Protein AF-0000000068869881 (afdb_homodimer)

Solvent-accessible surface area (backbone atoms only — not comparable to full-atom values): 45735 Å² total; per-residue (Å²): 138,86,77,84,74,86,74,86,81,80,81,79,80,76,76,77,79,78,77,79,76,76,75,78,74,74,73,74,70,74,73,67,79,75,71,79,77,49,63,67,56,51,36,49,32,45,74,72,58,81,35,60,74,82,47,40,31,66,75,51,77,60,38,40,60,61,34,22,56,41,45,35,54,43,52,25,51,52,27,53,72,51,66,33,41,40,32,66,21,54,73,56,30,49,64,75,42,88,61,30,63,58,49,43,55,63,29,51,91,40,13,42,42,55,45,43,28,30,38,77,36,44,24,18,49,36,66,64,36,40,45,70,86,38,43,39,50,52,57,32,23,42,49,52,50,59,51,46,57,38,26,28,53,17,37,54,28,31,51,72,36,81,17,35,45,66,46,80,78,45,68,27,31,59,47,9,27,23,24,46,42,76,84,67,74,59,39,76,85,44,47,64,57,47,31,54,53,23,36,72,69,34,95,62,39,38,62,74,47,61,46,74,48,75,58,91,66,37,18,33,47,32,36,30,24,39,39,35,16,26,51,34,66,69,60,50,51,54,22,49,49,51,36,47,55,57,50,58,68,36,75,91,34,63,87,47,44,79,51,22,72,60,10,39,53,43,38,68,46,27,36,34,44,49,38,61,72,70,34,31,22,35,14,32,35,25,36,36,48,29,44,44,65,35,38,42,71,68,52,55,32,51,40,64,49,33,21,51,33,33,47,51,17,20,47,48,16,12,58,75,18,47,38,62,38,31,22,44,73,50,37,18,52,45,45,32,12,38,22,56,28,32,21,38,64,54,34,38,36,35,35,35,30,25,25,44,48,51,45,41,54,38,78,40,95,87,73,49,37,24,33,38,39,35,34,40,26,36,17,32,63,48,35,24,39,54,64,33,21,62,38,64,36,16,29,19,44,26,24,28,61,51,29,55,37,78,39,89,63,69,20,51,24,18,52,50,50,45,44,51,49,46,45,51,27,47,19,34,39,51,30,51,46,24,46,38,41,45,53,48,76,80,65,60,68,63,53,71,72,54,69,76,78,73,74,78,79,127,132,88,74,79,80,82,74,78,76,76,81,78,78,76,76,74,79,78,77,79,77,76,74,78,74,76,72,75,70,74,73,67,78,74,70,79,76,50,63,67,54,50,38,50,31,45,75,72,59,81,35,60,74,83,47,40,32,66,77,52,78,60,40,40,58,60,33,22,56,41,44,34,54,44,52,25,52,50,27,55,71,52,67,34,40,40,31,65,20,55,73,55,28,51,65,75,42,89,61,28,64,60,50,42,55,62,30,51,92,40,14,41,42,55,45,44,29,30,39,76,35,42,22,17,48,36,64,64,36,39,45,70,85,38,45,41,49,52,58,32,23,43,51,51,48,59,50,44,57,38,27,28,53,17,38,53,29,32,52,73,36,81,18,34,43,63,46,81,78,45,70,28,32,57,47,8,26,24,24,45,42,77,82,66,72,59,41,76,84,44,46,64,56,48,30,53,53,23,34,72,68,35,94,63,41,39,59,74,47,60,46,74,46,76,56,91,67,36,18,34,46,30,37,31,24,38,38,37,17,27,50,34,64,69,58,51,50,53,23,50,49,52,36,49,57,58,50,58,68,35,76,91,34,63,87,48,43,80,52,21,74,61,11,38,54,43,40,68,45,26,36,35,43,47,36,62,72,71,33,31,22,35,14,32,36,25,36,36,47,28,45,43,64,34,38,43,73,67,52,55,30,52,40,65,49,33,22,51,34,34,48,49,16,19,48,50,16,14,57,74,20,47,39,63,38,32,22,44,73,50,36,19,51,45,47,31,13,38,22,54,28,31,22,38,64,55,35,38,35,35,35,33,30,24,25,43,50,49,47,40,55,39,78,41,96,88,74,48,37,24,32,37,41,37,36,40,26,34,17,32,64,48,34,26,39,56,64,32,21,62,39,65,37,16,29,19,43,26,25,28,62,52,29,55,36,77,38,89,62,68,20,50,22,18,51,50,50,45,44,52,51,47,46,50,28,46,18,34,41,52,30,51,46,24,46,38,41,46,54,48,76,78,63,60,68,64,55,71,71,56,68,77,78,76,75,80,81,124

Radius of gyration: 34.15 Å; Cα contacts (8 Å, |Δi|>4): 2080; chains: 2; bounding box: 71×200×96 Å

Secondary structure (DSSP, 8-state):
--------------------------------------HHHHHHHHHHTSS-GGGHHHHTTT-HHHHHHHHHHHHHHHHHHHT-S-GGGGGGS----TTHHHHHHHHTTTT-SSEEEEEEEEEEEPSPEEETTEEEPPEEE---TTHHHHHHHHHHHHHTTT-BEEEEEEEEEEE--EES--S-TT-GGGHHHHHHHHHTT-SS-EEEEEEEEEETTEEEEEEEEE-TTB--HHHHHHHHHHHHHHHTTSGGGTT--EEES--SSS-TTS-BHHHHHH--EEEEEEEEEE-HHHHHHTS-S-HHHHHHHIIIIIIIIHHHHTBSSEESSSHHHHHHHHHHHTT--GGGHHHHT-EEEEEEEEE-TTS-EEEEEEEEEEEE---SBSHHHHSHHHHHHHHHHT--S--SSTTHHHHHHHHHHHHHHHHHHHHHHHHHHH--TT-SHHHHT---------/--------------------------------------HHHHHHHHHHTSS-GGGHHHHTTT-HHHHHHHHHHHHHHHHHHHT-S-TTGGGGS----TTHHHHHHHHTTTT-SSEEEEEEEEEEEPSPEEETTEEEPPEEE-S-TTHHHHHHHHHHHHHTTT-BEEEEEEEEEEE--EES--S-TT-GGGHHHHHHHHHTT-SS-EEEEEEEEEETTEEEEEEEEE-TTB--HHHHHHHHHHHHHHHTTSGGGTT--EEES--SSS-TTS-BHHHHHH--EEEEEEEEEE-HHHHHHTS-S-HHHHHHHIIIIIIIIHHHHTBSSEESSSHHHHHHHHHHHTT--GGGHHHHT-EEEEEEEEE-TTS-EEEEEEEEEEEE---SBSHHHHSHHHHHHHHHHT--S--SSTTHHHHHHHHHHHHHHHHHHHHHHHHHHH--TT-SHHHHT---------

pLDDT: mean 85.22, std 21.58, range [18.3, 98.88]

Nearest PDB structures (foldseek):
  2q1l-assembly1_A  TM=9.379E-01  e=5.848E-46  Homo sapiens
  2q1l-assembly1_B  TM=9.374E-01  e=2.890E-45  Homo sapiens
  3ccw-assembly1_D  TM=9.298E-01  e=8.490E-46  unclassified
  7uli-assembly1_AAA  TM=9.347E-01  e=9.989E-42  Arabidopsis thaliana
  8ecg-assembly1_A  TM=9.253E-01  e=1.027E-39  Arabidopsis thaliana

Organism: Emiliania huxleyi (strain CCMP1516) (NCBI:txid280463)

Sequence (916 aa):
MLRSSLRLLQPFARTTRVHGLHTSAAARSAAEPLSPPSDAELLDRLLSGSMSQHRLEAELGGDAERAVRVRRLYVEAVSAQDGVGDPAAVLSLPVEEVDGPEFYSSVLGTNCENVVGFVPLPVGVIRPLLLDGRRLTVPLATTEGALIASTNRGARAIAAGEGVRTELLGDGMTRAPAAALKRWFEAPDRLPELQRTFSATSRFGQLLGVKVALAGRHAFVRFRCATGDAMGMNMVGKGVNTVLAEALETPALEGAELIGLSGNYCTDKKPAAVNWIEGRGKHVAAEAVIPAKAVREVLKAEPLRIARLNVAKNLLGSALAGSIGGFNAHASNLVTAVFLACGQDPAQNVESSQCITTIEAVPTPDGDHDLRIACTMPSVECGTVGGGTALPAQAACLRMLGVAGAADPPGENAAQLARVICATVLCGELSLMSALSSNHLISAHLALNRRPAAPAADMLRSSLRLLQPFARTTRVHGLHTSAAARSAAEPLSPPSDAELLDRLLSGSMSQHRLEAELGGDAERAVRVRRLYVEAVSAQDGVGDPAAVLSLPVEEVDGPEFYSSVLGTNCENVVGFVPLPVGVIRPLLLDGRRLTVPLATTEGALIASTNRGARAIAAGEGVRTELLGDGMTRAPAAALKRWFEAPDRLPELQRTFSATSRFGQLLGVKVALAGRHAFVRFRCATGDAMGMNMVGKGVNTVLAEALETPALEGAELIGLSGNYCTDKKPAAVNWIEGRGKHVAAEAVIPAKAVREVLKAEPLRIARLNVAKNLLGSALAGSIGGFNAHASNLVTAVFLACGQDPAQNVESSQCITTIEAVPTPDGDHDLRIACTMPSVECGTVGGGTALPAQAACLRMLGVAGAADPPGENAAQLARVICATVLCGELSLMSALSSNHLISAHLALNRRPAAPAAD

Structure (mmCIF, N/CA/C/O backbone):
data_AF-0000000068869881-model_v1
#
loop_
_entity.id
_entity.type
_entity.pdbx_description
1 polymer 'hydroxymethylglutaryl-CoA reductase (NADPH)'
#
loop_
_atom_site.group_PDB
_atom_site.id
_atom_site.type_symbol
_atom_site.label_atom_id
_atom_site.label_alt_id
_atom_site.label_comp_id
_atom_site.label_asym_id
_atom_site.label_entity_id
_atom_site.label_seq_id
_atom_site.pdbx_PDB_ins_code
_atom_site.Cartn_x
_atom_site.Cartn_y
_atom_site.Cartn_z
_atom_site.occupancy
_atom_site.B_iso_or_equiv
_atom_site.auth_seq_id
_atom_site.auth_comp_id
_atom_site.auth_asym_id
_atom_site.auth_atom_id
_atom_site.pdbx_PDB_model_num
ATOM 1 N N . MET A 1 1 ? 27.562 93.5 42.438 1 20.12 1 MET A N 1
ATOM 2 C CA . MET A 1 1 ? 28.578 93.5 43.5 1 20.12 1 MET A CA 1
ATOM 3 C C . MET A 1 1 ? 28.312 92.438 44.531 1 20.12 1 MET A C 1
ATOM 5 O O . MET A 1 1 ? 29.234 91.938 45.125 1 20.12 1 MET A O 1
ATOM 9 N N . LEU A 1 2 ? 27.047 92.5 45.031 1 18.36 2 LEU A N 1
ATOM 10 C CA . LEU A 1 2 ? 26.75 92.312 46.438 1 18.36 2 LEU A CA 1
ATOM 11 C C . LEU A 1 2 ? 27.016 90.812 46.812 1 18.36 2 LEU A C 1
ATOM 13 O O . LEU A 1 2 ? 26.906 89.938 45.969 1 18.36 2 LEU A O 1
ATOM 17 N N . ARG A 1 3 ? 26.922 90.5 48.125 1 20.02 3 ARG A N 1
ATOM 18 C CA . ARG A 1 3 ? 27.594 90 49.344 1 20.02 3 ARG A CA 1
ATOM 19 C C . ARG A 1 3 ? 27.094 88.625 49.719 1 20.02 3 ARG A C 1
ATOM 21 O O . ARG A 1 3 ? 27.812 87.875 50.375 1 20.02 3 ARG A O 1
ATOM 28 N N . SER A 1 4 ? 25.766 88.438 49.594 1 19.58 4 SER A N 1
ATOM 29 C CA . SER A 1 4 ? 25.094 87.938 50.781 1 19.58 4 SER A CA 1
ATOM 30 C C . SER A 1 4 ? 25.469 86.438 51 1 19.58 4 SER A C 1
ATOM 32 O O . SER A 1 4 ? 25.609 85.688 50.031 1 19.58 4 SER A O 1
ATOM 34 N N . SER A 1 5 ? 25.828 86.062 52.188 1 21.39 5 SER A N 1
ATOM 35 C CA . SER A 1 5 ? 26.562 85.125 53.031 1 21.39 5 SER A CA 1
ATOM 36 C C . SER A 1 5 ? 25.766 83.812 53.219 1 21.39 5 SER A C 1
ATOM 38 O O . SER A 1 5 ? 25 83.688 54.188 1 21.39 5 SER A O 1
ATOM 40 N N . LEU A 1 6 ? 25.031 83.312 52.219 1 21.83 6 LEU A N 1
ATOM 41 C CA . LEU A 1 6 ? 23.969 82.375 52.531 1 21.83 6 LEU A CA 1
ATOM 42 C C . LEU A 1 6 ? 24.531 81.188 53.312 1 21.83 6 LEU A C 1
ATOM 44 O O . LEU A 1 6 ? 25.344 80.438 52.781 1 21.83 6 LEU A O 1
ATOM 48 N N . ARG A 1 7 ? 24.422 81.25 54.562 1 18.3 7 ARG A N 1
ATOM 49 C CA . ARG A 1 7 ? 25.047 80.625 55.719 1 18.3 7 ARG A CA 1
ATOM 50 C C . ARG A 1 7 ? 24.828 79.062 55.625 1 18.3 7 ARG A C 1
ATOM 52 O O . ARG A 1 7 ? 25.781 78.312 55.75 1 18.3 7 ARG A O 1
ATOM 59 N N . LEU A 1 8 ? 23.594 78.562 56.031 1 19.25 8 LEU A N 1
ATOM 60 C CA . LEU A 1 8 ? 23.406 77.938 57.312 1 19.25 8 LEU A CA 1
ATOM 61 C C . LEU A 1 8 ? 23.719 76.438 57.25 1 19.25 8 LEU A C 1
ATOM 63 O O . LEU A 1 8 ? 23.844 75.875 56.156 1 19.25 8 LEU A O 1
ATOM 67 N N . LEU A 1 9 ? 22.656 75.5 57.625 1 20.36 9 LEU A N 1
ATOM 68 C CA . LEU A 1 9 ? 22.516 74.562 58.75 1 20.36 9 LEU A CA 1
ATOM 69 C C . LEU A 1 9 ? 22.953 73.125 58.312 1 20.36 9 LEU A C 1
ATOM 71 O O . LEU A 1 9 ? 22.766 72.75 57.188 1 20.36 9 LEU A O 1
ATOM 75 N N . GLN A 1 10 ? 23.828 72.438 59.125 1 22.84 10 GLN A N 1
ATOM 76 C CA . GLN A 1 10 ? 24.703 71.312 59.062 1 22.84 10 GLN A CA 1
ATOM 77 C C . GLN A 1 10 ? 23.906 70 59.219 1 22.84 10 GLN A C 1
ATOM 79 O O . GLN A 1 10 ? 23.297 69.75 60.25 1 22.84 10 GLN A O 1
ATOM 84 N N . PRO A 1 11 ? 22.953 69.625 58.312 1 22.77 11 PRO A N 1
ATOM 85 C CA . PRO A 1 11 ? 22.016 68.625 58.781 1 22.77 11 PRO A CA 1
ATOM 86 C C . PRO A 1 11 ? 22.719 67.375 59.312 1 22.77 11 PRO A C 1
ATOM 88 O O . PRO A 1 11 ? 23.844 67.062 58.906 1 22.77 11 PRO A O 1
ATOM 91 N N . PHE A 1 12 ? 22.406 66.938 60.594 1 23.69 12 PHE A N 1
ATOM 92 C CA . PHE A 1 12 ? 22.844 65.875 61.5 1 23.69 12 PHE A CA 1
ATOM 93 C C . PHE A 1 12 ? 22.656 64.5 60.875 1 23.69 12 PHE A C 1
ATOM 95 O O . PHE A 1 12 ? 21.594 64.188 60.344 1 23.69 12 PHE A O 1
ATOM 102 N N . ALA A 1 13 ? 23.719 63.781 60.5 1 23.55 13 ALA A N 1
ATOM 103 C CA . ALA A 1 13 ? 23.906 62.531 59.812 1 23.55 13 ALA A CA 1
ATOM 104 C C . ALA A 1 13 ? 23.5 61.344 60.688 1 23.55 13 ALA A C 1
ATOM 106 O O . ALA A 1 13 ? 24.219 61 61.625 1 23.55 13 ALA A O 1
ATOM 107 N N . ARG A 1 14 ? 22.188 61.375 61.219 1 21.09 14 ARG A N 1
ATOM 108 C CA . ARG A 1 14 ? 21.891 60.344 62.188 1 21.09 14 ARG A CA 1
ATOM 109 C C . ARG A 1 14 ? 22.219 58.969 61.656 1 21.09 14 ARG A C 1
ATOM 111 O O . ARG A 1 14 ? 21.859 58.656 60.5 1 21.09 14 ARG A O 1
ATOM 118 N N . THR A 1 15 ? 23.172 58.312 62.188 1 23.78 15 THR A N 1
ATOM 119 C CA . THR A 1 15 ? 23.828 57.031 61.969 1 23.78 15 THR A CA 1
ATOM 120 C C . THR A 1 15 ? 22.891 55.875 62.312 1 23.78 15 THR A C 1
ATOM 122 O O . THR A 1 15 ? 22.656 55.594 63.469 1 23.78 15 THR A O 1
ATOM 125 N N . THR A 1 16 ? 21.578 55.938 61.969 1 22.38 16 THR A N 1
ATOM 126 C CA . THR A 1 16 ? 20.781 54.875 62.594 1 22.38 16 THR A CA 1
ATOM 127 C C . THR A 1 16 ? 21.328 53.5 62.219 1 22.38 16 THR A C 1
ATOM 129 O O . THR A 1 16 ? 21.641 53.25 61.062 1 22.38 16 THR A O 1
ATOM 132 N N . ARG A 1 17 ? 21.828 52.781 63.219 1 24.98 17 ARG A N 1
ATOM 133 C CA . ARG A 1 17 ? 22.359 51.406 63.312 1 24.98 17 ARG A CA 1
ATOM 134 C C . ARG A 1 17 ? 21.312 50.375 62.906 1 24.98 17 ARG A C 1
ATOM 136 O O . ARG A 1 17 ? 20.281 50.25 63.562 1 24.98 17 ARG A O 1
ATOM 143 N N . VAL A 1 18 ? 20.859 50.312 61.656 1 24.64 18 VAL A N 1
ATOM 144 C CA . VAL A 1 18 ? 19.812 49.344 61.344 1 24.64 18 VAL A CA 1
ATOM 145 C C . VAL A 1 18 ? 20.281 47.938 61.688 1 24.64 18 VAL A C 1
ATOM 147 O O . VAL A 1 18 ? 21.391 47.531 61.312 1 24.64 18 VAL A O 1
ATOM 150 N N . HIS A 1 19 ? 19.938 47.438 62.875 1 24.75 19 HIS A N 1
ATOM 151 C CA . HIS A 1 19 ? 20.109 46.062 63.375 1 24.75 19 HIS A CA 1
ATOM 152 C C . HIS A 1 19 ? 19.641 45.031 62.375 1 24.75 19 HIS A C 1
ATOM 154 O O . HIS A 1 19 ? 18.562 45.188 61.781 1 24.75 19 HIS A O 1
ATOM 160 N N . GLY A 1 20 ? 20.547 44.312 61.719 1 23.59 20 GLY A N 1
ATOM 161 C CA . GLY A 1 20 ? 20.438 43.281 60.688 1 23.59 20 GLY A CA 1
ATOM 162 C C . GLY A 1 20 ? 19.609 42.094 61.156 1 23.59 20 GLY A C 1
ATOM 163 O O . GLY A 1 20 ? 19.953 41.406 62.125 1 23.59 20 GLY A O 1
ATOM 164 N N . LEU A 1 21 ? 18.25 42.281 61.312 1 25.06 21 LEU A N 1
ATOM 165 C CA . LEU A 1 21 ? 17.406 41.125 61.625 1 25.06 21 LEU A CA 1
ATOM 166 C C . LEU A 1 21 ? 17.766 39.938 60.75 1 25.06 21 LEU A C 1
ATOM 168 O O . LEU A 1 21 ? 17.812 40.062 59.531 1 25.06 21 LEU A O 1
ATOM 172 N N . HIS A 1 22 ? 18.484 38.969 61.312 1 26.95 22 HIS A N 1
ATOM 173 C CA . HIS A 1 22 ? 18.812 37.625 60.812 1 26.95 22 HIS A CA 1
ATOM 174 C C . HIS A 1 22 ? 17.562 36.875 60.406 1 26.95 22 HIS A C 1
ATOM 176 O O . HIS A 1 22 ? 16.734 36.531 61.25 1 26.95 22 HIS A O 1
ATOM 182 N N . THR A 1 23 ? 16.797 37.25 59.438 1 25.7 23 THR A N 1
ATOM 183 C CA . THR A 1 23 ? 15.664 36.406 59.062 1 25.7 23 THR A CA 1
ATOM 184 C C . THR A 1 23 ? 16.109 35 58.781 1 25.7 23 THR A C 1
ATOM 186 O O . THR A 1 23 ? 17.047 34.75 58 1 25.7 23 THR A O 1
ATOM 189 N N . SER A 1 24 ? 16.031 34.062 59.75 1 27.31 24 SER A N 1
ATOM 190 C CA . SER A 1 24 ? 16.188 32.625 59.594 1 27.31 24 SER A CA 1
ATOM 191 C C . SER A 1 24 ? 15.352 32.094 58.438 1 27.31 24 SER A C 1
ATOM 193 O O . SER A 1 24 ? 14.117 32.188 58.469 1 27.31 24 SER A O 1
ATOM 195 N N . ALA A 1 25 ? 15.742 32.188 57.25 1 30.75 25 ALA A N 1
ATOM 196 C CA . ALA A 1 25 ? 15.078 31.547 56.125 1 30.75 25 ALA A CA 1
ATOM 197 C C . ALA A 1 25 ? 14.914 30.047 56.375 1 30.75 25 ALA A C 1
ATOM 199 O O . ALA A 1 25 ? 15.898 29.328 56.469 1 30.75 25 ALA A O 1
ATOM 200 N N . ALA A 1 26 ? 13.875 29.641 57.125 1 31.94 26 ALA A N 1
ATOM 201 C CA . ALA A 1 26 ? 13.508 28.234 57.156 1 31.94 26 ALA A CA 1
ATOM 202 C C . ALA A 1 26 ? 13.664 27.594 55.781 1 31.94 26 ALA A C 1
ATOM 204 O O . ALA A 1 26 ? 13.172 28.125 54.781 1 31.94 26 ALA A O 1
ATOM 205 N N . ALA A 1 27 ? 14.578 26.703 55.625 1 31.91 27 ALA A N 1
ATOM 206 C CA . ALA A 1 27 ? 14.836 25.812 54.5 1 31.91 27 ALA A CA 1
ATOM 207 C C . ALA A 1 27 ? 13.547 25.172 54 1 31.91 27 ALA A C 1
ATOM 209 O O . ALA A 1 27 ? 12.852 24.5 54.75 1 31.91 27 ALA A O 1
ATOM 210 N N . ARG A 1 28 ? 12.875 25.75 53.031 1 31.84 28 ARG A N 1
ATOM 211 C CA . ARG A 1 28 ? 11.82 25 52.344 1 31.84 28 ARG A CA 1
ATOM 212 C C . ARG A 1 28 ? 12.203 23.531 52.188 1 31.84 28 ARG A C 1
ATOM 214 O O . ARG A 1 28 ? 13.305 23.219 51.75 1 31.84 28 ARG A O 1
ATOM 221 N N . SER A 1 29 ? 11.812 22.672 53.156 1 32.22 29 SER A N 1
ATOM 222 C CA . SER A 1 29 ? 11.938 21.234 53 1 32.22 29 SER A CA 1
ATOM 223 C C . SER A 1 29 ? 11.891 20.844 51.5 1 32.22 29 SER A C 1
ATOM 225 O O . SER A 1 29 ? 11.148 21.438 50.719 1 32.22 29 SER A O 1
ATOM 227 N N . ALA A 1 30 ? 12.922 20.25 51.062 1 36.06 30 ALA A N 1
ATOM 228 C CA . ALA A 1 30 ? 13.016 19.641 49.75 1 36.06 30 ALA A CA 1
ATOM 229 C C . ALA A 1 30 ? 11.711 18.953 49.344 1 36.06 30 ALA A C 1
ATOM 231 O O . ALA A 1 30 ? 11.211 18.109 50.094 1 36.06 30 ALA A O 1
ATOM 232 N N . ALA A 1 31 ? 10.898 19.625 48.688 1 38.31 31 ALA A N 1
ATOM 233 C CA . ALA A 1 31 ? 9.703 19.016 48.125 1 38.31 31 ALA A CA 1
ATOM 234 C C . ALA A 1 31 ? 9.922 17.547 47.812 1 38.31 31 ALA A C 1
ATOM 236 O O . ALA A 1 31 ? 10.961 17.156 47.25 1 38.31 31 ALA A O 1
ATOM 237 N N . GLU A 1 32 ? 9.547 16.594 48.594 1 39.88 32 GLU A N 1
ATOM 238 C CA . GLU A 1 32 ? 9.492 15.156 48.344 1 39.88 32 GLU A CA 1
ATOM 239 C C . GLU A 1 32 ? 9.336 14.883 46.844 1 39.88 32 GLU A C 1
ATOM 241 O O . GLU A 1 32 ? 8.602 15.578 46.156 1 39.88 32 GLU A O 1
ATOM 246 N N . PRO A 1 33 ? 10.352 14.297 46.188 1 43.69 33 PRO A N 1
ATOM 247 C CA . PRO A 1 33 ? 10.141 13.914 44.781 1 43.69 33 PRO A CA 1
ATOM 248 C C . PRO A 1 33 ? 8.719 13.453 44.5 1 43.69 33 PRO A C 1
ATOM 250 O O . PRO A 1 33 ? 8.141 12.695 45.281 1 43.69 33 PRO A O 1
ATOM 253 N N . LEU A 1 34 ? 7.797 14.289 44.125 1 47.62 34 LEU A N 1
ATOM 254 C CA . LEU A 1 34 ? 6.426 13.938 43.781 1 47.62 34 LEU A CA 1
ATOM 255 C C . LEU A 1 34 ? 6.359 12.531 43.188 1 47.62 34 LEU A C 1
ATOM 257 O O . LEU A 1 34 ? 7.164 12.18 42.31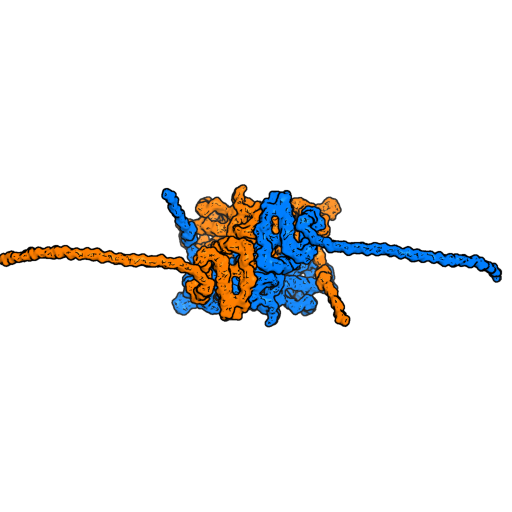2 1 47.62 34 LEU A O 1
ATOM 261 N N . SER A 1 35 ? 6.059 11.531 43.938 1 61.69 35 SER A N 1
ATOM 262 C CA . SER A 1 35 ? 5.777 10.188 43.438 1 61.69 35 SER A CA 1
ATOM 263 C C . SER A 1 35 ? 5.164 10.219 42.062 1 61.69 35 SER A C 1
ATOM 265 O O . SER A 1 35 ? 4.422 11.141 41.719 1 61.69 35 SER A O 1
ATOM 267 N N . PRO A 1 36 ? 5.762 9.359 41.125 1 75.12 36 PRO A N 1
ATOM 268 C CA . PRO A 1 36 ? 5.16 9.305 39.781 1 75.12 36 PRO A CA 1
ATOM 269 C C . PRO A 1 36 ? 3.646 9.133 39.812 1 75.12 36 PRO A C 1
ATOM 271 O O . PRO A 1 36 ? 3.121 8.453 40.719 1 75.12 36 PRO A O 1
ATOM 274 N N . PRO A 1 37 ? 2.932 10.039 39.156 1 86.75 37 PRO A N 1
ATOM 275 C CA . PRO A 1 37 ? 1.47 9.938 39.156 1 86.75 37 PRO A CA 1
ATOM 276 C C . PRO A 1 37 ? 0.983 8.508 38.906 1 86.75 37 PRO A C 1
ATOM 278 O O . PRO A 1 37 ? 1.629 7.754 38.156 1 86.75 37 PRO A O 1
ATOM 281 N N . SER A 1 38 ? -0.042 8.07 39.656 1 92.38 38 SER A N 1
ATOM 282 C CA . SER A 1 38 ? -0.659 6.77 39.438 1 92.38 38 SER A CA 1
ATOM 283 C C . SER A 1 38 ? -1.363 6.711 38.094 1 92.38 38 SER A C 1
ATOM 285 O O . SER A 1 38 ? -1.639 7.75 37.469 1 92.38 38 SER A O 1
ATOM 287 N N . ASP A 1 39 ? -1.584 5.508 37.625 1 93.88 39 ASP A N 1
ATOM 288 C CA . ASP A 1 39 ? -2.305 5.336 36.344 1 93.88 39 ASP A CA 1
ATOM 289 C C . ASP A 1 39 ? -3.691 5.973 36.438 1 93.88 39 ASP A C 1
ATOM 291 O O . ASP A 1 39 ? -4.16 6.562 35.438 1 93.88 39 ASP A O 1
ATOM 295 N N . ALA A 1 40 ? -4.293 5.871 37.562 1 93.94 40 ALA A N 1
ATOM 296 C CA . ALA A 1 40 ? -5.621 6.449 37.781 1 93.94 40 ALA A CA 1
ATOM 297 C C . ALA A 1 40 ? -5.578 7.973 37.656 1 93.94 40 ALA A C 1
ATOM 299 O O . ALA A 1 40 ? -6.484 8.586 37.094 1 93.94 40 ALA A O 1
ATOM 300 N N . GLU A 1 41 ? -4.617 8.539 38.25 1 94.25 41 GLU A N 1
ATOM 301 C CA . GLU A 1 41 ? -4.457 9.984 38.156 1 94.25 41 GLU A CA 1
ATOM 302 C C . GLU A 1 41 ? -4.227 10.445 36.719 1 94.25 41 GLU A C 1
ATOM 304 O O . GLU A 1 41 ? -4.793 11.453 36.312 1 94.25 41 GLU A O 1
ATOM 309 N N . LEU A 1 42 ? -3.334 9.742 36.094 1 95.44 42 LEU A N 1
ATOM 310 C CA . LEU A 1 42 ? -3.045 10.07 34.719 1 95.44 42 LEU A CA 1
ATOM 311 C C . LEU A 1 42 ? -4.301 9.945 33.844 1 95.44 42 LEU A C 1
ATOM 313 O O . LEU A 1 42 ? -4.555 10.797 33 1 95.44 42 LEU A O 1
ATOM 317 N N . LEU A 1 43 ? -5.055 8.914 34.094 1 95.81 43 LEU A N 1
ATOM 318 C CA . LEU A 1 43 ? -6.309 8.711 33.375 1 95.81 43 LEU A CA 1
ATOM 319 C C . LEU A 1 43 ? -7.258 9.883 33.594 1 95.81 43 LEU A C 1
ATOM 321 O O . LEU A 1 43 ? -7.887 10.359 32.656 1 95.81 43 LEU A O 1
ATOM 325 N N . ASP A 1 44 ? -7.348 10.344 34.781 1 95.56 44 ASP A N 1
ATOM 326 C CA . ASP A 1 44 ? -8.219 11.461 35.125 1 95.56 44 ASP A CA 1
ATOM 327 C C . ASP A 1 44 ? -7.789 12.734 34.406 1 95.56 44 ASP A C 1
ATOM 329 O O . ASP A 1 44 ? -8.625 13.5 33.938 1 95.56 44 ASP A O 1
ATOM 333 N N . ARG A 1 45 ? -6.52 12.93 34.344 1 95.38 45 ARG A N 1
ATOM 334 C CA . ARG A 1 45 ? -5.992 14.109 33.656 1 95.38 45 ARG A CA 1
ATOM 335 C C . ARG A 1 45 ? -6.27 14.047 32.156 1 95.38 45 ARG A C 1
ATOM 337 O O . ARG A 1 45 ? -6.551 15.078 31.531 1 95.38 45 ARG A O 1
ATOM 344 N N . LEU A 1 46 ? -6.148 12.867 31.594 1 95.06 46 LEU A N 1
ATOM 345 C CA . LEU A 1 46 ? -6.445 12.695 30.188 1 95.06 46 LEU A CA 1
ATOM 346 C C . LEU A 1 46 ? -7.926 12.922 29.906 1 95.06 46 LEU A C 1
ATOM 348 O O . LEU A 1 46 ? -8.281 13.641 28.969 1 95.06 46 LEU A O 1
ATOM 352 N N . LEU A 1 47 ? -8.789 12.383 30.766 1 95 47 LEU A N 1
ATOM 353 C CA . LEU A 1 47 ? -10.234 12.453 30.562 1 95 47 LEU A CA 1
ATOM 354 C C . LEU A 1 47 ? -10.75 13.867 30.781 1 95 47 LEU A C 1
ATOM 356 O O . LEU A 1 47 ? -11.703 14.297 30.109 1 95 47 LEU A O 1
ATOM 360 N N . SER A 1 48 ? -10.125 14.609 31.688 1 93.81 48 SER A N 1
ATOM 361 C CA . SER A 1 48 ? -10.547 15.969 31.984 1 93.81 48 SER A CA 1
ATOM 362 C C . SER A 1 48 ? -10.016 16.953 30.938 1 93.81 48 SER A C 1
ATOM 364 O O . SER A 1 48 ? -10.477 18.094 30.859 1 93.81 48 SER A O 1
ATOM 366 N N . GLY A 1 49 ? -8.977 16.484 30.188 1 91 49 GLY A N 1
ATOM 367 C CA . GLY A 1 49 ? -8.383 17.359 29.188 1 91 49 GLY A CA 1
ATOM 368 C C . GLY A 1 49 ? -7.23 18.188 29.719 1 91 49 GLY A C 1
ATOM 369 O O . GLY A 1 49 ? -6.625 18.969 28.984 1 91 49 GLY A O 1
ATOM 370 N N . SER A 1 50 ? -6.855 18.016 30.938 1 92.06 50 SER A N 1
ATOM 371 C CA . SER A 1 50 ? -5.77 18.781 31.531 1 92.06 50 SER A CA 1
ATOM 372 C C . SER A 1 50 ? -4.414 18.312 31.016 1 92.06 50 SER A C 1
ATOM 374 O O . SER A 1 50 ? -3.408 19 31.156 1 92.06 50 SER A O 1
ATOM 376 N N . MET A 1 51 ? -4.414 17.094 30.422 1 91.94 51 MET A N 1
ATOM 377 C CA . MET A 1 51 ? -3.215 16.578 29.781 1 91.94 51 MET A CA 1
ATOM 378 C C . MET A 1 51 ? -3.555 15.969 28.422 1 91.94 51 MET A C 1
ATOM 380 O O . MET A 1 51 ? -4.543 15.242 28.281 1 91.94 51 MET A O 1
ATOM 384 N N . SER A 1 52 ? -2.727 16.391 27.531 1 89.62 52 SER A N 1
ATOM 385 C CA . SER A 1 52 ? -2.885 15.789 26.219 1 89.62 52 SER A CA 1
ATOM 386 C C . SER A 1 52 ? -2.178 14.438 26.141 1 89.62 52 SER A C 1
ATOM 388 O O . SER A 1 52 ? -1.202 14.203 26.844 1 89.62 52 SER A O 1
ATOM 390 N N . GLN A 1 53 ? -2.658 13.555 25.281 1 89.94 53 GLN A N 1
ATOM 391 C CA . GLN A 1 53 ? -2.115 12.211 25.125 1 89.94 53 GLN A CA 1
ATOM 392 C C . GLN A 1 53 ? -0.639 12.25 24.75 1 89.94 53 GLN A C 1
ATOM 394 O O . GLN A 1 53 ? 0.145 11.406 25.188 1 89.94 53 GLN A O 1
ATOM 399 N N . HIS A 1 54 ? -0.263 13.25 23.953 1 85.06 54 HIS A N 1
ATOM 400 C CA . HIS A 1 54 ? 1.092 13.273 23.406 1 85.06 54 HIS A CA 1
ATOM 401 C C . HIS A 1 54 ? 2.113 13.586 24.5 1 85.06 54 HIS A C 1
ATOM 403 O O . HIS A 1 54 ? 3.312 13.375 24.312 1 85.06 54 HIS A O 1
ATOM 409 N N . ARG A 1 55 ? 1.68 14.047 25.641 1 88.12 55 ARG A N 1
ATOM 410 C CA . ARG A 1 55 ? 2.57 14.43 26.734 1 88.12 55 ARG A CA 1
ATOM 411 C C . ARG A 1 55 ? 2.809 13.25 27.672 1 88.12 55 ARG A C 1
ATOM 413 O O . ARG A 1 55 ? 3.676 13.312 28.547 1 88.12 55 ARG A O 1
ATOM 420 N N . LEU A 1 56 ? 2.098 12.219 27.453 1 91.94 56 LEU A N 1
ATOM 421 C CA . LEU A 1 56 ? 2.088 11.102 28.406 1 91.94 56 LEU A CA 1
ATOM 422 C C . LEU A 1 56 ? 3.492 10.539 28.594 1 91.94 56 LEU A C 1
ATOM 424 O O . LEU A 1 56 ? 3.926 10.312 29.719 1 91.94 56 LEU A O 1
ATOM 428 N N . GLU A 1 57 ? 4.254 10.281 27.516 1 90.81 57 GLU A N 1
ATOM 429 C CA . GLU A 1 57 ? 5.594 9.719 27.625 1 90.81 57 GLU A CA 1
ATOM 430 C C . GLU A 1 57 ? 6.523 10.633 28.422 1 90.81 57 GLU A C 1
ATOM 432 O O . GLU A 1 57 ? 7.289 10.172 29.266 1 90.81 57 GLU A O 1
ATOM 437 N N . ALA A 1 58 ? 6.414 11.93 28.109 1 88.88 58 ALA A N 1
ATOM 438 C CA . ALA A 1 58 ? 7.238 12.898 28.828 1 88.88 58 ALA A CA 1
ATOM 439 C C . ALA A 1 58 ? 6.887 12.93 30.312 1 88.88 58 ALA A C 1
ATOM 441 O O . ALA A 1 58 ? 7.777 12.992 31.156 1 88.88 58 ALA A O 1
ATOM 442 N N . GLU A 1 59 ? 5.625 12.891 30.625 1 91 59 GLU A N 1
ATOM 443 C CA . GLU A 1 59 ? 5.145 12.906 32 1 91 59 GLU A CA 1
ATOM 444 C C . GLU A 1 59 ? 5.613 11.672 32.781 1 91 59 GLU A C 1
ATOM 446 O O . GLU A 1 59 ? 5.766 11.703 34 1 91 59 GLU A O 1
ATOM 451 N N . LEU A 1 60 ? 5.844 10.602 32.031 1 92.44 60 LEU A N 1
ATOM 452 C CA . LEU A 1 60 ? 6.219 9.328 32.625 1 92.44 60 LEU A CA 1
ATOM 453 C C . LEU A 1 60 ? 7.727 9.117 32.562 1 92.44 60 LEU A C 1
ATOM 455 O O . LEU A 1 60 ? 8.211 8 32.75 1 92.44 60 LEU A O 1
ATOM 459 N N . GLY A 1 61 ? 8.508 10.195 32.312 1 87.56 61 GLY A N 1
ATOM 460 C CA . GLY A 1 61 ? 9.953 10.125 32.281 1 87.56 61 GLY A CA 1
ATOM 461 C C . GLY A 1 61 ? 10.492 9.227 31.172 1 87.56 61 GLY A C 1
ATOM 462 O O . GLY A 1 61 ? 11.5 8.547 31.359 1 87.56 61 GLY A O 1
ATOM 463 N N . GLY A 1 62 ? 9.688 9.039 30.203 1 86.19 62 GLY A N 1
ATOM 464 C CA . GLY A 1 62 ? 10.172 8.266 29.062 1 86.19 62 GLY A CA 1
ATOM 465 C C . GLY A 1 62 ? 9.719 6.816 29.094 1 86.19 62 GLY A C 1
ATOM 466 O O . GLY A 1 62 ? 10.07 6.031 28.219 1 86.19 62 GLY A O 1
ATOM 467 N N . ASP A 1 63 ? 8.953 6.434 30.094 1 88.81 63 ASP A N 1
ATOM 468 C CA . ASP A 1 63 ? 8.43 5.074 30.156 1 88.81 63 ASP A CA 1
ATOM 469 C C . ASP A 1 63 ? 7.324 4.863 29.125 1 88.81 63 ASP A C 1
ATOM 471 O O . ASP A 1 63 ? 6.137 4.945 29.453 1 88.81 63 ASP A O 1
ATOM 475 N N . ALA A 1 64 ? 7.777 4.449 27.969 1 90.06 64 ALA A N 1
ATOM 476 C CA . ALA A 1 64 ? 6.875 4.332 26.828 1 90.06 64 ALA A CA 1
ATOM 477 C C . ALA A 1 64 ? 5.879 3.191 27.031 1 90.06 64 ALA A C 1
ATOM 479 O O . ALA A 1 64 ? 4.727 3.283 26.609 1 90.06 64 ALA A O 1
ATOM 480 N N . GLU A 1 65 ? 6.273 2.146 27.672 1 89.75 65 GLU A N 1
ATOM 481 C CA . GLU A 1 65 ? 5.383 1.009 27.891 1 89.75 65 GLU A CA 1
ATOM 482 C C . GLU A 1 65 ? 4.242 1.376 28.828 1 89.75 65 GLU A C 1
ATOM 484 O O . GLU A 1 65 ? 3.09 1.007 28.594 1 89.75 65 GLU A O 1
ATOM 489 N N . ARG A 1 66 ? 4.562 2.006 29.922 1 91.5 66 ARG A N 1
ATOM 490 C CA . ARG A 1 66 ? 3.512 2.453 30.828 1 91.5 66 ARG A CA 1
ATOM 491 C C . ARG A 1 66 ? 2.584 3.451 30.141 1 91.5 66 ARG A C 1
ATOM 493 O O . ARG A 1 66 ? 1.378 3.459 30.391 1 91.5 66 ARG A O 1
ATOM 500 N N . ALA A 1 67 ? 3.166 4.344 29.312 1 93.62 67 ALA A N 1
ATOM 501 C CA . ALA A 1 67 ? 2.34 5.281 28.547 1 93.62 67 ALA A CA 1
ATOM 502 C C . ALA A 1 67 ? 1.304 4.547 27.703 1 93.62 67 ALA A C 1
ATOM 504 O O . ALA A 1 67 ? 0.147 4.965 27.625 1 93.62 67 ALA A O 1
ATOM 505 N N . VAL A 1 68 ? 1.728 3.438 27.109 1 93.62 68 VAL A N 1
ATOM 506 C CA . VAL A 1 68 ? 0.826 2.629 26.297 1 93.62 68 VAL A CA 1
ATOM 507 C C . VAL A 1 68 ? -0.299 2.074 27.156 1 93.62 68 VAL A C 1
ATOM 509 O O . VAL A 1 68 ? -1.471 2.129 26.781 1 93.62 68 VAL A O 1
ATOM 512 N N . ARG A 1 69 ? 0.002 1.594 28.312 1 92.94 69 ARG A N 1
ATOM 513 C CA . ARG A 1 69 ? -0.985 1.004 29.219 1 92.94 69 ARG A CA 1
ATOM 514 C C . ARG A 1 69 ? -2.002 2.045 29.672 1 92.94 69 ARG A C 1
ATOM 516 O O . ARG A 1 69 ? -3.207 1.783 29.672 1 92.94 69 ARG A O 1
ATOM 523 N N . VAL A 1 70 ? -1.55 3.191 30.047 1 95.25 70 VAL A N 1
ATOM 524 C CA . VAL A 1 70 ? -2.43 4.262 30.5 1 95.25 70 VAL A CA 1
ATOM 525 C C . VAL A 1 70 ? -3.309 4.738 29.344 1 95.25 70 VAL A C 1
ATOM 527 O O . VAL A 1 70 ? -4.504 4.988 29.531 1 95.25 70 VAL A O 1
ATOM 530 N N . ARG A 1 71 ? -2.705 4.902 28.219 1 96.19 71 ARG A N 1
ATOM 531 C CA . ARG A 1 71 ? -3.453 5.359 27.062 1 96.19 71 ARG A CA 1
ATOM 532 C C . ARG A 1 71 ? -4.566 4.379 26.703 1 96.19 71 ARG A C 1
ATOM 534 O O . ARG A 1 71 ? -5.648 4.789 26.266 1 96.19 71 ARG A O 1
ATOM 541 N N . ARG A 1 72 ? -4.359 3.115 26.859 1 96.25 72 ARG A N 1
ATOM 542 C CA . ARG A 1 72 ? -5.379 2.102 26.609 1 96.25 72 ARG A CA 1
ATOM 543 C C . ARG A 1 72 ? -6.578 2.291 27.531 1 96.25 72 ARG A C 1
ATOM 545 O O . ARG A 1 72 ? -7.727 2.141 27.125 1 96.25 72 ARG A O 1
ATOM 552 N N . LEU A 1 73 ? -6.27 2.574 28.734 1 96.06 73 LEU A N 1
ATOM 553 C CA . LEU A 1 73 ? -7.344 2.844 29.688 1 96.06 73 LEU A CA 1
ATOM 554 C C . LEU A 1 73 ? -8.141 4.074 29.266 1 96.06 73 LEU A C 1
ATOM 556 O O . LEU A 1 73 ? -9.367 4.09 29.375 1 96.06 73 LEU A O 1
ATOM 560 N N . TYR A 1 74 ? -7.449 5.055 28.797 1 95.88 74 TYR A N 1
ATOM 561 C CA . TYR A 1 74 ? -8.102 6.27 28.312 1 95.88 74 TYR A CA 1
ATOM 562 C C . TYR A 1 74 ? -9 5.969 27.125 1 95.88 74 TYR A C 1
ATOM 564 O O . TYR A 1 74 ? -10.156 6.402 27.094 1 95.88 74 TYR A O 1
ATOM 572 N N . VAL A 1 75 ? -8.461 5.207 26.172 1 96.62 75 VAL A N 1
ATOM 573 C CA . VAL A 1 75 ? -9.211 4.871 24.969 1 96.62 75 VAL A CA 1
ATOM 574 C C . VAL A 1 75 ? -10.438 4.039 25.328 1 96.62 75 VAL A C 1
ATOM 576 O O . VAL A 1 75 ? -11.523 4.23 24.766 1 96.62 75 VAL A O 1
ATOM 579 N N . GLU A 1 76 ? -10.273 3.113 26.234 1 96.75 76 GLU A N 1
ATOM 580 C CA . GLU A 1 76 ? -11.391 2.311 26.719 1 96.75 76 GLU A CA 1
ATOM 581 C C . GLU A 1 76 ? -12.484 3.191 27.328 1 96.75 76 GLU A C 1
ATOM 583 O O . GLU A 1 76 ? -13.664 3.023 27.016 1 96.75 76 GLU A O 1
ATOM 588 N N . ALA A 1 77 ? -12.109 4.109 28.156 1 96.38 77 ALA A N 1
ATOM 589 C CA . ALA A 1 77 ? -13.047 4.996 28.828 1 96.38 77 ALA A CA 1
ATOM 590 C C . ALA A 1 77 ? -13.773 5.891 27.828 1 96.38 77 ALA A C 1
ATOM 592 O O . ALA A 1 77 ? -14.992 6.07 27.906 1 96.38 77 ALA A O 1
ATOM 593 N N . VAL A 1 78 ? -13.047 6.441 26.953 1 95.94 78 VAL A N 1
ATOM 594 C CA . VAL A 1 78 ? -13.609 7.34 25.953 1 95.94 78 VAL A CA 1
ATOM 595 C C . VAL A 1 78 ? -14.578 6.574 25.047 1 95.94 78 VAL A C 1
ATOM 597 O O . VAL A 1 78 ? -15.664 7.07 24.719 1 95.94 78 VAL A O 1
ATOM 600 N N . SER A 1 79 ? -14.164 5.383 24.641 1 95.31 79 SER A N 1
ATOM 601 C CA . SER A 1 79 ? -15.023 4.551 23.812 1 95.31 79 SER A CA 1
ATOM 602 C C . SER A 1 79 ? -16.328 4.207 24.531 1 95.31 79 SER A C 1
ATOM 604 O O . SER A 1 79 ? -17.391 4.16 23.922 1 95.31 79 SER A O 1
ATOM 606 N N . ALA A 1 80 ? -16.234 3.953 25.781 1 95.38 80 ALA A N 1
ATOM 607 C CA . ALA A 1 80 ? -17.422 3.664 26.578 1 95.38 80 ALA A CA 1
ATOM 608 C C . ALA A 1 80 ? -18.359 4.863 26.625 1 95.38 80 ALA A C 1
ATOM 610 O O . ALA A 1 80 ? -19.578 4.707 26.562 1 95.38 80 ALA A O 1
ATOM 611 N N . GLN A 1 81 ? -17.844 5.992 26.734 1 94.75 81 GLN A N 1
ATOM 612 C CA . GLN A 1 81 ? -18.625 7.219 26.766 1 94.75 81 GLN A CA 1
ATOM 613 C C . GLN A 1 81 ? -19.281 7.484 25.422 1 94.75 81 GLN A C 1
ATOM 615 O O . GLN A 1 81 ? -20.438 7.926 25.359 1 94.75 81 GLN A O 1
ATOM 620 N N . ASP A 1 82 ? -18.594 7.234 24.375 1 94.5 82 ASP A N 1
ATOM 621 C CA . ASP A 1 82 ? -19.062 7.547 23.031 1 94.5 82 ASP A CA 1
ATOM 622 C C . ASP A 1 82 ? -20.109 6.531 22.562 1 94.5 82 ASP A C 1
ATOM 624 O O . ASP A 1 82 ? -20.969 6.852 21.75 1 94.5 82 ASP A O 1
ATOM 628 N N . GLY A 1 83 ? -20 5.312 22.969 1 92.25 83 GLY A N 1
ATOM 629 C CA . GLY A 1 83 ? -21.031 4.309 22.719 1 92.25 83 GLY A CA 1
ATOM 630 C C . GLY A 1 83 ? -20.891 3.652 21.359 1 92.25 83 GLY A C 1
ATOM 631 O O . GLY A 1 83 ? -21.875 3.191 20.781 1 92.25 83 GLY A O 1
ATOM 632 N N . VAL A 1 84 ? -19.781 3.766 20.797 1 92.88 84 VAL A N 1
ATOM 633 C CA . VAL A 1 84 ? -19.516 3.113 19.516 1 92.88 84 VAL A CA 1
ATOM 634 C C . VAL A 1 84 ? -18.453 2.031 19.688 1 92.88 84 VAL A C 1
ATOM 636 O O . VAL A 1 84 ? -17.422 2.266 20.312 1 92.88 84 VAL A O 1
ATOM 639 N N . GLY A 1 85 ? -18.812 0.796 19.234 1 93.75 85 GLY A N 1
ATOM 640 C CA . GLY A 1 85 ? -17.859 -0.31 19.312 1 93.75 85 GLY A CA 1
ATOM 641 C C . GLY A 1 85 ? -17.766 -0.922 20.688 1 93.75 85 GLY A C 1
ATOM 642 O O . GLY A 1 85 ? -18.625 -0.669 21.547 1 93.75 85 GLY A O 1
ATOM 643 N N . ASP A 1 86 ? -16.766 -1.768 20.797 1 95.69 86 ASP A N 1
ATOM 644 C CA . ASP A 1 86 ? -16.453 -2.428 22.062 1 95.69 86 ASP A CA 1
ATOM 645 C C . ASP A 1 86 ? -15.383 -1.66 22.844 1 95.69 86 ASP A C 1
ATOM 647 O O . ASP A 1 86 ? -14.219 -1.64 22.438 1 95.69 86 ASP A O 1
ATOM 651 N N . PRO A 1 87 ? -15.773 -1.074 23.938 1 95.75 87 PRO A N 1
ATOM 652 C CA . PRO A 1 87 ? -14.812 -0.258 24.688 1 95.75 87 PRO A CA 1
ATOM 653 C C . PRO A 1 87 ? -13.578 -1.046 25.125 1 95.75 87 PRO A C 1
ATOM 655 O O . PRO A 1 87 ? -12.484 -0.479 25.234 1 95.75 87 PRO A O 1
ATOM 658 N N . ALA A 1 88 ? -13.734 -2.324 25.281 1 95.75 88 ALA A N 1
ATOM 659 C CA . ALA A 1 88 ? -12.633 -3.146 25.781 1 95.75 88 ALA A CA 1
ATOM 660 C C . ALA A 1 88 ? -11.773 -3.66 24.641 1 95.75 88 ALA A C 1
ATOM 662 O O . ALA A 1 88 ? -10.734 -4.293 24.875 1 95.75 88 ALA A O 1
ATOM 663 N N . ALA A 1 89 ? -12.141 -3.334 23.438 1 96.19 89 ALA A N 1
ATOM 664 C CA . ALA A 1 89 ? -11.461 -3.891 22.266 1 96.19 89 ALA A CA 1
ATOM 665 C C . ALA A 1 89 ? -9.984 -3.5 22.25 1 96.19 89 ALA A C 1
ATOM 667 O O . ALA A 1 89 ? -9.125 -4.305 21.891 1 96.19 89 ALA A O 1
ATOM 668 N N . VAL A 1 90 ? -9.672 -2.289 22.688 1 96.12 90 VAL A N 1
ATOM 669 C CA . VAL A 1 90 ? -8.305 -1.781 22.656 1 96.12 90 VAL A CA 1
ATOM 670 C C . VAL A 1 90 ? -7.418 -2.639 23.562 1 96.12 90 VAL A C 1
ATOM 672 O O . VAL A 1 90 ? -6.23 -2.811 23.281 1 96.12 90 VAL A O 1
ATOM 675 N N . LEU A 1 91 ? -7.973 -3.242 24.562 1 94.19 91 LEU A N 1
ATOM 676 C CA . LEU A 1 91 ? -7.219 -4.047 25.531 1 94.19 91 LEU A CA 1
ATOM 677 C C . LEU A 1 91 ? -6.824 -5.387 24.922 1 94.19 91 LEU A C 1
ATOM 679 O O . LEU A 1 91 ? -5.969 -6.09 25.453 1 94.19 91 LEU A O 1
ATOM 683 N N . SER A 1 92 ? -7.383 -5.691 23.734 1 92.31 92 SER A N 1
ATOM 684 C CA . SER A 1 92 ? -7.086 -6.949 23.062 1 92.31 92 SER A CA 1
ATOM 685 C C . SER A 1 92 ? -5.883 -6.809 22.141 1 92.31 92 SER A C 1
ATOM 687 O O . SER A 1 92 ? -5.352 -7.805 21.641 1 92.31 92 SER A O 1
ATOM 689 N N . LEU A 1 93 ? -5.395 -5.594 21.969 1 93.12 93 LEU A N 1
ATOM 690 C CA . LEU A 1 93 ? -4.156 -5.41 21.234 1 93.12 93 LEU A CA 1
ATOM 691 C C . LEU A 1 93 ? -2.957 -5.891 22.047 1 93.12 93 LEU A C 1
ATOM 693 O O . LEU A 1 93 ? -2.881 -5.648 23.25 1 93.12 93 LEU A O 1
ATOM 697 N N . PRO A 1 94 ? -2.055 -6.586 21.375 1 90.44 94 PRO A N 1
ATOM 698 C CA . PRO A 1 94 ? -0.841 -6.973 22.109 1 90.44 94 PRO A CA 1
ATOM 699 C C . PRO A 1 94 ? 0.01 -5.77 22.5 1 90.44 94 PRO A C 1
ATOM 701 O O . PRO A 1 94 ? 0.095 -4.789 21.766 1 90.44 94 PRO A O 1
ATOM 704 N N . VAL A 1 95 ? 0.56 -5.832 23.75 1 86.75 95 VAL A N 1
ATOM 705 C CA . VAL A 1 95 ? 1.442 -4.797 24.266 1 86.75 95 VAL A CA 1
ATOM 706 C C . VAL A 1 95 ? 2.82 -5.387 24.562 1 86.75 95 VAL A C 1
ATOM 708 O O . VAL A 1 95 ? 3.842 -4.73 24.344 1 86.75 95 VAL A O 1
ATOM 711 N N . GLU A 1 96 ? 2.816 -6.586 25.219 1 71.75 96 GLU A N 1
ATOM 712 C CA . GLU A 1 96 ? 4.062 -7.156 25.719 1 71.75 96 GLU A CA 1
ATOM 713 C C . GLU A 1 96 ? 4.848 -7.84 24.609 1 71.75 96 GLU A C 1
ATOM 715 O O . GLU A 1 96 ? 4.285 -8.625 23.844 1 71.75 96 GLU A O 1
ATOM 720 N N . GLU A 1 97 ? 5.641 -7.055 23.844 1 59.34 97 GLU A N 1
ATOM 721 C CA . GLU A 1 97 ? 6.602 -7.754 22.984 1 59.34 97 GLU A CA 1
ATOM 722 C C . GLU A 1 97 ? 7.852 -8.148 23.781 1 59.34 97 GLU A C 1
ATOM 724 O O . GLU A 1 97 ? 8.125 -7.578 24.844 1 59.34 97 GLU A O 1
ATOM 729 N N . VAL A 1 98 ? 8.477 -9.297 23.422 1 51.56 98 VAL A N 1
ATOM 730 C CA . VAL A 1 98 ? 9.688 -9.797 24.062 1 51.56 98 VAL A CA 1
ATOM 731 C C . VAL A 1 98 ? 10.602 -8.625 24.422 1 51.56 98 VAL A C 1
ATOM 733 O O . VAL A 1 98 ? 11.086 -8.539 25.562 1 51.56 98 VAL A O 1
ATOM 736 N N . ASP A 1 99 ? 10.984 -7.875 23.469 1 56.78 99 ASP A N 1
ATOM 737 C CA . ASP A 1 99 ? 11.82 -6.711 23.75 1 56.78 99 ASP A CA 1
ATOM 738 C C . ASP A 1 99 ? 10.992 -5.43 23.75 1 56.78 99 ASP A C 1
ATOM 740 O O . ASP A 1 99 ? 11.406 -4.418 23.188 1 56.78 99 ASP A O 1
ATOM 744 N N . GLY A 1 100 ? 9.82 -5.551 24.547 1 57.62 100 GLY A N 1
ATOM 745 C CA . GLY A 1 100 ? 8.758 -4.555 24.594 1 57.62 100 GLY A CA 1
ATOM 746 C C . GLY A 1 100 ? 9.273 -3.15 24.844 1 57.62 100 GLY A C 1
ATOM 747 O O . GLY A 1 100 ? 9.07 -2.252 24.031 1 57.62 100 GLY A O 1
ATOM 748 N N . PRO A 1 101 ? 10.031 -2.957 25.844 1 60.69 101 PRO A N 1
ATOM 749 C CA . PRO A 1 101 ? 10.523 -1.606 26.141 1 60.69 101 PRO A CA 1
ATOM 750 C C . PRO A 1 101 ? 11.391 -1.041 25.016 1 60.69 101 PRO A C 1
ATOM 752 O O . PRO A 1 101 ? 11.281 0.144 24.688 1 60.69 101 PRO A O 1
ATOM 755 N N . GLU A 1 102 ? 12.07 -1.966 24.453 1 75.88 102 GLU A N 1
ATOM 756 C CA . GLU A 1 102 ? 12.93 -1.496 23.375 1 75.88 102 GLU A CA 1
ATOM 757 C C . GLU A 1 102 ? 12.109 -1.149 22.125 1 75.88 102 GLU A C 1
ATOM 759 O O . GLU A 1 102 ? 12.414 -0.18 21.438 1 75.88 102 GLU A O 1
ATOM 764 N N . PHE A 1 103 ? 11.125 -1.819 21.984 1 84.88 103 PHE A N 1
ATOM 765 C CA . PHE A 1 103 ? 10.273 -1.579 20.828 1 84.88 103 PHE A CA 1
ATOM 766 C C . PHE A 1 103 ? 9.586 -0.223 20.922 1 84.88 103 PHE A C 1
ATOM 768 O O . PHE A 1 103 ? 9.695 0.606 20.016 1 84.88 103 PHE A O 1
ATOM 775 N N . TYR A 1 104 ? 8.977 0.082 22.047 1 85.31 104 TYR A N 1
ATOM 776 C CA . TYR A 1 104 ? 8.211 1.314 22.172 1 85.31 104 TYR A CA 1
ATOM 777 C C . TYR A 1 104 ? 9.125 2.527 22.25 1 85.31 104 TYR A C 1
ATOM 779 O O . TYR A 1 104 ? 8.781 3.607 21.766 1 85.31 104 TYR A O 1
ATOM 787 N N . SER A 1 105 ? 10.289 2.365 22.766 1 83.56 105 SER A N 1
ATOM 788 C CA . SER A 1 105 ? 11.266 3.447 22.766 1 83.56 105 SER A CA 1
ATOM 789 C C . SER A 1 105 ? 11.742 3.768 21.359 1 83.56 105 SER A C 1
ATOM 791 O O . SER A 1 105 ? 11.992 4.93 21.031 1 83.56 105 SER A O 1
ATOM 793 N N . SER A 1 106 ? 11.844 2.729 20.578 1 84.25 106 SER A N 1
ATOM 794 C CA . SER A 1 106 ? 12.305 2.916 19.203 1 84.25 106 SER A CA 1
ATOM 795 C C . SER A 1 106 ? 11.234 3.588 18.344 1 84.25 106 SER A C 1
ATOM 797 O O . SER A 1 106 ? 11.555 4.309 17.406 1 84.25 106 SER A O 1
ATOM 799 N N . VAL A 1 107 ? 10.023 3.393 18.734 1 87.88 107 VAL A N 1
ATOM 800 C CA . VAL A 1 107 ? 8.891 3.891 17.969 1 87.88 107 VAL A CA 1
ATOM 801 C C . VAL A 1 107 ? 8.633 5.355 18.312 1 87.88 107 VAL A C 1
ATOM 803 O O . VAL A 1 107 ? 8.242 6.145 17.453 1 87.88 107 VAL A O 1
ATOM 806 N N . LEU A 1 108 ? 8.914 5.691 19.531 1 83.19 108 LEU A N 1
ATOM 807 C CA . LEU A 1 108 ? 8.594 7.016 20.062 1 83.19 108 LEU A CA 1
ATOM 808 C C . LEU A 1 108 ? 9.383 8.102 19.328 1 83.19 108 LEU A C 1
ATOM 810 O O . LEU A 1 108 ? 10.609 8.008 19.219 1 83.19 108 LEU A O 1
ATOM 814 N N . GLY A 1 109 ? 8.664 9.039 18.781 1 79.44 109 GLY A N 1
ATOM 815 C CA . GLY A 1 109 ? 9.289 10.188 18.156 1 79.44 109 GLY A CA 1
ATOM 816 C C . GLY A 1 109 ? 9.734 9.922 16.734 1 79.44 109 GLY A C 1
ATOM 817 O O . GLY A 1 109 ? 10.172 10.836 16.031 1 79.44 109 GLY A O 1
ATOM 818 N N . THR A 1 110 ? 9.57 8.68 16.25 1 83.44 110 THR A N 1
ATOM 819 C CA . THR A 1 110 ? 10.133 8.359 14.945 1 83.44 110 THR A CA 1
ATOM 820 C C . THR A 1 110 ? 9.07 7.734 14.039 1 83.44 110 THR A C 1
ATOM 822 O O . THR A 1 110 ? 9.016 8.031 12.844 1 83.44 110 THR A O 1
ATOM 825 N N . ASN A 1 111 ? 8.219 6.941 14.602 1 88.62 111 ASN A N 1
ATOM 826 C CA . ASN A 1 111 ? 7.43 6.086 13.719 1 88.62 111 ASN A CA 1
ATOM 827 C C . ASN A 1 111 ? 5.934 6.25 13.977 1 88.62 111 ASN A C 1
ATOM 829 O O . ASN A 1 111 ? 5.121 6.066 13.062 1 88.62 111 ASN A O 1
ATOM 833 N N . CYS A 1 112 ? 5.605 6.5 15.227 1 89.56 112 CYS A N 1
ATOM 834 C CA . CYS A 1 112 ? 4.191 6.434 15.578 1 89.56 112 CYS A CA 1
ATOM 835 C C . CYS A 1 112 ? 3.912 7.207 16.859 1 89.56 112 CYS A C 1
ATOM 837 O O . CYS A 1 112 ? 4.703 7.164 17.797 1 89.56 112 CYS A O 1
ATOM 839 N N . GLU A 1 113 ? 2.799 7.883 16.859 1 91.69 113 GLU A N 1
ATOM 840 C CA . GLU A 1 113 ? 2.377 8.625 18.047 1 91.69 113 GLU A CA 1
ATOM 841 C C . GLU A 1 113 ? 1.143 8 18.688 1 91.69 113 GLU A C 1
ATOM 843 O O . GLU A 1 113 ? 0.451 7.199 18.047 1 91.69 113 GLU A O 1
ATOM 848 N N . ASN A 1 114 ? 0.916 8.336 19.984 1 94.56 114 ASN A N 1
ATOM 849 C CA . ASN A 1 114 ? -0.281 7.898 20.703 1 94.56 114 ASN A CA 1
ATOM 850 C C . ASN A 1 114 ? -0.465 6.387 20.594 1 94.56 114 ASN A C 1
ATOM 852 O O . ASN A 1 114 ? -1.545 5.91 20.25 1 94.56 114 ASN A O 1
ATOM 856 N N . VAL A 1 115 ? 0.592 5.703 20.875 1 94.81 115 VAL A N 1
ATOM 857 C CA . VAL A 1 115 ? 0.641 4.262 20.656 1 94.81 115 VAL A CA 1
ATOM 858 C C . VAL A 1 115 ? -0.198 3.549 21.703 1 94.81 115 VAL A C 1
ATOM 860 O O . VAL A 1 115 ? -0.133 3.885 22.891 1 94.81 115 VAL A O 1
ATOM 863 N N . VAL A 1 116 ? -0.977 2.541 21.281 1 96.12 116 VAL A N 1
ATOM 864 C CA . VAL A 1 116 ? -1.825 1.778 22.188 1 96.12 116 VAL A CA 1
ATOM 865 C C . VAL A 1 116 ? -1.491 0.292 22.078 1 96.12 116 VAL A C 1
A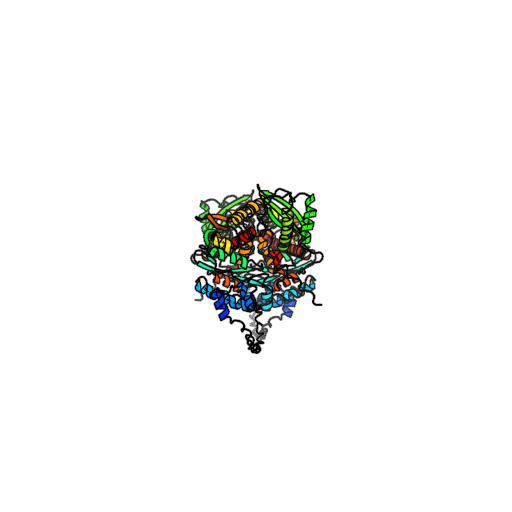TOM 867 O O . VAL A 1 116 ? -2.123 -0.541 22.734 1 96.12 116 VAL A O 1
ATOM 870 N N . GLY A 1 117 ? -0.614 -0.066 21.297 1 94.12 117 GLY A N 1
ATOM 871 C CA . GLY A 1 117 ? -0.19 -1.436 21.062 1 94.12 117 GLY A CA 1
ATOM 872 C C . GLY A 1 117 ? 0.39 -1.647 19.672 1 94.12 117 GLY A C 1
ATOM 873 O O . GLY A 1 117 ? 0.976 -0.73 19.094 1 94.12 117 GLY A O 1
ATOM 874 N N . PHE A 1 118 ? 0.371 -2.875 19.219 1 93.69 118 PHE A N 1
ATOM 875 C CA . PHE A 1 118 ? 0.849 -3.16 17.875 1 93.69 118 PHE A CA 1
ATOM 876 C C . PHE A 1 118 ? 0.034 -4.277 17.234 1 93.69 118 PHE A C 1
ATOM 878 O O . PHE A 1 118 ? -0.747 -4.949 17.922 1 93.69 118 PHE A O 1
ATOM 885 N N . VAL A 1 119 ? 0.078 -4.391 15.953 1 93.88 119 VAL A N 1
ATOM 886 C CA . VAL A 1 119 ? -0.446 -5.547 15.227 1 93.88 119 VAL A CA 1
ATOM 887 C C . VAL A 1 119 ? 0.71 -6.391 14.695 1 93.88 119 VAL A C 1
ATOM 889 O O . VAL A 1 119 ? 1.646 -5.855 14.094 1 93.88 119 VAL A O 1
ATOM 892 N N . PRO A 1 120 ? 0.686 -7.68 15 1 93 120 PRO A N 1
ATOM 893 C CA . PRO A 1 120 ? 1.697 -8.57 14.422 1 93 120 PRO A CA 1
ATOM 894 C C . PRO A 1 120 ? 1.384 -8.977 12.984 1 93 120 PRO A C 1
ATOM 896 O O . PRO A 1 120 ? 0.277 -9.438 12.695 1 93 120 PRO A O 1
ATOM 899 N N . LEU A 1 121 ? 2.314 -8.781 12.125 1 94.81 121 LEU A N 1
ATOM 900 C CA . LEU A 1 121 ? 2.213 -9.289 10.766 1 94.81 121 LEU A CA 1
ATOM 901 C C . LEU A 1 121 ? 3.104 -10.516 10.57 1 94.81 121 LEU A C 1
ATOM 903 O O . LEU A 1 121 ? 4.32 -10.43 10.742 1 94.81 121 LEU A O 1
ATOM 907 N N . PRO A 1 122 ? 2.525 -11.617 10.258 1 94.56 122 PRO A N 1
ATOM 908 C CA . PRO A 1 122 ? 3.365 -12.805 10.062 1 94.56 122 PRO A CA 1
ATOM 909 C C . PRO A 1 122 ? 4.379 -12.625 8.938 1 94.56 122 PRO A C 1
ATOM 911 O O . PRO A 1 122 ? 4.074 -12.008 7.914 1 94.56 122 PRO A O 1
ATOM 914 N N . VAL A 1 123 ? 5.57 -13.141 9.195 1 96.94 123 VAL A N 1
ATOM 915 C CA . VAL A 1 123 ? 6.641 -13.125 8.203 1 96.94 123 VAL A CA 1
ATOM 916 C C . VAL A 1 123 ? 6.957 -14.555 7.766 1 96.94 123 VAL A C 1
ATOM 918 O O . VAL A 1 123 ? 7.254 -15.414 8.594 1 96.94 123 VAL A O 1
ATOM 921 N N . GLY A 1 124 ? 6.789 -14.789 6.523 1 96.69 124 GLY A N 1
ATOM 922 C CA . GLY A 1 124 ? 7.258 -16.031 5.91 1 96.69 124 GLY A CA 1
ATOM 923 C C . GLY A 1 124 ? 8.438 -15.82 4.977 1 96.69 124 GLY A C 1
ATOM 924 O O . GLY A 1 124 ? 8.836 -14.68 4.719 1 96.69 124 GLY A O 1
ATOM 925 N N . VAL A 1 125 ? 9.047 -16.969 4.562 1 97.25 125 VAL A N 1
ATOM 926 C CA . VAL A 1 125 ? 10.172 -16.859 3.639 1 97.25 125 VAL A CA 1
ATOM 927 C C . VAL A 1 125 ? 9.93 -17.766 2.436 1 97.25 125 VAL A C 1
ATOM 929 O O . VAL A 1 125 ? 9.273 -18.812 2.553 1 97.25 125 VAL A O 1
ATOM 932 N N . ILE A 1 126 ? 10.406 -17.375 1.304 1 96.62 126 ILE A N 1
ATOM 933 C CA . ILE A 1 126 ? 10.492 -18.281 0.16 1 96.62 126 ILE A CA 1
ATOM 934 C C . ILE A 1 126 ? 11.836 -18.984 0.167 1 96.62 126 ILE A C 1
ATOM 936 O O . ILE A 1 126 ? 12.734 -18.625 0.929 1 96.62 126 ILE A O 1
ATOM 940 N N . ARG A 1 127 ? 11.961 -20.016 -0.674 1 94.56 127 ARG A N 1
ATOM 941 C CA . ARG A 1 127 ? 13.25 -20.656 -0.892 1 94.56 127 ARG A CA 1
ATOM 942 C C . ARG A 1 127 ? 14.297 -19.641 -1.342 1 94.56 127 ARG A C 1
ATOM 944 O O . ARG A 1 127 ? 13.953 -18.578 -1.859 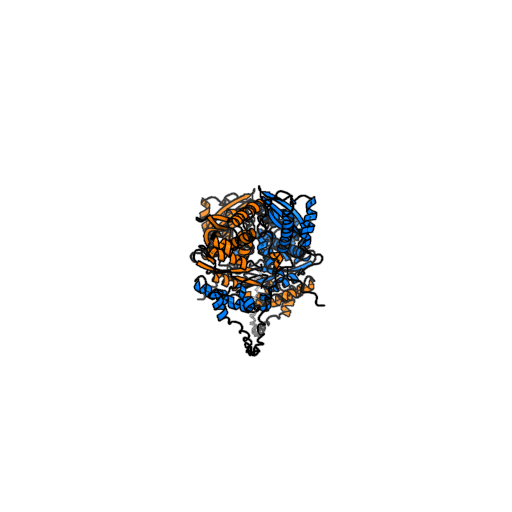1 94.56 127 ARG A O 1
ATOM 951 N N . PRO A 1 128 ? 15.547 -20.031 -1.166 1 95.56 128 PRO A N 1
ATOM 952 C CA . PRO A 1 128 ? 16.562 -19.078 -1.63 1 95.56 128 PRO A CA 1
ATOM 953 C C . PRO A 1 128 ? 16.406 -18.719 -3.104 1 95.56 128 PRO A C 1
ATOM 955 O O . PRO A 1 128 ? 16.359 -19.609 -3.961 1 95.56 128 PRO A O 1
ATOM 958 N N . LEU A 1 129 ? 16.266 -17.453 -3.348 1 97.75 129 LEU A N 1
ATOM 959 C CA . LEU A 1 129 ? 16.172 -16.891 -4.688 1 97.75 129 LEU A CA 1
ATOM 960 C C . LEU A 1 129 ? 17.562 -16.797 -5.336 1 97.75 129 LEU A C 1
ATOM 962 O O . LEU A 1 129 ? 18.484 -16.234 -4.75 1 97.75 129 LEU A O 1
ATOM 966 N N . LEU A 1 130 ? 17.75 -17.438 -6.492 1 98.44 130 LEU A N 1
ATOM 967 C CA . LEU A 1 130 ? 18.969 -17.297 -7.258 1 98.44 130 LEU A CA 1
ATOM 968 C C . LEU A 1 130 ? 18.984 -15.969 -8.023 1 98.44 130 LEU A C 1
ATOM 970 O O . LEU A 1 130 ? 18.344 -15.844 -9.062 1 98.44 130 LEU A O 1
ATOM 974 N N . LEU A 1 131 ? 19.719 -14.953 -7.488 1 98.44 131 LEU A N 1
ATOM 975 C CA . LEU A 1 131 ? 19.734 -13.578 -7.984 1 98.44 131 LEU A CA 1
ATOM 976 C C . LEU A 1 131 ? 21.141 -13.133 -8.336 1 98.44 131 LEU A C 1
ATOM 978 O O . LEU A 1 131 ? 22.016 -13.047 -7.453 1 98.44 131 LEU A O 1
ATOM 982 N N . ASP A 1 132 ? 21.328 -12.836 -9.586 1 98.06 132 ASP A N 1
ATOM 983 C CA . ASP A 1 132 ? 22.625 -12.367 -10.078 1 98.06 132 ASP A CA 1
ATOM 984 C C . ASP A 1 132 ? 23.766 -13.266 -9.586 1 98.06 132 ASP A C 1
ATOM 986 O O . ASP A 1 132 ? 24.781 -12.773 -9.109 1 98.06 132 ASP A O 1
ATOM 990 N N . GLY A 1 133 ? 23.516 -14.547 -9.617 1 97 133 GLY A N 1
ATOM 991 C CA . GLY A 1 133 ? 24.516 -15.547 -9.32 1 97 133 GLY A CA 1
ATOM 992 C C . GLY A 1 133 ? 24.625 -15.867 -7.844 1 97 133 GLY A C 1
ATOM 993 O O . GLY A 1 133 ? 25.406 -16.734 -7.449 1 97 133 GLY A O 1
ATOM 994 N N . ARG A 1 134 ? 23.875 -15.258 -7.055 1 96.56 134 ARG A N 1
ATOM 995 C CA . ARG A 1 134 ? 23.906 -15.5 -5.617 1 96.56 134 ARG A CA 1
ATOM 996 C C . ARG A 1 134 ? 22.531 -15.938 -5.109 1 96.56 134 ARG A C 1
ATOM 998 O O . ARG A 1 134 ? 21.5 -15.547 -5.66 1 96.56 134 ARG A O 1
ATOM 1005 N N . ARG A 1 135 ? 22.594 -16.734 -4.047 1 96.75 135 ARG A N 1
ATOM 1006 C CA . ARG A 1 135 ? 21.344 -17.188 -3.422 1 96.75 135 ARG A CA 1
ATOM 1007 C C . ARG A 1 135 ? 21.047 -16.375 -2.166 1 96.75 135 ARG A C 1
ATOM 1009 O O . ARG A 1 135 ? 21.938 -16.078 -1.376 1 96.75 135 ARG A O 1
ATOM 1016 N N . LEU A 1 136 ? 19.812 -15.93 -2.045 1 94.88 136 LEU A N 1
ATOM 1017 C CA . LEU A 1 136 ? 19.422 -15.242 -0.821 1 94.88 136 LEU A CA 1
ATOM 1018 C C . LEU A 1 136 ? 17.969 -15.562 -0.461 1 94.88 136 LEU A C 1
ATOM 1020 O O . LEU A 1 136 ? 17.141 -15.766 -1.347 1 94.88 136 LEU A O 1
ATOM 1024 N N . THR A 1 137 ? 17.703 -15.586 0.817 1 96.38 137 THR A N 1
ATOM 1025 C CA . THR A 1 137 ? 16.359 -15.867 1.336 1 96.38 137 THR A CA 1
ATOM 1026 C C . THR A 1 137 ? 15.586 -14.57 1.556 1 96.38 137 THR A C 1
ATOM 1028 O O . THR A 1 137 ? 16 -13.719 2.344 1 96.38 137 THR A O 1
ATOM 1031 N N . VAL A 1 138 ? 14.461 -14.453 0.909 1 98.38 138 VAL A N 1
ATOM 1032 C CA . VAL A 1 138 ? 13.695 -13.211 0.942 1 98.38 138 VAL A CA 1
ATOM 1033 C C . VAL A 1 138 ? 12.57 -13.328 1.962 1 98.38 138 VAL A C 1
ATOM 1035 O O . VAL A 1 138 ? 11.719 -14.219 1.862 1 98.38 138 VAL A O 1
ATOM 1038 N N . PRO A 1 139 ? 12.516 -12.5 2.975 1 98.5 139 PRO A N 1
ATOM 1039 C CA . PRO A 1 139 ? 11.383 -12.438 3.896 1 98.5 139 PRO A CA 1
ATOM 1040 C C . PRO A 1 139 ? 10.195 -11.664 3.322 1 98.5 139 PRO A C 1
ATOM 1042 O O . PRO A 1 139 ? 10.383 -10.664 2.629 1 98.5 139 PRO A O 1
ATOM 1045 N N . LEU A 1 140 ? 8.992 -12.148 3.541 1 98.56 140 LEU A N 1
ATOM 1046 C CA . LEU A 1 140 ? 7.738 -11.531 3.123 1 98.56 140 LEU A CA 1
ATOM 1047 C C . LEU A 1 140 ? 6.77 -11.43 4.297 1 98.56 140 LEU A C 1
ATOM 1049 O O . LEU A 1 140 ? 6.445 -12.43 4.934 1 98.56 140 LEU A O 1
ATOM 1053 N N . ALA A 1 141 ? 6.305 -10.211 4.609 1 97.88 141 ALA A N 1
ATOM 1054 C CA . ALA A 1 141 ? 5.246 -10.016 5.594 1 97.88 141 ALA A CA 1
ATOM 1055 C C . ALA A 1 141 ? 3.889 -9.852 4.918 1 97.88 141 ALA A C 1
ATOM 1057 O O . ALA A 1 141 ? 3.711 -8.977 4.07 1 97.88 141 ALA A O 1
ATOM 1058 N N . THR A 1 142 ? 2.932 -10.688 5.258 1 95.62 142 THR A N 1
ATOM 1059 C CA . THR A 1 142 ? 1.649 -10.664 4.562 1 95.62 142 THR A CA 1
ATOM 1060 C C . THR A 1 142 ? 0.576 -11.375 5.383 1 95.62 142 THR A C 1
ATOM 1062 O O . THR A 1 142 ? 0.891 -12.156 6.281 1 95.62 142 THR A O 1
ATOM 1065 N N . THR A 1 143 ? -0.661 -10.969 5.121 1 92.44 143 THR A N 1
ATOM 1066 C CA . THR A 1 143 ? -1.803 -11.711 5.652 1 92.44 143 THR A CA 1
ATOM 1067 C C . THR A 1 143 ? -2.592 -12.367 4.527 1 92.44 143 THR A C 1
ATOM 1069 O O . THR A 1 143 ? -3.713 -12.836 4.734 1 92.44 143 THR A O 1
ATOM 1072 N N . GLU A 1 144 ? -1.999 -12.297 3.342 1 88.06 144 GLU A N 1
ATOM 1073 C CA . GLU A 1 144 ? -2.635 -12.938 2.195 1 88.06 144 GLU A CA 1
ATOM 1074 C C . GLU A 1 144 ? -2.207 -14.398 2.07 1 88.06 144 GLU A C 1
ATOM 1076 O O . GLU A 1 144 ? -1.018 -14.695 1.949 1 88.06 144 GLU A O 1
ATOM 1081 N N . GLY A 1 145 ? -3.156 -15.18 2.035 1 87.75 145 GLY A N 1
ATOM 1082 C CA . GLY A 1 145 ? -2.869 -16.594 1.876 1 87.75 145 GLY A CA 1
ATOM 1083 C C . GLY A 1 145 ? -2.355 -16.953 0.492 1 87.75 145 GLY A C 1
ATOM 1084 O O . GLY A 1 145 ? -2.727 -16.312 -0.494 1 87.75 145 GLY A O 1
ATOM 1085 N N . ALA A 1 146 ? -1.484 -17.875 0.425 1 90.81 146 ALA A N 1
ATOM 1086 C CA . ALA A 1 146 ? -0.971 -18.516 -0.782 1 90.81 146 ALA A CA 1
ATOM 1087 C C . ALA A 1 146 ? 0.06 -17.625 -1.477 1 90.81 146 ALA A C 1
ATOM 1089 O O . ALA A 1 146 ? 0.658 -18.031 -2.479 1 90.81 146 ALA A O 1
ATOM 1090 N N . LEU A 1 147 ? 0.308 -16.469 -0.986 1 95.19 147 LEU A N 1
ATOM 1091 C CA . LEU A 1 147 ? 1.258 -15.57 -1.637 1 95.19 147 LEU A CA 1
ATOM 1092 C C . LEU A 1 147 ? 2.67 -16.141 -1.587 1 95.19 147 LEU A C 1
ATOM 1094 O O . LEU A 1 147 ? 3.367 -16.172 -2.602 1 95.19 147 LEU A O 1
ATOM 1098 N N . ILE A 1 148 ? 3.094 -16.609 -0.416 1 96.06 148 ILE A N 1
ATOM 1099 C CA . ILE A 1 148 ? 4.453 -17.109 -0.226 1 96.06 148 ILE A CA 1
ATOM 1100 C C . ILE A 1 148 ? 4.637 -18.406 -1 1 96.06 148 ILE A C 1
ATOM 1102 O O . ILE A 1 148 ? 5.641 -18.594 -1.688 1 96.06 148 ILE A O 1
ATOM 1106 N N . ALA A 1 149 ? 3.641 -19.266 -0.897 1 94.25 149 ALA A N 1
ATOM 1107 C CA . ALA A 1 149 ? 3.693 -20.531 -1.633 1 94.25 149 ALA A CA 1
ATOM 1108 C C . ALA A 1 149 ? 3.789 -20.281 -3.135 1 94.25 149 ALA A C 1
ATOM 1110 O O . ALA A 1 149 ? 4.559 -20.953 -3.832 1 94.25 149 ALA A O 1
ATOM 1111 N N . SER A 1 150 ? 2.984 -19.375 -3.629 1 96.06 150 SER A N 1
ATOM 1112 C CA . SER A 1 150 ? 2.998 -19.031 -5.047 1 96.06 150 SER A CA 1
ATOM 1113 C C . SER A 1 150 ? 4.355 -18.469 -5.465 1 96.06 150 SER A C 1
ATOM 1115 O O . SER A 1 150 ? 4.91 -18.875 -6.488 1 96.06 150 SER A O 1
ATOM 1117 N N . THR A 1 151 ? 4.875 -17.547 -4.695 1 97.62 151 THR A N 1
ATOM 1118 C CA . THR A 1 151 ? 6.168 -16.938 -5 1 97.62 151 THR A CA 1
ATOM 1119 C C . THR A 1 151 ? 7.277 -17.984 -4.953 1 97.62 151 THR A C 1
ATOM 1121 O O . THR A 1 151 ? 8.203 -17.953 -5.77 1 97.62 151 THR A O 1
ATOM 1124 N N . ASN A 1 152 ? 7.168 -18.891 -4.039 1 96.38 152 ASN A N 1
ATOM 1125 C CA . ASN A 1 152 ? 8.109 -20 -3.912 1 96.38 152 ASN A CA 1
ATOM 1126 C C . ASN A 1 152 ? 8.125 -20.875 -5.16 1 96.38 152 ASN A C 1
ATOM 1128 O O . ASN A 1 152 ? 9.188 -21.328 -5.602 1 96.38 152 ASN A O 1
ATOM 1132 N N . ARG A 1 153 ? 6.98 -21.172 -5.645 1 96.81 153 ARG A N 1
ATOM 1133 C CA . ARG A 1 153 ? 6.863 -21.953 -6.879 1 96.81 153 ARG A CA 1
ATOM 1134 C C . ARG A 1 153 ? 7.562 -21.234 -8.031 1 96.81 153 ARG A C 1
ATOM 1136 O O . ARG A 1 153 ? 8.273 -21.875 -8.82 1 96.81 153 ARG A O 1
ATOM 1143 N N . GLY A 1 154 ? 7.371 -19.953 -8.125 1 98.44 154 GLY A N 1
ATOM 1144 C CA . GLY A 1 154 ? 8.07 -19.172 -9.133 1 98.44 154 GLY A CA 1
ATOM 1145 C C . GLY A 1 154 ? 9.586 -19.219 -8.977 1 98.44 154 GLY A C 1
ATOM 1146 O O . GLY A 1 154 ? 10.305 -19.422 -9.953 1 98.44 154 GLY A O 1
ATOM 1147 N N . ALA A 1 155 ? 10.031 -19.078 -7.77 1 98.25 155 ALA A N 1
ATOM 1148 C CA . ALA A 1 155 ? 11.469 -19.125 -7.492 1 98.25 155 ALA A CA 1
ATOM 1149 C C . ALA A 1 155 ? 12.062 -20.484 -7.844 1 98.25 155 ALA A C 1
ATOM 1151 O O . ALA A 1 155 ? 13.188 -20.562 -8.352 1 98.25 155 ALA A O 1
ATOM 1152 N N . ARG A 1 156 ? 11.344 -21.531 -7.551 1 97.31 156 ARG A N 1
ATOM 1153 C CA . ARG A 1 156 ? 11.789 -22.875 -7.863 1 97.31 156 ARG A CA 1
ATOM 1154 C C . ARG A 1 156 ? 11.961 -23.062 -9.367 1 97.31 156 ARG A C 1
ATOM 1156 O O . ARG A 1 156 ? 12.953 -23.625 -9.82 1 97.31 156 ARG A O 1
ATOM 1163 N N . ALA A 1 157 ? 11 -22.625 -10.117 1 98.56 157 ALA A N 1
ATOM 1164 C CA . ALA A 1 157 ? 11.062 -22.75 -11.57 1 98.56 157 ALA A CA 1
ATOM 1165 C C . ALA A 1 157 ? 12.242 -21.953 -12.125 1 98.56 157 ALA A C 1
ATOM 1167 O O . ALA A 1 157 ? 12.938 -22.406 -13.031 1 98.56 157 ALA A O 1
ATOM 1168 N N . ILE A 1 158 ? 12.453 -20.812 -11.617 1 98.56 158 ILE A N 1
ATOM 1169 C CA . ILE A 1 158 ? 13.523 -19.922 -12.07 1 98.56 158 ILE A CA 1
ATOM 1170 C C . ILE A 1 158 ? 14.875 -20.562 -11.766 1 98.56 158 ILE A C 1
ATOM 1172 O O . ILE A 1 158 ? 15.805 -20.469 -12.57 1 98.56 158 ILE A O 1
ATOM 1176 N N . ALA A 1 159 ? 14.984 -21.203 -10.656 1 97.38 159 ALA A N 1
ATOM 1177 C CA . ALA A 1 159 ? 16.234 -21.812 -10.219 1 97.38 159 ALA A CA 1
ATOM 1178 C C . ALA A 1 159 ? 16.609 -23 -11.117 1 97.38 159 ALA A C 1
ATOM 1180 O O . ALA A 1 159 ? 17.75 -23.453 -11.109 1 97.38 159 ALA A O 1
ATOM 1181 N N . ALA A 1 160 ? 15.688 -23.578 -11.844 1 97.81 160 ALA A N 1
ATOM 1182 C CA . ALA A 1 160 ? 15.977 -24.641 -12.812 1 97.81 160 ALA A CA 1
ATOM 1183 C C . ALA A 1 160 ? 16.781 -24.094 -13.984 1 97.81 160 ALA A C 1
ATOM 1185 O O . ALA A 1 160 ? 17.391 -24.875 -14.734 1 97.81 160 ALA A O 1
ATOM 1186 N N . GLY A 1 161 ? 16.703 -22.781 -14.195 1 97.25 161 GLY A N 1
ATOM 1187 C CA . GLY A 1 161 ? 17.547 -22.109 -15.164 1 97.25 161 GLY A CA 1
ATOM 1188 C C . GLY A 1 161 ? 18.75 -21.406 -14.539 1 97.25 161 GLY A C 1
ATOM 1189 O O . GLY A 1 161 ? 19.406 -21.953 -13.664 1 97.25 161 GLY A O 1
ATOM 1190 N N . GLU A 1 162 ? 19.078 -20.25 -15.07 1 97.62 162 GLU A N 1
ATOM 1191 C CA . GLU A 1 162 ? 20.266 -19.516 -14.617 1 97.62 162 GLU A CA 1
ATOM 1192 C C . GLU A 1 162 ? 19.906 -18.516 -13.531 1 97.62 162 GLU A C 1
ATOM 1194 O O . GLU A 1 162 ? 20.734 -17.703 -13.133 1 97.62 162 GLU A O 1
ATOM 1199 N N . GLY A 1 163 ? 18.719 -18.547 -13.047 1 98.44 163 GLY A N 1
ATOM 1200 C CA . GLY A 1 163 ? 18.312 -17.578 -12.047 1 98.44 163 GLY A CA 1
ATOM 1201 C C . GLY A 1 163 ? 17.875 -16.25 -12.648 1 98.44 163 GLY A C 1
ATOM 1202 O O . GLY A 1 163 ? 17.609 -16.172 -13.844 1 98.44 163 GLY A O 1
ATOM 1203 N N . VAL A 1 164 ? 17.688 -15.25 -11.805 1 98.81 164 VAL A N 1
ATOM 1204 C CA . VAL A 1 164 ? 17.266 -13.922 -12.227 1 98.81 164 VAL A CA 1
ATOM 1205 C C . VAL A 1 164 ? 18.484 -13.031 -12.43 1 98.81 164 VAL A C 1
ATOM 1207 O O . VAL A 1 164 ? 19.406 -13.031 -11.609 1 98.81 164 VAL A O 1
ATOM 1210 N N . ARG A 1 165 ? 18.484 -12.352 -13.516 1 98.5 165 ARG A N 1
ATOM 1211 C CA . ARG A 1 165 ? 19.453 -11.281 -13.766 1 98.5 165 ARG A CA 1
ATOM 1212 C C . ARG A 1 165 ? 18.797 -9.906 -13.641 1 98.5 165 ARG A C 1
ATOM 1214 O O . ARG A 1 165 ? 17.672 -9.703 -14.117 1 98.5 165 ARG A O 1
ATOM 1221 N N . THR A 1 166 ? 19.484 -9.008 -12.922 1 98.31 166 THR A N 1
ATOM 1222 C CA . THR A 1 166 ? 18.875 -7.691 -12.727 1 98.31 166 THR A CA 1
ATOM 1223 C C . THR A 1 166 ? 19.828 -6.586 -13.18 1 98.31 166 THR A C 1
ATOM 1225 O O . THR A 1 166 ? 21.016 -6.832 -13.383 1 98.31 166 THR A O 1
ATOM 1228 N N . GLU A 1 167 ? 19.219 -5.441 -13.438 1 97.44 167 GLU A N 1
ATOM 1229 C CA . GLU A 1 167 ? 19.969 -4.23 -13.781 1 97.44 167 GLU A CA 1
ATOM 1230 C C . GLU A 1 167 ? 19.328 -2.994 -13.156 1 97.44 167 GLU A C 1
ATOM 1232 O O . GLU A 1 167 ? 18.109 -2.861 -13.133 1 97.44 167 GLU A O 1
ATOM 1237 N N . LEU A 1 168 ? 20.172 -2.211 -12.508 1 96.31 168 LEU A N 1
ATOM 1238 C CA . LEU A 1 168 ? 19.734 -0.882 -12.102 1 96.31 168 LEU A CA 1
ATOM 1239 C C . LEU A 1 168 ? 19.781 0.096 -13.266 1 96.31 168 LEU A C 1
ATOM 1241 O O . LEU A 1 168 ? 20.859 0.366 -13.812 1 96.31 168 LEU A O 1
ATOM 1245 N N . LEU A 1 169 ? 18.688 0.684 -13.648 1 95.25 169 LEU A N 1
ATOM 1246 C CA . LEU A 1 169 ? 18.594 1.511 -14.852 1 95.25 169 LEU A CA 1
ATOM 1247 C C . LEU A 1 169 ? 18.578 2.992 -14.484 1 95.25 169 LEU A C 1
ATOM 1249 O O . LEU A 1 169 ? 18.828 3.846 -15.344 1 95.25 169 LEU A O 1
ATOM 1253 N N . GLY A 1 170 ? 18.266 3.34 -13.227 1 93.69 170 GLY A N 1
ATOM 1254 C CA . GLY A 1 170 ? 18.203 4.719 -12.766 1 93.69 170 GLY A CA 1
ATOM 1255 C C . GLY A 1 170 ? 18.031 4.836 -11.266 1 93.69 170 GLY A C 1
ATOM 1256 O O . GLY A 1 170 ? 17.656 3.865 -10.602 1 93.69 170 GLY A O 1
ATOM 1257 N N . ASP A 1 171 ? 18.359 5.973 -10.797 1 93.38 171 ASP A N 1
ATOM 1258 C CA . ASP A 1 171 ? 18.25 6.262 -9.375 1 93.38 171 ASP A CA 1
ATOM 1259 C C . ASP A 1 171 ? 18.078 7.762 -9.133 1 93.38 171 ASP A C 1
ATOM 1261 O O . ASP A 1 171 ? 18.984 8.547 -9.43 1 93.38 171 ASP A O 1
ATOM 1265 N N . GLY A 1 172 ? 16.938 8.117 -8.648 1 92.94 172 GLY A N 1
ATOM 1266 C CA . GLY A 1 172 ? 16.672 9.516 -8.336 1 92.94 172 GLY A CA 1
ATOM 1267 C C . GLY A 1 172 ? 15.312 9.727 -7.688 1 92.94 172 GLY A C 1
ATOM 1268 O O . GLY A 1 172 ? 14.297 9.266 -8.203 1 92.94 172 GLY A O 1
ATOM 1269 N N . MET A 1 173 ? 15.367 10.328 -6.613 1 90.19 173 MET A N 1
ATOM 1270 C CA . MET A 1 173 ? 14.133 10.727 -5.934 1 90.19 173 MET A CA 1
ATOM 1271 C C . MET A 1 173 ? 13.75 12.156 -6.289 1 90.19 173 MET A C 1
ATOM 1273 O O . MET A 1 173 ? 14.617 12.984 -6.574 1 90.19 173 MET A O 1
ATOM 1277 N N . THR A 1 174 ? 12.445 12.406 -6.297 1 87.75 174 THR A N 1
ATOM 1278 C CA . THR A 1 174 ? 12.039 13.703 -6.816 1 87.75 174 THR A CA 1
ATOM 1279 C C . THR A 1 174 ? 11.141 14.43 -5.816 1 87.75 174 THR A C 1
ATOM 1281 O O . THR A 1 174 ? 10.492 13.789 -4.984 1 87.75 174 THR A O 1
ATOM 1284 N N . ARG A 1 175 ? 11.148 15.664 -5.812 1 85.56 175 ARG A N 1
ATOM 1285 C CA . ARG A 1 175 ? 10.227 16.609 -5.184 1 85.56 175 ARG A CA 1
ATOM 1286 C C . ARG A 1 175 ? 9.891 17.75 -6.129 1 85.56 175 ARG A C 1
ATOM 1288 O O . ARG A 1 175 ? 10.75 18.234 -6.875 1 85.56 175 ARG A O 1
ATOM 1295 N N . ALA A 1 176 ? 8.609 18.219 -6.098 1 85 176 ALA A N 1
ATOM 1296 C CA . ALA A 1 176 ? 8.219 19.266 -7.031 1 85 176 ALA A CA 1
ATOM 1297 C C . ALA A 1 176 ? 7.363 20.328 -6.34 1 85 176 ALA A C 1
ATOM 1299 O O . ALA A 1 176 ? 6.137 20.203 -6.273 1 85 176 ALA A O 1
ATOM 1300 N N . PRO A 1 177 ? 7.977 21.359 -5.938 1 79.56 177 PRO A N 1
ATOM 1301 C CA . PRO A 1 177 ? 7.195 22.5 -5.43 1 79.56 177 PRO A CA 1
ATOM 1302 C C . PRO A 1 177 ? 6.383 23.188 -6.523 1 79.56 177 PRO A C 1
ATOM 1304 O O . PRO A 1 177 ? 6.672 23.031 -7.711 1 79.56 177 PRO A O 1
ATOM 1307 N N . ALA A 1 178 ? 5.363 23.859 -6.16 1 78.62 178 ALA A N 1
ATOM 1308 C CA . ALA A 1 178 ? 4.551 24.688 -7.043 1 78.62 178 ALA A CA 1
ATOM 1309 C C . ALA A 1 178 ? 4.789 26.172 -6.773 1 78.62 178 ALA A C 1
ATOM 1311 O O . ALA A 1 178 ? 4.812 26.609 -5.617 1 78.62 178 ALA A O 1
ATOM 1312 N N . ALA A 1 179 ? 5.059 26.906 -7.805 1 74.62 179 ALA A N 1
ATOM 1313 C CA . ALA A 1 179 ? 5.273 28.359 -7.699 1 74.62 179 ALA A CA 1
ATOM 1314 C C . ALA A 1 179 ? 4.598 29.094 -8.852 1 74.62 179 ALA A C 1
ATOM 1316 O O . ALA A 1 179 ? 4.27 28.5 -9.875 1 74.62 179 ALA A O 1
ATOM 1317 N N . ALA A 1 180 ? 4.234 30.297 -8.609 1 68.69 180 ALA A N 1
ATOM 1318 C CA . ALA A 1 180 ? 3.789 31.172 -9.688 1 68.69 180 ALA A CA 1
ATOM 1319 C C . ALA A 1 180 ? 4.977 31.75 -10.445 1 68.69 180 ALA A C 1
ATOM 1321 O O . ALA A 1 180 ? 5.434 32.875 -10.148 1 68.69 180 ALA A O 1
ATOM 1322 N N . LEU A 1 181 ? 5.879 30.75 -10.992 1 66 181 LEU A N 1
ATOM 1323 C CA . LEU A 1 181 ? 7.156 31.172 -11.562 1 66 181 LEU A CA 1
ATOM 1324 C C . LEU A 1 181 ? 7.227 30.797 -13.047 1 66 181 LEU A C 1
ATOM 1326 O O . LEU A 1 181 ? 6.512 29.906 -13.5 1 66 181 LEU A O 1
ATOM 1330 N N . LYS A 1 182 ? 7.996 31.656 -13.844 1 59.56 182 LYS A N 1
ATOM 1331 C CA . LYS A 1 182 ? 8.383 31.375 -15.227 1 59.56 182 LYS A CA 1
ATOM 1332 C C . LYS A 1 182 ? 9.523 30.359 -15.273 1 59.56 182 LYS A C 1
ATOM 1334 O O . LYS A 1 182 ? 10.078 30 -14.234 1 59.56 182 LYS A O 1
ATOM 1339 N N . ARG A 1 183 ? 9.914 29.828 -16.391 1 65.81 183 ARG A N 1
ATOM 1340 C CA . ARG A 1 183 ? 10.898 28.828 -16.797 1 65.81 183 ARG A CA 1
ATOM 1341 C C . ARG A 1 183 ? 12.305 29.234 -16.375 1 65.81 183 ARG A C 1
ATOM 1343 O O . ARG A 1 183 ? 13.273 29 -17.094 1 65.81 183 ARG A O 1
ATOM 1350 N N . TRP A 1 184 ? 12.531 29.688 -15.258 1 76.5 184 TRP A N 1
ATOM 1351 C CA . TRP A 1 184 ? 13.82 30.188 -14.773 1 76.5 184 TRP A CA 1
ATOM 1352 C C . TRP A 1 184 ? 14.727 29.031 -14.375 1 76.5 184 TRP A C 1
ATOM 1354 O O . TRP A 1 184 ? 15.922 29.047 -14.672 1 76.5 184 TRP A O 1
ATOM 1364 N N . PHE A 1 185 ? 14.242 27.938 -13.914 1 77.5 185 PHE A N 1
ATOM 1365 C CA . PHE A 1 185 ? 15.008 26.875 -13.258 1 77.5 185 PHE A CA 1
ATOM 1366 C C . PHE A 1 185 ? 15.664 25.969 -14.289 1 77.5 185 PHE A C 1
ATOM 1368 O O . PHE A 1 185 ? 16.656 25.297 -13.984 1 77.5 185 PHE A O 1
ATOM 1375 N N . GLU A 1 186 ? 15.188 25.953 -15.484 1 76.19 186 GLU A N 1
ATOM 1376 C CA . GLU A 1 186 ? 15.648 24.953 -16.438 1 76.19 186 GLU A CA 1
ATOM 1377 C C . GLU A 1 186 ? 16.828 25.469 -17.25 1 76.19 186 GLU A C 1
ATOM 1379 O O . GLU A 1 186 ? 17.391 24.734 -18.062 1 76.19 186 GLU A O 1
ATOM 1384 N N . ALA A 1 187 ? 17.234 26.656 -16.984 1 76.44 187 ALA A N 1
ATOM 1385 C CA . ALA A 1 187 ? 18.375 27.156 -17.719 1 76.44 187 ALA A CA 1
ATOM 1386 C C . ALA A 1 187 ? 19.641 26.375 -17.359 1 76.44 187 ALA A C 1
ATOM 1388 O O . ALA A 1 187 ? 19.953 26.172 -16.188 1 76.44 187 ALA A O 1
ATOM 1389 N N . PRO A 1 188 ? 20.312 25.875 -18.406 1 76.5 188 PRO A N 1
ATOM 1390 C CA . PRO A 1 188 ? 21.469 25 -18.188 1 76.5 188 PRO A CA 1
ATOM 1391 C C . PRO A 1 188 ? 22.547 25.656 -17.312 1 76.5 188 PRO A C 1
ATOM 1393 O O . PRO A 1 188 ? 23.219 24.969 -16.547 1 76.5 188 PRO A O 1
ATOM 1396 N N . ASP A 1 189 ? 22.656 26.875 -17.438 1 81.88 189 ASP A N 1
ATOM 1397 C CA . ASP A 1 189 ? 23.719 27.547 -16.703 1 81.88 189 ASP A CA 1
ATOM 1398 C C . ASP A 1 189 ? 23.359 27.703 -15.219 1 81.88 189 ASP A C 1
ATOM 1400 O O . ASP A 1 189 ? 24.203 28.031 -14.398 1 81.88 189 ASP A O 1
ATOM 1404 N N . ARG A 1 190 ? 22.203 27.281 -14.898 1 86 190 ARG A N 1
ATOM 1405 C CA . ARG A 1 190 ? 21.75 27.469 -13.531 1 86 190 ARG A CA 1
ATOM 1406 C C . ARG A 1 190 ? 21.969 26.203 -12.703 1 86 190 ARG A C 1
ATOM 1408 O O . ARG A 1 190 ? 22.078 26.281 -11.477 1 86 190 ARG A O 1
ATOM 1415 N N . LEU A 1 191 ? 22.047 25.125 -13.312 1 87.94 191 LEU A N 1
ATOM 1416 C CA . LEU A 1 191 ? 22.078 23.844 -12.633 1 87.94 191 LEU A CA 1
ATOM 1417 C C . LEU A 1 191 ? 23.266 23.734 -11.695 1 87.94 191 LEU A C 1
ATOM 1419 O O . LEU A 1 191 ? 23.125 23.312 -10.547 1 87.94 191 LEU A O 1
ATOM 1423 N N . PRO A 1 192 ? 24.422 24.203 -12.125 1 89.5 192 PRO A N 1
ATOM 1424 C CA . PRO A 1 192 ? 25.562 24.109 -11.211 1 89.5 192 PRO A CA 1
ATOM 1425 C C . PRO A 1 192 ? 25.359 24.922 -9.93 1 89.5 192 PRO A C 1
ATOM 1427 O O . PRO A 1 192 ? 25.75 24.484 -8.852 1 89.5 192 PRO A O 1
ATOM 1430 N N . GLU A 1 193 ? 24.766 26 -10.102 1 88.62 193 GLU A N 1
ATOM 1431 C CA . GLU A 1 193 ? 24.5 26.828 -8.938 1 88.62 193 GLU A CA 1
ATOM 1432 C C . GLU A 1 193 ? 23.484 26.172 -8 1 88.62 193 GLU A C 1
ATOM 1434 O O . GLU A 1 193 ? 23.672 26.172 -6.781 1 88.62 193 GLU A O 1
ATOM 1439 N N . LEU A 1 194 ? 22.5 25.656 -8.57 1 89.25 194 LEU A N 1
ATOM 1440 C CA . LEU A 1 194 ? 21.484 24.969 -7.793 1 89.25 194 LEU A CA 1
ATOM 1441 C C . LEU A 1 194 ? 22.094 23.75 -7.086 1 89.25 194 LEU A C 1
ATOM 1443 O O . LEU A 1 194 ? 21.766 23.484 -5.926 1 89.25 194 LEU A O 1
ATOM 1447 N N . GLN A 1 195 ? 22.938 23.094 -7.762 1 91.25 195 GLN A N 1
ATOM 1448 C CA . GLN A 1 195 ? 23.609 21.906 -7.215 1 91.25 195 GLN A CA 1
ATOM 1449 C C . GLN A 1 195 ? 24.469 22.266 -6.016 1 91.25 195 GLN A C 1
ATOM 1451 O O . GLN A 1 195 ? 24.5 21.547 -5.023 1 91.25 195 GLN A O 1
ATOM 1456 N N . ARG A 1 196 ? 25.109 23.359 -6.113 1 90.5 196 ARG A N 1
ATOM 1457 C CA . ARG A 1 196 ? 25.953 23.812 -5.008 1 90.5 196 ARG A CA 1
ATOM 1458 C C . ARG A 1 196 ? 25.094 24.141 -3.781 1 90.5 196 ARG A C 1
ATOM 1460 O O . ARG A 1 196 ? 25.438 23.75 -2.664 1 90.5 196 ARG A O 1
ATOM 1467 N N . THR A 1 197 ? 24.047 24.812 -4.043 1 90.06 197 THR A N 1
ATOM 1468 C CA . THR A 1 197 ? 23.141 25.188 -2.951 1 90.06 197 THR A CA 1
ATOM 1469 C C . THR A 1 197 ? 22.547 23.938 -2.299 1 90.06 197 THR A C 1
ATOM 1471 O O . THR A 1 197 ? 22.5 23.844 -1.072 1 90.06 197 THR A O 1
ATOM 1474 N N . PHE A 1 198 ? 22.156 23.016 -3.082 1 90.94 198 PHE A N 1
ATOM 1475 C CA . PHE A 1 198 ? 21.578 21.766 -2.588 1 90.94 198 PHE A CA 1
ATOM 1476 C C . PHE A 1 198 ? 22.594 20.969 -1.784 1 90.94 198 PHE A C 1
ATOM 1478 O O . PHE A 1 198 ? 22.281 20.469 -0.703 1 90.94 198 PHE A O 1
ATOM 1485 N N . SER A 1 199 ? 23.766 20.859 -2.24 1 87.88 199 SER A N 1
ATOM 1486 C CA . SER A 1 199 ? 24.812 20.031 -1.644 1 87.88 199 SER A CA 1
ATOM 1487 C C . SER A 1 199 ? 25.234 20.578 -0.281 1 87.88 199 SER A C 1
ATOM 1489 O O . SER A 1 199 ? 25.781 19.828 0.542 1 87.88 199 SER A O 1
ATOM 1491 N N . ALA A 1 200 ? 24.969 21.719 -0.075 1 85.69 200 ALA A N 1
ATOM 1492 C CA . ALA A 1 200 ? 25.312 22.344 1.204 1 85.69 200 ALA A CA 1
ATOM 1493 C C . ALA A 1 200 ? 24.422 21.812 2.324 1 85.69 200 ALA A C 1
ATOM 1495 O O . ALA A 1 200 ? 24.766 21.938 3.504 1 85.69 200 ALA A O 1
ATOM 1496 N N . THR A 1 201 ? 23.359 21.203 1.998 1 83.88 201 THR A N 1
ATOM 1497 C CA . THR A 1 201 ? 22.375 20.812 2.994 1 83.88 201 THR A CA 1
ATOM 1498 C C . THR A 1 201 ? 22.531 19.328 3.344 1 83.88 201 THR A C 1
ATOM 1500 O O . THR A 1 201 ? 21.922 18.844 4.309 1 83.88 201 THR A O 1
ATOM 1503 N N . SER A 1 202 ? 23.266 18.594 2.613 1 81.38 202 SER A N 1
ATOM 1504 C CA . SER A 1 202 ? 23.344 17.156 2.826 1 81.38 202 SER A CA 1
ATOM 1505 C C . SER A 1 202 ? 24.703 16.609 2.391 1 81.38 202 SER A C 1
ATOM 1507 O O . SER A 1 202 ? 25.266 17.062 1.398 1 81.38 202 SER A O 1
ATOM 1509 N N . ARG A 1 203 ? 25.109 15.609 3.176 1 79.56 203 ARG A N 1
ATOM 1510 C CA . ARG A 1 203 ? 26.359 14.922 2.852 1 79.56 203 ARG A CA 1
ATOM 1511 C C . ARG A 1 203 ? 26.141 13.875 1.769 1 79.56 203 ARG A C 1
ATOM 1513 O O . ARG A 1 203 ? 27.062 13.523 1.04 1 79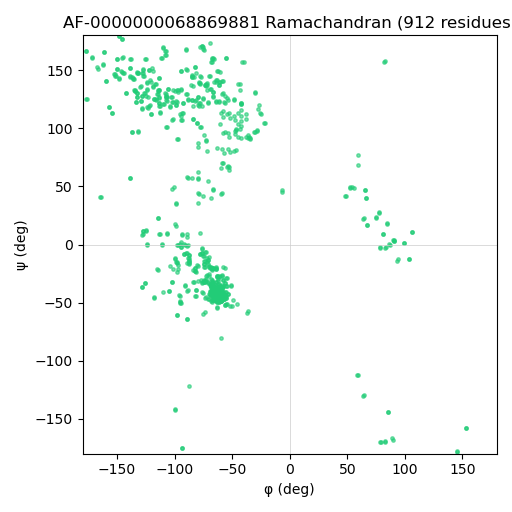.56 203 ARG A O 1
ATOM 1520 N N . PHE A 1 204 ? 24.938 13.438 1.663 1 80.94 204 PHE A N 1
ATOM 1521 C CA . PHE A 1 204 ? 24.688 12.281 0.809 1 80.94 204 PHE A CA 1
ATOM 1522 C C . PHE A 1 204 ? 23.812 12.664 -0.379 1 80.94 204 PHE A C 1
ATOM 1524 O O . PHE A 1 204 ? 23.797 11.969 -1.395 1 80.94 204 PHE A O 1
ATOM 1531 N N . GLY A 1 205 ? 23.125 13.734 -0.233 1 85.94 205 GLY A N 1
ATOM 1532 C CA . GLY A 1 205 ? 22.188 14.148 -1.276 1 85.94 205 GLY A CA 1
ATOM 1533 C C . GLY A 1 205 ? 22.859 14.961 -2.373 1 85.94 205 GLY A C 1
ATOM 1534 O O . GLY A 1 205 ? 23.75 15.766 -2.102 1 85.94 205 GLY A O 1
ATOM 1535 N N . GLN A 1 206 ? 22.484 14.633 -3.621 1 90.5 206 GLN A N 1
ATOM 1536 C CA . GLN A 1 206 ? 22.969 15.375 -4.781 1 90.5 206 GLN A CA 1
ATOM 1537 C C . GLN A 1 206 ? 21.812 15.719 -5.727 1 90.5 206 GLN A C 1
ATOM 1539 O O . GLN A 1 206 ? 20.984 14.859 -6.047 1 90.5 206 GLN A O 1
ATOM 1544 N N . LEU A 1 207 ? 21.781 16.984 -6.086 1 93.19 207 LEU A N 1
ATOM 1545 C CA . LEU A 1 207 ? 20.828 17.375 -7.117 1 93.19 207 LEU A CA 1
ATOM 1546 C C . LEU A 1 207 ? 21.297 16.922 -8.492 1 93.19 207 LEU A C 1
ATOM 1548 O O . LEU A 1 207 ? 22.406 17.25 -8.922 1 93.19 207 LEU A O 1
ATOM 1552 N N . LEU A 1 208 ? 20.453 16.203 -9.188 1 92.38 208 LEU A N 1
ATOM 1553 C CA . LEU A 1 208 ? 20.844 15.609 -10.469 1 92.38 208 LEU A CA 1
ATOM 1554 C C . LEU A 1 208 ? 20.266 16.422 -11.625 1 92.38 208 LEU A C 1
ATOM 1556 O O . LEU A 1 208 ? 20.844 16.469 -12.711 1 92.38 208 LEU A O 1
ATOM 1560 N N . GLY A 1 209 ? 19.094 17 -11.391 1 90.38 209 GLY A N 1
ATOM 1561 C CA . GLY A 1 209 ? 18.438 17.75 -12.453 1 90.38 209 GLY A CA 1
ATOM 1562 C C . GLY A 1 209 ? 17.156 18.406 -12.016 1 90.38 209 GLY A C 1
ATOM 1563 O O . GLY A 1 209 ? 16.688 18.188 -10.898 1 90.38 209 GLY A O 1
ATOM 1564 N N . VAL A 1 210 ? 16.719 19.328 -12.93 1 91.06 210 VAL A N 1
ATOM 1565 C CA . VAL A 1 210 ? 15.492 20.062 -12.664 1 91.06 210 VAL A CA 1
ATOM 1566 C C . VAL A 1 210 ? 14.625 20.094 -13.922 1 91.06 210 VAL A C 1
ATOM 1568 O O . VAL A 1 210 ? 15.141 20.25 -15.031 1 91.06 210 VAL A O 1
ATOM 1571 N N . LYS A 1 211 ? 13.398 19.781 -13.75 1 89.62 211 LYS A N 1
ATOM 1572 C CA . LYS A 1 211 ? 12.406 19.875 -14.82 1 89.62 211 LYS A CA 1
ATOM 1573 C C . LYS A 1 211 ? 11.234 20.766 -14.406 1 89.62 211 LYS A C 1
ATOM 1575 O O . LYS A 1 211 ? 10.727 20.656 -13.289 1 89.62 211 LYS A O 1
ATOM 1580 N N . VAL A 1 212 ? 10.844 21.703 -15.344 1 89.69 212 VAL A N 1
ATOM 1581 C CA . VAL A 1 212 ? 9.766 22.625 -15.016 1 89.69 212 VAL A CA 1
ATOM 1582 C C . VAL A 1 212 ? 8.562 22.359 -15.922 1 89.69 212 VAL A C 1
ATOM 1584 O O . VAL A 1 212 ? 8.719 22.188 -17.141 1 89.69 212 VAL A O 1
ATOM 1587 N N . ALA A 1 213 ? 7.441 22.219 -15.297 1 91 213 ALA A N 1
ATOM 1588 C CA . ALA A 1 213 ? 6.176 22.188 -16.031 1 91 213 ALA A CA 1
ATOM 1589 C C . ALA A 1 213 ? 5.328 23.406 -15.711 1 91 213 ALA A C 1
ATOM 1591 O O . ALA A 1 213 ? 5.289 23.875 -14.57 1 91 213 ALA A O 1
ATOM 1592 N N . LEU A 1 214 ? 4.621 23.906 -16.781 1 88 214 LEU A N 1
ATOM 1593 C CA . LEU A 1 214 ? 3.818 25.109 -16.625 1 88 214 LEU A CA 1
ATOM 1594 C C . LEU A 1 214 ? 2.338 24.812 -16.844 1 88 214 LEU A C 1
ATOM 1596 O O . LEU A 1 214 ? 1.979 24 -17.703 1 88 214 LEU A O 1
ATOM 1600 N N . ALA A 1 215 ? 1.584 25.375 -16.031 1 90.06 215 ALA A N 1
ATOM 1601 C CA . ALA A 1 215 ? 0.135 25.438 -16.203 1 90.06 215 ALA A CA 1
ATOM 1602 C C . ALA A 1 215 ? -0.385 26.859 -15.992 1 90.06 215 ALA A C 1
ATOM 1604 O O . ALA A 1 215 ? -0.694 27.25 -14.867 1 90.06 215 ALA A O 1
ATOM 1605 N N . GLY A 1 216 ? -0.579 27.578 -17.125 1 85.06 216 GLY A N 1
ATOM 1606 C CA . GLY A 1 216 ? -0.913 28.984 -16.984 1 85.06 216 GLY A CA 1
ATOM 1607 C C . GLY A 1 216 ? 0.137 29.781 -16.234 1 85.06 216 GLY A C 1
ATOM 1608 O O . GLY A 1 216 ? 1.3 29.828 -16.641 1 85.06 216 GLY A O 1
ATOM 1609 N N . ARG A 1 217 ? -0.271 30.25 -14.984 1 83.38 217 ARG A N 1
ATOM 1610 C CA . ARG A 1 217 ? 0.643 31.078 -14.203 1 83.38 217 ARG A CA 1
ATOM 1611 C C . ARG A 1 217 ? 1.382 30.25 -13.164 1 83.38 217 ARG A C 1
ATOM 1613 O O . ARG A 1 217 ? 2.189 30.766 -12.391 1 83.38 217 ARG A O 1
ATOM 1620 N N . HIS A 1 218 ? 1.075 28.938 -13.133 1 88.5 218 HIS A N 1
ATOM 1621 C CA . HIS A 1 218 ? 1.704 28.062 -12.148 1 88.5 218 HIS A CA 1
ATOM 1622 C C . HIS A 1 218 ? 2.889 27.328 -12.758 1 88.5 218 HIS A C 1
ATOM 1624 O O . HIS A 1 218 ? 2.807 26.828 -13.883 1 88.5 218 HIS A O 1
ATOM 1630 N N . ALA A 1 219 ? 3.951 27.344 -12.031 1 89.25 219 ALA A N 1
ATOM 1631 C CA . ALA A 1 219 ? 5.125 26.547 -12.398 1 89.25 219 ALA A CA 1
ATOM 1632 C C . ALA A 1 219 ? 5.379 25.438 -11.383 1 89.25 219 ALA A C 1
ATOM 1634 O O . ALA A 1 219 ? 5.312 25.672 -10.172 1 89.25 219 ALA A O 1
ATOM 1635 N N . PHE A 1 220 ? 5.59 24.328 -11.836 1 92.25 220 PHE A N 1
ATOM 1636 C CA . PHE A 1 220 ? 5.949 23.188 -11.016 1 92.25 220 PHE A CA 1
ATOM 1637 C C . PHE A 1 220 ? 7.387 22.75 -11.297 1 92.25 220 PHE A C 1
ATOM 1639 O O . PHE A 1 220 ? 7.703 22.297 -12.398 1 92.25 220 PHE A O 1
ATOM 1646 N N . VAL A 1 221 ? 8.258 22.906 -10.32 1 91.69 221 VAL A N 1
ATOM 1647 C CA . VAL A 1 221 ? 9.68 22.641 -10.477 1 91.69 221 VAL A CA 1
ATOM 1648 C C . VAL A 1 221 ? 10.031 21.281 -9.867 1 91.69 221 VAL A C 1
ATOM 1650 O O . VAL A 1 221 ? 10.125 21.156 -8.648 1 91.69 221 VAL A O 1
ATOM 1653 N N . ARG A 1 222 ? 10.305 20.328 -10.672 1 93.31 222 ARG A N 1
ATOM 1654 C CA . ARG A 1 222 ? 10.609 18.953 -10.258 1 93.31 222 ARG A CA 1
ATOM 1655 C C . ARG A 1 222 ? 12.109 18.734 -10.133 1 93.31 222 ARG A C 1
ATOM 1657 O O . ARG A 1 222 ? 12.82 18.656 -11.133 1 93.31 222 ARG A O 1
ATOM 1664 N N . PHE A 1 223 ? 12.539 18.641 -8.906 1 93.06 223 PHE A N 1
ATOM 1665 C CA . PHE A 1 223 ? 13.938 18.375 -8.602 1 93.06 223 PHE A CA 1
ATOM 1666 C C . PHE A 1 223 ? 14.203 16.875 -8.516 1 93.06 223 PHE A C 1
ATOM 1668 O O . PHE A 1 223 ? 13.461 16.141 -7.844 1 93.06 223 PHE A O 1
ATOM 1675 N N . ARG A 1 224 ? 15.164 16.406 -9.18 1 93.62 224 ARG A N 1
ATOM 1676 C CA . ARG A 1 224 ? 15.617 15.016 -9.094 1 93.62 224 ARG A CA 1
ATOM 1677 C C . ARG A 1 224 ? 16.938 14.914 -8.344 1 93.62 224 ARG A C 1
ATOM 1679 O O . ARG A 1 224 ? 17.922 15.57 -8.711 1 93.62 224 ARG A O 1
ATOM 1686 N N . CYS A 1 225 ? 16.969 14.039 -7.309 1 94.56 225 CYS A N 1
ATOM 1687 C CA . CYS A 1 225 ? 18.125 14.016 -6.418 1 94.56 225 CYS A CA 1
ATOM 1688 C C . CYS A 1 225 ? 18.562 12.586 -6.105 1 94.56 225 CYS A C 1
ATOM 1690 O O . CYS A 1 225 ? 17.719 11.703 -5.977 1 94.56 225 CYS A O 1
ATOM 1692 N N . ALA A 1 226 ? 19.859 12.406 -5.996 1 93.56 226 ALA A N 1
ATOM 1693 C CA . ALA A 1 226 ? 20.391 11.172 -5.422 1 93.56 226 ALA A CA 1
ATOM 1694 C C . ALA A 1 226 ? 20.281 11.188 -3.898 1 93.56 226 ALA A C 1
ATOM 1696 O O . ALA A 1 226 ? 20.547 12.203 -3.26 1 93.56 226 ALA A O 1
ATOM 1697 N N . THR A 1 227 ? 19.891 10.031 -3.338 1 94.06 227 THR A N 1
ATOM 1698 C CA . THR A 1 227 ? 19.594 10.047 -1.909 1 94.06 227 THR A CA 1
ATOM 1699 C C . THR A 1 227 ? 20.375 8.945 -1.186 1 94.06 227 THR A C 1
ATOM 1701 O O . THR A 1 227 ? 20.109 8.656 -0.018 1 94.06 227 THR A O 1
ATOM 1704 N N . GLY A 1 228 ? 21.312 8.273 -1.869 1 94.19 228 GLY A N 1
ATOM 1705 C CA . GLY A 1 228 ? 22.094 7.211 -1.25 1 94.19 228 GLY A CA 1
ATOM 1706 C C . GLY A 1 228 ? 21.25 6.023 -0.825 1 94.19 228 GLY A C 1
ATOM 1707 O O . GLY A 1 228 ? 20.453 5.504 -1.614 1 94.19 228 GLY A O 1
ATOM 1708 N N . ASP A 1 229 ? 21.438 5.586 0.471 1 96.62 229 ASP A N 1
ATOM 1709 C CA . ASP A 1 229 ? 20.766 4.371 0.934 1 96.62 229 ASP A CA 1
ATOM 1710 C C . ASP A 1 229 ? 19.453 4.695 1.635 1 96.62 229 ASP A C 1
ATOM 1712 O O . ASP A 1 229 ? 18.766 3.801 2.135 1 96.62 229 ASP A O 1
ATOM 1716 N N . ALA A 1 230 ? 19.078 5.992 1.695 1 94.69 230 ALA A N 1
ATOM 1717 C CA . ALA A 1 230 ? 17.766 6.398 2.178 1 94.69 230 ALA A CA 1
ATOM 1718 C C . ALA A 1 230 ? 16.766 6.457 1.034 1 94.69 230 ALA A C 1
ATOM 1720 O O . ALA A 1 230 ? 17.141 6.625 -0.128 1 94.69 230 ALA A O 1
ATOM 1721 N N . MET A 1 231 ? 15.484 6.207 1.401 1 94.31 231 MET A N 1
ATOM 1722 C CA . MET A 1 231 ? 14.477 6.562 0.413 1 94.31 231 MET A CA 1
ATOM 1723 C C . MET A 1 231 ? 14.602 8.023 0.007 1 94.31 231 MET A C 1
ATOM 1725 O O . MET A 1 231 ? 14.594 8.352 -1.183 1 94.31 231 MET A O 1
ATOM 1729 N N . GLY A 1 232 ? 14.648 8.906 1.035 1 89.5 232 GLY A N 1
ATOM 1730 C CA . GLY A 1 232 ? 15.297 10.195 0.847 1 89.5 232 GLY A CA 1
ATOM 1731 C C . GLY A 1 232 ? 14.32 11.344 0.737 1 89.5 232 GLY A C 1
ATOM 1732 O O . GLY A 1 232 ? 14.719 12.477 0.439 1 89.5 232 GLY A O 1
ATOM 1733 N N . MET A 1 233 ? 13.039 11.203 1.01 1 88.12 233 MET A N 1
ATOM 1734 C CA . MET A 1 233 ? 12.062 12.266 0.817 1 88.12 233 MET A CA 1
ATOM 1735 C C . MET A 1 233 ? 12.344 13.445 1.749 1 88.12 233 MET A C 1
ATOM 1737 O O . MET A 1 233 ? 12.227 14.602 1.349 1 88.12 233 MET A O 1
ATOM 1741 N N . ASN A 1 234 ? 12.695 13.188 2.998 1 84 234 ASN A N 1
ATOM 1742 C CA . ASN A 1 234 ? 13.023 14.266 3.932 1 84 234 ASN A CA 1
ATOM 1743 C C . ASN A 1 234 ? 14.281 15.008 3.504 1 84 234 ASN A C 1
ATOM 1745 O O . ASN A 1 234 ? 14.336 16.234 3.586 1 84 234 ASN A O 1
ATOM 1749 N N . MET A 1 235 ? 15.227 14.297 3.086 1 86.38 235 MET A N 1
ATOM 1750 C CA . MET A 1 235 ? 16.484 14.859 2.6 1 86.38 235 MET A CA 1
ATOM 1751 C C . MET A 1 235 ? 16.234 15.758 1.387 1 86.38 235 MET A C 1
ATOM 1753 O O . MET A 1 235 ? 16.734 16.875 1.332 1 86.38 235 MET A O 1
ATOM 1757 N N . VAL A 1 236 ? 15.508 15.258 0.432 1 91.31 236 VAL A N 1
ATOM 1758 C CA . VAL A 1 236 ? 15.219 16 -0.785 1 91.31 236 VAL A CA 1
ATOM 1759 C C . VAL A 1 236 ? 14.383 17.234 -0.444 1 91.31 236 VAL A C 1
ATOM 1761 O O . VAL A 1 236 ? 14.617 18.328 -0.979 1 91.31 236 VAL A O 1
ATOM 1764 N N . GLY A 1 237 ? 13.414 17.047 0.457 1 89.25 237 GLY A N 1
ATOM 1765 C CA . GLY A 1 237 ? 12.602 18.172 0.884 1 89.25 237 GLY A CA 1
ATOM 1766 C C . GLY A 1 237 ? 13.422 19.297 1.479 1 89.25 237 GLY A C 1
ATOM 1767 O O . GLY A 1 237 ? 13.211 20.469 1.144 1 89.25 237 GLY A O 1
ATOM 1768 N N . LYS A 1 238 ? 14.328 18.984 2.326 1 87.69 238 LYS A N 1
ATOM 1769 C CA . LYS A 1 238 ? 15.188 19.969 2.973 1 87.69 238 LYS A CA 1
ATOM 1770 C C . LYS A 1 238 ? 16.062 20.688 1.951 1 87.69 238 LYS A C 1
ATOM 1772 O O . LYS A 1 238 ? 16.203 21.906 1.995 1 87.69 238 LYS A O 1
ATOM 1777 N N . GLY A 1 239 ? 16.656 19.922 1.094 1 89.94 239 GLY A N 1
ATOM 1778 C CA . GLY A 1 239 ? 17.5 20.5 0.059 1 89.94 239 GLY A CA 1
ATOM 1779 C C . GLY A 1 239 ? 16.75 21.422 -0.878 1 89.94 239 GLY A C 1
ATOM 1780 O O . GLY A 1 239 ? 17.219 22.531 -1.183 1 89.94 239 GLY A O 1
ATOM 1781 N N . VAL A 1 240 ? 15.609 21 -1.288 1 90.62 240 VAL A N 1
ATOM 1782 C CA . VAL A 1 240 ? 14.789 21.781 -2.217 1 90.62 240 VAL A CA 1
ATOM 1783 C C . VAL A 1 240 ? 14.32 23.062 -1.546 1 90.62 240 VAL A C 1
ATOM 1785 O O . VAL A 1 240 ? 14.281 24.125 -2.178 1 90.62 240 VAL A O 1
ATOM 1788 N N . ASN A 1 241 ? 13.953 22.922 -0.302 1 89.44 241 ASN A N 1
ATOM 1789 C CA . ASN A 1 241 ? 13.555 24.109 0.442 1 89.44 241 ASN A CA 1
ATOM 1790 C C . ASN A 1 241 ? 14.656 25.172 0.445 1 89.44 241 ASN A C 1
ATOM 1792 O O . ASN A 1 241 ? 14.383 26.359 0.271 1 89.44 241 ASN A O 1
ATOM 1796 N N . THR A 1 242 ? 15.859 24.766 0.642 1 89.62 242 THR A N 1
ATOM 1797 C CA . THR A 1 242 ? 17 25.688 0.663 1 89.62 242 THR A CA 1
ATOM 1798 C C . THR A 1 242 ? 17.234 26.281 -0.718 1 89.62 242 THR A C 1
ATOM 1800 O O . THR A 1 242 ? 17.469 27.484 -0.843 1 89.62 242 THR A O 1
ATOM 1803 N N . VAL A 1 243 ? 17.156 25.484 -1.714 1 89.81 243 VAL A N 1
ATOM 1804 C CA . VAL A 1 243 ? 17.344 25.938 -3.086 1 89.81 243 VAL A CA 1
ATOM 1805 C C . VAL A 1 243 ? 16.281 26.984 -3.438 1 89.81 243 VAL A C 1
ATOM 1807 O O . VAL A 1 243 ? 16.594 28.016 -4.035 1 89.81 243 VAL A O 1
ATOM 1810 N N . LEU A 1 244 ? 15.102 26.719 -3.055 1 88.31 244 LEU A N 1
ATOM 1811 C CA . LEU A 1 244 ? 14 27.625 -3.375 1 88.31 244 LEU A CA 1
ATOM 1812 C C . LEU A 1 244 ? 14.133 28.938 -2.617 1 88.31 244 LEU A C 1
ATOM 1814 O O . LEU A 1 244 ? 13.852 30 -3.168 1 88.31 244 LEU A O 1
ATOM 1818 N N . ALA A 1 245 ? 14.5 28.812 -1.395 1 87.06 245 ALA A N 1
ATOM 1819 C CA . ALA A 1 245 ? 14.68 30.016 -0.588 1 87.06 245 ALA A CA 1
ATOM 1820 C C . ALA A 1 245 ? 15.711 30.953 -1.216 1 87.06 245 ALA A C 1
ATOM 1822 O O . ALA A 1 245 ? 15.508 32.156 -1.283 1 87.06 245 ALA A O 1
ATOM 1823 N N . GLU A 1 246 ? 16.781 30.375 -1.649 1 86.69 246 GLU A N 1
ATOM 1824 C CA . GLU A 1 246 ? 17.828 31.156 -2.285 1 86.69 246 GLU A CA 1
ATOM 1825 C C . GLU A 1 246 ? 17.375 31.688 -3.645 1 86.69 246 GLU A C 1
ATOM 1827 O O . GLU A 1 246 ? 17.672 32.844 -3.996 1 86.69 246 GLU A O 1
ATOM 1832 N N . ALA A 1 247 ? 16.734 30.859 -4.375 1 86.06 247 ALA A N 1
ATOM 1833 C CA . ALA A 1 247 ? 16.297 31.234 -5.715 1 86.06 247 ALA A CA 1
ATOM 1834 C C . ALA A 1 247 ? 15.289 32.375 -5.66 1 86.06 247 ALA A C 1
ATOM 1836 O O . ALA A 1 247 ? 15.32 33.281 -6.5 1 86.06 247 ALA A O 1
ATOM 1837 N N . LEU A 1 248 ? 14.414 32.406 -4.73 1 85.12 248 LEU A N 1
ATOM 1838 C CA . LEU A 1 248 ? 13.344 33.375 -4.648 1 85.12 248 LEU A CA 1
ATOM 1839 C C . LEU A 1 248 ? 13.898 34.75 -4.258 1 85.12 248 LEU A C 1
ATOM 1841 O O . LEU A 1 248 ? 13.211 35.75 -4.398 1 85.12 248 LEU A O 1
ATOM 1845 N N . GLU A 1 249 ? 15.125 34.75 -3.844 1 84.62 249 GLU A N 1
ATOM 1846 C CA . GLU A 1 249 ? 15.773 36.031 -3.512 1 84.62 249 GLU A CA 1
ATOM 1847 C C . GLU A 1 249 ? 16.422 36.656 -4.746 1 84.62 249 GLU A C 1
ATOM 1849 O O . GLU A 1 249 ? 16.812 37.812 -4.727 1 84.62 249 GLU A O 1
ATOM 1854 N N . THR A 1 250 ? 16.484 35.938 -5.805 1 84.5 250 THR A N 1
ATOM 1855 C CA . THR A 1 250 ? 17.109 36.438 -7.016 1 84.5 250 THR A CA 1
ATOM 1856 C C . THR A 1 250 ? 16.188 37.406 -7.734 1 84.5 250 THR A C 1
ATOM 1858 O O . THR A 1 250 ? 14.984 37.188 -7.828 1 84.5 250 THR A O 1
ATOM 1861 N N . PRO A 1 251 ? 16.766 38.438 -8.352 1 85.12 251 PRO A N 1
ATOM 1862 C CA . PRO A 1 251 ? 15.969 39.438 -9.039 1 85.12 251 PRO A CA 1
ATOM 1863 C C . PRO A 1 251 ? 15.156 38.875 -10.203 1 85.12 251 PRO A C 1
ATOM 1865 O O . PRO A 1 251 ? 14.055 39.344 -10.484 1 85.12 251 PRO A O 1
ATOM 1868 N N . ALA A 1 252 ? 15.688 37.906 -10.742 1 82.25 252 ALA A N 1
ATOM 1869 C CA . ALA A 1 252 ? 15.016 37.281 -11.898 1 82.25 252 ALA A CA 1
ATOM 1870 C C . ALA A 1 252 ? 13.68 36.688 -11.492 1 82.25 252 ALA A C 1
ATOM 1872 O O . ALA A 1 252 ? 12.789 36.5 -12.336 1 82.25 252 ALA A O 1
ATOM 1873 N N . LEU A 1 253 ? 13.484 36.438 -10.273 1 83 253 LEU A N 1
ATOM 1874 C CA . LEU A 1 253 ? 12.25 35.812 -9.797 1 83 253 LEU A CA 1
ATOM 1875 C C . LEU A 1 253 ? 11.461 36.781 -8.914 1 83 253 LEU A C 1
ATOM 1877 O O . LEU A 1 253 ? 10.641 36.344 -8.102 1 83 253 LEU A O 1
ATOM 1881 N N . GLU A 1 254 ? 11.766 37.969 -9.164 1 81.88 254 GLU A N 1
ATOM 1882 C CA . GLU A 1 254 ? 10.984 38.969 -8.445 1 81.88 254 GLU A CA 1
ATOM 1883 C C . GLU A 1 254 ? 9.492 38.812 -8.75 1 81.88 254 GLU A C 1
ATOM 1885 O O . GLU A 1 254 ? 9.109 38.656 -9.906 1 81.88 254 GLU A O 1
ATOM 1890 N N . GLY A 1 255 ? 8.688 38.781 -7.711 1 78.12 255 GLY A N 1
ATOM 1891 C CA . GLY A 1 255 ? 7.25 38.625 -7.891 1 78.12 255 GLY A CA 1
ATOM 1892 C C . GLY A 1 255 ? 6.785 37.188 -7.824 1 78.12 255 GLY A C 1
ATOM 1893 O O . GLY A 1 255 ? 5.59 36.906 -7.672 1 78.12 255 GLY A O 1
ATOM 1894 N N . ALA A 1 256 ? 7.723 36.312 -7.902 1 81.81 256 ALA A N 1
ATOM 1895 C CA . ALA A 1 256 ? 7.375 34.906 -7.781 1 81.81 256 ALA A CA 1
ATOM 1896 C C . ALA A 1 256 ? 7 34.562 -6.344 1 81.81 256 ALA A C 1
ATOM 1898 O O . ALA A 1 256 ? 7.559 35.125 -5.395 1 81.81 256 ALA A O 1
ATOM 1899 N N . GLU A 1 257 ? 5.934 33.719 -6.266 1 84.19 257 GLU A N 1
ATOM 1900 C CA . GLU A 1 257 ? 5.469 33.281 -4.953 1 84.19 257 GLU A CA 1
ATOM 1901 C C . GLU A 1 257 ? 5.422 31.766 -4.859 1 84.19 257 GLU A C 1
ATOM 1903 O O . GLU A 1 257 ? 4.93 31.094 -5.77 1 84.19 257 GLU A O 1
ATOM 1908 N N . LEU A 1 258 ? 6.027 31.297 -3.871 1 87.81 258 LEU A N 1
ATOM 1909 C CA . LEU A 1 258 ? 5.879 29.875 -3.576 1 87.81 258 LEU A CA 1
ATOM 1910 C C . LEU A 1 258 ? 4.48 29.578 -3.045 1 87.81 258 LEU A C 1
ATOM 1912 O O . LEU A 1 258 ? 4.055 30.156 -2.041 1 87.81 258 LEU A O 1
ATOM 1916 N N . ILE A 1 259 ? 3.828 28.734 -3.701 1 88.06 259 ILE A N 1
ATOM 1917 C CA . ILE A 1 259 ? 2.48 28.359 -3.283 1 88.06 259 ILE A CA 1
ATOM 1918 C C . ILE A 1 259 ? 2.549 27.188 -2.299 1 88.06 259 ILE A C 1
ATOM 1920 O O . ILE A 1 259 ? 1.798 27.156 -1.321 1 88.06 259 ILE A O 1
ATOM 1924 N N . GLY A 1 260 ? 3.416 26.234 -2.545 1 89.88 260 GLY A N 1
ATOM 1925 C CA . GLY A 1 260 ? 3.65 25.094 -1.664 1 89.88 260 GLY A CA 1
ATOM 1926 C C . GLY A 1 260 ? 4.914 24.328 -2.004 1 89.88 260 GLY A C 1
ATOM 1927 O O . GLY A 1 260 ? 5.289 24.234 -3.174 1 89.88 260 GLY A O 1
ATOM 1928 N N . LEU A 1 261 ? 5.469 23.734 -0.992 1 87.88 261 LEU A N 1
ATOM 1929 C CA . LEU A 1 261 ? 6.699 22.984 -1.177 1 87.88 261 LEU A CA 1
ATOM 1930 C C . LEU A 1 261 ? 6.422 21.672 -1.908 1 87.88 261 LEU A C 1
ATOM 1932 O O . LEU A 1 261 ? 7.348 21.016 -2.385 1 87.88 261 LEU A O 1
ATOM 1936 N N . SER A 1 262 ? 5.246 21.344 -1.974 1 90.75 262 SER A N 1
ATOM 1937 C CA . SER A 1 262 ? 4.789 20.188 -2.738 1 90.75 262 SER A CA 1
ATOM 1938 C C . SER A 1 262 ? 3.658 20.562 -3.689 1 90.75 262 SER A C 1
ATOM 1940 O O . SER A 1 262 ? 2.684 21.203 -3.283 1 90.75 262 SER A O 1
ATOM 1942 N N . GLY A 1 263 ? 3.822 20.203 -4.961 1 93 263 GLY A N 1
ATOM 1943 C CA . GLY A 1 263 ? 2.854 20.625 -5.961 1 93 263 GLY A CA 1
ATOM 1944 C C . GLY A 1 263 ? 2.264 19.453 -6.742 1 93 263 GLY A C 1
ATOM 1945 O O . GLY A 1 263 ? 1.599 19.656 -7.758 1 93 263 GLY A O 1
ATOM 1946 N N . ASN A 1 264 ? 2.453 18.156 -6.34 1 94.38 264 ASN A N 1
ATOM 1947 C CA . ASN A 1 264 ? 1.925 16.922 -6.902 1 94.38 264 ASN A CA 1
ATOM 1948 C C . ASN A 1 264 ? 2.494 16.656 -8.289 1 94.38 264 ASN A C 1
ATOM 1950 O O . ASN A 1 264 ? 1.955 15.836 -9.039 1 94.38 264 ASN A O 1
ATOM 1954 N N . TYR A 1 265 ? 3.564 17.328 -8.594 1 92.88 265 TYR A N 1
ATOM 1955 C CA . TYR A 1 265 ? 4.199 17.016 -9.867 1 92.88 265 TYR A CA 1
ATOM 1956 C C . TYR A 1 265 ? 5.363 16.062 -9.68 1 92.88 265 TYR A C 1
ATOM 1958 O O . TYR A 1 265 ? 5.852 15.461 -10.641 1 92.88 265 TYR A O 1
ATOM 1966 N N . CYS A 1 266 ? 5.809 15.938 -8.469 1 84.25 266 CYS A N 1
ATOM 1967 C CA . CYS A 1 266 ? 6.688 14.812 -8.164 1 84.25 266 CYS A CA 1
ATOM 1968 C C . CYS A 1 266 ? 5.879 13.555 -7.852 1 84.25 266 CYS A C 1
ATOM 1970 O O . CYS A 1 266 ? 6.395 12.445 -7.926 1 84.25 266 CYS A O 1
ATOM 1972 N N . THR A 1 267 ? 4.684 13.695 -7.473 1 84.06 267 THR A N 1
ATOM 1973 C CA . THR A 1 267 ? 3.625 12.719 -7.25 1 84.06 267 THR A CA 1
ATOM 1974 C C . THR A 1 267 ? 4.039 11.703 -6.191 1 84.06 267 THR A C 1
ATOM 1976 O O . THR A 1 267 ? 4.152 10.508 -6.48 1 84.06 267 THR A O 1
ATOM 1979 N N . ASP A 1 268 ? 4.152 12.125 -5.031 1 90.25 268 ASP A N 1
ATOM 1980 C CA . ASP A 1 268 ? 4.441 11.242 -3.902 1 90.25 268 ASP A CA 1
ATOM 1981 C C . ASP A 1 268 ? 3.203 10.453 -3.494 1 90.25 268 ASP A C 1
ATOM 1983 O O . ASP A 1 268 ? 2.184 11.031 -3.115 1 90.25 268 ASP A O 1
ATOM 1987 N N . LYS A 1 269 ? 3.299 9.148 -3.578 1 95 269 LYS A N 1
ATOM 1988 C CA . LYS A 1 269 ? 2.271 8.234 -3.084 1 95 269 LYS A CA 1
ATOM 1989 C C . LYS A 1 269 ? 0.985 8.367 -3.896 1 95 269 LYS A C 1
ATOM 1991 O O . LYS A 1 269 ? -0.111 8.391 -3.332 1 95 269 LYS A O 1
ATOM 1996 N N . LYS A 1 270 ? 1.043 8.516 -5.207 1 95.75 270 LYS A N 1
ATOM 1997 C CA . LYS A 1 270 ? -0.029 8.57 -6.199 1 95.75 270 LYS A CA 1
ATOM 1998 C C . LYS A 1 270 ? 0.425 7.98 -7.531 1 95.75 270 LYS A C 1
ATOM 2000 O O . LYS A 1 270 ? 1.577 8.156 -7.934 1 95.75 270 LYS A O 1
ATOM 2005 N N . PRO A 1 271 ? -0.519 7.277 -8.18 1 96.19 271 PRO A N 1
ATOM 2006 C CA . PRO A 1 271 ? -0.14 6.871 -9.531 1 96.19 271 PRO A CA 1
ATOM 2007 C C . PRO A 1 271 ? -0.027 8.047 -10.492 1 96.19 271 PRO A C 1
ATOM 2009 O O . PRO A 1 271 ? -0.876 8.945 -10.484 1 96.19 271 PRO A O 1
ATOM 2012 N N . ALA A 1 272 ? 1.01 8.102 -11.266 1 96.19 272 ALA A N 1
ATOM 2013 C CA . ALA A 1 272 ? 1.178 9.211 -12.203 1 96.19 272 ALA A CA 1
ATOM 2014 C C . ALA A 1 272 ? 2.004 8.781 -13.414 1 96.19 272 ALA A C 1
ATOM 2016 O O . ALA A 1 272 ? 2.953 8 -13.281 1 96.19 272 ALA A O 1
ATOM 2017 N N . ALA A 1 273 ? 1.67 9.359 -14.547 1 95.69 273 ALA A N 1
ATOM 2018 C CA . ALA A 1 273 ? 2.391 9.117 -15.797 1 95.69 273 ALA A CA 1
ATOM 2019 C C . ALA A 1 273 ? 3.816 9.648 -15.719 1 95.69 273 ALA A C 1
ATOM 2021 O O . ALA A 1 273 ? 4.746 9.031 -16.25 1 95.69 273 ALA A O 1
ATOM 2022 N N . VAL A 1 274 ? 4.035 10.758 -15.062 1 95.12 274 VAL A N 1
ATOM 2023 C CA . VAL A 1 274 ? 5.355 11.375 -15.008 1 95.12 274 VAL A CA 1
ATOM 2024 C C . VAL A 1 274 ? 6.344 10.422 -14.328 1 95.12 274 VAL A C 1
ATOM 2026 O O . VAL A 1 274 ? 7.477 10.266 -14.797 1 95.12 274 VAL A O 1
ATOM 2029 N N . ASN A 1 275 ? 5.93 9.766 -13.258 1 96.12 275 ASN A N 1
ATOM 2030 C CA . ASN A 1 275 ? 6.812 8.82 -12.578 1 96.12 275 ASN A CA 1
ATOM 2031 C C . ASN A 1 275 ? 6.957 7.52 -13.367 1 96.12 275 ASN A C 1
ATOM 2033 O O . ASN A 1 275 ? 8.016 6.891 -13.344 1 96.12 275 ASN A O 1
ATOM 2037 N N . TRP A 1 276 ? 5.891 7.125 -14.094 1 95.56 276 TRP A N 1
ATOM 2038 C CA . TRP A 1 276 ? 5.93 5.945 -14.953 1 95.56 276 TRP A CA 1
ATOM 2039 C C . TRP A 1 276 ? 6.938 6.129 -16.078 1 95.56 276 TRP A C 1
ATOM 2041 O O . TRP A 1 276 ? 7.637 5.184 -16.453 1 95.56 276 TRP A O 1
ATOM 2051 N N . ILE A 1 277 ? 7.082 7.348 -16.516 1 93 277 ILE A N 1
ATOM 2052 C CA . ILE A 1 277 ? 7.902 7.629 -17.688 1 93 277 ILE A CA 1
ATOM 2053 C C . ILE A 1 277 ? 9.312 8.031 -17.25 1 93 277 ILE A C 1
ATOM 2055 O O . ILE A 1 277 ? 10.297 7.504 -17.766 1 93 277 ILE A O 1
ATOM 2059 N N . GLU A 1 278 ? 9.391 8.914 -16.203 1 93.38 278 GLU A N 1
ATOM 2060 C CA . GLU A 1 278 ? 10.68 9.508 -15.836 1 93.38 278 GLU A CA 1
ATOM 2061 C C . GLU A 1 278 ? 11.32 8.766 -14.672 1 93.38 278 GLU A C 1
ATOM 2063 O O . GLU A 1 278 ? 12.516 8.906 -14.422 1 93.38 278 GLU A O 1
ATOM 2068 N N . GLY A 1 279 ? 10.516 7.98 -14.023 1 94.56 279 GLY A N 1
ATOM 2069 C CA . GLY A 1 279 ? 11.023 7.273 -12.852 1 94.56 279 GLY A CA 1
ATOM 2070 C C . GLY A 1 279 ? 11.023 8.117 -11.594 1 94.56 279 GLY A C 1
ATOM 2071 O O . GLY A 1 279 ? 10.977 9.344 -11.664 1 94.56 279 GLY A O 1
ATOM 2072 N N . ARG A 1 280 ? 11.016 7.523 -10.461 1 96.75 280 ARG A N 1
ATOM 2073 C CA . ARG A 1 280 ? 11.148 8.086 -9.117 1 96.75 280 ARG A CA 1
ATOM 2074 C C . ARG A 1 280 ? 11.641 7.031 -8.133 1 96.75 280 ARG A C 1
ATOM 2076 O O . ARG A 1 280 ? 10.953 6.043 -7.875 1 96.75 280 ARG A O 1
ATOM 2083 N N . GLY A 1 281 ? 12.75 7.254 -7.562 1 96.44 281 GLY A N 1
ATOM 2084 C CA . GLY A 1 281 ? 13.43 6.215 -6.805 1 96.44 281 GLY A CA 1
ATOM 2085 C C . GLY A 1 281 ? 14.289 5.312 -7.672 1 96.44 281 GLY A C 1
ATOM 2086 O O . GLY A 1 281 ? 14.977 5.789 -8.578 1 96.44 281 GLY A O 1
ATOM 2087 N N . LYS A 1 282 ? 14.359 4.016 -7.34 1 98.12 282 LYS A N 1
ATOM 2088 C CA . LYS A 1 282 ? 15.195 3.076 -8.086 1 98.12 282 LYS A CA 1
ATOM 2089 C C . LYS A 1 282 ? 14.461 2.537 -9.305 1 98.12 282 LYS A C 1
ATOM 2091 O O . LYS A 1 282 ? 13.32 2.084 -9.203 1 98.12 282 LYS A O 1
ATOM 2096 N N . HIS A 1 283 ? 15.062 2.688 -10.484 1 97.69 283 HIS A N 1
ATOM 2097 C CA . HIS A 1 283 ? 14.625 2.059 -11.727 1 97.69 283 HIS A CA 1
ATOM 2098 C C . HIS A 1 283 ? 15.344 0.736 -11.961 1 97.69 283 HIS A C 1
ATOM 2100 O O . HIS A 1 283 ? 16.562 0.718 -12.164 1 97.69 283 HIS A O 1
ATOM 2106 N N . VAL A 1 284 ? 14.57 -0.345 -11.906 1 98.38 284 VAL A N 1
ATOM 2107 C CA . VAL A 1 284 ? 15.227 -1.646 -11.953 1 98.38 284 VAL A CA 1
ATOM 2108 C C . VAL A 1 284 ? 14.523 -2.543 -12.969 1 98.38 284 VAL A C 1
ATOM 2110 O O . VAL A 1 284 ? 13.32 -2.393 -13.211 1 98.38 284 VAL A O 1
ATOM 2113 N N . ALA A 1 285 ? 15.289 -3.389 -13.578 1 98.44 285 ALA A N 1
ATOM 2114 C CA . ALA A 1 285 ? 14.773 -4.434 -14.461 1 98.44 285 ALA A CA 1
ATOM 2115 C C . ALA A 1 285 ? 15.297 -5.805 -14.055 1 98.44 285 ALA A C 1
ATOM 2117 O O . ALA A 1 285 ? 16.422 -5.922 -13.555 1 98.44 285 ALA A O 1
ATOM 2118 N N . ALA A 1 286 ? 14.492 -6.797 -14.211 1 98.69 286 ALA A N 1
ATOM 2119 C CA . ALA A 1 286 ? 14.836 -8.188 -13.938 1 98.69 286 ALA A CA 1
ATOM 2120 C C . ALA A 1 286 ? 14.422 -9.094 -15.094 1 98.69 286 ALA A C 1
ATOM 2122 O O . ALA A 1 286 ? 13.398 -8.844 -15.742 1 98.69 286 ALA A O 1
ATOM 2123 N N . GLU A 1 287 ? 15.203 -10.188 -15.336 1 98.56 287 GLU A N 1
ATOM 2124 C CA . GLU A 1 287 ? 14.898 -11.148 -16.391 1 98.56 287 GLU A CA 1
ATOM 2125 C C . GLU A 1 287 ? 15.305 -12.562 -15.984 1 98.56 287 GLU A C 1
ATOM 2127 O O . GLU A 1 287 ? 16.25 -12.742 -15.211 1 98.56 287 GLU A O 1
ATOM 2132 N N . ALA A 1 288 ? 14.586 -13.5 -16.469 1 98.75 288 ALA A N 1
ATOM 2133 C CA . ALA A 1 288 ? 14.914 -14.906 -16.266 1 98.75 288 ALA A CA 1
ATOM 2134 C C . ALA A 1 288 ? 14.438 -15.75 -17.438 1 98.75 288 ALA A C 1
ATOM 2136 O O . ALA A 1 288 ? 13.477 -15.383 -18.125 1 98.75 288 ALA A O 1
ATOM 2137 N N . VAL A 1 289 ? 15.109 -16.844 -17.719 1 98.44 289 VAL A N 1
ATOM 2138 C CA . VAL A 1 289 ? 14.703 -17.844 -18.703 1 98.44 289 VAL A CA 1
ATOM 2139 C C . VAL A 1 289 ? 14.422 -19.172 -17.984 1 98.44 289 VAL A C 1
ATOM 2141 O O . VAL A 1 289 ? 15.281 -19.688 -17.266 1 98.44 289 VAL A O 1
ATOM 2144 N N . ILE A 1 290 ? 13.266 -19.688 -18.172 1 98.75 290 ILE A N 1
ATOM 2145 C CA . ILE A 1 290 ? 12.844 -20.922 -17.531 1 98.75 290 ILE A CA 1
ATOM 2146 C C . ILE A 1 290 ? 12.82 -22.047 -18.562 1 98.75 290 ILE A C 1
ATOM 2148 O O . ILE A 1 290 ? 12.109 -21.969 -19.578 1 98.75 290 ILE A O 1
ATOM 2152 N N . PRO A 1 291 ? 13.531 -23.156 -18.359 1 98.19 291 PRO A N 1
ATOM 2153 C CA . PRO A 1 291 ? 13.492 -24.297 -19.281 1 98.19 291 PRO A CA 1
ATOM 2154 C C . PRO A 1 291 ? 12.102 -24.906 -19.422 1 98.19 291 PRO A C 1
ATOM 2156 O O . PRO A 1 291 ? 11.367 -25 -18.438 1 98.19 291 PRO A O 1
ATOM 2159 N N . ALA A 1 292 ? 11.836 -25.422 -20.562 1 97.44 292 ALA A N 1
ATOM 2160 C CA . ALA A 1 292 ? 10.539 -26.016 -20.875 1 97.44 292 ALA A CA 1
ATOM 2161 C C . ALA A 1 292 ? 10.156 -27.078 -19.844 1 97.44 292 ALA A C 1
ATOM 2163 O O . ALA A 1 292 ? 9 -27.156 -19.438 1 97.44 292 ALA A O 1
ATOM 2164 N N . LYS A 1 293 ? 11.07 -27.844 -19.5 1 96.94 293 LYS A N 1
ATOM 2165 C CA . LYS A 1 293 ? 10.828 -28.922 -18.547 1 96.94 293 LYS A CA 1
ATOM 2166 C C . LYS A 1 293 ? 10.32 -28.391 -17.219 1 96.94 293 LYS A C 1
ATOM 2168 O O . LYS A 1 293 ? 9.375 -28.938 -16.641 1 96.94 293 LYS A O 1
ATOM 2173 N N . ALA A 1 294 ? 10.922 -27.328 -16.734 1 98 294 ALA A N 1
ATOM 2174 C CA . ALA A 1 294 ? 10.508 -26.719 -15.461 1 98 294 ALA A CA 1
ATOM 2175 C C . ALA A 1 294 ? 9.125 -26.078 -15.586 1 98 294 ALA A C 1
ATOM 2177 O O . ALA A 1 294 ? 8.344 -26.078 -14.633 1 98 294 ALA A O 1
ATOM 2178 N N . VAL A 1 295 ? 8.82 -25.484 -16.719 1 98 295 VAL A N 1
ATOM 2179 C CA . VAL A 1 295 ? 7.496 -24.906 -16.938 1 98 295 VAL A CA 1
ATOM 2180 C C . VAL A 1 295 ? 6.43 -25.984 -16.797 1 98 295 VAL A C 1
ATOM 2182 O O . VAL A 1 295 ? 5.41 -25.781 -16.141 1 98 295 VAL A O 1
ATOM 2185 N N . ARG A 1 296 ? 6.664 -27.172 -17.297 1 96.19 296 ARG A N 1
ATOM 2186 C CA . ARG A 1 296 ? 5.68 -28.25 -17.312 1 96.19 296 ARG A CA 1
ATOM 2187 C C . ARG A 1 296 ? 5.633 -28.969 -15.969 1 96.19 296 ARG A C 1
ATOM 2189 O O . ARG A 1 296 ? 4.555 -29.281 -15.461 1 96.19 296 ARG A O 1
ATOM 2196 N N . GLU A 1 297 ? 6.777 -29.172 -15.367 1 96.94 297 GLU A N 1
ATOM 2197 C CA . GLU A 1 297 ? 6.836 -30.047 -14.195 1 96.94 297 GLU A CA 1
ATOM 2198 C C . GLU A 1 297 ? 6.637 -29.234 -12.906 1 96.94 297 GLU A C 1
ATOM 2200 O O . GLU A 1 297 ? 6.051 -29.734 -11.945 1 96.94 297 GLU A O 1
ATOM 2205 N N . VAL A 1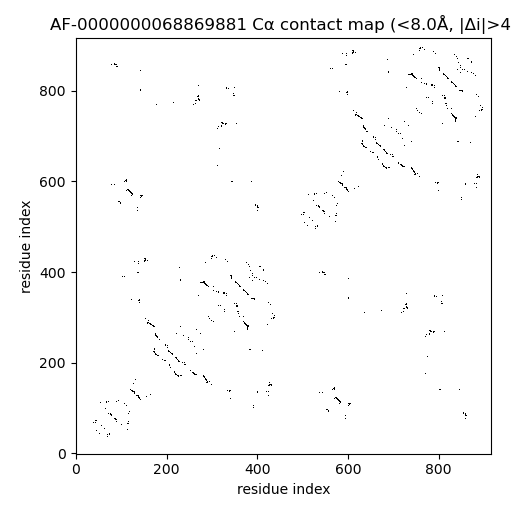 298 ? 7.137 -28.016 -12.875 1 97 298 VAL A N 1
ATOM 2206 C CA . VAL A 1 298 ? 7.066 -27.203 -11.672 1 97 298 VAL A CA 1
ATOM 2207 C C . VAL A 1 298 ? 5.844 -26.281 -11.734 1 97 298 VAL A C 1
ATOM 2209 O O . VAL A 1 298 ? 5.043 -26.25 -10.797 1 97 298 VAL A O 1
ATOM 2212 N N . LEU A 1 299 ? 5.688 -25.625 -12.828 1 97.25 299 LEU A N 1
ATOM 2213 C CA . LEU A 1 299 ? 4.617 -24.641 -12.945 1 97.25 299 LEU A CA 1
ATOM 2214 C C . LEU A 1 299 ? 3.334 -25.297 -13.453 1 97.25 299 LEU A C 1
ATOM 2216 O O . LEU A 1 299 ? 2.256 -24.703 -13.375 1 97.25 299 LEU A O 1
ATOM 2220 N N . LYS A 1 300 ? 3.439 -26.5 -14 1 96.38 300 LYS A N 1
ATOM 2221 C CA . LYS A 1 300 ? 2.295 -27.25 -14.508 1 96.38 300 LYS A CA 1
ATOM 2222 C C . LYS A 1 300 ? 1.521 -26.438 -15.539 1 96.38 300 LYS A C 1
ATOM 2224 O O . LYS A 1 300 ? 0.295 -26.328 -15.461 1 96.38 300 LYS A O 1
ATOM 2229 N N . ALA A 1 301 ? 2.246 -25.891 -16.469 1 96.44 301 ALA A N 1
ATOM 2230 C CA . ALA A 1 301 ? 1.678 -25.047 -17.516 1 96.44 301 ALA A CA 1
ATOM 2231 C C . ALA A 1 301 ? 2.426 -25.219 -18.828 1 96.44 301 ALA A C 1
ATOM 2233 O O . ALA A 1 301 ? 3.324 -26.062 -18.938 1 96.44 301 ALA A O 1
ATOM 2234 N N . GLU A 1 302 ? 1.935 -24.547 -19.844 1 96.31 302 GLU A N 1
ATOM 2235 C CA . GLU A 1 302 ? 2.543 -24.562 -21.172 1 96.31 302 GLU A CA 1
ATOM 2236 C C . GLU A 1 302 ? 3.092 -23.203 -21.562 1 96.31 302 GLU A C 1
ATOM 2238 O O . GLU A 1 302 ? 2.387 -22.188 -21.469 1 96.31 302 GLU A O 1
ATOM 2243 N N . PRO A 1 303 ? 4.348 -23.203 -22.062 1 97.38 303 PRO A N 1
ATOM 2244 C CA . PRO A 1 303 ? 4.996 -21.922 -22.344 1 97.38 303 PRO A CA 1
ATOM 2245 C C . PRO A 1 303 ? 4.168 -21.031 -23.281 1 97.38 303 PRO A C 1
ATOM 2247 O O . PRO A 1 303 ? 3.996 -19.844 -23.016 1 97.38 303 PRO A O 1
ATOM 2250 N N . LEU A 1 304 ? 3.664 -21.625 -24.344 1 96.56 304 LEU A N 1
ATOM 2251 C CA . LEU A 1 304 ? 2.932 -20.844 -25.344 1 96.56 304 LEU A CA 1
ATOM 2252 C C . LEU A 1 304 ? 1.657 -20.266 -24.734 1 96.56 304 LEU A C 1
ATOM 2254 O O . LEU A 1 304 ? 1.268 -19.141 -25.078 1 96.56 304 LEU A O 1
ATOM 2258 N N . ARG A 1 305 ? 1.029 -21 -23.922 1 95.44 305 ARG A N 1
ATOM 2259 C CA . ARG A 1 305 ? -0.202 -20.531 -23.281 1 95.44 305 ARG A CA 1
ATOM 2260 C C . ARG A 1 305 ? 0.078 -19.391 -22.312 1 95.44 305 ARG A C 1
ATOM 2262 O O . ARG A 1 305 ? -0.691 -18.422 -22.234 1 95.44 305 ARG A O 1
ATOM 2269 N N . ILE A 1 306 ? 1.13 -19.469 -21.578 1 97.5 306 ILE A N 1
ATOM 2270 C CA . ILE A 1 306 ? 1.505 -18.422 -20.625 1 97.5 306 ILE A CA 1
ATOM 2271 C C . ILE A 1 306 ? 1.807 -17.141 -21.391 1 97.5 306 ILE A C 1
ATOM 2273 O O . ILE A 1 306 ? 1.356 -16.062 -21 1 97.5 306 ILE A O 1
ATOM 2277 N N . ALA A 1 307 ? 2.582 -17.266 -22.469 1 97.38 307 ALA A N 1
ATOM 2278 C CA . ALA A 1 307 ? 2.943 -16.109 -23.281 1 97.38 307 ALA A CA 1
ATOM 2279 C C . ALA A 1 307 ? 1.702 -15.438 -23.859 1 97.38 307 ALA A C 1
ATOM 2281 O O . ALA A 1 307 ? 1.604 -14.211 -23.891 1 97.38 307 ALA A O 1
ATOM 2282 N N . ARG A 1 308 ? 0.813 -16.25 -24.344 1 94.81 308 ARG A N 1
ATOM 2283 C CA . ARG A 1 308 ? -0.432 -15.734 -24.906 1 94.81 308 ARG A CA 1
ATOM 2284 C C . ARG A 1 308 ? -1.243 -14.992 -23.844 1 94.81 308 ARG A C 1
ATOM 2286 O O . ARG A 1 308 ? -1.801 -13.93 -24.109 1 94.81 308 ARG A O 1
ATOM 2293 N N . LEU A 1 309 ? -1.311 -15.531 -22.688 1 95.44 309 LEU A N 1
ATOM 2294 C CA . LEU A 1 309 ? -2.049 -14.891 -21.594 1 95.44 309 LEU A CA 1
ATOM 2295 C C . LEU A 1 309 ? -1.412 -13.562 -21.219 1 95.44 309 LEU A C 1
ATOM 2297 O O . LEU A 1 309 ? -2.117 -12.602 -20.891 1 95.44 309 LEU A O 1
ATOM 2301 N N . ASN A 1 310 ? -0.12 -13.523 -21.203 1 97.38 310 ASN A N 1
ATOM 2302 C CA . ASN A 1 310 ? 0.572 -12.281 -20.875 1 97.38 310 ASN A CA 1
ATOM 2303 C C . ASN A 1 310 ? 0.142 -11.148 -21.797 1 97.38 310 ASN A C 1
ATOM 2305 O O . ASN A 1 310 ? -0.102 -10.031 -21.344 1 97.38 310 ASN A O 1
ATOM 2309 N N . VAL A 1 311 ? 0.068 -11.43 -23.062 1 95.69 311 VAL A N 1
ATOM 2310 C CA . VAL A 1 311 ? -0.349 -10.422 -24.031 1 95.69 311 VAL A CA 1
ATOM 2311 C C . VAL A 1 311 ? -1.798 -10.016 -23.766 1 95.69 311 VAL A C 1
ATOM 2313 O O . VAL A 1 311 ? -2.113 -8.828 -23.703 1 95.69 311 VAL A O 1
ATOM 2316 N N . ALA A 1 312 ? -2.633 -10.961 -23.594 1 93.44 312 ALA A N 1
ATOM 2317 C CA . ALA A 1 312 ? -4.062 -10.711 -23.438 1 93.44 312 ALA A CA 1
ATOM 2318 C C . ALA A 1 312 ? -4.348 -9.961 -22.141 1 93.44 312 ALA A C 1
ATOM 2320 O O . ALA A 1 312 ? -5.102 -8.984 -22.125 1 93.44 312 ALA A O 1
ATOM 2321 N N . LYS A 1 313 ? -3.725 -10.422 -21.078 1 95.62 313 LYS A N 1
ATOM 2322 C CA . LYS A 1 313 ? -4.047 -9.906 -19.75 1 95.62 313 LYS A CA 1
ATOM 2323 C C . LYS A 1 313 ? -3.184 -8.695 -19.406 1 95.62 313 LYS A C 1
ATOM 2325 O O . LYS A 1 313 ? -3.691 -7.582 -19.281 1 95.62 313 LYS A O 1
ATOM 2330 N N . ASN A 1 314 ? -1.862 -8.883 -19.297 1 97.25 314 ASN A N 1
ATOM 2331 C CA . ASN A 1 314 ? -0.979 -7.84 -18.781 1 97.25 314 ASN A CA 1
ATOM 2332 C C . ASN A 1 314 ? -0.902 -6.648 -19.734 1 97.25 314 ASN A C 1
ATOM 2334 O O . ASN A 1 314 ? -0.799 -5.504 -19.297 1 97.25 314 ASN A O 1
ATOM 2338 N N . LEU A 1 315 ? -0.958 -6.961 -21.062 1 96 315 LEU A N 1
ATOM 2339 C CA . LEU A 1 315 ? -0.744 -5.871 -22.016 1 96 315 LEU A CA 1
ATOM 2340 C C . LEU A 1 315 ? -2.072 -5.328 -22.531 1 96 315 LEU A C 1
ATOM 2342 O O . LEU A 1 315 ? -2.459 -4.203 -22.188 1 96 315 LEU A O 1
ATOM 2346 N N . LEU A 1 316 ? -2.918 -6.137 -23.188 1 94.19 316 LEU A N 1
ATOM 2347 C CA . LEU A 1 316 ? -4.156 -5.66 -23.797 1 94.19 316 LEU A CA 1
ATOM 2348 C C . LEU A 1 316 ? -5.18 -5.297 -22.734 1 94.19 316 LEU A C 1
ATOM 2350 O O . LEU A 1 316 ? -5.824 -4.246 -22.812 1 94.19 316 LEU A O 1
ATOM 2354 N N . GLY A 1 317 ? -5.328 -6.199 -21.766 1 95.44 317 GLY A N 1
ATOM 2355 C CA . GLY A 1 317 ? -6.273 -5.91 -20.688 1 95.44 317 GLY A CA 1
ATOM 2356 C C . GLY A 1 317 ? -5.961 -4.625 -19.953 1 95.44 317 GLY A C 1
ATOM 2357 O O . GLY A 1 317 ? -6.863 -3.828 -19.672 1 95.44 317 GLY A O 1
ATOM 2358 N N . SER A 1 318 ? -4.734 -4.414 -19.609 1 96.75 318 SER A N 1
ATOM 2359 C CA . SER A 1 318 ? -4.309 -3.201 -18.922 1 96.75 318 SER A CA 1
ATOM 2360 C C . SER A 1 318 ? -4.512 -1.969 -19.812 1 96.75 318 SER A C 1
ATOM 2362 O O . SER A 1 318 ? -4.891 -0.905 -19.312 1 96.75 318 SER A O 1
ATOM 2364 N N . ALA A 1 319 ? -4.215 -2.113 -21.094 1 94.81 319 ALA A N 1
ATOM 2365 C CA . ALA A 1 319 ? -4.422 -1.008 -22.031 1 94.81 319 ALA A CA 1
ATOM 2366 C C . ALA A 1 319 ? -5.891 -0.596 -22.078 1 94.81 319 ALA A C 1
ATOM 2368 O O . ALA A 1 319 ? -6.211 0.592 -22 1 94.81 319 ALA A O 1
ATOM 2369 N N . LEU A 1 320 ? -6.746 -1.561 -22.141 1 93.12 320 LEU A N 1
ATOM 2370 C CA . LEU A 1 320 ? -8.18 -1.294 -22.234 1 93.12 320 LEU A CA 1
ATOM 2371 C C . LEU A 1 320 ? -8.695 -0.679 -20.938 1 93.12 320 LEU A C 1
ATOM 2373 O O . LEU A 1 320 ? -9.609 0.142 -20.953 1 93.12 320 LEU A O 1
ATOM 2377 N N . ALA A 1 321 ? -8.078 -1.057 -19.859 1 95.75 321 ALA A N 1
ATOM 2378 C CA . ALA A 1 321 ? -8.492 -0.558 -18.547 1 95.75 321 ALA A CA 1
ATOM 2379 C C . ALA A 1 321 ? -7.98 0.858 -18.312 1 95.75 321 ALA A C 1
ATOM 2381 O O . ALA A 1 321 ? -8.43 1.542 -17.391 1 95.75 321 ALA A O 1
ATOM 2382 N N . GLY A 1 322 ? -7.125 1.405 -19.172 1 96.44 322 GLY A N 1
ATOM 2383 C CA . GLY A 1 322 ? -6.504 2.701 -18.953 1 96.44 322 GLY A CA 1
ATOM 2384 C C . GLY A 1 322 ? -5.566 2.719 -17.766 1 96.44 322 GLY A C 1
ATOM 2385 O O . GLY A 1 322 ? -5.652 3.607 -16.906 1 96.44 322 GLY A O 1
ATOM 2386 N N . SER A 1 323 ? -4.695 1.719 -17.656 1 96.38 323 SER A N 1
ATOM 2387 C CA . SER A 1 323 ? -3.787 1.616 -16.516 1 96.38 323 SER A CA 1
ATOM 2388 C C . SER A 1 323 ? -2.525 2.441 -16.734 1 96.38 323 SER A C 1
ATOM 2390 O O . SER A 1 323 ? -2.082 2.613 -17.875 1 96.38 323 SER A O 1
ATOM 2392 N N . ILE A 1 324 ? -2.01 3.021 -15.672 1 94.94 324 ILE A N 1
ATOM 2393 C CA . ILE A 1 324 ? -0.677 3.613 -15.617 1 94.94 324 ILE A CA 1
ATOM 2394 C C . ILE A 1 324 ? 0.25 2.727 -14.789 1 94.94 324 ILE A C 1
ATOM 2396 O O . ILE A 1 324 ? 0.199 2.746 -13.555 1 94.94 324 ILE A O 1
ATOM 2400 N N . GLY A 1 325 ? 1.052 1.978 -15.516 1 95.12 325 GLY A N 1
ATOM 2401 C CA . GLY A 1 325 ? 2.047 1.16 -14.844 1 95.12 325 GLY A CA 1
ATOM 2402 C C . GLY A 1 325 ? 1.483 -0.139 -14.297 1 95.12 325 GLY A C 1
ATOM 2403 O O . GLY A 1 325 ? 2.145 -0.833 -13.523 1 95.12 325 GLY A O 1
ATOM 2404 N N . GLY A 1 326 ? 0.325 -0.467 -14.609 1 97.31 326 GLY A N 1
ATOM 2405 C CA . GLY A 1 326 ? -0.296 -1.695 -14.141 1 97.31 326 GLY A CA 1
ATOM 2406 C C . GLY A 1 326 ? -0.244 -2.816 -15.156 1 97.31 326 GLY A C 1
ATOM 2407 O O . GLY A 1 326 ? -1.202 -3.58 -15.297 1 97.31 326 GLY A O 1
ATOM 2408 N N . PHE A 1 327 ? 0.821 -2.928 -15.922 1 97.88 327 PHE A N 1
ATOM 2409 C CA . PHE A 1 327 ? 0.983 -3.969 -16.938 1 97.88 327 PHE A CA 1
ATOM 2410 C C . PHE A 1 327 ? 1.628 -5.211 -16.328 1 97.88 327 PHE A C 1
ATOM 2412 O O . PHE A 1 327 ? 2.684 -5.652 -16.781 1 97.88 327 PHE A O 1
ATOM 2419 N N . ASN A 1 328 ? 0.979 -5.75 -15.305 1 98.12 328 ASN A N 1
ATOM 2420 C CA . ASN A 1 328 ? 1.439 -6.875 -14.492 1 98.12 328 ASN A CA 1
ATOM 2421 C C . ASN A 1 328 ? 0.271 -7.707 -13.977 1 98.12 328 ASN A C 1
ATOM 2423 O O . ASN A 1 328 ? -0.883 -7.449 -14.32 1 98.12 328 ASN A O 1
ATOM 2427 N N . ALA A 1 329 ? 0.579 -8.742 -13.25 1 97.19 329 ALA A N 1
ATOM 2428 C CA . ALA A 1 329 ? -0.461 -9.609 -12.703 1 97.19 329 ALA A CA 1
ATOM 2429 C C . ALA A 1 329 ? -0.814 -9.211 -11.273 1 97.19 329 ALA A C 1
ATOM 2431 O O . ALA A 1 329 ? -1.989 -9.023 -10.945 1 97.19 329 ALA A O 1
ATOM 2432 N N . HIS A 1 330 ? 0.144 -9.047 -10.391 1 97.19 330 HIS A N 1
ATOM 2433 C CA . HIS A 1 330 ? -0.141 -8.711 -9 1 97.19 330 HIS A CA 1
ATOM 2434 C C . HIS A 1 330 ? 1.109 -8.211 -8.289 1 97.19 330 HIS A C 1
ATOM 2436 O O . HIS A 1 330 ? 1.396 -8.625 -7.16 1 97.19 330 HIS A O 1
ATOM 2442 N N . ALA A 1 331 ? 1.903 -7.418 -8.922 1 98.62 331 ALA A N 1
ATOM 2443 C CA . ALA A 1 331 ? 3.145 -6.863 -8.391 1 98.62 331 ALA A CA 1
ATOM 2444 C C . ALA A 1 331 ? 2.916 -6.211 -7.035 1 98.62 331 ALA A C 1
ATOM 2446 O O . ALA A 1 331 ? 3.77 -6.293 -6.145 1 98.62 331 ALA A O 1
ATOM 2447 N N . SER A 1 332 ? 1.79 -5.602 -6.828 1 98.5 332 SER A N 1
ATOM 2448 C CA . SER A 1 332 ? 1.477 -4.855 -5.613 1 98.5 332 SER A CA 1
ATOM 2449 C C . SER A 1 332 ? 1.567 -5.75 -4.379 1 98.5 332 SER A C 1
ATOM 2451 O O . SER A 1 332 ? 2.012 -5.305 -3.318 1 98.5 332 SER A O 1
ATOM 2453 N N . ASN A 1 333 ? 1.151 -6.992 -4.504 1 98.06 333 ASN A N 1
ATOM 2454 C CA . ASN A 1 333 ? 1.218 -7.926 -3.387 1 98.06 333 ASN A CA 1
ATOM 2455 C C . ASN A 1 333 ? 2.652 -8.133 -2.912 1 98.06 333 ASN A C 1
ATOM 2457 O O . ASN A 1 333 ? 2.924 -8.109 -1.711 1 98.06 333 ASN A O 1
ATOM 2461 N N . LEU A 1 334 ? 3.51 -8.32 -3.852 1 98.69 334 LEU A N 1
ATOM 2462 C CA . LEU A 1 334 ? 4.887 -8.68 -3.525 1 98.69 334 LEU A CA 1
ATOM 2463 C C . LEU A 1 334 ? 5.66 -7.457 -3.029 1 98.69 334 LEU A C 1
ATOM 2465 O O . LEU A 1 334 ? 6.43 -7.555 -2.072 1 98.69 334 LEU A O 1
ATOM 2469 N N . VAL A 1 335 ? 5.434 -6.32 -3.691 1 98.81 335 VAL A N 1
ATOM 2470 C CA . VAL A 1 335 ? 6.082 -5.094 -3.236 1 98.81 335 VAL A CA 1
ATOM 2471 C C . VAL A 1 335 ? 5.652 -4.781 -1.805 1 98.81 335 VAL A C 1
ATOM 2473 O O . VAL A 1 335 ? 6.492 -4.5 -0.946 1 98.81 335 VAL A O 1
ATOM 2476 N N . THR A 1 336 ? 4.387 -4.887 -1.528 1 98.56 336 THR A N 1
ATOM 2477 C CA . THR A 1 336 ? 3.865 -4.605 -0.196 1 98.56 336 THR A CA 1
ATOM 2478 C C . THR A 1 336 ? 4.469 -5.555 0.834 1 98.56 336 THR A C 1
ATOM 2480 O O . THR A 1 336 ? 4.855 -5.133 1.925 1 98.56 336 THR A O 1
ATOM 2483 N N . ALA A 1 337 ? 4.551 -6.816 0.481 1 98.62 337 ALA A N 1
ATOM 2484 C CA . ALA A 1 337 ? 5.051 -7.824 1.415 1 98.62 337 ALA A CA 1
ATOM 2485 C C . ALA A 1 337 ? 6.504 -7.555 1.786 1 98.62 337 ALA A C 1
ATOM 2487 O O . ALA A 1 337 ? 6.879 -7.625 2.959 1 98.62 337 ALA A O 1
ATOM 2488 N N . VAL A 1 338 ? 7.348 -7.258 0.82 1 98.88 338 VAL A N 1
ATOM 2489 C CA . VAL A 1 338 ? 8.75 -6.965 1.099 1 98.88 338 VAL A CA 1
ATOM 2490 C C . VAL A 1 338 ? 8.859 -5.637 1.846 1 98.88 338 VAL A C 1
ATOM 2492 O O . VAL A 1 338 ? 9.68 -5.5 2.756 1 98.88 338 VAL A O 1
ATOM 2495 N N . PHE A 1 339 ? 8.047 -4.613 1.451 1 98.75 339 PHE A N 1
ATOM 2496 C CA . PHE A 1 339 ? 8.062 -3.311 2.109 1 98.75 339 PHE A CA 1
ATOM 2497 C C . PHE A 1 339 ? 7.762 -3.453 3.598 1 98.75 339 PHE A C 1
ATOM 2499 O O . PHE A 1 339 ? 8.477 -2.908 4.438 1 98.75 339 PHE A O 1
ATOM 2506 N N . LEU A 1 340 ? 6.758 -4.207 3.885 1 98.5 340 LEU A N 1
ATOM 2507 C CA . LEU A 1 340 ? 6.363 -4.395 5.277 1 98.5 340 LEU A CA 1
ATOM 2508 C C . LEU A 1 340 ? 7.422 -5.176 6.043 1 98.5 340 LEU A C 1
ATOM 2510 O O . LEU A 1 340 ? 7.777 -4.812 7.168 1 98.5 340 LEU A O 1
ATOM 2514 N N . ALA A 1 341 ? 8.008 -6.199 5.461 1 98.5 341 ALA A N 1
ATOM 2515 C CA . ALA A 1 341 ? 9.023 -7.016 6.121 1 98.5 341 ALA A CA 1
ATOM 2516 C C . ALA A 1 341 ? 10.281 -6.203 6.414 1 98.5 341 ALA A C 1
ATOM 2518 O O . ALA A 1 341 ? 10.914 -6.379 7.457 1 98.5 341 ALA A O 1
ATOM 2519 N N . CYS A 1 342 ? 10.609 -5.277 5.504 1 98.5 342 CYS A N 1
ATOM 2520 C CA . CYS A 1 342 ? 11.914 -4.629 5.555 1 98.5 342 CYS A CA 1
ATOM 2521 C C . CYS A 1 342 ? 11.789 -3.193 6.055 1 98.5 342 CYS A C 1
ATOM 2523 O O . CYS A 1 342 ? 12.742 -2.416 5.965 1 98.5 342 CYS A O 1
ATOM 2525 N N . GLY A 1 343 ? 10.617 -2.84 6.527 1 97.12 343 GLY A N 1
ATOM 2526 C CA . GLY A 1 343 ? 10.445 -1.541 7.156 1 97.12 343 GLY A CA 1
ATOM 2527 C C . GLY A 1 343 ? 10.398 -0.396 6.164 1 97.12 343 GLY A C 1
ATOM 2528 O O . GLY A 1 343 ? 10.859 0.708 6.461 1 97.12 343 GLY A O 1
ATOM 2529 N N . GLN A 1 344 ? 10.039 -0.68 4.902 1 97.94 344 GLN A N 1
ATOM 2530 C CA . GLN A 1 344 ? 9.789 0.385 3.936 1 97.94 344 GLN A CA 1
ATOM 2531 C C . GLN A 1 344 ? 8.445 1.059 4.188 1 97.94 344 GLN A C 1
ATOM 2533 O O . GLN A 1 344 ? 7.68 0.625 5.055 1 97.94 344 GLN A O 1
ATOM 2538 N N . ASP A 1 345 ? 8.164 2.156 3.533 1 96.19 345 ASP A N 1
ATOM 2539 C CA . ASP A 1 345 ? 6.867 2.83 3.582 1 96.19 345 ASP A CA 1
ATOM 2540 C C . ASP A 1 345 ? 5.859 2.15 2.66 1 96.19 345 ASP A C 1
ATOM 2542 O O . ASP A 1 345 ? 5.902 2.334 1.442 1 96.19 345 ASP A O 1
ATOM 2546 N N . PRO A 1 346 ? 4.91 1.386 3.227 1 97.38 346 PRO A N 1
ATOM 2547 C CA . PRO A 1 346 ? 3.998 0.63 2.363 1 97.38 346 PRO A CA 1
ATOM 2548 C C . PRO A 1 346 ? 3.062 1.532 1.562 1 97.38 346 PRO A C 1
ATOM 2550 O O . PRO A 1 346 ? 2.494 1.099 0.557 1 97.38 346 PRO A O 1
ATOM 2553 N N . ALA A 1 347 ? 2.859 2.777 1.983 1 97.81 347 ALA A N 1
ATOM 2554 C CA . ALA A 1 347 ? 2.025 3.707 1.226 1 97.81 347 ALA A CA 1
ATOM 2555 C C . ALA A 1 347 ? 2.635 3.998 -0.144 1 97.81 347 ALA A C 1
ATOM 2557 O O . ALA A 1 347 ? 1.929 4.402 -1.071 1 97.81 347 ALA A O 1
ATOM 2558 N N . GLN A 1 348 ? 3.949 3.777 -0.323 1 97.69 348 GLN A N 1
ATOM 2559 C CA . GLN A 1 348 ? 4.652 4.023 -1.578 1 97.69 348 GLN A CA 1
ATOM 2560 C C . GLN A 1 348 ? 4.359 2.924 -2.596 1 97.69 348 GLN A C 1
ATOM 2562 O O . GLN A 1 348 ? 4.668 3.07 -3.779 1 97.69 348 GLN A O 1
ATOM 2567 N N . ASN A 1 349 ? 3.662 1.854 -2.186 1 97.62 349 ASN A N 1
ATOM 2568 C CA . ASN A 1 349 ? 3.312 0.773 -3.102 1 97.62 349 ASN A CA 1
ATOM 2569 C C . ASN A 1 349 ? 2.564 1.295 -4.324 1 97.62 349 ASN A C 1
ATOM 2571 O O . ASN A 1 349 ? 2.695 0.745 -5.418 1 97.62 349 ASN A O 1
ATOM 2575 N N . VAL A 1 350 ? 1.843 2.398 -4.148 1 97.44 350 VAL A N 1
ATOM 2576 C CA . VAL A 1 350 ? 1.024 2.967 -5.215 1 97.44 350 VAL A CA 1
ATOM 2577 C C . VAL A 1 350 ? 1.899 3.283 -6.426 1 97.44 350 VAL A C 1
ATOM 2579 O O . VAL A 1 350 ? 1.453 3.168 -7.566 1 97.44 350 VAL A O 1
ATOM 2582 N N . GLU A 1 351 ? 3.174 3.613 -6.191 1 96.94 351 GLU A N 1
ATOM 2583 C CA . GLU A 1 351 ? 4.125 3.914 -7.258 1 96.94 351 GLU A CA 1
ATOM 2584 C C . GLU A 1 351 ? 5.102 2.762 -7.469 1 96.94 351 GLU A C 1
ATOM 2586 O O . GLU A 1 351 ? 5.371 2.371 -8.602 1 96.94 351 GLU A O 1
ATOM 2591 N N . SER A 1 352 ? 5.496 2.207 -6.367 1 98.31 352 SER A N 1
ATOM 2592 C CA . SER A 1 352 ? 6.602 1.255 -6.402 1 98.31 352 SER A CA 1
ATOM 2593 C C . SER A 1 352 ? 6.191 -0.047 -7.082 1 98.31 352 SER A C 1
ATOM 2595 O O . SER A 1 352 ? 7.043 -0.819 -7.523 1 98.31 352 SER A O 1
ATOM 2597 N N . SER A 1 353 ? 4.91 -0.305 -7.191 1 98.38 353 SER A N 1
ATOM 2598 C CA . SER A 1 353 ? 4.469 -1.552 -7.809 1 98.38 353 SER A CA 1
ATOM 2599 C C . SER A 1 353 ? 4.168 -1.356 -9.289 1 98.38 353 SER A C 1
ATOM 2601 O O . SER A 1 353 ? 3.797 -2.307 -9.984 1 98.38 353 SER A O 1
ATOM 2603 N N . GLN A 1 354 ? 4.301 -0.1 -9.797 1 97.56 354 GLN A N 1
ATOM 2604 C CA . GLN A 1 354 ? 4.164 0.109 -11.234 1 97.56 354 GLN A CA 1
ATOM 2605 C C . GLN A 1 354 ? 5.234 -0.657 -12.008 1 97.56 354 GLN A C 1
ATOM 2607 O O . GLN A 1 354 ? 6.43 -0.518 -11.727 1 97.56 354 GLN A O 1
ATOM 2612 N N . CYS A 1 355 ? 4.762 -1.509 -12.914 1 98 355 CYS A N 1
ATOM 2613 C CA . CYS A 1 355 ? 5.738 -2.254 -13.703 1 98 355 CYS A CA 1
ATOM 2614 C C . CYS A 1 355 ? 5.098 -2.826 -14.961 1 98 355 CYS A C 1
ATOM 2616 O O . CYS A 1 355 ? 3.881 -2.734 -15.141 1 98 355 CYS A O 1
ATOM 2618 N N . ILE A 1 356 ? 5.883 -3.246 -15.844 1 98.38 356 ILE A N 1
ATOM 2619 C CA . ILE A 1 356 ? 5.473 -4.004 -17.016 1 98.38 356 ILE A CA 1
ATOM 2620 C C . ILE A 1 356 ? 6.191 -5.352 -17.047 1 98.38 356 ILE A C 1
ATOM 2622 O O . ILE A 1 356 ? 7.422 -5.406 -16.969 1 98.38 356 ILE A O 1
ATOM 2626 N N . THR A 1 357 ? 5.445 -6.367 -17.016 1 98.62 357 THR A N 1
ATOM 2627 C CA . THR A 1 357 ? 5.941 -7.734 -17.141 1 98.62 357 THR A CA 1
ATOM 2628 C C . THR A 1 357 ? 5.695 -8.273 -18.547 1 98.62 357 THR A C 1
ATOM 2630 O O . THR A 1 357 ? 4.566 -8.25 -19.031 1 98.62 357 THR A O 1
ATOM 2633 N N . THR A 1 358 ? 6.715 -8.766 -19.203 1 98.38 358 THR A N 1
ATOM 2634 C CA . THR A 1 358 ? 6.598 -9.406 -20.516 1 98.38 358 THR A CA 1
ATOM 2635 C C . THR A 1 358 ? 7.047 -10.859 -20.438 1 98.38 358 THR A C 1
ATOM 2637 O O . THR A 1 358 ? 8 -11.188 -19.734 1 98.38 358 THR A O 1
ATOM 2640 N N . ILE A 1 359 ? 6.316 -11.711 -21.047 1 98.44 359 ILE A N 1
ATOM 2641 C CA . ILE A 1 359 ? 6.633 -13.133 -21.109 1 98.44 359 ILE A CA 1
ATOM 2642 C C . ILE A 1 359 ? 6.629 -13.586 -22.578 1 98.44 359 ILE A C 1
ATOM 2644 O O . ILE A 1 359 ? 5.66 -13.367 -23.297 1 98.44 359 ILE A O 1
ATOM 2648 N N . GLU A 1 360 ? 7.691 -14.273 -22.938 1 97.81 360 GLU A N 1
ATOM 2649 C CA . GLU A 1 360 ? 7.844 -14.758 -24.297 1 97.81 360 GLU A CA 1
ATOM 2650 C C . GLU A 1 360 ? 8.18 -16.25 -24.328 1 97.81 360 GLU A C 1
ATOM 2652 O O . GLU A 1 360 ? 8.953 -16.719 -23.5 1 97.81 360 GLU A O 1
ATOM 2657 N N . ALA A 1 361 ? 7.512 -16.938 -25.234 1 97.88 361 ALA A N 1
ATOM 2658 C CA . ALA A 1 361 ? 7.938 -18.297 -25.516 1 97.88 361 ALA A CA 1
ATOM 2659 C C . ALA A 1 361 ? 9.102 -18.312 -26.5 1 97.88 361 ALA A C 1
ATOM 2661 O O . ALA A 1 361 ? 9 -17.75 -27.609 1 97.88 361 ALA A O 1
ATOM 2662 N N . VAL A 1 362 ? 10.188 -18.938 -26.078 1 97.06 362 VAL A N 1
ATOM 2663 C CA . VAL A 1 362 ? 11.398 -18.969 -26.891 1 97.06 362 VAL A CA 1
ATOM 2664 C C . VAL A 1 362 ? 11.633 -20.375 -27.438 1 97.06 362 VAL A C 1
ATOM 2666 O O . VAL A 1 362 ? 11.836 -21.312 -26.672 1 97.06 362 VAL A O 1
ATOM 2669 N N . PRO A 1 363 ? 11.68 -20.531 -28.781 1 96.25 363 PRO A N 1
ATOM 2670 C CA . PRO A 1 363 ? 11.859 -21.859 -29.344 1 96.25 363 PRO A CA 1
ATOM 2671 C C . PRO A 1 363 ? 13.203 -22.484 -28.969 1 96.25 363 PRO A C 1
ATOM 2673 O O . PRO A 1 363 ? 14.211 -21.797 -28.906 1 96.25 363 PRO A O 1
ATOM 2676 N N . THR A 1 364 ? 13.125 -23.734 -28.734 1 94.94 364 THR A N 1
ATOM 2677 C CA . THR A 1 364 ? 14.336 -24.516 -28.469 1 94.94 364 THR A CA 1
ATOM 2678 C C . THR A 1 364 ? 14.656 -25.438 -29.641 1 94.94 364 THR A C 1
ATOM 2680 O O . THR A 1 364 ? 13.805 -25.688 -30.5 1 94.94 364 THR A O 1
ATOM 2683 N N . PRO A 1 365 ? 15.906 -25.953 -29.719 1 92 365 PRO A N 1
ATOM 2684 C CA . PRO A 1 365 ? 16.312 -26.797 -30.844 1 92 365 PRO A CA 1
ATOM 2685 C C . PRO A 1 365 ? 15.469 -28.078 -30.953 1 92 365 PRO A C 1
ATOM 2687 O O . PRO A 1 365 ? 15.281 -28.594 -32.062 1 92 365 PRO A O 1
ATOM 2690 N N . ASP A 1 366 ? 14.938 -28.578 -29.938 1 92 366 ASP A N 1
ATOM 2691 C CA . ASP A 1 366 ? 14.188 -29.828 -29.938 1 92 366 ASP A CA 1
ATOM 2692 C C . ASP A 1 366 ? 12.711 -29.578 -30.234 1 92 366 ASP A C 1
ATOM 2694 O O . ASP A 1 366 ? 11.883 -30.484 -30.078 1 92 366 ASP A O 1
ATOM 2698 N N . GLY A 1 367 ? 12.32 -28.391 -30.609 1 90.69 367 GLY A N 1
ATOM 2699 C CA . GLY A 1 367 ? 10.961 -28.078 -31.016 1 90.69 367 GLY A CA 1
ATOM 2700 C C . GLY A 1 367 ? 10.07 -27.641 -29.875 1 90.69 367 GLY A C 1
ATOM 2701 O O . GLY A 1 367 ? 8.875 -27.406 -30.062 1 90.69 367 GLY A O 1
ATOM 2702 N N . ASP A 1 368 ? 10.656 -27.531 -28.719 1 94.12 368 ASP A N 1
ATOM 2703 C CA . ASP A 1 368 ? 9.922 -27.047 -27.547 1 94.12 368 ASP A CA 1
ATOM 2704 C C . ASP A 1 368 ? 10.094 -25.547 -27.391 1 94.12 368 ASP A C 1
ATOM 2706 O O . ASP A 1 368 ? 10.555 -24.859 -28.297 1 94.12 368 ASP A O 1
ATOM 2710 N N . HIS A 1 369 ? 9.547 -24.953 -26.266 1 97.44 369 HIS A N 1
ATOM 2711 C CA . HIS A 1 369 ? 9.711 -23.531 -25.984 1 97.44 369 HIS A CA 1
ATOM 2712 C C . HIS A 1 369 ? 10.102 -23.297 -24.531 1 97.44 369 HIS A C 1
ATOM 2714 O O . HIS A 1 369 ? 9.414 -23.766 -23.609 1 97.44 369 HIS A O 1
ATOM 2720 N N . ASP A 1 370 ? 11.211 -22.656 -24.344 1 98.25 370 ASP A N 1
ATOM 2721 C CA . ASP A 1 370 ? 11.484 -22.078 -23.031 1 98.25 370 ASP A CA 1
ATOM 2722 C C . ASP A 1 370 ? 10.648 -20.812 -22.812 1 98.25 370 ASP A C 1
ATOM 2724 O O . ASP A 1 370 ? 9.969 -20.344 -23.719 1 98.25 370 ASP A O 1
ATOM 2728 N N . LEU A 1 371 ? 10.641 -20.375 -21.609 1 98.44 371 LEU A N 1
ATOM 2729 C CA . LEU A 1 371 ? 9.93 -19.156 -21.266 1 98.44 371 LEU A CA 1
ATOM 2730 C C . LEU A 1 371 ? 10.898 -18.062 -20.844 1 98.44 371 LEU A C 1
ATOM 2732 O O . LEU A 1 371 ? 11.719 -18.266 -19.953 1 98.44 371 LEU A O 1
ATOM 2736 N N . ARG A 1 372 ? 10.844 -16.984 -21.531 1 98.31 372 ARG A N 1
ATOM 2737 C CA . ARG A 1 372 ? 11.57 -15.797 -21.094 1 98.31 372 ARG A CA 1
ATOM 2738 C C . ARG A 1 372 ? 10.633 -14.789 -20.438 1 98.31 372 ARG A C 1
ATOM 2740 O O . ARG A 1 372 ? 9.609 -14.414 -21.016 1 98.31 372 ARG A O 1
ATOM 2747 N N . ILE A 1 373 ? 10.93 -14.43 -19.203 1 98.81 373 ILE A N 1
ATOM 2748 C CA . ILE A 1 373 ? 10.117 -13.445 -18.5 1 98.81 373 ILE A CA 1
ATOM 2749 C C . ILE A 1 373 ? 10.992 -12.258 -18.094 1 98.81 373 ILE A C 1
ATOM 2751 O O . ILE A 1 373 ? 12.156 -12.438 -17.719 1 98.81 373 ILE A O 1
ATOM 2755 N N . ALA A 1 374 ? 10.422 -11.047 -18.203 1 98.69 374 ALA A N 1
ATOM 2756 C CA . ALA A 1 374 ? 11.102 -9.82 -17.797 1 98.69 374 ALA A CA 1
ATOM 2757 C C . ALA A 1 374 ? 10.141 -8.875 -17.078 1 98.69 374 ALA A C 1
ATOM 2759 O O . ALA A 1 374 ? 8.945 -8.844 -17.391 1 98.69 374 ALA A O 1
ATOM 2760 N N . CYS A 1 375 ? 10.633 -8.172 -16.094 1 98.62 375 CYS A N 1
ATOM 2761 C CA . CYS A 1 375 ? 9.891 -7.172 -15.336 1 98.62 375 CYS A CA 1
ATOM 2762 C C . CYS A 1 375 ? 10.695 -5.887 -15.195 1 98.62 375 CYS A C 1
ATOM 2764 O O . CYS A 1 375 ? 11.867 -5.926 -14.797 1 98.62 375 CYS A O 1
ATOM 2766 N N . THR A 1 376 ? 10.117 -4.781 -15.562 1 98.5 376 THR A N 1
ATOM 2767 C CA . THR A 1 376 ? 10.75 -3.475 -15.406 1 98.5 376 THR A CA 1
ATOM 2768 C C . THR A 1 376 ? 9.938 -2.584 -14.477 1 98.5 376 THR A C 1
ATOM 2770 O O . THR A 1 376 ? 8.742 -2.381 -14.688 1 98.5 376 THR A O 1
ATOM 2773 N N . MET A 1 377 ? 10.578 -2.084 -13.453 1 98.62 377 MET A N 1
ATOM 2774 C CA . MET A 1 377 ? 9.977 -1.211 -12.453 1 98.62 377 MET A CA 1
ATOM 2775 C C . MET A 1 377 ? 10.688 0.137 -12.406 1 98.62 377 MET A C 1
ATOM 2777 O O . MET A 1 377 ? 11.781 0.248 -11.844 1 98.62 377 MET A O 1
ATOM 2781 N N . PRO A 1 378 ? 10.062 1.203 -12.797 1 97.81 378 PRO A N 1
ATOM 2782 C CA . PRO A 1 378 ? 10.773 2.479 -12.945 1 97.81 378 PRO A CA 1
ATOM 2783 C C . PRO A 1 378 ? 10.82 3.277 -11.648 1 97.81 378 PRO A C 1
ATOM 2785 O O . PRO A 1 378 ? 11.578 4.246 -11.539 1 97.81 378 PRO A O 1
ATOM 2788 N N . SER A 1 379 ? 9.977 2.865 -10.641 1 97.75 379 SER A N 1
ATOM 2789 C CA . SER A 1 379 ? 9.805 3.75 -9.492 1 97.75 379 SER A CA 1
ATOM 2790 C C . SER A 1 379 ? 9.781 2.961 -8.188 1 97.75 379 SER A C 1
ATOM 2792 O O . SER A 1 379 ? 8.859 3.111 -7.383 1 97.75 379 SER A O 1
ATOM 2794 N N . VAL A 1 380 ? 10.805 2.195 -7.906 1 98.44 380 VAL A N 1
ATOM 2795 C CA . VAL A 1 380 ? 10.883 1.5 -6.625 1 98.44 380 VAL A CA 1
ATOM 2796 C C . VAL A 1 380 ? 11.461 2.434 -5.562 1 98.44 380 VAL A C 1
ATOM 2798 O O . VAL A 1 380 ? 12.656 2.717 -5.562 1 98.44 380 VAL A O 1
ATOM 2801 N N . GLU A 1 381 ? 10.617 2.887 -4.645 1 97.75 381 GLU A N 1
ATOM 2802 C CA . GLU A 1 381 ? 11.008 3.836 -3.609 1 97.75 381 GLU A CA 1
ATOM 2803 C C . GLU A 1 381 ? 11.344 3.119 -2.305 1 97.75 381 GLU A C 1
ATOM 2805 O O . GLU A 1 381 ? 10.477 2.945 -1.446 1 97.75 381 GLU A O 1
ATOM 2810 N N . CYS A 1 382 ? 12.609 2.76 -2.139 1 98 382 CYS A N 1
ATOM 2811 C CA . CYS A 1 382 ? 13.047 1.989 -0.98 1 98 382 CYS A CA 1
ATOM 2812 C C . CYS A 1 382 ? 14.375 2.518 -0.446 1 98 382 CYS A C 1
ATOM 2814 O O . CYS A 1 382 ? 15.039 3.32 -1.104 1 98 382 CYS A O 1
ATOM 2816 N N . GLY A 1 383 ? 14.672 2.215 0.773 1 97.62 383 GLY A N 1
ATOM 2817 C CA . GLY A 1 383 ? 15.922 2.535 1.439 1 97.62 383 GLY A CA 1
ATOM 2818 C C . GLY A 1 383 ? 16.297 1.525 2.504 1 97.62 383 GLY A C 1
ATOM 2819 O O . GLY A 1 383 ? 15.461 0.747 2.961 1 97.62 383 GLY A O 1
ATOM 2820 N N . THR A 1 384 ? 17.594 1.525 2.838 1 98.12 384 THR A N 1
ATOM 2821 C CA . THR A 1 384 ? 18.094 0.619 3.865 1 98.12 384 THR A CA 1
ATOM 2822 C C . THR A 1 384 ? 18.516 1.393 5.109 1 98.12 384 THR A C 1
ATOM 2824 O O . THR A 1 384 ? 19 0.802 6.078 1 98.12 384 THR A O 1
ATOM 2827 N N . VAL A 1 385 ? 18.359 2.701 5.004 1 95.06 385 VAL A N 1
ATOM 2828 C CA . VAL A 1 385 ? 18.5 3.604 6.141 1 95.06 385 VAL A CA 1
ATOM 2829 C C . VAL A 1 385 ? 17.219 4.43 6.309 1 95.06 385 VAL A C 1
ATOM 2831 O O . VAL A 1 385 ? 16.609 4.852 5.32 1 95.06 385 VAL A O 1
ATOM 2834 N N . GLY A 1 386 ? 16.797 4.625 7.578 1 90 386 GLY A N 1
ATOM 2835 C CA . GLY A 1 386 ? 15.594 5.398 7.852 1 90 386 GLY A CA 1
ATOM 2836 C C . GLY A 1 386 ? 14.805 4.883 9.039 1 90 386 GLY A C 1
ATOM 2837 O O . GLY A 1 386 ? 15.188 3.879 9.648 1 90 386 GLY A O 1
ATOM 2838 N N . GLY A 1 387 ? 13.68 5.547 9.305 1 84.31 387 GLY A N 1
ATOM 2839 C CA . GLY A 1 387 ? 12.93 5.27 10.516 1 84.31 387 GLY A CA 1
ATOM 2840 C C . GLY A 1 387 ? 12.391 3.852 10.57 1 84.31 387 GLY A C 1
ATOM 2841 O O . GLY A 1 387 ? 12.719 3.088 11.477 1 84.31 387 GLY A O 1
ATOM 2842 N N . GLY A 1 388 ? 11.648 3.391 9.562 1 91.12 388 GLY A N 1
ATOM 2843 C CA . GLY A 1 388 ? 11.055 2.061 9.57 1 91.12 388 GLY A CA 1
ATOM 2844 C C . GLY A 1 388 ? 12.086 0.952 9.469 1 91.12 388 GLY A C 1
ATOM 2845 O O . GLY A 1 388 ? 11.914 -0.117 10.055 1 91.12 388 GLY A O 1
ATOM 2846 N N . THR A 1 389 ? 13.172 1.213 8.828 1 94.94 389 THR A N 1
ATOM 2847 C CA . THR A 1 389 ? 14.211 0.215 8.586 1 94.94 389 THR A CA 1
ATOM 2848 C C . THR A 1 389 ? 14.992 -0.079 9.859 1 94.94 389 THR A C 1
ATOM 2850 O O . THR A 1 389 ? 15.664 -1.106 9.953 1 94.94 389 THR A O 1
ATOM 2853 N N . ALA A 1 390 ? 14.898 0.864 10.82 1 92.44 390 ALA A N 1
ATOM 2854 C CA . ALA A 1 390 ? 15.688 0.734 12.039 1 92.44 390 ALA A CA 1
ATOM 2855 C C . ALA A 1 390 ? 14.953 -0.095 13.086 1 92.44 390 ALA A C 1
ATOM 2857 O O . ALA A 1 390 ? 15.555 -0.537 14.07 1 92.44 390 ALA A O 1
ATOM 2858 N N . LEU A 1 391 ? 13.664 -0.297 12.922 1 92.75 391 LEU A N 1
ATOM 2859 C CA . LEU A 1 391 ? 12.945 -1.136 13.875 1 92.75 391 LEU A CA 1
ATOM 2860 C C . LEU A 1 391 ? 13.539 -2.537 13.93 1 92.75 391 LEU A C 1
ATOM 2862 O O . LEU A 1 391 ? 13.93 -3.092 12.898 1 92.75 391 LEU A O 1
ATOM 2866 N N . PRO A 1 392 ? 13.633 -3.123 15.07 1 91.75 392 PRO A N 1
ATOM 2867 C CA . PRO A 1 392 ? 14.445 -4.332 15.25 1 91.75 392 PRO A CA 1
ATOM 2868 C C . PRO A 1 392 ? 14.047 -5.457 14.305 1 91.75 392 PRO A C 1
ATOM 2870 O O . PRO A 1 392 ? 14.898 -6.043 13.633 1 91.75 392 PRO A O 1
ATOM 2873 N N . ALA A 1 393 ? 12.773 -5.816 14.242 1 93.81 393 ALA A N 1
ATOM 2874 C CA . ALA A 1 393 ? 12.328 -6.922 13.391 1 93.81 393 ALA A CA 1
ATOM 2875 C C . ALA A 1 393 ? 12.578 -6.617 11.914 1 93.81 393 ALA A C 1
ATOM 2877 O O . ALA A 1 393 ? 13.008 -7.488 11.164 1 93.81 393 ALA A O 1
ATOM 2878 N N . GLN A 1 394 ? 12.281 -5.395 11.516 1 96.19 394 GLN A N 1
ATOM 2879 C CA . GLN A 1 394 ? 12.492 -4.988 10.125 1 96.19 394 GLN A CA 1
ATOM 2880 C C . GLN A 1 394 ? 13.977 -4.934 9.789 1 96.19 394 GLN A C 1
ATOM 2882 O O . GLN A 1 394 ? 14.383 -5.32 8.688 1 96.19 394 GLN A O 1
ATOM 2887 N N . ALA A 1 395 ? 14.75 -4.469 10.727 1 96.31 395 ALA A N 1
ATOM 2888 C CA . ALA A 1 395 ? 16.203 -4.469 10.539 1 96.31 395 ALA A CA 1
ATOM 2889 C C . ALA A 1 395 ? 16.734 -5.891 10.375 1 96.31 395 ALA A C 1
ATOM 2891 O O . ALA A 1 395 ? 17.656 -6.125 9.602 1 96.31 395 ALA A O 1
ATOM 2892 N N . ALA A 1 396 ? 16.172 -6.809 11.117 1 96.94 396 ALA A N 1
ATOM 2893 C CA . ALA A 1 396 ? 16.562 -8.211 10.984 1 96.94 396 ALA A CA 1
ATOM 2894 C C . ALA A 1 396 ? 16.312 -8.711 9.562 1 96.94 396 ALA A C 1
ATOM 2896 O O . ALA A 1 396 ? 17.125 -9.445 9 1 96.94 396 ALA A O 1
ATOM 2897 N N . CYS A 1 397 ? 15.203 -8.359 9 1 98.31 397 CYS A N 1
ATOM 2898 C CA . CYS A 1 397 ? 14.883 -8.766 7.641 1 98.31 397 CYS A CA 1
ATOM 2899 C C . CYS A 1 397 ? 15.875 -8.18 6.645 1 98.31 397 CYS A C 1
ATOM 2901 O O . CYS A 1 397 ? 16.281 -8.859 5.703 1 98.31 397 CYS A O 1
ATOM 2903 N N . LEU A 1 398 ? 16.266 -6.93 6.859 1 98.62 398 LEU A N 1
ATOM 2904 C CA . LEU A 1 398 ? 17.281 -6.324 6.004 1 98.62 398 LEU A CA 1
ATOM 2905 C C . LEU A 1 398 ? 18.625 -7.039 6.156 1 98.62 398 LEU A C 1
ATOM 2907 O O . LEU A 1 398 ? 19.344 -7.223 5.172 1 98.62 398 LEU A O 1
ATOM 2911 N N . ARG A 1 399 ? 18.953 -7.453 7.352 1 98.12 399 ARG A N 1
ATOM 2912 C CA . ARG A 1 399 ? 20.188 -8.188 7.59 1 98.12 399 ARG A CA 1
ATOM 2913 C C . ARG A 1 399 ? 20.172 -9.547 6.906 1 98.12 399 ARG A C 1
ATOM 2915 O O . ARG A 1 399 ? 21.188 -10.023 6.414 1 98.12 399 ARG A O 1
ATOM 2922 N N . MET A 1 400 ? 19.016 -10.195 6.883 1 97.69 400 MET A N 1
ATOM 2923 C CA . MET A 1 400 ? 18.875 -11.461 6.164 1 97.69 400 MET A CA 1
ATOM 2924 C C . MET A 1 400 ? 19.281 -11.305 4.703 1 97.69 400 MET A C 1
ATOM 2926 O O . MET A 1 400 ? 19.875 -12.203 4.121 1 97.69 400 MET A O 1
ATOM 2930 N N . LEU A 1 401 ? 18.969 -10.133 4.168 1 98.19 401 LEU A N 1
ATOM 2931 C CA . LEU A 1 401 ? 19.203 -9.875 2.754 1 98.19 401 LEU A CA 1
ATOM 2932 C C . LEU A 1 401 ? 20.625 -9.336 2.533 1 98.19 401 LEU A C 1
ATOM 2934 O O . LEU A 1 401 ? 21.062 -9.203 1.39 1 98.19 401 LEU A O 1
ATOM 2938 N N . GLY A 1 402 ? 21.297 -8.977 3.6 1 97.25 402 GLY A N 1
ATOM 2939 C CA . GLY A 1 402 ? 22.656 -8.453 3.506 1 97.25 402 GLY A CA 1
ATOM 2940 C C . GLY A 1 402 ? 22.703 -7 3.061 1 97.25 402 GLY A C 1
ATOM 2941 O O . GLY A 1 402 ? 23.672 -6.562 2.461 1 97.25 402 GLY A O 1
ATOM 2942 N N . VAL A 1 403 ? 21.609 -6.227 3.35 1 98.19 403 VAL A N 1
ATOM 2943 C CA . VAL A 1 403 ? 21.578 -4.879 2.795 1 98.19 403 VAL A CA 1
ATOM 2944 C C . VAL A 1 403 ? 21.312 -3.867 3.906 1 98.19 403 VAL A C 1
ATOM 2946 O O . VAL A 1 403 ? 21.031 -2.699 3.637 1 98.19 403 VAL A O 1
ATOM 2949 N N . ALA A 1 404 ? 21.391 -4.277 5.184 1 97.94 404 ALA A N 1
ATOM 2950 C CA . ALA A 1 404 ? 21.078 -3.389 6.297 1 97.94 404 ALA A CA 1
ATOM 2951 C C . ALA A 1 404 ? 22.094 -2.25 6.398 1 97.94 404 ALA A C 1
ATOM 2953 O O . ALA A 1 404 ? 23.297 -2.479 6.32 1 97.94 404 ALA A O 1
ATOM 2954 N N . GLY A 1 405 ? 21.578 -1.021 6.512 1 96.31 405 GLY A N 1
ATOM 2955 C CA . GLY A 1 405 ? 22.438 0.125 6.789 1 96.31 405 GLY A CA 1
ATOM 2956 C C . GLY A 1 405 ? 22.969 0.784 5.531 1 96.31 405 GLY A C 1
ATOM 2957 O O . GLY A 1 405 ? 22.438 0.572 4.438 1 96.31 405 GLY A O 1
ATOM 2958 N N . ALA A 1 406 ? 23.938 1.658 5.73 1 95.44 406 ALA A N 1
ATOM 2959 C CA . ALA A 1 406 ? 24.578 2.412 4.648 1 95.44 406 ALA A CA 1
ATOM 2960 C C . ALA A 1 406 ? 25.672 1.596 3.977 1 95.44 406 ALA A C 1
ATOM 2962 O O . ALA A 1 406 ? 26.375 0.82 4.637 1 95.44 406 ALA A O 1
ATOM 2963 N N . ALA A 1 407 ? 25.75 1.789 2.736 1 95.44 407 ALA A N 1
ATOM 2964 C CA . ALA A 1 407 ? 26.812 1.132 1.972 1 95.44 407 ALA A CA 1
ATOM 2965 C C . ALA A 1 407 ? 27.875 2.135 1.534 1 95.44 407 ALA A C 1
ATOM 2967 O O . ALA A 1 407 ? 27.688 3.346 1.653 1 95.44 407 ALA A O 1
ATOM 2968 N N . ASP A 1 408 ? 29.016 1.576 1.078 1 92.31 408 ASP A N 1
ATOM 2969 C CA . ASP A 1 408 ? 30.078 2.312 0.408 1 92.31 408 ASP A CA 1
ATOM 2970 C C . ASP A 1 408 ? 30.453 1.649 -0.914 1 92.31 408 ASP A C 1
ATOM 2972 O O . ASP A 1 408 ? 30.984 0.532 -0.926 1 92.31 408 ASP A O 1
ATOM 2976 N N . PRO A 1 409 ? 30.234 2.402 -1.881 1 92.75 409 PRO A N 1
ATOM 2977 C CA . PRO A 1 409 ? 29.719 3.766 -2.016 1 92.75 409 PRO A CA 1
ATOM 2978 C C . PRO A 1 409 ? 28.25 3.877 -1.619 1 92.75 409 PRO A C 1
ATOM 2980 O O . PRO A 1 409 ? 27.516 2.887 -1.674 1 92.75 409 PRO A O 1
ATOM 2983 N N . PRO A 1 410 ? 27.812 5.082 -1.317 1 93.38 410 PRO A N 1
ATOM 2984 C CA . PRO A 1 410 ? 26.422 5.281 -0.882 1 93.38 410 PRO A CA 1
ATOM 2985 C C . PRO A 1 410 ? 25.406 4.875 -1.946 1 93.38 410 PRO A C 1
ATOM 2987 O O . PRO A 1 410 ? 25.594 5.176 -3.129 1 93.38 410 PRO A O 1
ATOM 2990 N N . GLY A 1 411 ? 24.359 4.191 -1.488 1 95.69 411 GLY A N 1
ATOM 2991 C CA . GLY A 1 411 ? 23.25 3.857 -2.369 1 95.69 411 GLY A CA 1
ATOM 2992 C C . GLY A 1 411 ? 23.266 2.408 -2.82 1 95.69 411 GLY A C 1
ATOM 2993 O O . GLY A 1 411 ? 22.266 1.898 -3.318 1 95.69 411 GLY A O 1
ATOM 2994 N N . GLU A 1 412 ? 24.359 1.697 -2.605 1 96.94 412 GLU A N 1
ATOM 2995 C CA . GLU A 1 412 ? 24.5 0.341 -3.127 1 96.94 412 GLU A CA 1
ATOM 2996 C C . GLU A 1 412 ? 23.531 -0.621 -2.436 1 96.94 412 GLU A C 1
ATOM 2998 O O . GLU A 1 412 ? 22.984 -1.527 -3.068 1 96.94 412 GLU A O 1
ATOM 3003 N N . ASN A 1 413 ? 23.375 -0.476 -1.145 1 98.19 413 ASN A N 1
ATOM 3004 C CA . ASN A 1 413 ? 22.453 -1.345 -0.42 1 98.19 413 ASN A CA 1
ATOM 3005 C C . ASN A 1 413 ? 21.016 -1.118 -0.855 1 98.19 413 ASN A C 1
ATOM 3007 O O . ASN A 1 413 ? 20.266 -2.076 -1.043 1 98.19 413 ASN A O 1
ATOM 3011 N N . ALA A 1 414 ? 20.609 0.134 -0.987 1 98.19 414 ALA A N 1
ATOM 3012 C CA . ALA A 1 414 ? 19.25 0.441 -1.446 1 98.19 414 ALA A CA 1
ATOM 3013 C C . ALA A 1 414 ? 19.031 -0.077 -2.863 1 98.19 414 ALA A C 1
ATOM 3015 O O . ALA A 1 414 ? 17.938 -0.567 -3.184 1 98.19 414 ALA A O 1
ATOM 3016 N N . ALA A 1 415 ? 20.031 0.05 -3.707 1 98.06 415 ALA A N 1
ATOM 3017 C CA . ALA A 1 415 ? 19.938 -0.47 -5.07 1 98.06 415 ALA A CA 1
ATOM 3018 C C . ALA A 1 415 ? 19.766 -1.985 -5.066 1 98.06 415 ALA A C 1
ATOM 3020 O O . ALA A 1 415 ? 18.953 -2.52 -5.836 1 98.06 415 ALA A O 1
ATOM 3021 N N . GLN A 1 416 ? 20.516 -2.641 -4.23 1 98.44 416 GLN A N 1
ATOM 3022 C CA . GLN A 1 416 ? 20.406 -4.09 -4.121 1 98.44 416 GLN A CA 1
ATOM 3023 C C . GLN A 1 416 ? 19.016 -4.492 -3.611 1 98.44 416 GLN A C 1
ATOM 3025 O O . GLN A 1 416 ? 18.438 -5.477 -4.074 1 98.44 416 GLN A O 1
ATOM 3030 N N . LEU A 1 417 ? 18.5 -3.768 -2.646 1 98.75 417 LEU A N 1
ATOM 3031 C CA . LEU A 1 417 ? 17.141 -4.039 -2.162 1 98.75 417 LEU A CA 1
ATOM 3032 C C . LEU A 1 417 ? 16.125 -3.92 -3.293 1 98.75 417 LEU A C 1
ATOM 3034 O O . LEU A 1 417 ? 15.219 -4.746 -3.404 1 98.75 417 LEU A O 1
ATOM 3038 N N . ALA A 1 418 ? 16.281 -2.885 -4.113 1 98.81 418 ALA A N 1
ATOM 3039 C CA . ALA A 1 418 ? 15.367 -2.701 -5.246 1 98.81 418 ALA A CA 1
ATOM 3040 C C . ALA A 1 418 ? 15.453 -3.881 -6.211 1 98.81 418 ALA A C 1
ATOM 3042 O O . ALA A 1 418 ? 14.43 -4.32 -6.75 1 98.81 418 ALA A O 1
ATOM 3043 N N . ARG A 1 419 ? 16.625 -4.387 -6.43 1 98.75 419 ARG A N 1
ATOM 3044 C CA . ARG A 1 419 ? 16.812 -5.547 -7.293 1 98.75 419 ARG A CA 1
ATOM 3045 C C . ARG A 1 419 ? 16.141 -6.781 -6.707 1 98.75 419 ARG A C 1
ATOM 3047 O O . ARG A 1 419 ? 15.508 -7.555 -7.434 1 98.75 419 ARG A O 1
ATOM 3054 N N . VAL A 1 420 ? 16.281 -6.953 -5.41 1 98.81 420 VAL A N 1
ATOM 3055 C CA . VAL A 1 420 ? 15.625 -8.062 -4.719 1 98.81 420 VAL A CA 1
ATOM 3056 C C . VAL A 1 420 ? 14.117 -7.953 -4.879 1 98.81 420 VAL A C 1
ATOM 3058 O O . VAL A 1 420 ? 13.438 -8.945 -5.152 1 98.81 420 VAL A O 1
ATOM 3061 N N . ILE A 1 421 ? 13.57 -6.75 -4.695 1 98.88 421 ILE A N 1
ATOM 3062 C CA . ILE A 1 421 ? 12.133 -6.512 -4.82 1 98.88 421 ILE A CA 1
ATOM 3063 C C . ILE A 1 421 ? 11.672 -6.883 -6.23 1 98.88 421 ILE A C 1
ATOM 3065 O O . ILE A 1 421 ? 10.703 -7.629 -6.395 1 98.88 421 ILE A O 1
ATOM 3069 N N . CYS A 1 422 ? 12.359 -6.418 -7.23 1 98.88 422 CYS A N 1
ATOM 3070 C CA . CYS A 1 422 ? 11.992 -6.668 -8.617 1 98.88 422 CYS A CA 1
ATOM 3071 C C . CYS A 1 422 ? 12.031 -8.156 -8.93 1 98.88 422 CYS A C 1
ATOM 3073 O O . CYS A 1 422 ? 11.125 -8.68 -9.594 1 98.88 422 CYS A O 1
ATOM 3075 N N . ALA A 1 423 ? 13.062 -8.797 -8.461 1 98.88 423 ALA A N 1
ATOM 3076 C CA . ALA A 1 423 ? 13.203 -10.234 -8.688 1 98.88 423 ALA A CA 1
ATOM 3077 C C . ALA A 1 423 ? 12.094 -11.008 -7.984 1 98.88 423 ALA A C 1
ATOM 3079 O O . ALA A 1 423 ? 11.594 -12 -8.508 1 98.88 423 ALA A O 1
ATOM 3080 N N . THR A 1 424 ? 11.758 -10.617 -6.781 1 98.88 424 THR A N 1
ATOM 3081 C CA . THR A 1 424 ? 10.68 -11.258 -6.039 1 98.88 424 THR A CA 1
ATOM 3082 C C . THR A 1 424 ? 9.352 -11.086 -6.77 1 98.88 424 THR A C 1
ATOM 3084 O O . THR A 1 424 ? 8.562 -12.031 -6.855 1 98.88 424 THR A O 1
ATOM 3087 N N . VAL A 1 425 ? 9.117 -9.891 -7.301 1 98.88 425 VAL A N 1
ATOM 3088 C CA . VAL A 1 425 ? 7.93 -9.633 -8.109 1 98.88 425 VAL A CA 1
ATOM 3089 C C . VAL A 1 425 ? 7.91 -10.578 -9.312 1 98.88 425 VAL A C 1
ATOM 3091 O O . VAL A 1 425 ? 6.879 -11.18 -9.625 1 98.88 425 VAL A O 1
ATOM 3094 N N . LEU A 1 426 ? 9.062 -10.719 -9.938 1 98.81 426 LEU A N 1
ATOM 3095 C CA . LEU A 1 426 ? 9.172 -11.578 -11.109 1 98.81 426 LEU A CA 1
ATOM 3096 C C . LEU A 1 426 ? 8.758 -13.008 -10.773 1 98.81 426 LEU A C 1
ATOM 3098 O O . LEU A 1 426 ? 8.062 -13.656 -11.562 1 98.81 426 LEU A O 1
ATOM 3102 N N . CYS A 1 427 ? 9.141 -13.523 -9.633 1 98.75 427 CYS A N 1
ATOM 3103 C CA . CYS A 1 427 ? 8.773 -14.867 -9.195 1 98.75 427 CYS A CA 1
ATOM 3104 C C . CYS A 1 427 ? 7.262 -14.992 -9.047 1 98.75 427 CYS A C 1
ATOM 3106 O O . CYS A 1 427 ? 6.668 -15.969 -9.5 1 98.75 427 CYS A O 1
ATOM 3108 N N . GLY A 1 428 ? 6.707 -14.008 -8.344 1 98.5 428 GLY A N 1
ATOM 3109 C CA . GLY A 1 428 ? 5.266 -14.031 -8.156 1 98.5 428 GLY A CA 1
ATOM 3110 C C . GLY A 1 428 ? 4.492 -13.93 -9.461 1 98.5 428 GLY A C 1
ATOM 3111 O O . GLY A 1 428 ? 3.492 -14.633 -9.648 1 98.5 428 GLY A O 1
ATOM 3112 N N . GLU A 1 429 ? 4.91 -13.047 -10.383 1 98.56 429 GLU A N 1
ATOM 3113 C CA . GLU A 1 429 ? 4.289 -12.891 -11.695 1 98.56 429 GLU A CA 1
ATOM 3114 C C . GLU A 1 429 ? 4.293 -14.211 -12.469 1 98.56 429 GLU A C 1
ATOM 3116 O O . GLU A 1 429 ? 3.27 -14.617 -13.023 1 98.56 429 GLU A O 1
ATOM 3121 N N . LEU A 1 430 ? 5.441 -14.844 -12.461 1 98.69 430 LEU A N 1
ATOM 3122 C CA . LEU A 1 430 ? 5.586 -16.109 -13.188 1 98.69 430 LEU A CA 1
ATOM 3123 C C . LEU A 1 430 ? 4.609 -17.156 -12.664 1 98.69 430 LEU A C 1
ATOM 3125 O O . LEU A 1 430 ? 3.914 -17.812 -13.438 1 98.69 430 LEU A O 1
ATOM 3129 N N . SER A 1 431 ? 4.602 -17.281 -11.391 1 98.25 431 SER A N 1
ATOM 3130 C CA . SER A 1 431 ? 3.766 -18.297 -10.766 1 98.25 431 SER A CA 1
ATOM 3131 C C . SER A 1 431 ? 2.287 -18.031 -11.031 1 98.25 431 SER A C 1
ATOM 3133 O O . SER A 1 431 ? 1.554 -18.953 -11.422 1 98.25 431 SER A O 1
ATOM 3135 N N . LEU A 1 432 ? 1.828 -16.812 -10.797 1 96.81 432 LEU A N 1
ATOM 3136 C CA . LEU A 1 432 ? 0.412 -16.5 -10.969 1 96.81 432 LEU A CA 1
ATOM 3137 C C . LEU A 1 432 ? -0 -16.641 -12.43 1 96.81 432 LEU A C 1
ATOM 3139 O O . LEU A 1 432 ? -1.062 -17.203 -12.734 1 96.81 432 LEU A O 1
ATOM 3143 N N . MET A 1 433 ? 0.782 -16.141 -13.359 1 97.19 433 MET A N 1
ATOM 3144 C CA . MET A 1 433 ? 0.463 -16.234 -14.781 1 97.19 433 MET A CA 1
ATOM 3145 C C . MET A 1 433 ? 0.383 -17.688 -15.227 1 97.19 433 MET A C 1
ATOM 3147 O O . MET A 1 433 ? -0.441 -18.047 -16.078 1 97.19 433 MET A O 1
ATOM 3151 N N . SER A 1 434 ? 1.253 -18.5 -14.688 1 97.56 434 SER A N 1
ATOM 3152 C CA . SER A 1 434 ? 1.205 -19.938 -15.008 1 97.56 434 SER A CA 1
ATOM 3153 C C . SER A 1 434 ? -0.09 -20.562 -14.508 1 97.56 434 SER A C 1
ATOM 3155 O O . SER A 1 434 ? -0.73 -21.328 -15.227 1 97.56 434 SER A O 1
ATOM 3157 N N . ALA A 1 435 ? -0.432 -20.203 -13.297 1 95 435 ALA A N 1
ATOM 3158 C CA . ALA A 1 435 ? -1.658 -20.75 -12.719 1 95 435 ALA A CA 1
ATOM 3159 C C . ALA A 1 435 ? -2.881 -20.328 -13.531 1 95 435 ALA A C 1
ATOM 3161 O O . ALA A 1 435 ? -3.764 -21.141 -13.805 1 95 435 ALA A O 1
ATOM 3162 N N . LEU A 1 436 ? -2.93 -19.078 -13.906 1 92.88 436 LEU A N 1
ATOM 3163 C CA . LEU A 1 436 ? -4.066 -18.547 -14.641 1 92.88 436 LEU A CA 1
ATOM 3164 C C . LEU A 1 436 ? -4.145 -19.156 -16.031 1 92.88 436 LEU A C 1
ATOM 3166 O O . LEU A 1 436 ? -5.238 -19.328 -16.578 1 92.88 436 LEU A O 1
ATOM 3170 N N . SER A 1 437 ? -3.01 -19.438 -16.578 1 93.31 437 SER A N 1
ATOM 3171 C CA . SER A 1 437 ? -2.971 -19.969 -17.938 1 93.31 437 SER A CA 1
ATOM 3172 C C . SER A 1 437 ? -3.43 -21.422 -17.984 1 93.31 437 SER A C 1
ATOM 3174 O O . SER A 1 437 ? -3.854 -21.922 -19.031 1 93.31 437 SER A O 1
ATOM 3176 N N . SER A 1 438 ? -3.15 -22.172 -16.891 1 86.62 438 SER A N 1
ATOM 3177 C CA . SER A 1 438 ? -3.482 -23.594 -16.828 1 86.62 438 SER A CA 1
ATOM 3178 C C . SER A 1 438 ? -4.941 -23.797 -16.438 1 86.62 438 SER A C 1
ATOM 3180 O O . SER A 1 438 ? -5.508 -24.875 -16.688 1 86.62 438 SER A O 1
ATOM 3182 N N . ASN A 1 439 ? -5.266 -22.922 -15.352 1 63.28 439 ASN A N 1
ATOM 3183 C CA . ASN A 1 439 ? -6.605 -23.078 -14.797 1 63.28 439 ASN A CA 1
ATOM 3184 C C . ASN A 1 439 ? -7.68 -22.984 -15.867 1 63.28 439 ASN A C 1
ATOM 3186 O O . ASN A 1 439 ? -8.086 -21.875 -16.25 1 63.28 439 ASN A O 1
ATOM 3190 N N . HIS A 1 440 ? -7.508 -24.047 -16.609 1 53.56 440 HIS A N 1
ATOM 3191 C CA . HIS A 1 440 ? -8.719 -24.281 -17.391 1 53.56 440 HIS A CA 1
ATOM 3192 C C . HIS A 1 440 ? -9.969 -24.047 -16.547 1 53.56 440 HIS A C 1
ATOM 3194 O O . HIS A 1 440 ? -9.891 -24 -15.312 1 53.56 440 HIS A O 1
ATOM 3200 N N . LEU A 1 441 ? -11.125 -23.766 -16.891 1 44.78 441 LEU A N 1
ATOM 3201 C CA . LEU A 1 441 ? -12.328 -23.641 -16.078 1 44.78 441 LEU A CA 1
ATOM 3202 C C . LEU A 1 441 ? -12.172 -24.391 -14.758 1 44.78 441 LEU A C 1
ATOM 3204 O O . LEU A 1 441 ? -11.469 -25.406 -14.695 1 44.78 441 LEU A O 1
ATOM 3208 N N . ILE A 1 442 ? -11.922 -23.609 -13.469 1 43.31 442 ILE A N 1
ATOM 3209 C CA . ILE A 1 442 ? -11.82 -24.109 -12.094 1 43.31 442 ILE A CA 1
ATOM 3210 C C . ILE A 1 442 ? -12.18 -25.594 -12.055 1 43.31 442 ILE A C 1
ATOM 3212 O O . ILE A 1 442 ? -13.359 -25.953 -12.078 1 43.31 442 ILE A O 1
ATOM 3216 N N . SER A 1 443 ? -11.766 -26.344 -12.773 1 36.84 443 SER A N 1
ATOM 3217 C CA . SER A 1 443 ? -11.984 -27.75 -12.484 1 36.84 443 SER A CA 1
ATOM 3218 C C . SER A 1 443 ? -11.602 -28.094 -11.047 1 36.84 443 SER A C 1
ATOM 3220 O O . SER A 1 443 ? -12.172 -29 -10.438 1 36.84 443 SER A O 1
ATOM 3222 N N . ALA A 1 444 ? -10.492 -27.734 -10.461 1 34.41 444 ALA A N 1
ATOM 3223 C CA . ALA A 1 444 ? -9.891 -28.234 -9.227 1 34.41 444 ALA A CA 1
ATOM 3224 C C . ALA A 1 444 ? -10.625 -27.703 -8 1 34.41 444 ALA A C 1
ATOM 3226 O O . ALA A 1 444 ? -10.773 -28.406 -7.004 1 34.41 444 ALA A O 1
ATOM 3227 N N . HIS A 1 445 ? -10.695 -26.406 -7.809 1 34.59 445 HIS A N 1
ATOM 3228 C CA . HIS A 1 445 ? -11.117 -25.859 -6.523 1 34.59 445 HIS A CA 1
ATOM 3229 C C . HIS A 1 445 ? -12.492 -26.406 -6.129 1 34.59 445 HIS A C 1
ATOM 3231 O O . HIS A 1 445 ? -12.875 -26.328 -4.957 1 34.59 445 HIS A O 1
ATOM 3237 N N . LEU A 1 446 ? -13.203 -26.875 -7.051 1 34.81 446 LEU A N 1
ATOM 3238 C CA . LEU A 1 446 ? -14.445 -27.516 -6.633 1 34.81 446 LEU A CA 1
ATOM 3239 C C . LEU A 1 446 ? -14.156 -28.828 -5.918 1 34.81 446 LEU A C 1
ATOM 3241 O O . LEU A 1 446 ? -14.984 -29.312 -5.141 1 34.81 446 LEU A O 1
ATOM 3245 N N . ALA A 1 447 ? -13.078 -29.453 -6.168 1 32.09 447 ALA A N 1
ATOM 3246 C CA . ALA A 1 447 ? -12.836 -30.703 -5.43 1 32.09 447 ALA A CA 1
ATOM 3247 C C . ALA A 1 447 ? -12.469 -30.406 -3.979 1 32.09 447 ALA A C 1
ATOM 3249 O O . ALA A 1 447 ? -12.844 -31.156 -3.074 1 32.09 447 ALA A O 1
ATOM 3250 N N . LEU A 1 448 ? -11.594 -29.484 -3.658 1 32.44 448 LEU A N 1
ATOM 3251 C CA . LEU A 1 448 ? -11.141 -29.359 -2.277 1 32.44 448 LEU A CA 1
ATOM 3252 C C . LEU A 1 448 ? -12.273 -28.859 -1.383 1 32.44 448 LEU A C 1
ATOM 3254 O O . LEU A 1 448 ? -12.242 -29.047 -0.166 1 32.44 448 LEU A O 1
ATOM 3258 N N . ASN A 1 449 ? -13.039 -28.047 -1.877 1 31.55 449 ASN A N 1
ATOM 3259 C CA . ASN A 1 449 ? -14.125 -27.641 -1 1 31.55 449 ASN A CA 1
ATOM 3260 C C . ASN A 1 449 ? -15.164 -28.75 -0.837 1 31.55 449 ASN A C 1
ATOM 3262 O O . ASN A 1 449 ? -16.219 -28.516 -0.249 1 31.55 449 ASN A O 1
ATOM 3266 N N . ARG A 1 450 ? -15.086 -29.938 -1.601 1 29.88 450 ARG A N 1
ATOM 3267 C CA . ARG A 1 450 ? -16.031 -31.016 -1.299 1 29.88 450 ARG A CA 1
ATOM 3268 C C . ARG A 1 450 ? -15.602 -31.797 -0.065 1 29.88 450 ARG A C 1
ATOM 3270 O O . ARG A 1 450 ? -14.812 -32.75 -0.169 1 29.88 450 ARG A O 1
ATOM 3277 N N . ARG A 1 451 ? -15.117 -31.312 1.135 1 32.34 451 ARG A N 1
ATOM 3278 C CA . ARG A 1 451 ? -15.172 -32.219 2.289 1 32.34 451 ARG A CA 1
ATOM 3279 C C . ARG A 1 451 ? -16.5 -32.969 2.34 1 32.34 451 ARG A C 1
ATOM 3281 O O . ARG A 1 451 ? -17.562 -32.344 2.258 1 32.34 451 ARG A O 1
ATOM 3288 N N . PRO A 1 452 ? -16.469 -34.25 2.1 1 31.56 452 PRO A N 1
ATOM 3289 C CA . PRO A 1 452 ? -17.594 -35.156 2.314 1 31.56 452 PRO A CA 1
ATOM 3290 C C . PRO A 1 452 ? -18.328 -34.875 3.621 1 31.56 452 PRO A C 1
ATOM 3292 O O . PRO A 1 452 ? -17.719 -34.438 4.598 1 31.56 452 PRO A O 1
ATOM 3295 N N . ALA A 1 453 ? -19.594 -34.594 3.57 1 31.02 453 ALA A N 1
ATOM 3296 C CA . ALA A 1 453 ? -20.469 -34.688 4.734 1 31.02 453 ALA A CA 1
ATOM 3297 C C . ALA A 1 453 ? -20.281 -36 5.469 1 31.02 453 ALA A C 1
ATOM 3299 O O . ALA A 1 453 ? -20.391 -37.062 4.867 1 31.02 453 ALA A O 1
ATOM 3300 N N . ALA A 1 454 ? -19.531 -36.156 6.531 1 31.38 454 ALA A N 1
ATOM 3301 C CA . ALA A 1 454 ? -19.609 -37.344 7.398 1 31.38 454 ALA A CA 1
ATOM 3302 C C . ALA A 1 454 ? -21.062 -37.75 7.641 1 31.38 454 ALA A C 1
ATOM 3304 O O . ALA A 1 454 ? -21.906 -36.906 7.941 1 31.38 454 ALA A O 1
ATOM 3305 N N . PRO A 1 455 ? -21.438 -38.812 7.234 1 28.78 455 PRO A N 1
ATOM 3306 C CA . PRO A 1 455 ? -22.734 -39.406 7.566 1 28.78 455 PRO A CA 1
ATOM 3307 C C . PRO A 1 455 ? -23.109 -39.25 9.039 1 28.78 455 PRO A C 1
ATOM 3309 O O . PRO A 1 455 ? -22.219 -39.125 9.891 1 28.78 455 PRO A O 1
ATOM 3312 N N . ALA A 1 456 ? -24.234 -38.594 9.211 1 25.92 456 ALA A N 1
ATOM 3313 C CA . ALA A 1 456 ? -24.922 -38.656 10.5 1 25.92 456 ALA A CA 1
ATOM 3314 C C . ALA A 1 456 ? -24.922 -40.094 11.055 1 25.92 456 ALA A C 1
ATOM 3316 O O . ALA A 1 456 ? -25.281 -41.031 10.352 1 25.92 456 ALA A O 1
ATOM 3317 N N . ALA A 1 457 ? -24.094 -40.406 11.992 1 27.62 457 ALA A N 1
ATOM 3318 C CA . ALA A 1 457 ? -24.344 -41.531 12.883 1 27.62 457 ALA A CA 1
ATOM 3319 C C . ALA A 1 457 ? -25.812 -41.562 13.312 1 27.62 457 ALA A C 1
ATOM 3321 O O . ALA A 1 457 ? -26.359 -40.562 13.773 1 27.62 457 ALA A O 1
ATOM 3322 N N . ASP A 1 458 ? -26.594 -42.438 12.82 1 21.73 458 ASP A N 1
ATOM 3323 C CA . ASP A 1 458 ? -27.562 -43.062 13.695 1 21.73 458 ASP A CA 1
ATOM 3324 C C . ASP A 1 458 ? -26.891 -43.688 14.914 1 21.73 458 ASP A C 1
ATOM 3326 O O . ASP A 1 458 ? -25.797 -44.281 14.797 1 21.73 458 ASP A O 1
ATOM 3330 N N . MET B 1 1 ? -14.047 -106.312 -33.5 1 20.62 1 MET B N 1
ATOM 3331 C CA . MET B 1 1 ? -14.891 -106.75 -32.406 1 20.62 1 MET B CA 1
ATOM 3332 C C . MET B 1 1 ? -14.43 -106.188 -31.078 1 20.62 1 MET B C 1
ATOM 3334 O O . MET B 1 1 ? -15.039 -106.438 -30.047 1 20.62 1 MET B O 1
ATOM 3338 N N . LEU B 1 2 ? -13.188 -105.688 -31 1 21.58 2 LEU B N 1
ATOM 3339 C CA . LEU B 1 2 ? -12.367 -105.812 -29.797 1 21.58 2 LEU B CA 1
ATOM 3340 C C . LEU B 1 2 ? -12.82 -104.875 -28.688 1 21.58 2 LEU B C 1
ATOM 3342 O O . LEU B 1 2 ? -12.727 -103.688 -28.844 1 21.58 2 LEU B O 1
ATOM 3346 N N . ARG B 1 3 ? -13.656 -105.25 -27.719 1 22.36 3 ARG B N 1
ATOM 3347 C CA . ARG B 1 3 ? -14.57 -104.812 -26.656 1 22.36 3 ARG B CA 1
ATOM 3348 C C . ARG B 1 3 ? -13.805 -104.375 -25.422 1 22.36 3 ARG B C 1
ATOM 3350 O O . ARG B 1 3 ? -14.391 -104.188 -24.344 1 22.36 3 ARG B O 1
ATOM 3357 N N . SER B 1 4 ? -12.422 -104.25 -25.562 1 21.86 4 SER B N 1
ATOM 3358 C CA . SER B 1 4 ? -11.727 -104.562 -24.312 1 21.86 4 SER B CA 1
ATOM 3359 C C . SER B 1 4 ? -12.117 -103.562 -23.219 1 21.86 4 SER B C 1
ATOM 3361 O O . SER B 1 4 ? -12.547 -102.438 -23.516 1 21.86 4 SER B O 1
ATOM 3363 N N . SER B 1 5 ? -12.148 -103.938 -21.922 1 22.19 5 SER B N 1
ATOM 3364 C CA . SER B 1 5 ? -12.672 -103.938 -20.547 1 22.19 5 SER B CA 1
ATOM 3365 C C . SER B 1 5 ? -12.055 -102.75 -19.75 1 22.19 5 SER B C 1
ATOM 3367 O O . SER B 1 5 ? -10.883 -102.812 -19.359 1 22.19 5 SER B O 1
ATOM 3369 N N . LEU B 1 6 ? -12.164 -101.438 -20.141 1 24.36 6 LEU B N 1
ATOM 3370 C CA . LEU B 1 6 ? -11.398 -100.312 -19.672 1 24.36 6 LEU B CA 1
ATOM 3371 C C . LEU B 1 6 ? -11.625 -100.062 -18.172 1 24.36 6 LEU B C 1
ATOM 3373 O O . LEU B 1 6 ? -12.75 -99.75 -17.75 1 24.36 6 LEU B O 1
ATOM 3377 N N . ARG B 1 7 ? -10.891 -100.812 -17.359 1 20.91 7 ARG B N 1
ATOM 3378 C CA . ARG B 1 7 ? -11.016 -101.062 -15.93 1 20.91 7 ARG B CA 1
ATOM 3379 C C . ARG B 1 7 ? -10.992 -99.75 -15.164 1 20.91 7 ARG B C 1
ATOM 3381 O O . ARG B 1 7 ? -10.266 -98.812 -15.531 1 20.91 7 ARG B O 1
ATOM 3388 N N . LEU B 1 8 ? -11.945 -99.438 -14.289 1 22.72 8 LEU B N 1
ATOM 3389 C CA . LEU B 1 8 ? -12.609 -98.375 -13.477 1 22.72 8 LEU B CA 1
ATOM 3390 C C . LEU B 1 8 ? -11.742 -98 -12.281 1 22.72 8 LEU B C 1
ATOM 3392 O O . LEU B 1 8 ? -11.633 -98.812 -11.32 1 22.72 8 LEU B O 1
ATOM 3396 N N . LEU B 1 9 ? -10.336 -97.875 -12.523 1 21.53 9 LEU B N 1
ATOM 3397 C CA . LEU B 1 9 ? -9.516 -97.875 -11.32 1 21.53 9 LEU B CA 1
ATOM 3398 C C . LEU B 1 9 ? -9.984 -96.812 -10.336 1 21.53 9 LEU B C 1
ATOM 3400 O O . LEU B 1 9 ? -10.367 -95.688 -10.734 1 21.53 9 LEU B O 1
ATOM 3404 N N . GLN B 1 10 ? -10.312 -97.188 -9.07 1 23.23 10 GLN B N 1
ATOM 3405 C CA . GLN B 1 10 ? -10.984 -96.688 -7.871 1 23.23 10 GLN B CA 1
ATOM 3406 C C . GLN B 1 10 ? -10.141 -95.625 -7.172 1 23.23 10 GLN B C 1
ATOM 3408 O O . GLN B 1 10 ? -9 -95.875 -6.777 1 23.23 10 GLN B O 1
ATOM 3413 N N . PRO B 1 11 ? -10.109 -94.312 -7.586 1 23.39 11 PRO B N 1
ATOM 3414 C CA . PRO B 1 11 ? -9.102 -93.375 -7.105 1 23.39 11 PRO B CA 1
ATOM 3415 C C . PRO B 1 11 ? -9.156 -93.188 -5.594 1 23.39 11 PRO B C 1
ATOM 3417 O O . PRO B 1 11 ? -10.227 -93.25 -4.992 1 23.39 11 PRO B O 1
ATOM 3420 N N . PHE B 1 12 ? -8.211 -93.812 -4.812 1 23.7 12 PHE B N 1
ATOM 3421 C CA . PHE B 1 12 ? -8.055 -93.812 -3.365 1 23.7 12 PHE B CA 1
ATOM 3422 C C . PHE B 1 12 ? -8.047 -92.438 -2.783 1 23.7 12 PHE B C 1
ATOM 3424 O O . PHE B 1 12 ? -7.355 -91.562 -3.301 1 23.7 12 PHE B O 1
ATOM 3431 N N . ALA B 1 13 ? -9.094 -92 -2.055 1 24.97 13 ALA B N 1
ATOM 3432 C CA . ALA B 1 13 ? -9.492 -90.812 -1.395 1 24.97 13 ALA B CA 1
ATOM 3433 C C . ALA B 1 13 ? -8.586 -90.5 -0.21 1 24.97 13 ALA B C 1
ATOM 3435 O O . ALA B 1 13 ? -8.742 -91.062 0.867 1 24.97 13 ALA B O 1
ATOM 3436 N N . ARG B 1 14 ? -7.227 -90.562 -0.417 1 21.89 14 ARG B N 1
ATOM 3437 C CA . ARG B 1 14 ? -6.461 -90.438 0.82 1 21.89 14 ARG B CA 1
ATOM 3438 C C . ARG B 1 14 ? -6.812 -89.188 1.587 1 21.89 14 ARG B C 1
ATOM 3440 O O . ARG B 1 14 ? -6.918 -88.125 0.997 1 21.89 14 ARG B O 1
ATOM 3447 N N . THR B 1 15 ? -7.422 -89.312 2.713 1 24.47 15 THR B N 1
ATOM 3448 C CA . THR B 1 15 ? -7.949 -88.375 3.723 1 24.47 15 THR B CA 1
ATOM 3449 C C . THR B 1 15 ? -6.824 -87.625 4.387 1 24.47 15 THR B C 1
ATOM 3451 O O . THR B 1 15 ? -6.055 -88.125 5.18 1 24.47 15 THR B O 1
ATOM 3454 N N . THR B 1 16 ? -5.828 -87.062 3.66 1 22.95 16 THR B N 1
ATOM 3455 C CA . THR B 1 16 ? -4.719 -86.562 4.449 1 22.95 16 THR B CA 1
ATOM 3456 C C . THR B 1 16 ? -5.203 -85.5 5.418 1 22.95 16 THR B C 1
ATOM 3458 O O . THR B 1 16 ? -5.965 -84.625 5.035 1 22.95 16 THR B O 1
ATOM 3461 N N . ARG B 1 17 ? -5.176 -85.75 6.742 1 24.97 17 ARG B N 1
ATOM 3462 C CA . ARG B 1 17 ? -5.453 -85 7.949 1 24.97 17 ARG B CA 1
ATOM 3463 C C . ARG B 1 17 ? -4.582 -83.75 8.016 1 24.97 17 ARG B C 1
ATOM 3465 O O . ARG B 1 17 ? -3.354 -83.875 8.016 1 24.97 17 ARG B O 1
ATOM 3472 N N . VAL B 1 18 ? -4.895 -82.688 7.305 1 24.34 18 VAL B N 1
ATOM 3473 C CA . VAL B 1 18 ? -4.133 -81.438 7.336 1 24.34 18 VAL B CA 1
ATOM 3474 C C . VAL B 1 18 ? -4.086 -80.875 8.758 1 24.34 18 VAL B C 1
ATOM 3476 O O . VAL B 1 18 ? -5.129 -80.688 9.383 1 24.34 18 VAL B O 1
ATOM 3479 N N . HIS B 1 19 ? -3.16 -81.375 9.609 1 24.97 19 HIS B N 1
ATOM 3480 C CA . HIS B 1 19 ? -2.908 -80.812 10.938 1 24.97 19 HIS B CA 1
ATOM 3481 C C . HIS B 1 19 ? -2.756 -79.312 10.875 1 24.97 19 HIS B C 1
ATOM 3483 O O . HIS B 1 19 ? -2.076 -78.75 9.992 1 24.97 19 HIS B O 1
ATOM 3489 N N . GLY B 1 20 ? -3.738 -78.562 11.422 1 24.31 20 GLY B N 1
ATOM 3490 C CA . GLY B 1 20 ? -3.895 -77.125 11.523 1 24.31 20 GLY B CA 1
ATOM 3491 C C . GLY B 1 20 ? -2.75 -76.438 12.258 1 24.31 20 GLY B C 1
ATOM 3492 O O . GLY B 1 20 ? -2.504 -76.688 13.43 1 24.31 20 GLY B O 1
ATOM 3493 N N . LEU B 1 21 ? -1.537 -76.375 11.641 1 25.19 21 LEU B N 1
ATOM 3494 C CA . LEU B 1 21 ? -0.457 -75.625 12.273 1 25.19 21 LEU B CA 1
ATOM 3495 C C . LEU B 1 21 ? -0.946 -74.25 12.75 1 25.19 21 LEU B C 1
ATOM 3497 O O . LEU B 1 21 ? -1.51 -73.5 11.969 1 25.19 21 LEU B O 1
ATOM 3501 N N . HIS B 1 22 ? -1.248 -74.125 14.039 1 27.09 22 HIS B N 1
ATOM 3502 C CA . HIS B 1 22 ? -1.538 -72.938 14.789 1 27.09 22 HIS B CA 1
ATOM 3503 C C . HIS B 1 22 ? -0.43 -71.875 14.609 1 27.09 22 HIS B C 1
ATOM 3505 O O . HIS B 1 22 ? 0.714 -72.125 15.008 1 27.09 22 HIS B O 1
ATOM 3511 N N . THR B 1 23 ? -0.228 -71.312 13.477 1 26.06 23 THR B N 1
ATOM 3512 C CA . THR B 1 23 ? 0.772 -70.25 13.383 1 26.06 23 THR B CA 1
ATOM 3513 C C . THR B 1 23 ? 0.509 -69.188 14.43 1 26.06 23 THR B C 1
ATOM 3515 O O . THR B 1 23 ? -0.602 -68.625 14.516 1 26.06 23 THR B O 1
ATOM 3518 N N . SER B 1 24 ? 1.095 -69.25 15.617 1 27.12 24 SER B N 1
ATOM 3519 C CA . SER B 1 24 ? 1.139 -68.188 16.609 1 27.12 24 SER B CA 1
ATOM 3520 C C . SER B 1 24 ? 1.528 -66.875 15.961 1 27.12 24 SER B C 1
ATOM 3522 O O . SER B 1 24 ? 2.625 -66.75 15.414 1 27.12 24 SER B O 1
ATOM 3524 N N . ALA B 1 25 ? 0.654 -66.188 15.367 1 30.75 25 ALA B N 1
ATOM 3525 C CA . ALA B 1 25 ? 0.903 -64.812 14.914 1 30.75 25 ALA B CA 1
ATOM 3526 C C . ALA B 1 25 ? 1.463 -63.938 16.047 1 30.75 25 ALA B C 1
ATOM 3528 O O . ALA B 1 25 ? 0.779 -63.688 17.047 1 30.75 25 ALA B O 1
ATOM 3529 N N . ALA B 1 26 ? 2.771 -64.062 16.328 1 31.56 26 ALA B N 1
ATOM 3530 C CA . ALA B 1 26 ? 3.387 -63.062 17.188 1 31.56 26 ALA B CA 1
ATOM 3531 C C . ALA B 1 26 ? 2.834 -61.656 16.891 1 31.56 26 ALA B C 1
ATOM 3533 O O . ALA B 1 26 ? 2.809 -61.219 15.734 1 31.56 26 ALA B O 1
ATOM 3534 N N . ALA B 1 27 ? 2.047 -61.125 17.766 1 31.88 27 ALA B N 1
ATOM 3535 C CA . ALA B 1 27 ? 1.549 -59.75 17.828 1 31.88 27 ALA B CA 1
ATOM 3536 C C . ALA B 1 27 ? 2.656 -58.75 17.5 1 31.88 27 ALA B C 1
ATOM 3538 O O . ALA B 1 27 ? 3.695 -58.75 18.156 1 31.88 27 ALA B O 1
ATOM 3539 N N . ARG B 1 28 ? 2.803 -58.375 16.266 1 31.5 28 ARG B N 1
ATOM 3540 C CA . ARG B 1 28 ? 3.643 -57.219 16.016 1 31.5 28 ARG B CA 1
ATOM 3541 C C . ARG B 1 28 ? 3.498 -56.188 17.125 1 31.5 28 ARG B C 1
ATOM 3543 O O . ARG B 1 28 ? 2.381 -55.812 17.516 1 31.5 28 ARG B O 1
ATOM 3550 N N . SER B 1 29 ? 4.359 -56.25 18.156 1 31.89 29 SER B N 1
ATOM 3551 C CA . SER B 1 29 ? 4.449 -55.188 19.141 1 31.89 29 SER B CA 1
ATOM 3552 C C . SER B 1 29 ? 4.027 -53.844 18.531 1 31.89 29 SER B C 1
ATOM 3554 O O . SER B 1 29 ? 4.316 -53.562 17.359 1 31.89 29 SER B O 1
ATOM 3556 N N . ALA B 1 30 ? 2.98 -53.312 19.047 1 35.75 30 ALA B N 1
ATOM 3557 C CA . ALA B 1 30 ? 2.537 -51.938 18.734 1 35.75 30 ALA B CA 1
ATOM 3558 C C . ALA B 1 30 ? 3.729 -51 18.547 1 35.75 30 ALA B C 1
ATOM 3560 O O . ALA B 1 30 ? 4.617 -50.938 19.406 1 35.75 30 ALA B O 1
ATOM 3561 N N . ALA B 1 31 ? 4.133 -50.844 17.359 1 38.12 31 ALA B N 1
ATOM 3562 C CA . ALA B 1 31 ? 5.141 -49.844 17.062 1 38.12 31 ALA B CA 1
ATOM 3563 C C . ALA B 1 31 ? 5.074 -48.688 18.047 1 38.12 31 ALA B C 1
ATOM 3565 O O . ALA B 1 31 ? 3.988 -48.219 18.375 1 38.12 31 ALA B O 1
ATOM 3566 N N . GLU B 1 32 ? 5.84 -48.594 19.078 1 39.72 32 GLU B N 1
ATOM 3567 C CA . GLU B 1 32 ? 6.031 -47.438 19.969 1 39.72 32 GLU B CA 1
ATOM 3568 C C . GLU B 1 32 ? 5.695 -46.125 19.234 1 39.72 32 GLU B C 1
ATOM 3570 O O . GLU B 1 32 ? 6.031 -45.969 18.062 1 39.72 32 GLU B O 1
ATOM 3575 N N . PRO B 1 33 ? 4.621 -45.438 19.641 1 43.56 33 PRO B N 1
ATOM 3576 C CA . PRO B 1 33 ? 4.391 -44.125 19.031 1 43.56 33 PRO B CA 1
ATOM 3577 C C . PRO B 1 33 ? 5.688 -43.406 18.719 1 43.56 33 PRO B C 1
ATOM 3579 O O . PRO B 1 33 ? 6.598 -43.375 19.547 1 43.56 33 PRO B O 1
ATOM 3582 N N . LEU B 1 34 ? 6.27 -43.531 17.562 1 47.34 34 LEU B N 1
ATOM 3583 C CA . LEU B 1 34 ? 7.473 -42.812 17.172 1 47.34 34 LEU B CA 1
ATOM 3584 C C . LEU B 1 34 ? 7.551 -41.438 17.844 1 47.34 34 LEU B C 1
ATOM 3586 O O . LEU B 1 34 ? 6.562 -40.719 17.891 1 47.34 34 LEU B O 1
ATOM 3590 N N . SER B 1 35 ? 8.242 -41.312 18.906 1 61.5 35 SER B N 1
ATOM 3591 C CA . SER B 1 35 ? 8.547 -40 19.516 1 61.5 35 SER B CA 1
ATOM 3592 C C . SER B 1 35 ? 8.625 -38.906 18.484 1 61.5 35 SER B C 1
ATOM 3594 O O . SER B 1 35 ? 9.047 -39.125 17.344 1 61.5 35 SER B O 1
ATOM 3596 N N . PRO B 1 36 ? 7.875 -37.75 18.781 1 75.06 36 PRO B N 1
ATOM 3597 C CA . PRO B 1 36 ? 7.973 -36.656 17.828 1 75.06 36 PRO B CA 1
ATOM 3598 C C . PRO B 1 36 ? 9.414 -36.312 17.453 1 75.06 36 PRO B C 1
ATOM 3600 O O . PRO B 1 36 ? 10.32 -36.438 18.281 1 75.06 36 PRO B O 1
ATOM 3603 N N . PRO B 1 37 ? 9.695 -36.344 16.156 1 86.44 37 PRO B N 1
ATOM 3604 C CA . PRO B 1 37 ? 11.055 -36.031 15.719 1 86.44 37 PRO B CA 1
ATOM 3605 C C . PRO B 1 37 ? 11.648 -34.812 16.453 1 86.44 37 PRO B C 1
ATOM 3607 O O . PRO B 1 37 ? 10.922 -33.875 16.797 1 86.44 37 PRO B O 1
ATOM 3610 N N . SER B 1 38 ? 12.922 -34.906 16.844 1 92.25 38 SER B N 1
ATOM 3611 C CA . SER B 1 38 ? 13.625 -33.781 17.469 1 92.25 38 SER B CA 1
ATOM 3612 C C . SER B 1 38 ? 13.805 -32.656 16.469 1 92.25 38 SER B C 1
ATOM 3614 O O . SER B 1 38 ? 13.68 -32.844 15.258 1 92.25 38 SER B O 1
ATOM 3616 N N . ASP B 1 39 ? 14.039 -31.484 17 1 93.88 39 ASP B N 1
ATOM 3617 C CA . ASP B 1 39 ? 14.297 -30.328 16.141 1 93.88 39 ASP B CA 1
ATOM 3618 C C . ASP B 1 39 ? 15.492 -30.562 15.227 1 93.88 39 ASP B C 1
ATOM 3620 O O . ASP B 1 39 ? 15.484 -30.156 14.062 1 93.88 39 ASP B O 1
ATOM 3624 N N . ALA B 1 40 ? 16.484 -31.25 15.75 1 93.88 40 ALA B N 1
ATOM 3625 C CA . ALA B 1 40 ? 17.672 -31.562 14.977 1 93.88 40 ALA B CA 1
ATOM 3626 C C . ALA B 1 40 ? 17.359 -32.5 13.812 1 93.88 40 ALA B C 1
ATOM 3628 O O . ALA B 1 40 ? 17.891 -32.344 12.719 1 93.88 40 ALA B O 1
ATOM 3629 N N . GLU B 1 41 ? 16.578 -33.438 14.07 1 94.31 41 GLU B N 1
ATOM 3630 C CA . GLU B 1 41 ? 16.172 -34.375 13.023 1 94.31 41 GLU B CA 1
ATOM 3631 C C . GLU B 1 41 ? 15.383 -33.656 11.93 1 94.31 41 GLU B C 1
ATOM 3633 O O . GLU B 1 41 ? 15.586 -33.906 10.742 1 94.31 41 GLU B O 1
ATOM 3638 N N . LEU B 1 42 ? 14.453 -32.875 12.391 1 95.5 42 LEU B N 1
ATOM 3639 C CA . LEU B 1 42 ? 13.641 -32.125 11.445 1 95.5 42 LEU B CA 1
ATOM 3640 C C . LEU B 1 42 ? 14.516 -31.203 10.594 1 95.5 42 LEU B C 1
ATOM 3642 O O . LEU B 1 42 ? 14.305 -31.094 9.383 1 95.5 42 LEU B O 1
ATOM 3646 N N . LEU B 1 43 ? 15.461 -30.578 11.234 1 95.81 43 LEU B N 1
ATOM 3647 C CA . LEU B 1 43 ? 16.391 -29.703 10.516 1 95.81 43 LEU B CA 1
ATOM 3648 C C . LEU B 1 43 ? 17.156 -30.484 9.453 1 95.81 43 LEU B C 1
ATOM 3650 O O . LEU B 1 43 ? 17.312 -30.016 8.328 1 95.81 43 LEU B O 1
ATOM 3654 N N . ASP B 1 44 ? 17.578 -31.656 9.773 1 95.62 44 ASP B N 1
ATOM 3655 C CA . ASP B 1 44 ? 18.312 -32.5 8.836 1 95.62 44 ASP B CA 1
ATOM 3656 C C . ASP B 1 44 ? 17.453 -32.875 7.633 1 95.62 44 ASP B C 1
ATOM 3658 O O . ASP B 1 44 ? 17.938 -32.906 6.496 1 95.62 44 ASP B O 1
ATOM 3662 N N . ARG B 1 45 ? 16.234 -33.156 7.898 1 95.44 45 ARG B N 1
ATOM 3663 C CA . ARG B 1 45 ? 15.312 -33.531 6.828 1 95.44 45 ARG B CA 1
ATOM 3664 C C . ARG B 1 45 ? 15.055 -32.344 5.902 1 95.44 45 ARG B C 1
ATOM 3666 O O . ARG B 1 45 ? 14.922 -32.5 4.688 1 95.44 45 ARG B O 1
ATOM 3673 N N . LEU B 1 46 ? 14.93 -31.172 6.488 1 95.12 46 LEU B N 1
ATOM 3674 C CA . LEU B 1 46 ? 14.734 -29.969 5.688 1 95.12 46 LEU B CA 1
ATOM 3675 C C . LEU B 1 46 ? 15.969 -29.688 4.836 1 95.12 46 LEU B C 1
ATOM 3677 O O . LEU B 1 46 ? 15.852 -29.406 3.639 1 95.12 46 LEU B O 1
ATOM 3681 N N . LEU B 1 47 ? 17.141 -29.812 5.418 1 95.06 47 LEU B N 1
ATOM 3682 C CA . LEU B 1 47 ? 18.391 -29.469 4.746 1 95.06 47 LEU B CA 1
ATOM 3683 C C . LEU B 1 47 ? 18.719 -30.469 3.645 1 95.06 47 LEU B C 1
ATOM 3685 O O . LEU B 1 47 ? 19.297 -30.109 2.617 1 95.06 47 LEU B O 1
ATOM 3689 N N . SER B 1 48 ? 18.344 -31.734 3.85 1 93.81 48 SER B N 1
ATOM 3690 C CA . SER B 1 48 ? 18.609 -32.781 2.871 1 93.81 48 SER B CA 1
ATOM 3691 C C . SER B 1 48 ? 17.594 -32.75 1.735 1 93.81 48 SER B C 1
ATOM 3693 O O . SER B 1 48 ? 17.812 -33.375 0.691 1 93.81 48 SER B O 1
ATOM 3695 N N . GLY B 1 49 ? 16.438 -32.062 2.004 1 91 49 GLY B N 1
ATOM 3696 C CA . GLY B 1 49 ? 15.391 -32 0.992 1 91 49 GLY B CA 1
ATOM 3697 C C . GLY B 1 49 ? 14.391 -33.125 1.103 1 91 49 GLY B C 1
ATOM 3698 O O . GLY B 1 49 ? 13.445 -33.219 0.314 1 91 49 GLY B O 1
ATOM 3699 N N . SER B 1 50 ? 14.508 -33.969 2.07 1 92.12 50 SER B N 1
ATOM 3700 C CA . SER B 1 50 ? 13.586 -35.094 2.238 1 92.12 50 SER B CA 1
ATOM 3701 C C . SER B 1 50 ? 12.234 -34.625 2.77 1 92.12 50 SER B C 1
ATOM 3703 O O . SER B 1 50 ? 11.25 -35.344 2.697 1 92.12 50 SER B O 1
ATOM 3705 N N . MET B 1 51 ? 12.227 -33.406 3.303 1 91.88 51 MET B N 1
ATOM 3706 C CA . MET B 1 51 ? 10.977 -32.75 3.729 1 91.88 51 MET B CA 1
ATOM 3707 C C . MET B 1 51 ? 10.914 -31.312 3.268 1 91.88 51 MET B C 1
ATOM 3709 O O . MET B 1 51 ? 11.898 -30.578 3.373 1 91.88 51 MET B O 1
ATOM 3713 N N . SER B 1 52 ? 9.773 -31.078 2.736 1 89.62 52 SER B N 1
ATOM 3714 C CA . SER B 1 52 ? 9.547 -29.688 2.355 1 89.62 52 SER B CA 1
ATOM 3715 C C . SER B 1 52 ? 9.094 -28.859 3.547 1 89.62 52 SER B C 1
ATOM 3717 O O . SER B 1 52 ? 8.492 -29.375 4.484 1 89.62 52 SER B O 1
ATOM 3719 N N . GLN B 1 53 ? 9.375 -27.562 3.531 1 90.06 53 GLN B N 1
ATOM 3720 C CA . GLN B 1 53 ? 9.047 -26.656 4.625 1 90.06 53 GLN B CA 1
ATOM 3721 C C . GLN B 1 53 ? 7.543 -26.641 4.895 1 90.06 53 GLN B C 1
ATOM 3723 O O . GLN B 1 53 ? 7.117 -26.531 6.043 1 90.06 53 GLN B O 1
ATOM 3728 N N . HIS B 1 54 ? 6.746 -26.781 3.818 1 85.19 54 HIS B N 1
ATOM 3729 C CA . HIS B 1 54 ? 5.301 -26.625 3.969 1 85.19 54 HIS B CA 1
ATOM 3730 C C . HIS B 1 54 ? 4.695 -27.797 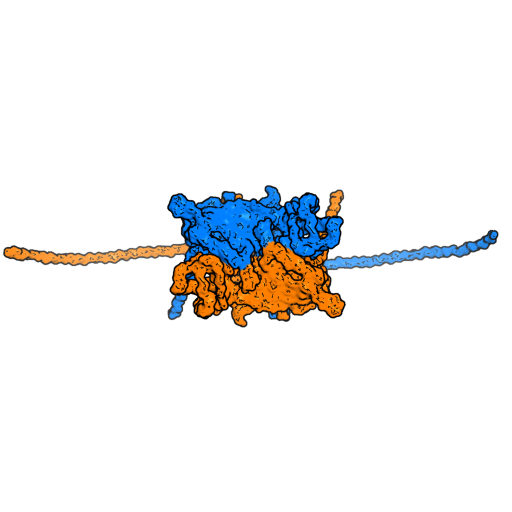4.73 1 85.19 54 HIS B C 1
ATOM 3732 O O . HIS B 1 54 ? 3.559 -27.719 5.203 1 85.19 54 HIS B O 1
ATOM 3738 N N . ARG B 1 55 ? 5.422 -28.859 4.91 1 88.25 55 ARG B N 1
ATOM 3739 C CA . ARG B 1 55 ? 4.926 -30.047 5.582 1 88.25 55 ARG B CA 1
ATOM 3740 C C . ARG B 1 55 ? 5.234 -30 7.074 1 88.25 55 ARG B C 1
ATOM 3742 O O . ARG B 1 55 ? 4.734 -30.828 7.844 1 88.25 55 ARG B O 1
ATOM 3749 N N . LEU B 1 56 ? 5.988 -29.047 7.453 1 92.06 56 LEU B N 1
ATOM 3750 C CA . LEU B 1 56 ? 6.516 -29.016 8.812 1 92.06 56 LEU B CA 1
ATOM 3751 C C . LEU B 1 56 ? 5.383 -29 9.836 1 92.06 56 LEU B C 1
ATOM 3753 O O . LEU B 1 56 ? 5.422 -29.75 10.812 1 92.06 56 LEU B O 1
ATOM 3757 N N . GLU B 1 57 ? 4.34 -28.172 9.68 1 91 57 GLU B N 1
ATOM 3758 C CA . GLU B 1 57 ? 3.234 -28.094 10.633 1 91 57 GLU B CA 1
ATOM 3759 C C . GLU B 1 57 ? 2.508 -29.438 10.75 1 91 57 GLU B C 1
ATOM 3761 O O . GLU B 1 57 ? 2.176 -29.875 11.852 1 91 57 GLU B O 1
ATOM 3766 N N . ALA B 1 58 ? 2.289 -30.031 9.578 1 89.06 58 ALA B N 1
ATOM 3767 C CA . ALA B 1 58 ? 1.619 -31.344 9.578 1 89.06 58 ALA B CA 1
ATOM 3768 C C . ALA B 1 58 ? 2.461 -32.375 10.289 1 89.06 58 ALA B C 1
ATOM 3770 O O . ALA B 1 58 ? 1.934 -33.188 11.055 1 89.06 58 ALA B O 1
ATOM 3771 N N . GLU B 1 59 ? 3.748 -32.406 10.047 1 91.06 59 GLU B N 1
ATOM 3772 C CA . GLU B 1 59 ? 4.672 -33.344 10.672 1 91.06 59 GLU B CA 1
ATOM 3773 C C . GLU B 1 59 ? 4.715 -33.156 12.188 1 91.06 59 GLU B C 1
ATOM 3775 O O . GLU B 1 59 ? 5 -34.094 12.922 1 91.06 59 GLU B O 1
ATOM 3780 N N . LEU B 1 60 ? 4.414 -31.938 12.625 1 92.44 60 LEU B N 1
ATOM 3781 C CA . LEU B 1 60 ? 4.492 -31.625 14.047 1 92.44 60 LEU B CA 1
ATOM 3782 C C . LEU B 1 60 ? 3.115 -31.672 14.695 1 92.44 60 LEU B C 1
ATOM 3784 O O . LEU B 1 60 ? 2.918 -31.156 15.797 1 92.44 60 LEU B O 1
ATOM 3788 N N . GLY B 1 61 ? 2.129 -32.312 14.039 1 87.69 61 GLY B N 1
ATOM 3789 C CA . GLY B 1 61 ? 0.793 -32.5 14.586 1 87.69 61 GLY B CA 1
ATOM 3790 C C . GLY B 1 61 ? 0.056 -31.172 14.781 1 87.69 61 GLY B C 1
ATOM 3791 O O . GLY B 1 61 ? -0.706 -31.031 15.742 1 87.69 61 GLY B O 1
ATOM 3792 N N . GLY B 1 62 ? 0.472 -30.219 14.07 1 86.38 62 GLY B N 1
ATOM 3793 C CA . GLY B 1 62 ? -0.246 -28.953 14.141 1 86.38 62 GLY B CA 1
ATOM 3794 C C . GLY B 1 62 ? 0.419 -27.938 15.055 1 86.38 62 GLY B C 1
ATOM 3795 O O . GLY B 1 62 ? -0.087 -26.828 15.234 1 86.38 62 GLY B O 1
ATOM 3796 N N . ASP B 1 63 ? 1.548 -28.281 15.656 1 88.88 63 ASP B N 1
ATOM 3797 C CA . ASP B 1 63 ? 2.275 -27.344 16.5 1 88.88 63 ASP B CA 1
ATOM 3798 C C . ASP B 1 63 ? 2.963 -26.266 15.672 1 88.88 63 ASP B C 1
ATOM 3800 O O . ASP B 1 63 ? 4.156 -26.375 15.375 1 88.88 63 ASP B O 1
ATOM 3804 N N . ALA B 1 64 ? 2.207 -25.234 15.461 1 90.31 64 ALA B N 1
ATOM 3805 C CA . ALA B 1 64 ? 2.662 -24.172 14.562 1 90.31 64 ALA B CA 1
ATOM 3806 C C . ALA B 1 64 ? 3.834 -23.406 15.164 1 90.31 64 ALA B C 1
ATOM 3808 O O . ALA B 1 64 ? 4.734 -22.969 14.445 1 90.31 64 ALA B O 1
ATOM 3809 N N . GLU B 1 65 ? 3.861 -23.234 16.438 1 89.88 65 GLU B N 1
ATOM 3810 C CA . GLU B 1 65 ? 4.941 -22.5 17.094 1 89.88 65 GLU B CA 1
ATOM 3811 C C . GLU B 1 65 ? 6.27 -23.25 16.969 1 89.88 65 GLU B C 1
ATOM 3813 O O . GLU B 1 65 ? 7.305 -22.641 16.688 1 89.88 65 GLU B O 1
ATOM 3818 N N . ARG B 1 66 ? 6.246 -24.516 17.25 1 91.56 66 ARG B N 1
ATOM 3819 C CA . ARG B 1 66 ? 7.461 -25.312 17.078 1 91.56 66 ARG B CA 1
ATOM 3820 C C . ARG B 1 66 ? 7.914 -25.312 15.625 1 91.56 66 ARG B C 1
ATOM 3822 O O . ARG B 1 66 ? 9.117 -25.297 15.344 1 91.56 66 ARG B O 1
ATOM 3829 N N . ALA B 1 67 ? 6.945 -25.391 14.695 1 93.69 67 ALA B N 1
ATOM 3830 C CA . ALA B 1 67 ? 7.289 -25.328 13.281 1 93.69 67 ALA B CA 1
ATOM 3831 C C . ALA B 1 67 ? 8.062 -24.047 12.961 1 93.69 67 ALA B C 1
ATOM 3833 O O . ALA B 1 67 ? 9.031 -24.078 12.195 1 93.69 67 ALA B O 1
ATOM 3834 N N . VAL B 1 68 ? 7.641 -22.938 1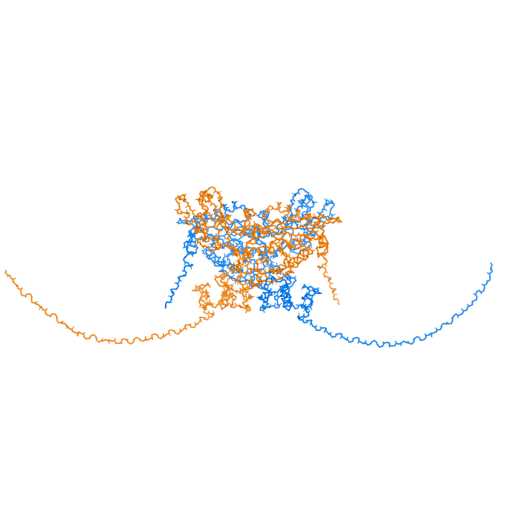3.562 1 93.69 68 VAL B N 1
ATOM 3835 C CA . VAL B 1 68 ? 8.32 -21.656 13.367 1 93.69 68 VAL B CA 1
ATOM 3836 C C . VAL B 1 68 ? 9.75 -21.75 13.883 1 93.69 68 VAL B C 1
ATOM 3838 O O . VAL B 1 68 ? 10.688 -21.312 13.211 1 93.69 68 VAL B O 1
ATOM 3841 N N . ARG B 1 69 ? 9.953 -22.328 15.016 1 93 69 ARG B N 1
ATOM 3842 C CA . ARG B 1 69 ? 11.281 -22.438 15.625 1 93 69 ARG B CA 1
ATOM 3843 C C . ARG B 1 69 ? 12.203 -23.297 14.766 1 93 69 ARG B C 1
ATOM 3845 O O . ARG B 1 69 ? 13.359 -22.922 14.531 1 93 69 ARG B O 1
ATOM 3852 N N . VAL B 1 70 ? 11.742 -24.391 14.305 1 95.25 70 VAL B N 1
ATOM 3853 C CA . VAL B 1 70 ? 12.539 -25.297 13.477 1 95.25 70 VAL B CA 1
ATOM 3854 C C . VAL B 1 70 ? 12.867 -24.625 12.148 1 95.25 70 VAL B C 1
ATOM 3856 O O . VAL B 1 70 ? 13.992 -24.734 11.648 1 95.25 70 VAL B O 1
ATOM 3859 N N . ARG B 1 71 ? 11.883 -24 11.586 1 96.19 71 ARG B N 1
ATOM 3860 C CA . ARG B 1 71 ? 12.086 -23.328 10.312 1 96.19 71 ARG B CA 1
ATOM 3861 C C . ARG B 1 71 ? 13.148 -22.234 10.43 1 96.19 71 ARG B C 1
ATOM 3863 O O . ARG B 1 71 ? 13.922 -22.016 9.492 1 96.19 71 ARG B O 1
ATOM 3870 N N . ARG B 1 72 ? 13.219 -21.562 11.516 1 96.31 72 ARG B N 1
ATOM 3871 C CA . ARG B 1 72 ? 14.242 -20.547 11.758 1 96.31 72 ARG B CA 1
ATOM 3872 C C . ARG B 1 72 ? 15.641 -21.156 11.734 1 96.31 72 ARG B C 1
ATOM 3874 O O . ARG B 1 72 ? 16.578 -20.562 11.195 1 96.31 72 ARG B O 1
ATOM 3881 N N . LEU B 1 73 ? 15.727 -22.266 12.328 1 96.12 73 LEU B N 1
ATOM 3882 C CA . LEU B 1 73 ? 17 -22.969 12.305 1 96.12 73 LEU B CA 1
ATOM 3883 C C . LEU B 1 73 ? 17.391 -23.344 10.883 1 96.12 73 LEU B C 1
ATOM 3885 O O . LEU B 1 73 ? 18.562 -23.234 10.5 1 96.12 73 LEU B O 1
ATOM 3889 N N . TYR B 1 74 ? 16.438 -23.766 10.141 1 96.06 74 TYR B N 1
ATOM 3890 C CA . TYR B 1 74 ? 16.672 -24.109 8.742 1 96.06 74 TYR B CA 1
ATOM 3891 C C . TYR B 1 74 ? 17.125 -22.891 7.949 1 96.06 74 TYR B C 1
ATOM 3893 O O . TYR B 1 74 ? 18.109 -22.953 7.199 1 96.06 74 TYR B O 1
ATOM 3901 N N . VAL B 1 75 ? 16.422 -21.766 8.133 1 96.69 75 VAL B N 1
ATOM 3902 C CA . VAL B 1 75 ? 16.75 -20.531 7.41 1 96.69 75 VAL B CA 1
ATOM 3903 C C . VAL B 1 75 ? 18.141 -20.047 7.805 1 96.69 75 VAL B C 1
ATOM 3905 O O . VAL B 1 75 ? 18.906 -19.594 6.953 1 96.69 75 VAL B O 1
ATOM 3908 N N . GLU B 1 76 ? 18.453 -20.141 9.07 1 96.81 76 GLU B N 1
ATOM 3909 C CA . GLU B 1 76 ? 19.797 -19.781 9.539 1 96.81 76 GLU B CA 1
ATOM 3910 C C . GLU B 1 76 ? 20.859 -20.609 8.859 1 96.81 76 GLU B C 1
ATOM 3912 O O . GLU B 1 76 ? 21.875 -20.078 8.383 1 96.81 76 GLU B O 1
ATOM 3917 N N . ALA B 1 77 ? 20.656 -21.906 8.805 1 96.5 77 ALA B N 1
ATOM 3918 C CA . ALA B 1 77 ? 21.625 -22.828 8.219 1 96.5 77 ALA B CA 1
ATOM 3919 C C . ALA B 1 77 ? 21.781 -22.562 6.719 1 96.5 77 ALA B C 1
ATOM 3921 O O . ALA B 1 77 ? 22.906 -22.547 6.207 1 96.5 77 ALA B O 1
ATOM 3922 N N . VAL B 1 78 ? 20.719 -22.391 6.059 1 96 78 VAL B N 1
ATOM 3923 C CA . VAL B 1 78 ? 20.75 -22.156 4.621 1 96 78 VAL B CA 1
ATOM 3924 C C . VAL B 1 78 ? 21.453 -20.844 4.32 1 96 78 VAL B C 1
ATOM 3926 O O . VAL B 1 78 ? 22.25 -20.75 3.381 1 96 78 VAL B O 1
ATOM 3929 N N . SER B 1 79 ? 21.109 -19.828 5.098 1 95.5 79 SER B N 1
ATOM 3930 C CA . SER B 1 79 ? 21.75 -18.531 4.922 1 95.5 79 SER B CA 1
ATOM 3931 C C . SER B 1 79 ? 23.25 -18.625 5.137 1 95.5 79 SER B C 1
ATOM 3933 O O . SER B 1 79 ? 24.031 -17.969 4.434 1 95.5 79 SER B O 1
ATOM 3935 N N . ALA B 1 80 ? 23.656 -19.375 6.074 1 95.5 80 ALA B N 1
ATOM 3936 C CA . ALA B 1 80 ? 25.078 -19.594 6.336 1 95.5 80 ALA B CA 1
ATOM 3937 C C . ALA B 1 80 ? 25.75 -20.25 5.145 1 95.5 80 ALA B C 1
ATOM 3939 O O . ALA B 1 80 ? 26.891 -19.906 4.797 1 95.5 80 ALA B O 1
ATOM 3940 N N . GLN B 1 81 ? 25.141 -21.172 4.574 1 94.94 81 GLN B N 1
ATOM 3941 C CA . GLN B 1 81 ? 25.672 -21.875 3.414 1 94.94 81 GLN B CA 1
ATOM 3942 C C . GLN B 1 81 ? 25.766 -20.953 2.201 1 94.94 81 GLN B C 1
ATOM 3944 O O . GLN B 1 81 ? 26.734 -21.016 1.438 1 94.94 81 GLN B O 1
ATOM 3949 N N . ASP B 1 82 ? 24.781 -20.141 2.023 1 94.5 82 ASP B N 1
ATOM 3950 C CA . ASP B 1 82 ? 24.703 -19.281 0.844 1 94.5 82 ASP B CA 1
ATOM 3951 C C . ASP B 1 82 ? 25.656 -18.094 0.951 1 94.5 82 ASP B C 1
ATOM 3953 O O . ASP B 1 82 ? 26.125 -17.578 -0.065 1 94.5 82 ASP B O 1
ATOM 3957 N N . GLY B 1 83 ? 25.906 -17.594 2.111 1 92.44 83 GLY B N 1
ATOM 3958 C CA . GLY B 1 83 ? 26.922 -16.578 2.342 1 92.44 83 GLY B CA 1
ATOM 3959 C C . GLY B 1 83 ? 26.422 -15.164 2.076 1 92.44 83 GLY B C 1
ATOM 3960 O O . GLY B 1 83 ? 27.219 -14.281 1.733 1 92.44 83 GLY B O 1
ATOM 3961 N N . VAL B 1 84 ? 25.172 -15.016 2.059 1 93.12 84 VAL B N 1
ATOM 3962 C CA . VAL B 1 84 ? 24.594 -13.688 1.882 1 93.12 84 VAL B CA 1
ATOM 3963 C C . VAL B 1 84 ? 23.859 -13.273 3.15 1 93.12 84 VAL B C 1
ATOM 3965 O O . VAL B 1 84 ? 23.078 -14.062 3.703 1 93.12 84 VAL B O 1
ATOM 3968 N N . GLY B 1 85 ? 24.219 -12.078 3.67 1 93.94 85 GLY B N 1
ATOM 3969 C CA . GLY B 1 85 ? 23.562 -11.555 4.855 1 93.94 85 GLY B CA 1
ATOM 3970 C C . GLY B 1 85 ? 24.062 -12.188 6.145 1 93.94 85 GLY B C 1
ATOM 3971 O O . GLY B 1 85 ? 25.094 -12.844 6.152 1 93.94 85 GLY B O 1
ATOM 3972 N N . ASP B 1 86 ? 23.312 -11.867 7.184 1 95.94 86 ASP B N 1
ATOM 3973 C CA . ASP B 1 86 ? 23.594 -12.406 8.516 1 95.94 86 ASP B CA 1
ATOM 3974 C C . ASP B 1 86 ? 22.75 -13.656 8.781 1 95.94 86 ASP B C 1
ATOM 3976 O O . ASP B 1 86 ? 21.531 -13.57 8.938 1 95.94 86 ASP B O 1
ATOM 3980 N N . PRO B 1 87 ? 23.391 -14.797 8.867 1 95.94 87 PRO B N 1
ATOM 3981 C CA . PRO B 1 87 ? 22.641 -16.031 9.039 1 95.94 87 PRO B CA 1
ATOM 3982 C C . PRO B 1 87 ? 21.781 -16.031 10.305 1 95.94 87 PRO B C 1
ATOM 3984 O O . PRO B 1 87 ? 20.734 -16.688 10.344 1 95.94 87 PRO B O 1
ATOM 3987 N N . ALA B 1 88 ? 22.203 -15.289 11.273 1 95.94 88 ALA B N 1
ATOM 3988 C CA . ALA B 1 88 ? 21.484 -15.289 12.555 1 95.94 88 ALA B CA 1
ATOM 3989 C C . ALA B 1 88 ? 20.375 -14.25 12.57 1 95.94 88 ALA B C 1
ATOM 3991 O O . ALA B 1 88 ? 19.609 -14.164 13.531 1 95.94 88 ALA B O 1
ATOM 3992 N N . ALA B 1 89 ? 20.234 -13.523 11.492 1 96.31 89 ALA B N 1
ATOM 3993 C CA . ALA B 1 89 ? 19.297 -12.406 11.469 1 96.31 89 ALA B CA 1
ATOM 3994 C C . ALA B 1 89 ? 17.859 -12.891 11.695 1 96.31 89 ALA B C 1
ATOM 3996 O O . ALA B 1 89 ? 17.078 -12.234 12.375 1 96.31 89 ALA B O 1
ATOM 3997 N N . VAL B 1 90 ? 17.531 -14.055 11.172 1 96.31 90 VAL B N 1
ATOM 3998 C CA . VAL B 1 90 ? 16.172 -14.594 11.266 1 96.31 90 VAL B CA 1
ATOM 3999 C C . VAL B 1 90 ? 15.82 -14.828 12.734 1 96.31 90 VAL B C 1
ATOM 4001 O O . VAL B 1 90 ? 14.656 -14.711 13.125 1 96.31 90 VAL B O 1
ATOM 4004 N N . LEU B 1 91 ? 16.781 -15.086 13.57 1 94.31 91 LEU B N 1
ATOM 4005 C CA . LEU B 1 91 ? 16.547 -15.375 14.977 1 94.31 91 LEU B CA 1
ATOM 4006 C C . LEU B 1 91 ? 16.188 -14.109 15.742 1 94.31 91 LEU B C 1
ATOM 4008 O O . LEU B 1 91 ? 15.711 -14.18 16.875 1 94.31 91 LEU B O 1
ATOM 4012 N N . SER B 1 92 ? 16.344 -12.953 15.094 1 92.62 92 SER B N 1
ATOM 4013 C CA . SER B 1 92 ? 16.047 -11.672 15.727 1 92.62 92 SER B CA 1
ATOM 4014 C C . SER B 1 92 ? 14.586 -11.281 15.5 1 92.62 92 SER B C 1
ATOM 4016 O O . SER B 1 92 ? 14.086 -10.344 16.125 1 92.62 92 SER B O 1
ATOM 4018 N N . LEU B 1 93 ? 13.875 -12.047 14.68 1 93.31 93 LEU B N 1
ATOM 4019 C CA . LEU B 1 93 ? 12.445 -11.828 14.547 1 93.31 93 LEU B CA 1
ATOM 4020 C C . LEU B 1 93 ? 11.703 -12.305 15.797 1 93.31 93 LEU B C 1
ATOM 4022 O O . LEU B 1 93 ? 12.016 -13.359 16.344 1 93.31 93 LEU B O 1
ATOM 4026 N N . PRO B 1 94 ? 10.75 -11.492 16.25 1 90.5 94 PRO B N 1
ATOM 4027 C CA . PRO B 1 94 ? 9.953 -11.969 17.375 1 90.5 94 PRO B CA 1
ATOM 4028 C C . PRO B 1 94 ? 9.117 -13.203 17.031 1 90.5 94 PRO B C 1
ATOM 4030 O O . PRO B 1 94 ? 8.617 -13.32 15.914 1 90.5 94 PRO B O 1
ATOM 4033 N N . VAL B 1 95 ? 9.055 -14.172 18 1 86.69 95 VAL B N 1
ATOM 4034 C CA . VAL B 1 95 ? 8.258 -15.383 17.859 1 86.69 95 VAL B CA 1
ATOM 4035 C C . VAL B 1 95 ? 7.188 -15.43 18.953 1 86.69 95 VAL B C 1
ATOM 4037 O O . VAL B 1 95 ? 6.059 -15.867 18.703 1 86.69 95 VAL B O 1
ATOM 4040 N N . GLU B 1 96 ? 7.633 -15.125 20.219 1 71.81 96 GLU B N 1
ATOM 4041 C CA . GLU B 1 96 ? 6.746 -15.312 21.359 1 71.81 96 GLU B CA 1
ATOM 4042 C C . GLU B 1 96 ? 5.75 -14.164 21.484 1 71.81 96 GLU B C 1
ATOM 4044 O O . GLU B 1 96 ? 6.129 -12.992 21.406 1 71.81 96 GLU B O 1
ATOM 4049 N N . GLU B 1 97 ? 4.586 -14.273 20.781 1 59.47 97 GLU B N 1
ATOM 4050 C CA . GLU B 1 97 ? 3.508 -13.352 21.125 1 59.47 97 GLU B CA 1
ATOM 4051 C C . GLU B 1 97 ? 2.686 -13.875 22.297 1 59.47 97 GLU B C 1
ATOM 4053 O O . GLU B 1 97 ? 2.705 -15.078 22.578 1 59.47 97 GLU B O 1
ATOM 4058 N N . VAL B 1 98 ? 2.18 -12.953 23.172 1 51.38 98 VAL B N 1
ATOM 4059 C CA . VAL B 1 98 ? 1.353 -13.289 24.328 1 51.38 98 VAL B CA 1
ATOM 4060 C C . VAL B 1 98 ? 0.437 -14.461 23.984 1 51.38 98 VAL B C 1
ATOM 4062 O O . VAL B 1 98 ? 0.341 -15.43 24.75 1 51.38 98 VAL B O 1
ATOM 4065 N N . ASP B 1 99 ? -0.331 -14.312 23 1 56.84 99 ASP B N 1
ATOM 4066 C CA . ASP B 1 99 ? -1.212 -15.398 22.578 1 56.84 99 ASP B CA 1
ATOM 4067 C C . ASP B 1 99 ? -0.649 -16.109 21.344 1 56.84 99 ASP B C 1
ATOM 4069 O O . ASP B 1 99 ? -1.397 -16.469 20.438 1 56.84 99 ASP B O 1
ATOM 4073 N N . GLY B 1 100 ? 0.727 -16.422 21.484 1 57.56 100 GLY B N 1
ATOM 4074 C CA . GLY B 1 100 ? 1.562 -16.938 20.406 1 57.56 100 GLY B CA 1
ATOM 4075 C C . GLY B 1 100 ? 0.964 -18.156 19.719 1 57.56 100 GLY B C 1
ATOM 4076 O O . GLY B 1 100 ? 0.735 -18.125 18.5 1 57.56 100 GLY B O 1
ATOM 4077 N N . PRO B 1 101 ? 0.603 -19.156 20.438 1 61.25 101 PRO B N 1
ATOM 4078 C CA . PRO B 1 101 ? 0.043 -20.344 19.781 1 61.25 101 PRO B CA 1
ATOM 4079 C C . PRO B 1 101 ? -1.248 -20.047 19.016 1 61.25 101 PRO B C 1
ATOM 4081 O O . PRO B 1 101 ? -1.458 -20.562 17.922 1 61.25 101 PRO B O 1
ATOM 4084 N N . GLU B 1 102 ? -1.925 -19.141 19.625 1 76.38 102 GLU B N 1
ATOM 4085 C CA . GLU B 1 102 ? -3.182 -18.812 18.953 1 76.38 102 GLU B CA 1
ATOM 4086 C C . GLU B 1 102 ? -2.936 -17.984 17.703 1 76.38 102 GLU B C 1
ATOM 4088 O O . GLU B 1 102 ? -3.623 -18.156 16.688 1 76.38 102 GLU B O 1
ATOM 4093 N N . PHE B 1 103 ? -1.951 -17.266 17.75 1 84.81 103 PHE B N 1
ATOM 4094 C CA . PHE B 1 103 ? -1.621 -16.438 16.609 1 84.81 103 PHE B CA 1
ATOM 4095 C C . PHE B 1 103 ? -1.173 -17.297 15.422 1 84.81 103 PHE B C 1
ATOM 4097 O O . PHE B 1 103 ? -1.727 -17.188 14.328 1 84.81 103 PHE B O 1
ATOM 4104 N N . TYR B 1 104 ? -0.287 -18.203 15.641 1 85.62 104 TYR B N 1
ATOM 4105 C CA . TYR B 1 104 ? 0.266 -18.984 14.539 1 85.62 104 TYR B CA 1
ATOM 4106 C C . TYR B 1 104 ? -0.756 -19.984 14.008 1 85.62 104 TYR B C 1
ATOM 4108 O O . TYR B 1 104 ? -0.781 -20.281 12.812 1 85.62 104 TYR B O 1
ATOM 4116 N N . SER B 1 105 ? -1.592 -20.453 14.852 1 84.19 105 SER B N 1
ATOM 4117 C CA . SER B 1 105 ? -2.668 -21.328 14.398 1 84.19 105 SER B CA 1
ATOM 4118 C C . SER B 1 105 ? -3.662 -20.578 13.516 1 84.19 105 SER B C 1
ATOM 4120 O O . SER B 1 105 ? -4.195 -21.141 12.562 1 84.19 105 SER B O 1
ATOM 4122 N N . SER B 1 106 ? -3.863 -19.344 13.867 1 84.69 106 SER B N 1
ATOM 4123 C CA . SER B 1 106 ? -4.801 -18.531 13.102 1 84.69 106 SER B CA 1
ATOM 4124 C C . SER B 1 106 ? -4.234 -18.172 11.727 1 84.69 106 SER B C 1
ATOM 4126 O O . SER B 1 106 ? -4.98 -18.016 10.766 1 84.69 106 SER B O 1
ATOM 4128 N N . VAL B 1 107 ? -2.949 -18.141 11.664 1 88.31 107 VAL B N 1
ATOM 4129 C CA . VAL B 1 107 ? -2.252 -17.719 10.453 1 88.31 107 VAL B CA 1
ATOM 4130 C C . VAL B 1 107 ? -2.135 -18.906 9.492 1 88.31 107 VAL B C 1
ATOM 4132 O O . VAL B 1 107 ? -2.209 -18.734 8.273 1 88.31 107 VAL B O 1
ATOM 4135 N N . LEU B 1 108 ? -2.02 -20.062 10.062 1 83.81 108 LEU B N 1
ATOM 4136 C CA . LEU B 1 108 ? -1.755 -21.281 9.289 1 83.81 108 LEU B CA 1
ATOM 4137 C C . LEU B 1 108 ? -2.914 -21.594 8.352 1 83.81 108 LEU B C 1
ATOM 4139 O O . LEU B 1 108 ? -4.07 -21.641 8.781 1 83.81 108 LEU B O 1
ATOM 4143 N N . GLY B 1 109 ? -2.598 -21.672 7.082 1 80 109 GLY B N 1
ATOM 4144 C CA . GLY B 1 109 ? -3.58 -22.078 6.086 1 80 109 GLY B CA 1
ATOM 4145 C C . GLY B 1 109 ? -4.457 -20.938 5.617 1 80 109 GLY B C 1
ATOM 4146 O O . GLY B 1 109 ? -5.262 -21.094 4.699 1 80 109 GLY B O 1
ATOM 4147 N N . THR B 1 110 ? -4.266 -19.75 6.188 1 83.75 110 THR B N 1
ATOM 4148 C CA . THR B 1 110 ? -5.195 -18.672 5.863 1 83.75 110 THR B CA 1
ATOM 4149 C C . THR B 1 110 ? -4.438 -17.422 5.422 1 83.75 110 THR B C 1
ATOM 4151 O O . THR B 1 110 ? -4.863 -16.719 4.492 1 83.75 110 THR B O 1
ATOM 4154 N N . ASN B 1 111 ? -3.324 -17.156 6.02 1 89 111 ASN B N 1
ATOM 4155 C CA . ASN B 1 111 ? -2.768 -15.812 5.855 1 89 111 ASN B CA 1
ATOM 4156 C C . ASN B 1 111 ? -1.327 -15.859 5.355 1 89 111 ASN B C 1
ATOM 4158 O O . ASN B 1 111 ? -0.874 -14.945 4.668 1 89 111 ASN B O 1
ATOM 4162 N N . CYS B 1 112 ? -0.628 -16.891 5.785 1 90.19 112 CYS B N 1
ATOM 4163 C CA . CYS B 1 112 ? 0.809 -16.875 5.535 1 90.19 112 CYS B CA 1
ATOM 4164 C C . CYS B 1 112 ? 1.393 -18.281 5.617 1 90.19 112 CYS B C 1
ATOM 4166 O O . CYS B 1 112 ? 1.005 -19.062 6.48 1 90.19 112 CYS B O 1
ATOM 4168 N N . GLU B 1 113 ? 2.318 -18.547 4.73 1 92 113 GLU B N 1
ATOM 4169 C CA . GLU B 1 113 ? 3.002 -19.828 4.727 1 92 113 GLU B CA 1
ATOM 4170 C C . GLU B 1 113 ? 4.469 -19.688 5.117 1 92 113 GLU B C 1
ATOM 4172 O O . GLU B 1 113 ? 5.012 -18.578 5.098 1 92 113 GLU B O 1
ATOM 4177 N N . ASN B 1 114 ? 5.078 -20.828 5.543 1 94.75 114 ASN B N 1
ATOM 4178 C CA . ASN B 1 114 ? 6.504 -20.859 5.852 1 94.75 114 ASN B CA 1
ATOM 4179 C C . ASN B 1 114 ? 6.887 -19.75 6.836 1 94.75 114 ASN B C 1
ATOM 4181 O O . ASN B 1 114 ? 7.832 -19 6.598 1 94.75 114 ASN B O 1
ATOM 4185 N N . VAL B 1 115 ? 6.117 -19.688 7.875 1 95 115 VAL B N 1
ATOM 4186 C CA . VAL B 1 115 ? 6.23 -18.578 8.82 1 95 115 VAL B CA 1
ATOM 4187 C C . VAL B 1 115 ? 7.492 -18.75 9.664 1 95 115 VAL B C 1
ATOM 4189 O O . VAL B 1 115 ? 7.793 -19.844 10.133 1 95 115 VAL B O 1
ATOM 4192 N N . VAL B 1 116 ? 8.234 -17.625 9.875 1 96.25 116 VAL B N 1
ATOM 4193 C CA . VAL B 1 116 ? 9.461 -17.656 10.664 1 96.25 116 VAL B CA 1
ATOM 4194 C C . VAL B 1 116 ? 9.359 -16.656 11.805 1 96.25 116 VAL B C 1
ATOM 4196 O O . VAL B 1 116 ? 10.305 -16.484 12.578 1 96.25 116 VAL B O 1
ATOM 4199 N N . GLY B 1 117 ? 8.328 -15.984 11.938 1 94.25 117 GLY B N 1
ATOM 4200 C CA . GLY B 1 117 ? 8.078 -14.969 12.945 1 94.25 117 GLY B CA 1
ATOM 4201 C C . GLY B 1 117 ? 7.086 -13.914 12.5 1 94.25 117 GLY B C 1
ATOM 4202 O O . GLY B 1 117 ? 6.188 -14.195 11.703 1 94.25 117 GLY B O 1
ATOM 4203 N N . PHE B 1 118 ? 7.145 -12.766 13.125 1 93.81 118 PHE B N 1
ATOM 4204 C CA . PHE B 1 118 ? 6.273 -11.672 12.719 1 93.81 118 PHE B CA 1
ATOM 4205 C C . PHE B 1 118 ? 6.977 -10.328 12.883 1 93.81 118 PHE B C 1
ATOM 4207 O O . PHE B 1 118 ? 8.047 -10.25 13.5 1 93.81 118 PHE B O 1
ATOM 4214 N N . VAL B 1 119 ? 6.508 -9.32 12.234 1 94 119 VAL B N 1
ATOM 4215 C CA . VAL B 1 119 ? 6.926 -7.941 12.477 1 94 119 VAL B CA 1
ATOM 4216 C C . VAL B 1 119 ? 5.809 -7.18 13.188 1 94 119 VAL B C 1
ATOM 4218 O O . VAL B 1 119 ? 4.648 -7.238 12.773 1 94 119 VAL B O 1
ATOM 4221 N N . PRO B 1 120 ? 6.141 -6.551 14.297 1 93.06 120 PRO B N 1
ATOM 4222 C CA . PRO B 1 120 ? 5.152 -5.707 14.977 1 93.06 120 PRO B CA 1
ATOM 4223 C C . PRO B 1 120 ? 5 -4.336 14.328 1 93.06 120 PRO B C 1
ATOM 4225 O O . PRO B 1 120 ? 5.996 -3.637 14.109 1 93.06 120 PRO B O 1
ATOM 4228 N N . LEU B 1 121 ? 3.812 -3.992 14.008 1 94.81 121 LEU B N 1
ATOM 4229 C CA . LEU B 1 121 ? 3.512 -2.639 13.555 1 94.81 121 LEU B CA 1
ATOM 4230 C C . LEU B 1 121 ? 2.826 -1.835 14.656 1 94.81 121 LEU B C 1
ATOM 4232 O O . LEU B 1 121 ? 1.749 -2.211 15.125 1 94.81 121 LEU B O 1
ATOM 4236 N N . PRO B 1 122 ? 3.428 -0.766 15.07 1 94.5 122 PRO B N 1
ATOM 4237 C CA . PRO B 1 122 ? 2.781 0.021 16.125 1 94.5 122 PRO B CA 1
ATOM 4238 C C . PRO B 1 122 ? 1.418 0.563 15.703 1 94.5 122 PRO B C 1
ATOM 4240 O O . PRO B 1 122 ? 1.236 0.953 14.547 1 94.5 122 PRO B O 1
ATOM 4243 N N . VAL B 1 123 ? 0.489 0.51 16.641 1 96.81 123 VAL B N 1
ATOM 4244 C CA . VAL B 1 123 ? -0.851 1.052 16.438 1 96.81 123 VAL B CA 1
ATOM 4245 C C . VAL B 1 123 ? -1.062 2.264 17.344 1 96.81 123 VAL B C 1
ATOM 4247 O O . VAL B 1 123 ? -0.898 2.172 18.562 1 96.81 123 VAL B O 1
ATOM 4250 N N . GLY B 1 124 ? -1.312 3.354 16.734 1 96.62 124 GLY B N 1
ATOM 4251 C CA . GLY B 1 124 ? -1.76 4.535 17.453 1 96.62 124 GLY B CA 1
ATOM 4252 C C . GLY B 1 124 ? -3.207 4.895 17.172 1 96.62 124 GLY B C 1
ATOM 4253 O O . GLY B 1 124 ? -3.854 4.266 16.328 1 96.62 124 GLY B O 1
ATOM 4254 N N . VAL B 1 125 ? -3.73 5.855 17.984 1 97.19 125 VAL B N 1
ATOM 4255 C CA . VAL B 1 125 ? -5.109 6.285 17.766 1 97.19 125 VAL B CA 1
ATOM 4256 C C . VAL B 1 125 ? -5.164 7.809 17.641 1 97.19 125 VAL B C 1
ATOM 4258 O O . VAL B 1 125 ? -4.344 8.516 18.234 1 97.19 125 VAL B O 1
ATOM 4261 N N . ILE B 1 126 ? -6.055 8.289 16.859 1 96.56 126 ILE B N 1
ATOM 4262 C CA . ILE B 1 126 ? -6.391 9.711 16.875 1 96.56 126 ILE B CA 1
ATOM 4263 C C . ILE B 1 126 ? -7.516 9.961 17.875 1 96.56 126 ILE B C 1
ATOM 4265 O O . ILE B 1 126 ? -8.133 9.016 18.375 1 96.56 126 ILE B O 1
ATOM 4269 N N . ARG B 1 127 ? -7.754 11.234 18.188 1 94.62 127 ARG B N 1
ATOM 4270 C CA . ARG B 1 127 ? -8.914 11.602 18.984 1 94.62 127 ARG B CA 1
ATOM 4271 C C . ARG B 1 127 ? -10.203 11.094 18.359 1 94.62 127 ARG B C 1
ATOM 4273 O O . ARG B 1 127 ? -10.242 10.82 17.156 1 94.62 127 ARG B O 1
ATOM 4280 N N . PRO B 1 128 ? -11.242 11.008 19.172 1 95.62 128 PRO B N 1
ATOM 4281 C CA . PRO B 1 128 ? -12.5 10.562 18.578 1 95.62 128 PRO B CA 1
ATOM 4282 C C . PRO B 1 128 ? -12.93 11.43 17.391 1 95.62 128 PRO B C 1
ATOM 4284 O O . PRO B 1 128 ? -13.047 12.648 17.531 1 95.62 128 PRO B O 1
ATOM 4287 N N . LEU B 1 129 ? -13.086 10.789 16.281 1 97.75 129 LEU B N 1
ATOM 4288 C CA . LEU B 1 129 ? -13.57 11.414 15.047 1 97.75 129 LEU B CA 1
ATOM 4289 C C . LEU B 1 129 ? -15.078 11.602 15.094 1 97.75 129 LEU B C 1
ATOM 4291 O O . LEU B 1 129 ? -15.82 10.656 15.352 1 97.75 129 LEU B O 1
ATOM 4295 N N . LEU B 1 130 ? -15.555 12.852 14.953 1 98.38 130 LEU B N 1
ATOM 4296 C CA . LEU B 1 130 ? -16.984 13.109 14.828 1 98.38 130 LEU B CA 1
ATOM 4297 C C . LEU B 1 130 ? -17.484 12.797 13.422 1 98.38 130 LEU B C 1
ATOM 4299 O O . LEU B 1 130 ? -17.281 13.578 12.492 1 98.38 130 LEU B O 1
ATOM 4303 N N . LEU B 1 131 ? -18.141 11.609 13.25 1 98.44 131 LEU B N 1
ATOM 4304 C CA . LEU B 1 131 ? -18.547 11.062 11.953 1 98.44 131 LEU B CA 1
ATOM 4305 C C . LEU B 1 131 ? -20.047 10.797 11.93 1 98.44 131 LEU B C 1
ATOM 4307 O O . LEU B 1 131 ? -20.531 9.953 12.68 1 98.44 131 LEU B O 1
ATOM 4311 N N . ASP B 1 132 ? -20.703 11.484 11.047 1 98 132 ASP B N 1
ATOM 4312 C CA . ASP B 1 132 ? -22.141 11.32 10.875 1 98 132 ASP B CA 1
ATOM 4313 C C . ASP B 1 132 ? -22.875 11.367 12.219 1 98 132 ASP B C 1
ATOM 4315 O O . ASP B 1 132 ? -23.734 10.523 12.492 1 98 132 ASP B O 1
ATOM 4319 N N . GLY B 1 133 ? -22.453 12.281 13.055 1 96.94 133 GLY B N 1
ATOM 4320 C CA . GLY B 1 133 ? -23.109 12.562 14.32 1 96.94 133 GLY B CA 1
ATOM 4321 C C . GLY B 1 133 ? -22.641 11.672 15.453 1 96.94 133 GLY B C 1
ATOM 4322 O O . GLY B 1 133 ? -23.078 11.82 16.594 1 96.94 133 GLY B O 1
ATOM 4323 N N . ARG B 1 134 ? -21.75 10.805 15.188 1 96.56 134 ARG B N 1
ATOM 4324 C CA . ARG B 1 134 ? -21.234 9.906 16.219 1 96.56 134 ARG B CA 1
ATOM 4325 C C . ARG B 1 134 ? -19.719 10.055 16.344 1 96.56 134 ARG B C 1
ATOM 4327 O O . ARG B 1 134 ? -19.031 10.375 15.375 1 96.56 134 ARG B O 1
ATOM 4334 N N . ARG B 1 135 ? -19.266 9.797 17.578 1 96.75 135 ARG B N 1
ATOM 4335 C CA . ARG B 1 135 ? -17.844 9.844 17.844 1 96.75 135 ARG B CA 1
ATOM 4336 C C . ARG B 1 135 ? -17.234 8.438 17.859 1 96.75 135 ARG B C 1
ATOM 4338 O O . ARG B 1 135 ? -17.828 7.516 18.438 1 96.75 135 ARG B O 1
ATOM 4345 N N . LEU B 1 136 ? -16.141 8.258 17.172 1 94.88 136 LEU B N 1
ATOM 4346 C CA . LEU B 1 136 ? -15.453 6.973 17.234 1 94.88 136 LEU B CA 1
ATOM 4347 C C . LEU B 1 136 ? -13.945 7.152 17.172 1 94.88 136 LEU B C 1
ATOM 4349 O O . LEU B 1 136 ? -13.453 8.078 16.516 1 94.88 136 LEU B O 1
ATOM 4353 N N . THR B 1 137 ? -13.234 6.281 17.828 1 96.38 137 THR B N 1
ATOM 4354 C CA . THR B 1 137 ? -11.773 6.301 17.859 1 96.38 137 THR B CA 1
ATOM 4355 C C . THR B 1 137 ? -11.195 5.414 16.766 1 96.38 137 THR B C 1
ATOM 4357 O O . THR B 1 137 ? -11.438 4.203 16.75 1 96.38 137 THR B O 1
ATOM 4360 N N . VAL B 1 138 ? -10.414 5.992 15.914 1 98.38 138 VAL B N 1
ATOM 4361 C CA . VAL B 1 138 ? -9.898 5.273 14.758 1 98.38 138 VAL B CA 1
ATOM 4362 C C . VAL B 1 138 ? -8.477 4.789 15.039 1 98.38 138 VAL B C 1
ATOM 4364 O O . VAL B 1 138 ? -7.586 5.59 15.336 1 98.38 138 VAL B O 1
ATOM 4367 N N . PRO B 1 139 ? -8.203 3.508 15.008 1 98.44 139 PRO B N 1
ATOM 4368 C CA . PRO B 1 139 ? -6.844 2.977 15.102 1 98.44 139 PRO B CA 1
ATOM 4369 C C . PRO B 1 139 ? -6.074 3.082 13.789 1 98.44 139 PRO B C 1
ATOM 4371 O O . PRO B 1 139 ? -6.656 2.895 12.711 1 98.44 139 PRO B O 1
ATOM 4374 N N . LEU B 1 140 ? -4.816 3.428 13.844 1 98.5 140 LEU B N 1
ATOM 4375 C CA . LEU B 1 140 ? -3.906 3.537 12.703 1 98.5 140 LEU B CA 1
ATOM 4376 C C . LEU B 1 140 ? -2.617 2.766 12.969 1 98.5 140 LEU B C 1
ATOM 4378 O O . LEU B 1 140 ? -1.931 3.016 13.961 1 98.5 140 LEU B O 1
ATOM 4382 N N . ALA B 1 141 ? -2.271 1.819 12.094 1 97.81 141 ALA B N 1
ATOM 4383 C CA . ALA B 1 141 ? -0.979 1.141 12.156 1 97.81 141 ALA B CA 1
ATOM 4384 C C . ALA B 1 141 ? 0.007 1.753 11.164 1 97.81 141 ALA B C 1
ATOM 4386 O O . ALA B 1 141 ? -0.271 1.822 9.969 1 97.81 141 ALA B O 1
ATOM 4387 N N . THR B 1 142 ? 1.145 2.213 11.633 1 95.62 142 THR B N 1
ATOM 4388 C CA . THR B 1 142 ? 2.074 2.918 10.758 1 95.62 142 THR B CA 1
ATOM 4389 C C . THR B 1 142 ? 3.471 2.961 11.375 1 95.62 142 THR B C 1
ATOM 4391 O O . THR B 1 142 ? 3.625 2.779 12.586 1 95.62 142 THR B O 1
ATOM 4394 N N . THR B 1 143 ? 4.453 3.086 10.492 1 92.31 143 THR B N 1
ATOM 4395 C CA . THR B 1 143 ? 5.812 3.371 10.93 1 92.31 143 THR B CA 1
ATOM 4396 C C . THR B 1 143 ? 6.25 4.762 10.477 1 92.31 143 THR B C 1
ATOM 4398 O O . THR B 1 143 ? 7.434 5.098 10.547 1 92.31 143 THR B O 1
ATOM 4401 N N . GLU B 1 144 ? 5.262 5.48 9.953 1 88 144 GLU B N 1
ATOM 4402 C CA . GLU B 1 144 ? 5.547 6.848 9.523 1 88 144 GLU B CA 1
ATOM 4403 C C . GLU B 1 144 ? 5.348 7.836 10.672 1 88 144 GLU B C 1
ATOM 4405 O O . GLU B 1 144 ? 4.25 7.934 11.227 1 88 144 GLU B O 1
ATOM 4410 N N . GLY B 1 145 ? 6.344 8.523 10.906 1 87.75 145 GLY B N 1
ATOM 4411 C CA . GLY B 1 145 ? 6.25 9.531 11.945 1 87.75 145 GLY B CA 1
ATOM 4412 C C . GLY B 1 145 ? 5.352 10.695 11.578 1 87.75 145 GLY B C 1
ATOM 4413 O O . GLY B 1 145 ? 5.246 11.055 10.406 1 87.75 145 GLY B O 1
ATOM 4414 N N . ALA B 1 146 ? 4.676 11.211 12.516 1 90.81 146 ALA B N 1
ATOM 4415 C CA . ALA B 1 146 ? 3.881 12.438 12.461 1 90.81 146 ALA B CA 1
ATOM 4416 C C . ALA B 1 146 ? 2.543 12.195 11.773 1 90.81 146 ALA B C 1
ATOM 4418 O O . ALA B 1 146 ? 1.705 13.094 11.695 1 90.81 146 ALA B O 1
ATOM 4419 N N . LEU B 1 147 ? 2.291 11.023 11.289 1 95.19 147 LEU B N 1
ATOM 4420 C CA . LEU B 1 147 ? 1.04 10.75 10.586 1 95.19 147 LEU B CA 1
ATOM 4421 C C . LEU B 1 147 ? -0.148 10.867 11.539 1 95.19 147 LEU B C 1
ATOM 4423 O O . LEU B 1 147 ? -1.145 11.516 11.219 1 95.19 147 LEU B O 1
ATOM 4427 N N . ILE B 1 148 ? -0.051 10.25 12.711 1 96 148 ILE B N 1
ATOM 4428 C CA . ILE B 1 148 ? -1.154 10.219 13.664 1 96 148 ILE B CA 1
ATOM 4429 C C . ILE B 1 148 ? -1.383 11.617 14.234 1 96 148 ILE B C 1
ATOM 4431 O O . ILE B 1 148 ? -2.523 12.078 14.328 1 96 148 ILE B O 1
ATOM 4435 N N . ALA B 1 149 ? -0.284 12.273 14.57 1 94.25 149 ALA B N 1
ATOM 4436 C CA . ALA B 1 149 ? -0.387 13.633 15.086 1 94.25 149 ALA B CA 1
ATOM 4437 C C . ALA B 1 149 ? -1.046 14.555 14.062 1 94.25 149 ALA B C 1
ATOM 4439 O O . ALA B 1 149 ? -1.894 15.383 14.422 1 94.25 149 ALA B O 1
ATOM 4440 N N . SER B 1 150 ? -0.626 14.445 12.82 1 96.06 150 SER B N 1
ATOM 4441 C CA . SER B 1 150 ? -1.197 15.25 11.75 1 96.06 150 SER B CA 1
ATOM 4442 C C . SER B 1 150 ? -2.686 14.969 11.578 1 96.06 150 SER B C 1
ATOM 4444 O O . SER B 1 150 ? -3.492 15.898 11.477 1 96.06 150 SER B O 1
ATOM 4446 N N . THR B 1 151 ? -3.047 13.711 11.539 1 97.56 151 THR B N 1
ATOM 4447 C CA . THR B 1 151 ? -4.445 13.32 11.383 1 97.56 151 THR B CA 1
ATOM 4448 C C . THR B 1 151 ? -5.281 13.805 12.562 1 97.56 151 THR B C 1
ATOM 4450 O O . THR B 1 151 ? -6.426 14.227 12.391 1 97.56 151 THR B O 1
ATOM 4453 N N . ASN B 1 152 ? -4.707 13.75 13.719 1 96.44 152 ASN B N 1
ATOM 4454 C CA . ASN B 1 152 ? -5.355 14.234 14.938 1 96.44 152 ASN B CA 1
ATOM 4455 C C . ASN B 1 152 ? -5.66 15.727 14.852 1 96.44 152 ASN B C 1
ATOM 4457 O O . ASN B 1 152 ? -6.719 16.172 15.297 1 96.44 152 ASN B O 1
ATOM 4461 N N . ARG B 1 153 ? -4.727 16.469 14.383 1 96.81 153 ARG B N 1
ATOM 4462 C CA . ARG B 1 153 ? -4.93 17.891 14.188 1 96.81 153 ARG B CA 1
ATOM 4463 C C . ARG B 1 153 ? -6.098 18.156 13.25 1 96.81 153 ARG B C 1
ATOM 4465 O O . ARG B 1 153 ? -6.926 19.031 13.508 1 96.81 153 ARG B O 1
ATOM 4472 N N . GLY B 1 154 ? -6.164 17.406 12.18 1 98.44 154 GLY B N 1
ATOM 4473 C CA . GLY B 1 154 ? -7.297 17.516 11.273 1 98.44 154 GLY B CA 1
ATOM 4474 C C . GLY B 1 154 ? -8.625 17.188 11.93 1 98.44 154 GLY B C 1
ATOM 4475 O O . GLY B 1 154 ? -9.602 17.922 11.766 1 98.44 154 GLY B O 1
ATOM 4476 N N . ALA B 1 155 ? -8.633 16.141 12.695 1 98.31 155 ALA B N 1
ATOM 4477 C CA . ALA B 1 155 ? -9.852 15.727 13.383 1 98.31 155 ALA B CA 1
ATOM 4478 C C . ALA B 1 155 ? -10.305 16.781 14.391 1 98.31 155 ALA B C 1
ATOM 4480 O O . ALA B 1 155 ? -11.5 17.031 14.547 1 98.31 155 ALA B O 1
ATOM 4481 N N . ARG B 1 156 ? -9.359 17.375 15.07 1 97.31 156 ARG B N 1
ATOM 4482 C CA . ARG B 1 156 ? -9.664 18.422 16.031 1 97.31 156 ARG B CA 1
ATOM 4483 C C . ARG B 1 156 ? -10.32 19.625 15.352 1 97.31 156 ARG B C 1
ATOM 4485 O O . ARG B 1 156 ? -11.305 20.172 15.852 1 97.31 156 ARG B O 1
ATOM 4492 N N . ALA B 1 157 ? -9.766 20.047 14.258 1 98.56 157 ALA B N 1
ATOM 4493 C CA . ALA B 1 157 ? -10.328 21.172 13.523 1 98.56 157 ALA B CA 1
ATOM 4494 C C . ALA B 1 157 ? -11.734 20.859 13.031 1 98.56 157 ALA B C 1
ATOM 4496 O O . ALA B 1 157 ? -12.625 21.719 13.094 1 98.56 157 ALA B O 1
ATOM 4497 N N . ILE B 1 158 ? -11.938 19.688 12.57 1 98.5 158 ILE B N 1
ATOM 4498 C CA . ILE B 1 158 ? -13.227 19.266 12.031 1 98.5 158 ILE B CA 1
ATOM 4499 C C . ILE B 1 158 ? -14.266 19.234 13.156 1 98.5 158 ILE B C 1
ATOM 4501 O O . ILE B 1 158 ? -15.422 19.609 12.953 1 98.5 158 ILE B O 1
ATOM 4505 N N . ALA B 1 159 ? -13.867 18.844 14.312 1 97.31 159 ALA B N 1
ATOM 4506 C CA . ALA B 1 159 ? -14.766 18.719 15.453 1 97.31 159 ALA B CA 1
ATOM 4507 C C . ALA B 1 159 ? -15.234 20.094 15.93 1 97.31 159 ALA B C 1
ATOM 4509 O O . ALA B 1 159 ? -16.203 20.203 16.672 1 97.31 159 ALA B O 1
ATOM 4510 N N . ALA B 1 160 ? -14.547 21.156 15.602 1 97.81 160 ALA B N 1
ATOM 4511 C CA . ALA B 1 160 ? -14.977 22.516 15.922 1 97.81 160 ALA B CA 1
ATOM 4512 C C . ALA B 1 160 ? -16.219 22.891 15.133 1 97.81 160 ALA B C 1
ATOM 4514 O O . ALA B 1 160 ? -16.906 23.859 15.477 1 97.81 160 ALA B O 1
ATOM 4515 N N . GLY B 1 161 ? -16.453 22.188 14.016 1 97.25 161 GLY B N 1
ATOM 4516 C CA . GLY B 1 161 ? -17.672 22.312 13.25 1 97.25 161 GLY B CA 1
ATOM 4517 C C . GLY B 1 161 ? -18.672 21.203 13.523 1 97.25 161 GLY B C 1
ATOM 4518 O O . GLY B 1 161 ? -18.875 20.812 14.672 1 97.25 161 GLY B O 1
ATOM 4519 N N . GLU B 1 162 ? -19.359 20.766 12.477 1 97.56 162 GLU B N 1
ATOM 4520 C CA . GLU B 1 162 ? -20.406 19.766 12.633 1 97.56 162 GLU B CA 1
ATOM 4521 C C . GLU B 1 162 ? -19.859 18.359 12.398 1 97.56 162 GLU B C 1
ATOM 4523 O O . GLU B 1 162 ? -20.625 17.391 12.336 1 97.56 162 GLU B O 1
ATOM 4528 N N . GLY B 1 163 ? -18.578 18.234 12.289 1 98.44 163 GLY B N 1
ATOM 4529 C CA . GLY B 1 163 ? -18 16.922 12.016 1 98.44 163 GLY B CA 1
ATOM 4530 C C . GLY B 1 163 ? -18.031 16.562 10.547 1 98.44 163 GLY B C 1
ATOM 4531 O O . GLY B 1 163 ? -18.219 17.422 9.688 1 98.44 163 GLY B O 1
ATOM 4532 N N . VAL B 1 164 ? -17.734 15.305 10.234 1 98.81 164 VAL B N 1
ATOM 4533 C CA . VAL B 1 164 ? -17.719 14.805 8.867 1 98.81 164 VAL B CA 1
ATOM 4534 C C . VAL B 1 164 ? -19.062 14.164 8.531 1 98.81 164 VAL B C 1
ATOM 4536 O O . VAL B 1 164 ? -19.609 13.406 9.336 1 98.81 164 VAL B O 1
ATOM 4539 N N . ARG B 1 165 ? -19.562 14.508 7.395 1 98.5 165 ARG B N 1
ATOM 4540 C CA . ARG B 1 165 ? -20.703 13.82 6.809 1 98.5 165 ARG B CA 1
ATOM 4541 C C . ARG B 1 165 ? -20.281 12.938 5.645 1 98.5 165 ARG B C 1
ATOM 4543 O O . ARG B 1 165 ? -19.453 13.336 4.82 1 98.5 165 ARG B O 1
ATOM 4550 N N . THR B 1 166 ? -20.797 11.703 5.645 1 98.31 166 THR B N 1
ATOM 4551 C CA . THR B 1 166 ? -20.391 10.789 4.582 1 98.31 166 THR B CA 1
ATOM 4552 C C . THR B 1 166 ? -21.609 10.242 3.84 1 98.31 166 THR B C 1
ATOM 4554 O O . THR B 1 166 ? -22.734 10.352 4.32 1 98.31 166 THR B O 1
ATOM 4557 N N . GLU B 1 167 ? -21.328 9.766 2.645 1 97.38 167 GLU B N 1
ATOM 4558 C CA . GLU B 1 167 ? -22.328 9.102 1.816 1 97.38 167 GLU B CA 1
ATOM 4559 C C . GLU B 1 167 ? -21.734 7.93 1.054 1 97.38 167 GLU B C 1
ATOM 4561 O O . GLU B 1 167 ? -20.609 8.023 0.537 1 97.38 167 GLU B O 1
ATOM 4566 N N . LEU B 1 168 ? -22.406 6.801 1.15 1 96.19 168 LEU B N 1
ATOM 4567 C CA . LEU B 1 168 ? -22.078 5.691 0.265 1 96.19 168 LEU B CA 1
ATOM 4568 C C . LEU B 1 168 ? -22.688 5.891 -1.116 1 96.19 168 LEU B C 1
ATOM 4570 O O . LEU B 1 168 ? -23.922 5.926 -1.255 1 96.19 168 LEU B O 1
ATOM 4574 N N . LEU B 1 169 ? -21.922 5.973 -2.158 1 95.12 169 LEU B N 1
ATOM 4575 C CA . LEU B 1 169 ? -22.375 6.316 -3.498 1 95.12 169 LEU B CA 1
ATOM 4576 C C . LEU B 1 169 ? -22.5 5.07 -4.371 1 95.12 169 LEU B C 1
ATOM 4578 O O . LEU B 1 169 ? -23.172 5.09 -5.402 1 95.12 169 LEU B O 1
ATOM 4582 N N . GLY B 1 170 ? -21.812 3.977 -3.998 1 93.62 170 GLY B N 1
ATOM 4583 C CA . GLY B 1 170 ? -21.828 2.734 -4.754 1 93.62 170 GLY B CA 1
ATOM 4584 C C . GLY B 1 170 ? -21.141 1.587 -4.027 1 93.62 170 GLY B C 1
ATOM 4585 O O . GLY B 1 170 ? -20.422 1.805 -3.059 1 93.62 170 GLY B O 1
ATOM 4586 N N . ASP B 1 171 ? -21.469 0.435 -4.48 1 93.25 171 ASP B N 1
ATOM 4587 C CA . ASP B 1 171 ? -20.922 -0.785 -3.902 1 93.25 171 ASP B CA 1
ATOM 4588 C C . ASP B 1 171 ? -20.922 -1.926 -4.918 1 93.25 171 ASP B C 1
ATOM 4590 O O . ASP B 1 171 ? -21.984 -2.369 -5.355 1 93.25 171 ASP B O 1
ATOM 4594 N N . GLY B 1 172 ? -19.75 -2.332 -5.289 1 92.75 172 GLY B N 1
ATOM 4595 C CA . GLY B 1 172 ? -19.625 -3.441 -6.223 1 92.75 172 GLY B CA 1
ATOM 4596 C C . GLY B 1 172 ? -18.188 -3.836 -6.488 1 92.75 172 GLY B C 1
ATOM 4597 O O . GLY B 1 172 ? -17.359 -2.986 -6.816 1 92.75 172 GLY B O 1
ATOM 4598 N N . MET B 1 173 ? -17.953 -5.035 -6.277 1 89.75 173 MET B N 1
ATOM 4599 C CA . MET B 1 173 ? -16.641 -5.586 -6.609 1 89.75 173 MET B CA 1
ATOM 4600 C C . MET B 1 173 ? -16.641 -6.207 -8 1 89.75 173 MET B C 1
ATOM 4602 O O . MET B 1 173 ? -17.688 -6.676 -8.477 1 89.75 173 MET B O 1
ATOM 4606 N N . THR B 1 174 ? -15.484 -6.148 -8.648 1 87.19 174 THR B N 1
ATOM 4607 C CA . THR B 1 174 ? -15.508 -6.559 -10.055 1 87.19 174 THR B CA 1
ATOM 4608 C C . THR B 1 174 ? -14.445 -7.621 -10.32 1 87.19 174 THR B C 1
ATOM 4610 O O . THR B 1 174 ? -13.445 -7.703 -9.594 1 87.19 174 THR B O 1
ATOM 4613 N N . ARG B 1 175 ? -14.648 -8.461 -11.219 1 85.56 175 ARG B N 1
ATOM 4614 C CA . ARG B 1 175 ? -13.734 -9.391 -11.875 1 85.56 175 ARG B CA 1
ATOM 4615 C C . ARG B 1 175 ? -13.945 -9.406 -13.383 1 85.56 175 ARG B C 1
ATOM 4617 O O . ARG B 1 175 ? -15.078 -9.305 -13.859 1 85.56 175 ARG B O 1
ATOM 4624 N N . ALA B 1 176 ? -12.828 -9.516 -14.148 1 84.88 176 ALA B N 1
ATOM 4625 C CA . ALA B 1 176 ? -12.969 -9.469 -15.602 1 84.88 176 ALA B CA 1
ATOM 4626 C C . ALA B 1 176 ? -12.109 -10.531 -16.281 1 84.88 176 ALA B C 1
ATOM 4628 O O . ALA B 1 176 ? -10.93 -10.297 -16.562 1 84.88 176 ALA B O 1
ATOM 4629 N N . PRO B 1 177 ? -12.711 -11.609 -16.594 1 79.38 177 PRO B N 1
ATOM 4630 C CA . PRO B 1 177 ? -12 -12.602 -17.406 1 79.38 177 PRO B CA 1
ATOM 4631 C C . PRO B 1 177 ? -11.742 -12.125 -18.828 1 79.38 177 PRO B C 1
ATOM 4633 O O . PRO B 1 177 ? -12.406 -11.195 -19.297 1 79.38 177 PRO B O 1
ATOM 4636 N N . ALA B 1 178 ? -10.789 -12.672 -19.469 1 77.19 178 ALA B N 1
ATOM 4637 C CA . ALA B 1 178 ? -10.492 -12.438 -20.875 1 77.19 178 ALA B CA 1
ATOM 4638 C C . ALA B 1 178 ? -10.852 -13.648 -21.719 1 77.19 178 ALA B C 1
ATOM 4640 O O . ALA B 1 178 ? -10.539 -14.781 -21.359 1 77.19 178 ALA B O 1
ATOM 4641 N N . ALA B 1 179 ? -11.57 -13.43 -22.766 1 74.19 179 ALA B N 1
ATOM 4642 C CA . ALA B 1 179 ? -11.969 -14.492 -23.703 1 74.19 179 ALA B CA 1
ATOM 4643 C C . ALA B 1 179 ? -11.867 -14.023 -25.141 1 74.19 179 ALA B C 1
ATOM 4645 O O . ALA B 1 179 ? -11.852 -12.82 -25.422 1 74.19 179 ALA B O 1
ATOM 4646 N N . ALA B 1 180 ? -11.648 -14.922 -26.016 1 68.44 180 ALA B N 1
ATOM 4647 C CA . ALA B 1 180 ? -11.758 -14.641 -27.438 1 68.44 180 ALA B CA 1
ATOM 4648 C C . ALA B 1 180 ? -13.219 -14.664 -27.891 1 68.44 180 ALA B C 1
ATOM 4650 O O . ALA B 1 180 ? -13.719 -15.695 -28.344 1 68.44 180 ALA B O 1
ATOM 4651 N N . LEU B 1 181 ? -14.078 -13.734 -27.172 1 65.69 181 LEU B N 1
ATOM 4652 C CA . LEU B 1 181 ? -15.523 -13.805 -27.359 1 65.69 181 LEU B CA 1
ATOM 4653 C C . LEU B 1 181 ? -16.062 -12.492 -27.922 1 65.69 181 LEU B C 1
ATOM 4655 O O . LEU B 1 181 ? -15.422 -11.453 -27.812 1 65.69 181 LEU B O 1
ATOM 4659 N N . LYS B 1 182 ? -17.219 -12.633 -28.688 1 60.19 182 LYS B N 1
ATOM 4660 C CA . LYS B 1 182 ? -18.031 -11.508 -29.156 1 60.19 182 LYS B CA 1
ATOM 4661 C C . LYS B 1 182 ? -18.906 -10.961 -28.016 1 60.19 182 LYS B C 1
ATOM 4663 O O . LYS B 1 182 ? -18.938 -11.531 -26.922 1 60.19 182 LYS B O 1
ATOM 4668 N N . ARG B 1 183 ? -19.562 -9.852 -28.125 1 66.12 183 ARG B N 1
ATOM 4669 C CA . ARG B 1 183 ? -20.422 -9.062 -27.25 1 66.12 183 ARG B CA 1
ATOM 4670 C C . ARG B 1 183 ? -21.641 -9.867 -26.812 1 66.12 183 ARG B C 1
ATOM 4672 O O . ARG B 1 183 ? -22.734 -9.32 -26.688 1 66.12 183 ARG B O 1
ATOM 4679 N N . TRP B 1 184 ? -21.531 -11.008 -26.469 1 77 184 TRP B N 1
ATOM 4680 C CA . TRP B 1 184 ? -22.625 -11.906 -26.109 1 77 184 TRP B CA 1
ATOM 4681 C C . TRP B 1 184 ? -23.141 -11.602 -24.703 1 77 184 TRP B C 1
ATOM 4683 O O . TRP B 1 184 ? -24.344 -11.594 -24.469 1 77 184 TRP B O 1
ATOM 4693 N N . PHE B 1 185 ? -22.344 -11.141 -23.797 1 77.5 185 PHE B N 1
ATOM 4694 C CA . PHE B 1 185 ? -22.656 -11.055 -22.375 1 77.5 185 PHE B CA 1
ATOM 4695 C C . PHE B 1 185 ? -23.469 -9.805 -22.078 1 77.5 185 PHE B C 1
ATOM 4697 O O . PHE B 1 185 ? -24.156 -9.742 -21.062 1 77.5 185 PHE B O 1
ATOM 4704 N N . GLU B 1 186 ? -23.438 -8.836 -22.938 1 76.62 186 GLU B N 1
ATOM 4705 C CA . GLU B 1 186 ? -24.031 -7.547 -22.609 1 76.62 186 GLU B CA 1
ATOM 4706 C C . GLU B 1 186 ? -25.484 -7.488 -23.031 1 76.62 186 GLU B C 1
ATOM 4708 O O . GLU B 1 186 ? -26.172 -6.5 -22.766 1 76.62 186 GLU B O 1
ATOM 4713 N N . ALA B 1 187 ? -25.953 -8.539 -23.609 1 76.38 187 ALA B N 1
ATOM 4714 C CA . ALA B 1 187 ? -27.359 -8.516 -24.016 1 76.38 187 ALA B CA 1
ATOM 4715 C C . ALA B 1 187 ? -28.266 -8.469 -22.781 1 76.38 187 ALA B C 1
ATOM 4717 O O . ALA B 1 187 ? -28.109 -9.258 -21.844 1 76.38 187 ALA B O 1
ATOM 4718 N N . PRO B 1 188 ? -29.172 -7.488 -22.797 1 76.69 188 PRO B N 1
ATOM 4719 C CA . PRO B 1 188 ? -30.016 -7.27 -21.625 1 76.69 188 PRO B CA 1
ATOM 4720 C C . PRO B 1 188 ? -30.812 -8.516 -21.219 1 76.69 188 PRO B C 1
ATOM 4722 O O . PRO B 1 188 ? -31.062 -8.727 -20.031 1 76.69 188 PRO B O 1
ATOM 4725 N N . ASP B 1 189 ? -31.156 -9.242 -22.141 1 81.94 189 ASP B N 1
ATOM 4726 C CA . ASP B 1 189 ? -31.984 -10.398 -21.828 1 81.94 189 ASP B CA 1
ATOM 4727 C C . ASP B 1 189 ? -31.156 -11.516 -21.203 1 81.94 189 ASP B C 1
ATOM 4729 O O . ASP B 1 189 ? -31.719 -12.484 -20.672 1 81.94 189 ASP B O 1
ATOM 4733 N N . ARG B 1 190 ? -29.906 -11.289 -21.125 1 86 190 ARG B N 1
ATOM 4734 C CA . ARG B 1 190 ? -29.047 -12.344 -20.609 1 86 190 ARG B CA 1
ATOM 4735 C C . ARG B 1 190 ? -28.75 -12.148 -19.125 1 86 190 ARG B C 1
ATOM 4737 O O . ARG B 1 190 ? -28.438 -13.109 -18.422 1 86 190 ARG B O 1
ATOM 4744 N N . LEU B 1 191 ? -28.891 -11.008 -18.656 1 88 191 LEU B N 1
ATOM 4745 C CA . LEU B 1 191 ? -28.453 -10.656 -17.312 1 88 191 LEU B CA 1
ATOM 4746 C C . LEU B 1 191 ? -29.203 -11.477 -16.266 1 88 191 LEU B C 1
ATOM 4748 O O . LEU B 1 191 ? -28.609 -12.008 -15.336 1 88 191 LEU B O 1
ATOM 4752 N N . PRO B 1 192 ? -30.484 -11.648 -16.453 1 89.62 192 PRO B N 1
ATOM 4753 C CA . PRO B 1 192 ? -31.203 -12.445 -15.445 1 89.62 192 PRO B CA 1
ATOM 4754 C C . PRO B 1 192 ? -30.688 -13.883 -15.367 1 89.62 192 PRO B C 1
ATOM 4756 O O . PRO B 1 192 ? -30.609 -14.453 -14.273 1 89.62 192 PRO B O 1
ATOM 4759 N N . GLU B 1 193 ? -30.391 -14.375 -16.469 1 88.75 193 GLU B N 1
ATOM 4760 C CA . GLU B 1 193 ? -29.859 -15.742 -16.5 1 88.75 193 GLU B CA 1
ATOM 4761 C C . GLU B 1 193 ? -28.5 -15.82 -15.82 1 88.75 193 GLU B C 1
ATOM 4763 O O . GLU B 1 193 ? -28.234 -16.75 -15.055 1 88.75 193 GLU B O 1
ATOM 4768 N N . LEU B 1 194 ? -27.719 -14.898 -16.141 1 89.44 194 LEU B N 1
ATOM 4769 C CA . LEU B 1 194 ? -26.391 -14.844 -15.523 1 89.44 194 LEU B CA 1
ATOM 4770 C C . LEU B 1 194 ? -26.484 -14.656 -14.016 1 89.44 194 LEU B C 1
ATOM 4772 O O . LEU B 1 194 ? -25.734 -15.273 -13.258 1 89.44 194 LEU B O 1
ATOM 4776 N N . GLN B 1 195 ? -27.406 -13.867 -13.625 1 91.38 195 GLN B N 1
ATOM 4777 C CA . GLN B 1 195 ? -27.641 -13.594 -12.211 1 91.38 195 GLN B CA 1
ATOM 4778 C C . GLN B 1 195 ? -28.062 -14.852 -11.469 1 91.38 195 GLN B C 1
ATOM 4780 O O . GLN B 1 195 ? -27.625 -15.102 -10.344 1 91.38 195 GLN B O 1
ATOM 4785 N N . ARG B 1 196 ? -28.859 -15.602 -12.086 1 90.75 196 ARG B N 1
ATOM 4786 C CA . ARG B 1 196 ? -29.312 -16.859 -11.492 1 90.75 196 ARG B CA 1
ATOM 4787 C C . ARG B 1 196 ? -28.156 -17.828 -11.312 1 90.75 196 ARG B C 1
ATOM 4789 O O . ARG B 1 196 ? -28.016 -18.438 -10.25 1 90.75 196 ARG B O 1
ATOM 4796 N N . THR B 1 197 ? -27.391 -17.906 -12.336 1 90.38 197 THR B N 1
ATOM 4797 C CA . THR B 1 197 ? -26.234 -18.812 -12.281 1 90.38 197 THR B CA 1
ATOM 4798 C C . THR B 1 197 ? -25.25 -18.359 -11.203 1 90.38 197 THR B C 1
ATOM 4800 O O . THR B 1 197 ? -24.75 -19.188 -10.438 1 90.38 197 THR B O 1
ATOM 4803 N N . PHE B 1 198 ? -25.016 -17.109 -11.125 1 91.12 198 PHE B N 1
ATOM 4804 C CA . PHE B 1 198 ? -24.094 -16.547 -10.141 1 91.12 198 PHE B CA 1
ATOM 4805 C C . PHE B 1 198 ? -24.609 -16.781 -8.727 1 91.12 198 PHE B C 1
ATOM 4807 O O . PHE B 1 198 ? -23.859 -17.203 -7.84 1 91.12 198 PHE B O 1
ATOM 4814 N N . SER B 1 199 ? -25.844 -16.578 -8.484 1 88.12 199 SER B N 1
ATOM 4815 C CA . SER B 1 199 ? -26.453 -16.625 -7.156 1 88.12 199 SER B CA 1
ATOM 4816 C C . SER B 1 199 ? -26.453 -18.062 -6.609 1 88.12 199 SER B C 1
ATOM 4818 O O . SER B 1 199 ? -26.547 -18.266 -5.398 1 88.12 199 SER B O 1
ATOM 4820 N N . ALA B 1 200 ? -26.312 -18.938 -7.43 1 86.06 200 ALA B N 1
ATOM 4821 C CA . ALA B 1 200 ? -26.281 -20.328 -7.016 1 86.06 200 ALA B CA 1
ATOM 4822 C C . ALA B 1 200 ? -24.969 -20.656 -6.293 1 86.06 200 ALA B C 1
ATOM 4824 O O . ALA B 1 200 ? -24.891 -21.656 -5.574 1 86.06 200 ALA B O 1
ATOM 4825 N N . THR B 1 201 ? -24.031 -19.844 -6.41 1 84.31 201 THR B N 1
ATOM 4826 C CA . THR B 1 201 ? -22.703 -20.141 -5.887 1 84.31 201 THR B CA 1
ATOM 4827 C C . THR B 1 201 ? -22.469 -19.453 -4.547 1 84.31 201 THR B C 1
ATOM 4829 O O . THR B 1 201 ? -21.5 -19.734 -3.852 1 84.31 201 THR B O 1
ATOM 4832 N N . SER B 1 202 ? -23.297 -18.562 -4.168 1 81.75 202 SER B N 1
ATOM 4833 C CA . SER B 1 202 ? -23.062 -17.766 -2.963 1 81.75 202 SER B CA 1
ATOM 4834 C C . SER B 1 202 ? -24.359 -17.312 -2.336 1 81.75 202 SER B C 1
ATOM 4836 O O . SER B 1 202 ? -25.328 -16.984 -3.045 1 81.75 202 SER B O 1
ATOM 4838 N N . ARG B 1 203 ? -24.297 -17.281 -1.008 1 79.94 203 ARG B N 1
ATOM 4839 C CA . ARG B 1 203 ? -25.453 -16.797 -0.256 1 79.94 203 ARG B CA 1
ATOM 4840 C C . ARG B 1 203 ? -25.469 -15.273 -0.199 1 79.94 203 ARG B C 1
ATOM 4842 O O . ARG B 1 203 ? -26.531 -14.664 -0.035 1 79.94 203 ARG B O 1
ATOM 4849 N N . PHE B 1 204 ? -24.328 -14.711 -0.371 1 81.12 204 PHE B N 1
ATOM 4850 C CA . PHE B 1 204 ? -24.219 -13.281 -0.115 1 81.12 204 PHE B CA 1
ATOM 4851 C C . PHE B 1 204 ? -23.906 -12.523 -1.399 1 81.12 204 PHE B C 1
ATOM 4853 O O . PHE B 1 204 ? -24.141 -11.32 -1.491 1 81.12 204 PHE B O 1
ATOM 4860 N N . GLY B 1 205 ? -23.375 -13.227 -2.338 1 86.19 205 GLY B N 1
ATOM 4861 C CA . GLY B 1 205 ? -22.969 -12.586 -3.576 1 86.19 205 GLY B CA 1
ATOM 4862 C C . GLY B 1 205 ? -24.094 -12.43 -4.574 1 86.19 205 GLY B C 1
ATOM 4863 O O . GLY B 1 205 ? -24.953 -13.305 -4.691 1 86.19 205 GLY B O 1
ATOM 4864 N N . GLN B 1 206 ? -24.141 -11.227 -5.188 1 90.56 206 GLN B N 1
ATOM 4865 C CA . GLN B 1 206 ? -25.109 -10.945 -6.234 1 90.56 206 GLN B CA 1
ATOM 4866 C C . GLN B 1 206 ? -24.453 -10.297 -7.445 1 90.56 206 GLN B C 1
ATOM 4868 O O . GLN B 1 206 ? -23.656 -9.359 -7.297 1 90.56 206 GLN B O 1
ATOM 4873 N N . LEU B 1 207 ? -24.766 -10.867 -8.594 1 93.25 207 LEU B N 1
ATOM 4874 C CA . LEU B 1 207 ? -24.312 -10.219 -9.82 1 93.25 207 LEU B CA 1
ATOM 4875 C C . LEU B 1 207 ? -25.156 -8.984 -10.125 1 93.25 207 LEU B C 1
ATOM 4877 O O . LEU B 1 207 ? -26.375 -9.07 -10.234 1 93.25 207 LEU B O 1
ATOM 4881 N N . LEU B 1 208 ? -24.5 -7.859 -10.289 1 92.31 208 LEU B N 1
ATOM 4882 C CA . LEU B 1 208 ? -25.219 -6.598 -10.477 1 92.31 208 LEU B CA 1
ATOM 4883 C C . LEU B 1 208 ? -25.219 -6.195 -11.945 1 92.31 208 LEU B C 1
ATOM 4885 O O . LEU B 1 208 ? -26.156 -5.516 -12.398 1 92.31 208 LEU B O 1
ATOM 4889 N N . GLY B 1 209 ? -24.156 -6.547 -12.641 1 90.38 209 GLY B N 1
ATOM 4890 C CA . GLY B 1 209 ? -24.062 -6.156 -14.039 1 90.38 209 GLY B CA 1
ATOM 4891 C C . GLY B 1 209 ? -22.812 -6.699 -14.727 1 90.38 209 GLY B C 1
ATOM 4892 O O . GLY B 1 209 ? -21.938 -7.277 -14.07 1 90.38 209 GLY B O 1
ATOM 4893 N N . VAL B 1 210 ? -22.891 -6.578 -16.078 1 91.06 210 VAL B N 1
ATOM 4894 C CA . VAL B 1 210 ? -21.781 -7.051 -16.891 1 91.06 210 VAL B CA 1
ATOM 4895 C C . VAL B 1 210 ? -21.438 -6 -17.953 1 91.06 210 VAL B C 1
ATOM 4897 O O . VAL B 1 210 ? -22.328 -5.387 -18.547 1 91.06 210 VAL B O 1
ATOM 4900 N N . LYS B 1 211 ? -20.188 -5.719 -18.062 1 89.69 211 LYS B N 1
ATOM 4901 C CA . LYS B 1 211 ? -19.672 -4.836 -19.109 1 89.69 211 LYS B CA 1
ATOM 4902 C C . LYS B 1 211 ? -18.594 -5.535 -19.922 1 89.69 211 LYS B C 1
ATOM 4904 O O . LYS B 1 211 ? -17.703 -6.195 -19.375 1 89.69 211 LYS B O 1
ATOM 4909 N N . VAL B 1 212 ? -18.719 -5.395 -21.281 1 89.75 212 VAL B N 1
ATOM 4910 C CA . VAL B 1 212 ? -17.75 -6.07 -22.156 1 89.75 212 VAL B CA 1
ATOM 4911 C C . VAL B 1 212 ? -16.922 -5.035 -22.922 1 89.75 212 VAL B C 1
ATOM 4913 O O . VAL B 1 212 ? -17.469 -4.055 -23.438 1 89.75 212 VAL B O 1
ATOM 4916 N N . ALA B 1 213 ? -15.656 -5.227 -22.859 1 91 213 ALA B N 1
ATOM 4917 C CA . ALA B 1 213 ? -14.742 -4.461 -23.703 1 91 213 ALA B CA 1
ATOM 4918 C C . ALA B 1 213 ? -14.047 -5.363 -24.719 1 91 213 ALA B C 1
ATOM 4920 O O . ALA B 1 213 ? -13.688 -6.5 -24.406 1 91 213 ALA B O 1
ATOM 4921 N N . LEU B 1 214 ? -13.859 -4.777 -25.938 1 88.06 214 LEU B N 1
ATOM 4922 C CA . LEU B 1 214 ? -13.266 -5.559 -27.016 1 88.06 214 LEU B CA 1
ATOM 4923 C C . LEU B 1 214 ? -11.93 -4.961 -27.453 1 88.06 214 LEU B C 1
ATOM 4925 O O . LEU B 1 214 ? -11.773 -3.74 -27.484 1 88.06 214 LEU B O 1
ATOM 4929 N N . ALA B 1 215 ? -11.047 -5.812 -27.656 1 90.06 215 ALA B N 1
ATOM 4930 C CA . ALA B 1 215 ? -9.781 -5.492 -28.312 1 90.06 215 ALA B CA 1
ATOM 4931 C C . ALA B 1 215 ? -9.453 -6.5 -29.422 1 90.06 215 ALA B C 1
ATOM 4933 O O . ALA B 1 215 ? -8.844 -7.535 -29.156 1 90.06 215 ALA B O 1
ATOM 4934 N N . GLY B 1 216 ? -9.789 -6.113 -30.656 1 85.25 216 GLY B N 1
ATOM 4935 C CA . GLY B 1 216 ? -9.656 -7.086 -31.734 1 85.25 216 GLY B CA 1
ATOM 4936 C C . GLY B 1 216 ? -10.484 -8.336 -31.5 1 85.25 216 GLY B C 1
ATOM 4937 O O . GLY B 1 216 ? -11.711 -8.266 -31.375 1 85.25 216 GLY B O 1
ATOM 4938 N N . ARG B 1 217 ? -9.742 -9.5 -31.266 1 83.69 217 ARG B N 1
ATOM 4939 C CA . ARG B 1 217 ? -10.445 -10.773 -31.094 1 83.69 217 ARG B CA 1
ATOM 4940 C C . ARG B 1 217 ? -10.625 -11.102 -29.625 1 83.69 217 ARG B C 1
ATOM 4942 O O . ARG B 1 217 ? -11.18 -12.148 -29.281 1 83.69 217 ARG B O 1
ATOM 4949 N N . HIS B 1 218 ? -10.125 -10.219 -28.766 1 88.62 218 HIS B N 1
ATOM 4950 C CA . HIS B 1 218 ? -10.219 -10.461 -27.328 1 88.62 218 HIS B CA 1
ATOM 4951 C C . HIS B 1 218 ? -11.398 -9.719 -26.719 1 88.62 218 HIS B C 1
ATOM 4953 O O . HIS B 1 218 ? -11.633 -8.547 -27.031 1 88.62 218 HIS B O 1
ATOM 4959 N N . ALA B 1 219 ? -12.133 -10.43 -25.922 1 89.38 219 ALA B N 1
ATOM 4960 C CA . ALA B 1 219 ? -13.211 -9.828 -25.141 1 89.38 219 ALA B CA 1
ATOM 4961 C C . ALA B 1 219 ? -12.898 -9.883 -23.656 1 89.38 219 ALA B C 1
ATOM 4963 O O . ALA B 1 219 ? -12.445 -10.914 -23.141 1 89.38 219 ALA B O 1
ATOM 4964 N N . PHE B 1 220 ? -13.07 -8.852 -23.031 1 92.38 220 PHE B N 1
ATOM 4965 C CA . PHE B 1 220 ? -12.922 -8.758 -21.578 1 92.38 220 PHE B CA 1
ATOM 4966 C C . PHE B 1 220 ? -14.273 -8.5 -20.922 1 92.38 220 PHE B C 1
ATOM 4968 O O . PHE B 1 220 ? -14.875 -7.445 -21.109 1 92.38 220 PHE B O 1
ATOM 4975 N N . VAL B 1 221 ? -14.742 -9.453 -20.156 1 91.75 221 VAL B N 1
ATOM 4976 C CA . VAL B 1 221 ? -16.078 -9.406 -19.547 1 91.75 221 VAL B CA 1
ATOM 4977 C C . VAL B 1 221 ? -15.969 -9.016 -18.078 1 91.75 221 VAL B C 1
ATOM 4979 O O . VAL B 1 221 ? -15.594 -9.836 -17.234 1 91.75 221 VAL B O 1
ATOM 4982 N N . ARG B 1 222 ? -16.344 -7.844 -17.75 1 93.38 222 ARG B N 1
ATOM 4983 C CA . ARG B 1 222 ? -16.266 -7.289 -16.406 1 93.38 222 ARG B CA 1
ATOM 4984 C C . ARG B 1 222 ? -17.562 -7.488 -15.641 1 93.38 222 ARG B C 1
ATOM 4986 O O . ARG B 1 222 ? -18.562 -6.816 -15.922 1 93.38 222 ARG B O 1
ATOM 4993 N N . PHE B 1 223 ? -17.5 -8.383 -14.703 1 93.12 223 PHE B N 1
ATOM 4994 C CA . PHE B 1 223 ? -18.641 -8.656 -13.836 1 93.12 223 PHE B CA 1
ATOM 4995 C C . PHE B 1 223 ? -18.609 -7.773 -12.594 1 93.12 223 PHE B C 1
ATOM 4997 O O . PHE B 1 223 ? -17.578 -7.664 -11.93 1 93.12 223 PHE B O 1
ATOM 5004 N N . ARG B 1 224 ? -19.656 -7.141 -12.305 1 93.56 224 ARG B N 1
ATOM 5005 C CA . ARG B 1 224 ? -19.828 -6.359 -11.078 1 93.56 224 ARG B CA 1
ATOM 5006 C C . ARG B 1 224 ? -20.766 -7.055 -10.102 1 93.56 224 ARG B C 1
ATOM 5008 O O . ARG B 1 224 ? -21.891 -7.391 -10.445 1 93.56 224 ARG B O 1
ATOM 5015 N N . CYS B 1 225 ? -20.281 -7.234 -8.836 1 94.56 225 CYS B N 1
ATOM 5016 C CA . CYS B 1 225 ? -21.031 -8.062 -7.898 1 94.56 225 CYS B CA 1
ATOM 5017 C C . CYS B 1 225 ? -21.078 -7.422 -6.52 1 94.56 225 CYS B C 1
ATOM 5019 O O . CYS B 1 225 ? -20.109 -6.785 -6.094 1 94.56 225 CYS B O 1
ATOM 5021 N N . ALA B 1 226 ? -22.203 -7.602 -5.859 1 93.5 226 ALA B N 1
ATOM 5022 C CA . ALA B 1 226 ? -22.281 -7.289 -4.438 1 93.5 226 ALA B CA 1
ATOM 5023 C C . ALA B 1 226 ? -21.641 -8.391 -3.598 1 93.5 226 ALA B C 1
ATOM 5025 O O . ALA B 1 226 ? -21.828 -9.578 -3.877 1 93.5 226 ALA B O 1
ATOM 5026 N N . THR B 1 227 ? -20.906 -7.977 -2.566 1 94.12 227 THR B N 1
ATOM 5027 C CA . THR B 1 227 ? -20.125 -8.984 -1.85 1 94.12 227 THR B CA 1
ATOM 5028 C C . THR B 1 227 ? -20.406 -8.914 -0.351 1 94.12 227 THR B C 1
ATOM 5030 O O . THR B 1 227 ? -19.703 -9.539 0.447 1 94.12 227 THR B O 1
ATOM 5033 N N . GLY B 1 228 ? -21.391 -8.117 0.078 1 94.19 228 GLY B N 1
ATOM 5034 C CA . GLY B 1 228 ? -21.719 -7.992 1.49 1 94.19 228 GLY B CA 1
ATOM 5035 C C . GLY B 1 228 ? -20.594 -7.383 2.311 1 94.19 228 GLY B C 1
ATOM 5036 O O . GLY B 1 228 ? -20.062 -6.332 1.955 1 94.19 228 GLY B O 1
ATOM 5037 N N . ASP B 1 229 ? -20.234 -8.078 3.447 1 96.62 229 ASP B N 1
ATOM 5038 C CA . ASP B 1 229 ? -19.266 -7.508 4.375 1 96.62 229 ASP B CA 1
ATOM 5039 C C . ASP B 1 229 ? -17.859 -8.023 4.078 1 96.62 229 ASP B C 1
ATOM 5041 O O . ASP B 1 229 ? -16.906 -7.684 4.781 1 96.62 229 ASP B O 1
ATOM 5045 N N . ALA B 1 230 ? -17.719 -8.875 3.041 1 94.69 230 ALA B N 1
ATOM 5046 C CA . ALA B 1 230 ? -16.391 -9.273 2.557 1 94.69 230 ALA B CA 1
ATOM 5047 C C . ALA B 1 230 ? -15.883 -8.312 1.489 1 94.69 230 ALA B C 1
ATOM 5049 O O . ALA B 1 230 ? -16.672 -7.645 0.818 1 94.69 230 ALA B O 1
ATOM 5050 N N . MET B 1 231 ? -14.547 -8.188 1.446 1 94.31 231 MET B N 1
ATOM 5051 C CA . MET B 1 231 ? -14.016 -7.531 0.252 1 94.31 231 MET B CA 1
ATOM 5052 C C . MET B 1 231 ? -14.516 -8.219 -1.013 1 94.31 231 MET B C 1
ATOM 5054 O O . MET B 1 231 ? -14.977 -7.562 -1.944 1 94.31 231 MET B O 1
ATOM 5058 N N . GLY B 1 232 ? -14.344 -9.57 -1.041 1 89.5 232 GLY B N 1
ATOM 5059 C CA . GLY B 1 232 ? -15.227 -10.391 -1.861 1 89.5 232 GLY B CA 1
ATOM 5060 C C . GLY B 1 232 ? -14.555 -10.914 -3.115 1 89.5 232 GLY B C 1
ATOM 5061 O O . GLY B 1 232 ? -15.203 -11.508 -3.975 1 89.5 232 GLY B O 1
ATOM 5062 N N . MET B 1 233 ? -13.242 -10.812 -3.309 1 88.19 233 MET B N 1
ATOM 5063 C CA . MET B 1 233 ? -12.586 -11.219 -4.547 1 88.19 233 MET B CA 1
ATOM 5064 C C . MET B 1 233 ? -12.711 -12.719 -4.762 1 88.19 233 MET B C 1
ATOM 5066 O O . MET B 1 233 ? -12.93 -13.18 -5.883 1 88.19 233 MET B O 1
ATOM 5070 N N . ASN B 1 234 ? -12.547 -13.523 -3.721 1 84.12 234 ASN B N 1
ATOM 5071 C CA . ASN B 1 234 ? -12.695 -14.969 -3.844 1 84.12 234 ASN B CA 1
ATOM 5072 C C . ASN B 1 234 ? -14.125 -15.359 -4.199 1 84.12 234 ASN B C 1
ATOM 5074 O O . ASN B 1 234 ? -14.344 -16.234 -5.035 1 84.12 234 ASN B O 1
ATOM 5078 N N . MET B 1 235 ? -15.039 -14.734 -3.592 1 86.44 235 MET B N 1
ATOM 5079 C CA . MET B 1 235 ? -16.453 -14.961 -3.85 1 86.44 235 MET B CA 1
ATOM 5080 C C . MET B 1 235 ? -16.812 -14.625 -5.297 1 86.44 235 MET B C 1
ATOM 5082 O O . MET B 1 235 ? -17.469 -15.406 -5.977 1 86.44 235 MET B O 1
ATOM 5086 N N . VAL B 1 236 ? -16.391 -13.477 -5.75 1 91.31 236 VAL B N 1
ATOM 5087 C CA . VAL B 1 236 ? -16.672 -13.031 -7.113 1 91.31 236 VAL B CA 1
ATOM 5088 C C . VAL B 1 236 ? -15.984 -13.961 -8.109 1 91.31 236 VAL B C 1
ATOM 5090 O O . VAL B 1 236 ? -16.562 -14.328 -9.133 1 91.31 236 VAL B O 1
ATOM 5093 N N . GLY B 1 237 ? -14.734 -14.336 -7.777 1 89.44 237 GLY B N 1
ATOM 5094 C CA . GLY B 1 237 ? -14.023 -15.258 -8.641 1 89.44 237 GLY B CA 1
ATOM 5095 C C . GLY B 1 237 ? -14.75 -16.578 -8.836 1 89.44 237 GLY B C 1
ATOM 5096 O O . GLY B 1 237 ? -14.867 -17.062 -9.961 1 89.44 237 GLY B O 1
ATOM 5097 N N . LYS B 1 238 ? -15.234 -17.125 -7.785 1 87.81 238 LYS B N 1
ATOM 5098 C CA . LYS B 1 238 ? -15.961 -18.406 -7.824 1 87.81 238 LYS B CA 1
ATOM 5099 C C . LYS B 1 238 ? -17.25 -18.266 -8.633 1 87.81 238 LYS B C 1
ATOM 5101 O O . LYS B 1 238 ? -17.562 -19.141 -9.453 1 87.81 238 LYS B O 1
ATOM 5106 N N . GLY B 1 239 ? -17.969 -17.234 -8.375 1 90.19 239 GLY B N 1
ATOM 5107 C CA . GLY B 1 239 ? -19.203 -17 -9.102 1 90.19 239 GLY B CA 1
ATOM 5108 C C . GLY B 1 239 ? -19 -16.812 -10.594 1 90.19 239 GLY B C 1
ATOM 5109 O O . GLY B 1 239 ? -19.703 -17.391 -11.414 1 90.19 239 GLY B O 1
ATOM 5110 N N . VAL B 1 240 ? -18.016 -16.031 -10.93 1 90.75 240 VAL B N 1
ATOM 5111 C CA . VAL B 1 240 ? -17.719 -15.727 -12.32 1 90.75 240 VAL B CA 1
ATOM 5112 C C . VAL B 1 240 ? -17.266 -17 -13.039 1 90.75 240 VAL B C 1
ATOM 5114 O O . VAL B 1 240 ? -17.625 -17.219 -14.195 1 90.75 240 VAL B O 1
ATOM 5117 N N . ASN B 1 241 ? -16.453 -17.766 -12.344 1 89.5 241 ASN B N 1
ATOM 5118 C CA . ASN B 1 241 ? -16.031 -19.031 -12.922 1 89.5 241 ASN B CA 1
ATOM 5119 C C . ASN B 1 241 ? -17.203 -19.906 -13.305 1 89.5 241 ASN B C 1
ATOM 5121 O O . ASN B 1 241 ? -17.219 -20.516 -14.367 1 89.5 241 ASN B O 1
ATOM 5125 N N . THR B 1 242 ? -18.188 -19.984 -12.469 1 89.88 242 THR B N 1
ATOM 5126 C CA . THR B 1 242 ? -19.375 -20.781 -12.719 1 89.88 242 THR B CA 1
ATOM 5127 C C . THR B 1 242 ? -20.172 -20.219 -13.883 1 89.88 242 THR B C 1
ATOM 5129 O O . THR B 1 242 ? -20.641 -20.953 -14.758 1 89.88 242 THR B O 1
ATOM 5132 N N . VAL B 1 243 ? -20.328 -18.938 -13.914 1 90 243 VAL B N 1
ATOM 5133 C CA . VAL B 1 243 ? -21.062 -18.266 -14.977 1 90 243 VAL B CA 1
ATOM 5134 C C . VAL B 1 243 ? -20.375 -18.531 -16.312 1 90 243 VAL B C 1
ATOM 5136 O O . VAL B 1 243 ? -21.047 -18.828 -17.312 1 90 243 VAL B O 1
ATOM 5139 N N . LEU B 1 244 ? -19.109 -18.438 -16.328 1 88.5 244 LEU B N 1
ATOM 5140 C CA . LEU B 1 244 ? -18.359 -18.609 -17.562 1 88.5 244 LEU B CA 1
ATOM 5141 C C . LEU B 1 244 ? -18.422 -20.062 -18.031 1 88.5 244 LEU B C 1
ATOM 5143 O O . LEU B 1 244 ? -18.531 -20.328 -19.234 1 88.5 244 LEU B O 1
ATOM 5147 N N . ALA B 1 245 ? -18.312 -20.938 -17.094 1 87.31 245 ALA B N 1
ATOM 5148 C CA . ALA B 1 245 ? -18.391 -22.359 -17.453 1 87.31 245 ALA B CA 1
ATOM 5149 C C . ALA B 1 245 ? -19.719 -22.688 -18.125 1 87.31 245 ALA B C 1
ATOM 5151 O O . ALA B 1 245 ? -19.75 -23.406 -19.125 1 87.31 245 ALA B O 1
ATOM 5152 N N . GLU B 1 246 ? -20.766 -22.156 -17.578 1 86.88 246 GLU B N 1
ATOM 5153 C CA . GLU B 1 246 ? -22.078 -22.391 -18.156 1 86.88 246 GLU B CA 1
ATOM 5154 C C . GLU B 1 246 ? -22.234 -21.672 -19.5 1 86.88 246 GLU B C 1
ATOM 5156 O O . GLU B 1 246 ? -22.812 -22.219 -20.438 1 86.88 246 GLU B O 1
ATOM 5161 N N . ALA B 1 247 ? -21.766 -20.469 -19.547 1 86.38 247 ALA B N 1
ATOM 5162 C CA . ALA B 1 247 ? -21.891 -19.672 -20.75 1 86.38 247 ALA B CA 1
ATOM 5163 C C . ALA B 1 247 ? -21.141 -20.312 -21.922 1 86.38 247 ALA B C 1
ATOM 5165 O O . ALA B 1 247 ? -21.609 -20.297 -23.062 1 86.38 247 ALA B O 1
ATOM 5166 N N . LEU B 1 248 ? -20 -20.828 -21.688 1 85.38 248 LEU B N 1
ATOM 5167 C CA . LEU B 1 248 ? -19.141 -21.359 -22.75 1 85.38 248 LEU B CA 1
ATOM 5168 C C . LEU B 1 248 ? -19.719 -22.641 -23.328 1 85.38 248 LEU B C 1
ATOM 5170 O O . LEU B 1 248 ? -19.312 -23.094 -24.391 1 85.38 248 LEU B O 1
ATOM 5174 N N . GLU B 1 249 ? -20.719 -23.156 -22.656 1 84.81 249 GLU B N 1
ATOM 5175 C CA . GLU B 1 249 ? -21.406 -24.344 -23.156 1 84.81 249 GLU B CA 1
ATOM 5176 C C . GLU B 1 249 ? -22.547 -23.969 -24.109 1 84.81 249 GLU B C 1
ATOM 5178 O O . GLU B 1 249 ? -23.078 -24.828 -24.812 1 84.81 249 GLU B O 1
ATOM 5183 N N . THR B 1 250 ? -22.844 -22.734 -24.188 1 84.56 250 THR B N 1
ATOM 5184 C CA . THR B 1 250 ? -23.938 -22.281 -25.031 1 84.56 250 THR B CA 1
ATOM 5185 C C . THR B 1 250 ? -23.516 -22.25 -26.5 1 84.56 250 THR B C 1
ATOM 5187 O O . THR B 1 250 ? -22.391 -21.844 -26.812 1 84.56 250 THR B O 1
ATOM 5190 N N . PRO B 1 251 ? -24.422 -22.562 -27.406 1 85.31 251 PRO B N 1
ATOM 5191 C CA . PRO B 1 251 ? -24.094 -22.594 -28.828 1 85.31 251 PRO B CA 1
ATOM 5192 C C . PRO B 1 251 ? -23.656 -21.219 -29.359 1 85.31 251 PRO B C 1
ATOM 5194 O O . PRO B 1 251 ? -22.828 -21.141 -30.266 1 85.31 251 PRO B O 1
ATOM 5197 N N . ALA B 1 252 ? -24.203 -20.281 -28.766 1 82.38 252 ALA B N 1
ATOM 5198 C CA . ALA B 1 252 ? -23.891 -18.922 -29.234 1 82.38 252 ALA B CA 1
ATOM 5199 C C . ALA B 1 252 ? -22.406 -18.594 -29.031 1 82.38 252 ALA B C 1
ATOM 5201 O O . ALA B 1 252 ? -21.875 -17.719 -29.703 1 82.38 252 ALA B O 1
ATOM 5202 N N . LEU B 1 253 ? -21.75 -19.297 -28.203 1 83.19 253 LEU B N 1
ATOM 5203 C CA . LEU B 1 253 ? -20.359 -19.031 -27.906 1 83.19 253 LEU B CA 1
ATOM 5204 C C . LEU B 1 253 ? -19.469 -20.172 -28.375 1 83.19 253 LEU B C 1
ATOM 5206 O O . LEU B 1 253 ? -18.359 -20.359 -27.875 1 83.19 253 LEU B O 1
ATOM 5210 N N . GLU B 1 254 ? -20.047 -20.828 -29.297 1 81.88 254 GLU B N 1
ATOM 5211 C CA . GLU B 1 254 ? -19.219 -21.875 -29.891 1 81.88 254 GLU B CA 1
ATOM 5212 C C . GLU B 1 254 ? -17.938 -21.312 -30.484 1 81.88 254 GLU B C 1
ATOM 5214 O O . GLU B 1 254 ? -17.969 -20.297 -31.188 1 81.88 254 GLU B O 1
ATOM 5219 N N . GLY B 1 255 ? -16.828 -21.906 -30.125 1 78.31 255 GLY B N 1
ATOM 5220 C CA . GLY B 1 255 ? -15.539 -21.453 -30.625 1 78.31 255 GLY B CA 1
ATOM 5221 C C . GLY B 1 255 ? -14.859 -20.469 -29.703 1 78.31 255 GLY B C 1
ATOM 5222 O O . GLY B 1 255 ? -13.656 -20.203 -29.828 1 78.31 255 GLY B O 1
ATOM 5223 N N . ALA B 1 256 ? -15.602 -20 -28.781 1 82 256 ALA B N 1
ATOM 5224 C CA . ALA B 1 256 ? -15.008 -19.094 -27.797 1 82 256 ALA B CA 1
ATOM 5225 C C . ALA B 1 256 ? -14.094 -19.859 -26.828 1 82 256 ALA B C 1
ATOM 5227 O O . ALA B 1 256 ? -14.375 -21.016 -26.484 1 82 256 ALA B O 1
ATOM 5228 N N . GLU B 1 257 ? -12.945 -19.203 -26.562 1 84.38 257 GLU B N 1
ATOM 5229 C CA . GLU B 1 257 ? -11.977 -19.797 -25.641 1 84.38 257 GLU B CA 1
ATOM 5230 C C . GLU B 1 257 ? -11.656 -18.859 -24.484 1 84.38 257 GLU B C 1
ATOM 5232 O O . GLU B 1 257 ? -11.414 -17.672 -24.688 1 84.38 257 GLU B O 1
ATOM 5237 N N . LEU B 1 258 ? -11.797 -19.391 -23.359 1 87.88 258 LEU B N 1
ATOM 5238 C CA . LEU B 1 258 ? -11.328 -18.641 -22.188 1 87.88 258 LEU B CA 1
ATOM 5239 C C . LEU B 1 258 ? -9.805 -18.594 -22.156 1 87.88 258 LEU B C 1
ATOM 5241 O O . LEU B 1 258 ? -9.148 -19.641 -22.141 1 87.88 258 LEU B O 1
ATOM 5245 N N . ILE B 1 259 ? -9.281 -17.438 -22.156 1 88 259 ILE B N 1
ATOM 5246 C CA . ILE B 1 259 ? -7.836 -17.281 -22.109 1 88 259 ILE B CA 1
ATOM 5247 C C . ILE B 1 259 ? -7.359 -17.234 -20.672 1 88 259 ILE B C 1
ATOM 5249 O O . ILE B 1 259 ? -6.312 -17.797 -20.328 1 88 259 ILE B O 1
ATOM 5253 N N . GLY B 1 260 ? -8.102 -16.578 -19.781 1 89.88 260 GLY B N 1
ATOM 5254 C CA . GLY B 1 260 ? -7.82 -16.516 -18.359 1 89.88 260 GLY B CA 1
ATOM 5255 C C . GLY B 1 260 ? -8.977 -15.969 -17.547 1 89.88 260 GLY B C 1
ATOM 5256 O O . GLY B 1 260 ? -9.727 -15.109 -18.031 1 89.88 260 GLY B O 1
ATOM 5257 N N . LEU B 1 261 ? -9.023 -16.391 -16.328 1 87.94 261 LEU B N 1
ATOM 5258 C CA . LEU B 1 261 ? -10.102 -15.961 -15.445 1 87.94 261 LEU B CA 1
ATOM 5259 C C . LEU B 1 261 ? -9.891 -14.516 -15.008 1 87.94 261 LEU B C 1
ATOM 5261 O O . LEU B 1 261 ? -10.805 -13.883 -14.469 1 87.94 261 LEU B O 1
ATOM 5265 N N . SER B 1 262 ? -8.781 -14.062 -15.227 1 90.69 262 SER B N 1
ATOM 5266 C CA . SER B 1 262 ? -8.438 -12.664 -14.984 1 90.69 262 SER B CA 1
ATOM 5267 C C . SER B 1 262 ? -7.797 -12.023 -16.219 1 90.69 262 SER B C 1
ATOM 5269 O O . SER B 1 262 ? -6.863 -12.586 -16.797 1 90.69 262 SER B O 1
ATOM 5271 N N . GLY B 1 263 ? -8.344 -10.883 -16.625 1 93 263 GLY B N 1
ATOM 5272 C CA . GLY B 1 263 ? -7.867 -10.266 -17.859 1 93 263 GLY B CA 1
ATOM 5273 C C . GLY B 1 263 ? -7.418 -8.828 -17.656 1 93 263 GLY B C 1
ATOM 5274 O O . GLY B 1 263 ? -7.199 -8.102 -18.641 1 93 263 GLY B O 1
ATOM 5275 N N . ASN B 1 264 ? -7.242 -8.297 -16.422 1 94.38 264 ASN B N 1
ATOM 5276 C CA . ASN B 1 264 ? -6.75 -6.98 -16.016 1 94.38 264 ASN B CA 1
ATOM 5277 C C . ASN B 1 264 ? -7.723 -5.875 -16.422 1 94.38 264 ASN B C 1
ATOM 5279 O O . ASN B 1 264 ? -7.363 -4.695 -16.422 1 94.38 264 ASN B O 1
ATOM 5283 N N . TYR B 1 265 ? -8.93 -6.27 -16.734 1 92.94 265 TYR B N 1
ATOM 5284 C CA . TYR B 1 265 ? -9.906 -5.234 -17.031 1 92.94 265 TYR B CA 1
ATOM 5285 C C . TYR B 1 265 ? -10.766 -4.926 -15.812 1 92.94 265 TYR B C 1
ATOM 5287 O O . TYR B 1 265 ? -11.453 -3.906 -15.766 1 92.94 265 TYR B O 1
ATOM 5295 N N . CYS B 1 266 ? -10.766 -5.812 -14.875 1 83.94 266 CYS B N 1
ATOM 5296 C CA . CYS B 1 266 ? -11.297 -5.434 -13.57 1 83.94 266 CYS B CA 1
ATOM 5297 C C . CYS B 1 266 ? -10.242 -4.691 -12.75 1 83.94 266 CYS B C 1
ATOM 5299 O O . CYS B 1 266 ? -10.578 -3.965 -11.812 1 83.94 266 CYS B O 1
ATOM 5301 N N . THR B 1 267 ? -9.039 -4.875 -13.039 1 84.06 267 THR B N 1
ATOM 5302 C CA . THR B 1 267 ? -7.824 -4.234 -12.539 1 84.06 267 THR B CA 1
ATOM 5303 C C . THR B 1 267 ? -7.691 -4.426 -11.031 1 84.06 267 THR B C 1
ATOM 5305 O O . THR B 1 267 ? -7.949 -3.498 -10.266 1 84.06 267 THR B O 1
ATOM 5308 N N . ASP B 1 268 ? -7.312 -5.516 -10.641 1 90.19 268 ASP B N 1
ATOM 5309 C CA . ASP B 1 268 ? -7.031 -5.816 -9.234 1 90.19 268 ASP B CA 1
ATOM 5310 C C . ASP B 1 268 ? -5.617 -5.387 -8.852 1 90.19 268 ASP B C 1
ATOM 5312 O O . ASP B 1 268 ? -4.641 -5.883 -9.414 1 90.19 268 ASP B O 1
ATOM 5316 N N . LYS B 1 269 ? -5.543 -4.488 -7.906 1 95 269 LYS B N 1
ATOM 5317 C CA . LYS B 1 269 ? -4.27 -4.082 -7.316 1 95 269 LYS B CA 1
ATOM 5318 C C . LYS B 1 269 ? -3.393 -3.367 -8.344 1 95 269 LYS B C 1
ATOM 5320 O O . LYS B 1 269 ? -2.191 -3.627 -8.422 1 95 269 LYS B O 1
ATOM 5325 N N . LYS B 1 270 ? -3.939 -2.512 -9.203 1 95.81 270 LYS B N 1
ATOM 5326 C CA . LYS B 1 270 ? -3.311 -1.644 -10.195 1 95.81 270 LYS B CA 1
ATOM 5327 C C . LYS B 1 270 ? -4.109 -0.356 -10.383 1 95.81 270 LYS B C 1
ATOM 5329 O O . LYS B 1 270 ? -5.34 -0.369 -10.336 1 95.81 270 LYS B O 1
ATOM 5334 N N . PRO B 1 271 ? -3.357 0.74 -10.586 1 96.12 271 PRO B N 1
ATOM 5335 C CA . PRO B 1 271 ? -4.125 1.938 -10.938 1 96.12 271 PRO B CA 1
ATOM 5336 C C . PRO B 1 271 ? -4.762 1.845 -12.328 1 96.12 271 PRO B C 1
ATOM 5338 O O . PRO B 1 271 ? -4.113 1.401 -13.281 1 96.12 271 PRO B O 1
ATOM 5341 N N . ALA B 1 272 ? -5.996 2.188 -12.453 1 96.25 272 ALA B N 1
ATOM 5342 C CA . ALA B 1 272 ? -6.664 2.119 -13.75 1 96.25 272 ALA B CA 1
ATOM 5343 C C . ALA B 1 272 ? -7.785 3.15 -13.844 1 96.25 272 ALA B C 1
ATOM 5345 O O . ALA B 1 272 ? -8.492 3.404 -12.867 1 96.25 272 ALA B O 1
ATOM 5346 N N . ALA B 1 273 ? -7.973 3.648 -15.039 1 95.69 273 ALA B N 1
ATOM 5347 C CA . ALA B 1 273 ? -9.039 4.609 -15.328 1 95.69 273 ALA B CA 1
ATOM 5348 C C . ALA B 1 273 ? -10.414 3.969 -15.172 1 95.69 273 ALA B C 1
ATOM 5350 O O . ALA B 1 273 ? -11.352 4.613 -14.695 1 95.69 273 ALA B O 1
ATOM 5351 N N . VAL B 1 274 ? -10.562 2.727 -15.516 1 95.12 274 VAL B N 1
ATOM 5352 C CA . VAL B 1 274 ? -11.859 2.064 -15.469 1 95.12 274 VAL B CA 1
ATOM 5353 C C . VAL B 1 274 ? -12.375 2.037 -14.031 1 95.12 274 VAL B C 1
ATOM 5355 O O . VAL B 1 274 ? -13.555 2.291 -13.781 1 95.12 274 VAL B O 1
ATOM 5358 N N . ASN B 1 275 ? -11.508 1.761 -13.07 1 96.12 275 ASN B N 1
ATOM 5359 C CA . ASN B 1 275 ? -11.922 1.743 -11.672 1 96.12 275 ASN B CA 1
ATOM 5360 C C . ASN B 1 275 ? -12.125 3.156 -11.125 1 96.12 275 ASN B C 1
ATOM 5362 O O . ASN B 1 275 ? -12.984 3.383 -10.273 1 96.12 275 ASN B O 1
ATOM 5366 N N . TRP B 1 276 ? -11.336 4.129 -11.641 1 95.5 276 TRP B N 1
ATOM 5367 C CA . TRP B 1 276 ? -11.477 5.531 -11.266 1 95.5 276 TRP B CA 1
ATOM 5368 C C . TRP B 1 276 ? -12.836 6.074 -11.703 1 95.5 276 TRP B C 1
ATOM 5370 O O . TRP B 1 276 ? -13.453 6.863 -10.992 1 95.5 276 TRP B O 1
ATOM 5380 N N . ILE B 1 277 ? -13.328 5.562 -12.805 1 92.94 277 ILE B N 1
ATOM 5381 C CA . ILE B 1 277 ? -14.547 6.102 -13.398 1 92.94 277 ILE B CA 1
ATOM 5382 C C . ILE B 1 277 ? -15.75 5.285 -12.945 1 92.94 277 ILE B C 1
ATOM 5384 O O . ILE B 1 277 ? -16.75 5.848 -12.5 1 92.94 277 ILE B O 1
ATOM 5388 N N . GLU B 1 278 ? -15.594 3.91 -12.938 1 93.25 278 GLU B N 1
ATOM 5389 C CA . GLU B 1 278 ? -16.75 3.049 -12.711 1 93.25 278 GLU B CA 1
ATOM 5390 C C . GLU B 1 278 ? -16.812 2.578 -11.258 1 93.25 278 GLU B C 1
ATOM 5392 O O . GLU B 1 278 ? -17.844 2.107 -10.789 1 93.25 278 GLU B O 1
ATOM 5397 N N . GLY B 1 279 ? -15.711 2.748 -10.594 1 94.5 279 GLY B N 1
ATOM 5398 C CA . GLY B 1 279 ? -15.648 2.281 -9.219 1 94.5 279 GLY B CA 1
ATOM 5399 C C . GLY B 1 279 ? -15.344 0.801 -9.102 1 94.5 279 GLY B C 1
ATOM 5400 O O . GLY B 1 279 ? -15.531 0.046 -10.055 1 94.5 279 GLY B O 1
ATOM 5401 N N . ARG B 1 280 ? -14.844 0.36 -8.008 1 96.69 280 ARG B N 1
ATOM 5402 C CA . ARG B 1 280 ? -14.594 -1.015 -7.594 1 96.69 280 ARG B CA 1
ATOM 5403 C C . ARG B 1 280 ? -14.523 -1.122 -6.074 1 96.69 280 ARG B C 1
ATOM 5405 O O . ARG B 1 280 ? -13.641 -0.54 -5.441 1 96.69 280 ARG B O 1
ATOM 5412 N N . GLY B 1 281 ? -15.383 -1.864 -5.508 1 96.38 281 GLY B N 1
ATOM 5413 C CA . GLY B 1 281 ? -15.57 -1.844 -4.066 1 96.38 281 GLY B CA 1
ATOM 5414 C C . GLY B 1 281 ? -16.516 -0.754 -3.605 1 96.38 281 GLY B C 1
ATOM 5415 O O . GLY B 1 281 ? -17.547 -0.506 -4.246 1 96.38 281 GLY B O 1
ATOM 5416 N N . LYS B 1 282 ? -16.25 -0.153 -2.443 1 98.06 282 LYS B N 1
ATOM 5417 C CA . LYS B 1 282 ? -17.125 0.878 -1.893 1 98.06 282 LYS B CA 1
ATOM 5418 C C . LYS B 1 282 ? -16.797 2.25 -2.471 1 98.06 282 LYS B C 1
ATOM 5420 O O . LYS B 1 282 ? -15.633 2.656 -2.484 1 98.06 282 LYS B O 1
ATOM 5425 N N . HIS B 1 283 ? -17.781 2.91 -3.053 1 97.62 283 HIS B N 1
ATOM 5426 C CA . HIS B 1 283 ? -17.719 4.305 -3.473 1 97.62 283 HIS B CA 1
ATOM 5427 C C . HIS B 1 283 ? -18.25 5.234 -2.387 1 97.62 283 HIS B C 1
ATOM 5429 O O . HIS B 1 283 ? -19.438 5.203 -2.066 1 97.62 283 HIS B O 1
ATOM 5435 N N . VAL B 1 284 ? -17.344 6.039 -1.837 1 98.38 284 VAL B N 1
ATOM 5436 C CA . VAL B 1 284 ? -17.75 6.828 -0.681 1 98.38 284 VAL B CA 1
ATOM 5437 C C . VAL B 1 284 ? -17.312 8.281 -0.864 1 98.38 284 VAL B C 1
ATOM 5439 O O . VAL B 1 284 ? -16.312 8.555 -1.538 1 98.38 284 VAL B O 1
ATOM 5442 N N . ALA B 1 285 ? -18.094 9.164 -0.324 1 98.38 285 ALA B N 1
ATOM 5443 C CA . ALA B 1 285 ? -17.75 10.578 -0.255 1 98.38 285 ALA B CA 1
ATOM 5444 C C . ALA B 1 285 ? -17.875 11.102 1.173 1 98.38 285 ALA B C 1
ATOM 5446 O O . ALA B 1 285 ? -18.703 10.633 1.944 1 98.38 285 ALA B O 1
ATOM 5447 N N . ALA B 1 286 ? -17.016 12 1.522 1 98.69 286 ALA B N 1
ATOM 5448 C CA . ALA B 1 286 ? -17.016 12.664 2.822 1 98.69 286 ALA B CA 1
ATOM 5449 C C . ALA B 1 286 ? -16.891 14.172 2.664 1 98.69 286 ALA B C 1
ATOM 5451 O O . ALA B 1 286 ? -16.219 14.656 1.744 1 98.69 286 ALA B O 1
ATOM 5452 N N . GLU B 1 287 ? -17.516 14.945 3.6 1 98.56 287 GLU B N 1
ATOM 5453 C CA . GLU B 1 287 ? -17.453 16.406 3.58 1 98.56 287 GLU B CA 1
ATOM 5454 C C . GLU B 1 287 ? -17.453 16.969 4.996 1 98.56 287 GLU B C 1
ATOM 5456 O O . GLU B 1 287 ? -18.031 16.375 5.91 1 98.56 287 GLU B O 1
ATOM 5461 N N . ALA B 1 288 ? -16.812 18.062 5.148 1 98.75 288 ALA B N 1
ATOM 5462 C CA . ALA B 1 288 ? -16.812 18.797 6.414 1 98.75 288 ALA B CA 1
ATOM 5463 C C . ALA B 1 288 ? -16.641 20.297 6.176 1 98.75 288 ALA B C 1
ATOM 5465 O O . ALA B 1 288 ? -16.062 20.703 5.168 1 98.75 288 ALA B O 1
ATOM 5466 N N . VAL B 1 289 ? -17.188 21.109 7.055 1 98.44 289 VAL B N 1
ATOM 5467 C CA . VAL B 1 289 ? -16.984 22.547 7.074 1 98.44 289 VAL B CA 1
ATOM 5468 C C . VAL B 1 289 ? -16.266 22.953 8.359 1 98.44 289 VAL B C 1
ATOM 5470 O O . VAL B 1 289 ? -16.719 22.641 9.461 1 98.44 289 VAL B O 1
ATOM 5473 N N . ILE B 1 290 ? -15.188 23.625 8.211 1 98.75 290 ILE B N 1
ATOM 5474 C CA . ILE B 1 290 ? -14.367 24.047 9.344 1 98.75 290 ILE B CA 1
ATOM 5475 C C . ILE B 1 290 ? -14.523 25.547 9.555 1 98.75 290 ILE B C 1
ATOM 5477 O O . ILE B 1 290 ? -14.242 26.344 8.656 1 98.75 290 ILE B O 1
ATOM 5481 N N . PRO B 1 291 ? -14.914 26 10.75 1 98.19 291 PRO B N 1
ATOM 5482 C CA . PRO B 1 291 ? -15.031 27.438 11.023 1 98.19 291 PRO B CA 1
ATOM 5483 C C . PRO B 1 291 ? -13.695 28.172 10.898 1 98.19 291 PRO B C 1
ATOM 5485 O O . PRO B 1 291 ? -12.656 27.641 11.281 1 98.19 291 PRO B O 1
ATOM 5488 N N . ALA B 1 292 ? -13.766 29.391 10.508 1 97.44 292 ALA B N 1
ATOM 5489 C CA . ALA B 1 292 ? -12.586 30.234 10.305 1 97.44 292 ALA B CA 1
ATOM 5490 C C . ALA B 1 292 ? -11.703 30.25 11.547 1 97.44 292 ALA B C 1
ATOM 5492 O O . ALA B 1 292 ? -10.477 30.188 11.438 1 97.44 292 ALA B O 1
ATOM 5493 N N . LYS B 1 293 ? -12.289 30.344 12.641 1 96.94 293 LYS B N 1
ATOM 5494 C CA . LYS B 1 293 ? -11.555 30.406 13.898 1 96.94 293 LYS B CA 1
ATOM 5495 C C . LYS B 1 293 ? -10.703 29.156 14.094 1 96.94 293 LYS B C 1
ATOM 5497 O O . LYS B 1 293 ? -9.539 29.25 14.5 1 96.94 293 LYS B O 1
ATOM 5502 N N . ALA B 1 294 ? -11.258 28 13.82 1 98 294 ALA B N 1
ATOM 5503 C CA . ALA B 1 294 ? -10.531 26.734 13.969 1 98 294 ALA B CA 1
ATOM 5504 C C . ALA B 1 294 ? -9.406 26.625 12.938 1 98 294 ALA B C 1
ATOM 5506 O O . ALA B 1 294 ? -8.352 26.062 13.219 1 98 294 ALA B O 1
ATOM 5507 N N . VAL B 1 295 ? -9.625 27.109 11.734 1 98 295 VAL B N 1
ATOM 5508 C CA . VAL B 1 295 ? -8.578 27.109 10.719 1 98 295 VAL B CA 1
ATOM 5509 C C . VAL B 1 295 ? -7.371 27.906 11.211 1 98 295 VAL B C 1
ATOM 5511 O O . VAL B 1 295 ? -6.23 27.453 11.094 1 98 295 VAL B O 1
ATOM 5514 N N . ARG B 1 296 ? -7.566 29.016 11.867 1 96.19 296 ARG B N 1
ATOM 5515 C CA . ARG B 1 296 ? -6.488 29.891 12.297 1 96.19 296 ARG B CA 1
ATOM 5516 C C . ARG B 1 296 ? -5.852 29.391 13.594 1 96.19 296 ARG B C 1
ATOM 5518 O O . ARG B 1 296 ? -4.629 29.406 13.742 1 96.19 296 ARG B O 1
ATOM 5525 N N . GLU B 1 297 ? -6.66 28.891 14.5 1 96.94 297 GLU B N 1
ATOM 5526 C CA . GLU B 1 297 ? -6.16 28.594 15.844 1 96.94 297 GLU B CA 1
ATOM 5527 C C . GLU B 1 297 ? -5.652 27.172 15.938 1 96.94 297 GLU B C 1
ATOM 5529 O O . GLU B 1 297 ? -4.691 26.891 16.656 1 96.94 297 GLU B O 1
ATOM 5534 N N . VAL B 1 298 ? -6.309 26.25 15.227 1 97 298 VAL B N 1
ATOM 5535 C CA . VAL B 1 298 ? -5.949 24.844 15.312 1 97 298 VAL B CA 1
ATOM 5536 C C . VAL B 1 298 ? -4.996 24.484 14.172 1 97 298 VAL B C 1
ATOM 5538 O O . VAL B 1 298 ? -3.936 23.891 14.406 1 97 298 VAL B O 1
ATOM 5541 N N . LEU B 1 299 ? -5.352 24.859 12.992 1 97.19 299 LEU B N 1
ATOM 5542 C CA . LEU B 1 299 ? -4.562 24.484 11.828 1 97.19 299 LEU B CA 1
ATOM 5543 C C . LEU B 1 299 ? -3.455 25.5 11.562 1 97.19 299 LEU B C 1
ATOM 5545 O O . LEU B 1 299 ? -2.529 25.219 10.789 1 97.19 299 LEU B O 1
ATOM 5549 N N . LYS B 1 300 ? -3.539 26.672 12.172 1 96.31 300 LYS B N 1
ATOM 5550 C CA . LYS B 1 300 ? -2.545 27.734 12.016 1 96.31 300 LYS B CA 1
ATOM 5551 C C . LYS B 1 300 ? -2.324 28.078 10.547 1 96.31 300 LYS B C 1
ATOM 5553 O O . LYS B 1 300 ? -1.185 28.141 10.086 1 96.31 300 LYS B O 1
ATOM 5558 N N . ALA B 1 301 ? -3.416 28.281 9.867 1 96.44 301 ALA B N 1
ATOM 5559 C CA . ALA B 1 301 ? -3.396 28.578 8.438 1 96.44 301 ALA B CA 1
ATOM 5560 C C . ALA B 1 301 ? -4.52 29.531 8.055 1 96.44 301 ALA B C 1
ATOM 5562 O O . ALA B 1 301 ? -5.246 30.016 8.93 1 96.44 301 ALA B O 1
ATOM 5563 N N . GLU B 1 302 ? -4.539 29.906 6.793 1 96.31 302 GLU B N 1
ATOM 5564 C CA . GLU B 1 302 ? -5.562 30.797 6.254 1 96.31 302 GLU B CA 1
ATOM 5565 C C . GLU B 1 302 ? -6.43 30.078 5.223 1 96.31 302 GLU B C 1
ATOM 5567 O O . GLU B 1 302 ? -5.91 29.453 4.293 1 96.31 302 GLU B O 1
ATOM 5572 N N . PRO B 1 303 ? -7.766 30.25 5.379 1 97.38 303 PRO B N 1
ATOM 5573 C CA . PRO B 1 303 ? -8.672 29.5 4.504 1 97.38 303 PRO B CA 1
ATOM 5574 C C . PRO B 1 303 ? -8.383 29.734 3.023 1 97.38 303 PRO B C 1
ATOM 5576 O O . PRO B 1 303 ? -8.328 28.781 2.248 1 97.38 303 PRO B O 1
ATOM 5579 N N . LEU B 1 304 ? -8.195 31 2.646 1 96.56 304 LEU B N 1
ATOM 5580 C CA . LEU B 1 304 ? -7.996 31.328 1.24 1 96.56 304 LEU B CA 1
ATOM 5581 C C . LEU B 1 304 ? -6.707 30.703 0.711 1 96.56 304 LEU B C 1
ATOM 5583 O O . LEU B 1 304 ? -6.652 30.266 -0.44 1 96.56 304 LEU B O 1
ATOM 5587 N N . ARG B 1 305 ? -5.719 30.688 1.51 1 95.44 305 ARG B N 1
ATOM 5588 C CA . ARG B 1 305 ? -4.441 30.125 1.097 1 95.44 305 ARG B CA 1
ATOM 5589 C C . ARG B 1 305 ? -4.547 28.609 0.927 1 95.44 305 ARG B C 1
ATOM 5591 O O . ARG B 1 305 ? -3.971 28.047 -0.004 1 95.44 305 ARG B O 1
ATOM 5598 N N . ILE B 1 306 ? -5.238 27.953 1.792 1 97.5 306 ILE B N 1
ATOM 5599 C CA . ILE B 1 306 ? -5.422 26.516 1.707 1 97.5 306 ILE B CA 1
ATOM 5600 C C . ILE B 1 306 ? -6.18 26.156 0.427 1 97.5 306 ILE B C 1
ATOM 5602 O O . ILE B 1 306 ? -5.801 25.234 -0.29 1 97.5 306 ILE B O 1
ATOM 5606 N N . ALA B 1 307 ? -7.254 26.906 0.171 1 97.38 307 ALA B N 1
ATOM 5607 C CA . ALA B 1 307 ? -8.062 26.688 -1.023 1 97.38 307 ALA B CA 1
ATOM 5608 C C . ALA B 1 307 ? -7.234 26.875 -2.291 1 97.38 307 ALA B C 1
ATOM 5610 O O . ALA B 1 307 ? -7.352 26.094 -3.238 1 97.38 307 ALA B O 1
ATOM 5611 N N . ARG B 1 308 ? -6.453 27.906 -2.285 1 94.88 308 ARG B N 1
ATOM 5612 C CA . ARG B 1 308 ? -5.59 28.188 -3.428 1 94.88 308 ARG B CA 1
ATOM 5613 C C . ARG B 1 308 ? -4.59 27.062 -3.643 1 94.88 308 ARG B C 1
ATOM 5615 O O . ARG B 1 308 ? -4.344 26.641 -4.777 1 94.88 308 ARG B O 1
ATOM 5622 N N . LEU B 1 309 ? -4.031 26.562 -2.596 1 95.44 309 LEU B N 1
ATOM 5623 C CA . LEU B 1 309 ? -3.072 25.469 -2.691 1 95.44 309 LEU B CA 1
ATOM 5624 C C . LEU B 1 309 ? -3.742 24.203 -3.221 1 95.44 309 LEU B C 1
ATOM 5626 O O . LEU B 1 309 ? -3.135 23.453 -3.982 1 95.44 309 LEU B O 1
ATOM 5630 N N . ASN B 1 310 ? -4.934 23.953 -2.779 1 97.38 310 ASN B N 1
ATOM 5631 C CA . ASN B 1 310 ? -5.66 22.781 -3.26 1 97.38 310 ASN B CA 1
ATOM 5632 C C . ASN B 1 310 ? -5.777 22.781 -4.781 1 97.38 310 ASN B C 1
ATOM 5634 O O . ASN B 1 310 ? -5.578 21.75 -5.422 1 97.38 310 ASN B O 1
ATOM 5638 N N . VAL B 1 311 ? -6.102 23.906 -5.34 1 95.62 311 VAL B N 1
ATOM 5639 C CA . VAL B 1 311 ? -6.227 24.031 -6.789 1 95.62 311 VAL B CA 1
ATOM 5640 C C . VAL B 1 311 ? -4.867 23.797 -7.445 1 95.62 311 VAL B C 1
ATOM 5642 O O . VAL B 1 311 ? -4.746 23.016 -8.383 1 95.62 311 VAL B O 1
ATOM 5645 N N . ALA B 1 312 ? -3.877 24.438 -6.941 1 93.44 312 ALA B N 1
ATOM 5646 C CA . ALA B 1 312 ? -2.547 24.391 -7.547 1 93.44 312 ALA B CA 1
ATOM 5647 C C . ALA B 1 312 ? -1.944 23 -7.434 1 93.44 312 ALA B C 1
ATOM 5649 O O . ALA B 1 312 ? -1.405 22.469 -8.406 1 93.44 312 ALA B O 1
ATOM 5650 N N . LYS B 1 313 ? -2.072 22.422 -6.258 1 95.56 313 LYS B N 1
ATOM 5651 C CA . LYS B 1 313 ? -1.392 21.156 -5.973 1 95.56 313 LYS B CA 1
ATOM 5652 C C . LYS B 1 313 ? -2.264 19.969 -6.352 1 95.56 313 LYS B C 1
ATOM 5654 O O . LYS B 1 313 ? -1.937 19.219 -7.281 1 95.56 313 LYS B O 1
ATOM 5659 N N . ASN B 1 314 ? -3.412 19.781 -5.695 1 97.25 314 ASN B N 1
ATOM 5660 C CA . ASN B 1 314 ? -4.215 18.578 -5.844 1 97.25 314 ASN B CA 1
ATOM 5661 C C . ASN B 1 314 ? -4.812 18.469 -7.242 1 97.25 314 ASN B C 1
ATOM 5663 O O . ASN B 1 314 ? -4.934 17.375 -7.793 1 97.25 314 ASN B O 1
ATOM 5667 N N . LEU B 1 315 ? -5.184 19.656 -7.801 1 95.94 315 LEU B N 1
ATOM 5668 C CA . LEU B 1 315 ? -5.895 19.594 -9.07 1 95.94 315 LEU B CA 1
ATOM 5669 C C . LEU B 1 315 ? -4.938 19.828 -10.234 1 95.94 315 LEU B C 1
ATOM 5671 O O . LEU B 1 315 ? -4.645 18.906 -11 1 95.94 315 LEU B O 1
ATOM 5675 N N . LEU B 1 316 ? -4.258 21 -10.336 1 94.12 316 LEU B N 1
ATOM 5676 C CA . LEU B 1 316 ? -3.41 21.328 -11.477 1 94.12 316 LEU B CA 1
ATOM 5677 C C . LEU B 1 316 ? -2.148 20.469 -11.477 1 94.12 316 LEU B C 1
ATOM 5679 O O . LEU B 1 316 ? -1.755 19.938 -12.523 1 94.12 316 LEU B O 1
ATOM 5683 N N . GLY B 1 317 ? -1.521 20.375 -10.305 1 95.5 317 GLY B N 1
ATOM 5684 C CA . GLY B 1 317 ? -0.321 19.562 -10.227 1 95.5 317 GLY B CA 1
ATOM 5685 C C . GLY B 1 317 ? -0.559 18.109 -10.633 1 95.5 317 GLY B C 1
ATOM 5686 O O . GLY B 1 317 ? 0.241 17.531 -11.367 1 95.5 317 GLY B O 1
ATOM 5687 N N . SER B 1 318 ? -1.606 17.531 -10.164 1 96.81 318 SER B N 1
ATOM 5688 C CA . SER B 1 318 ? -1.953 16.156 -10.5 1 96.81 318 SER B CA 1
ATOM 5689 C C . SER B 1 318 ? -2.279 16.016 -11.984 1 96.81 318 SER B C 1
ATOM 5691 O O . SER B 1 318 ? -1.93 15.016 -12.609 1 96.81 318 SER B O 1
ATOM 5693 N N . ALA B 1 319 ? -2.992 17.016 -12.523 1 94.81 319 ALA B N 1
ATOM 5694 C CA . ALA B 1 319 ? -3.312 17 -13.953 1 94.81 319 ALA B CA 1
ATOM 5695 C C . ALA B 1 319 ? -2.045 17 -14.797 1 94.81 319 ALA B C 1
ATOM 5697 O O . ALA B 1 319 ? -1.918 16.219 -15.742 1 94.81 319 ALA B O 1
ATOM 5698 N N . LEU B 1 320 ? -1.125 17.828 -14.438 1 93.12 320 LEU B N 1
ATOM 5699 C CA . LEU B 1 320 ? 0.121 17.953 -15.188 1 93.12 320 LEU B CA 1
ATOM 5700 C C . LEU B 1 320 ? 0.952 16.672 -15.07 1 93.12 320 LEU B C 1
ATOM 5702 O O . LEU B 1 320 ? 1.658 16.297 -16 1 93.12 320 LEU B O 1
ATOM 5706 N N . ALA B 1 321 ? 0.829 16.031 -13.938 1 95.75 321 ALA B N 1
ATOM 5707 C CA . ALA B 1 321 ? 1.595 14.812 -13.695 1 95.75 321 ALA B CA 1
ATOM 5708 C C . ALA B 1 321 ? 0.971 13.625 -14.406 1 95.75 321 ALA B C 1
ATOM 5710 O O . ALA B 1 321 ? 1.599 12.57 -14.531 1 95.75 321 ALA B O 1
ATOM 5711 N N . GLY B 1 322 ? -0.209 13.75 -15 1 96.44 322 GLY B N 1
ATOM 5712 C CA . GLY B 1 322 ? -0.919 12.633 -15.602 1 96.44 322 GLY B CA 1
ATOM 5713 C C . GLY B 1 322 ? -1.363 11.586 -14.586 1 96.44 322 GLY B C 1
ATOM 5714 O O . GLY B 1 322 ? -1.136 10.391 -14.781 1 96.44 322 GLY B O 1
ATOM 5715 N N . SER B 1 323 ? -1.964 12.031 -13.492 1 96.38 323 SER B N 1
ATOM 5716 C CA . SER B 1 323 ? -2.377 11.117 -12.43 1 96.38 323 SER B CA 1
ATOM 5717 C C . SER B 1 323 ? -3.754 10.523 -12.719 1 96.38 323 SER B C 1
ATOM 5719 O O . SER B 1 323 ? -4.598 11.18 -13.336 1 96.38 323 SER B O 1
ATOM 5721 N N . ILE B 1 324 ? -3.943 9.273 -12.344 1 94.94 324 ILE B N 1
ATOM 5722 C CA . ILE B 1 324 ? -5.246 8.625 -12.273 1 94.94 324 ILE B CA 1
ATOM 5723 C C . ILE B 1 324 ? -5.66 8.445 -10.82 1 94.94 324 ILE B C 1
ATOM 5725 O O . ILE B 1 324 ? -5.188 7.535 -10.141 1 94.94 324 ILE B O 1
ATOM 5729 N N . GLY B 1 325 ? -6.535 9.352 -10.414 1 95.12 325 GLY B N 1
ATOM 5730 C CA . GLY B 1 325 ? -7.078 9.234 -9.07 1 95.12 325 GLY B CA 1
ATOM 5731 C C . GLY B 1 325 ? -6.156 9.789 -8 1 95.12 325 GLY B C 1
ATOM 5732 O O . GLY B 1 325 ? -6.379 9.57 -6.809 1 95.12 325 GLY B O 1
ATOM 5733 N N . GLY B 1 326 ? -5.141 10.422 -8.344 1 97.31 326 GLY B N 1
ATOM 5734 C CA . GLY B 1 326 ? -4.203 10.992 -7.387 1 97.31 326 GLY B CA 1
ATOM 5735 C C . GLY B 1 326 ? -4.43 12.469 -7.137 1 97.31 326 GLY B C 1
ATOM 5736 O O . GLY B 1 326 ? -3.477 13.234 -6.977 1 97.31 326 GLY B O 1
ATOM 5737 N N . PHE B 1 327 ? -5.664 12.938 -7.141 1 97.81 327 PHE B N 1
ATOM 5738 C CA . PHE B 1 327 ? -6 14.336 -6.906 1 97.81 327 PHE B CA 1
ATOM 5739 C C . PHE B 1 327 ? -6.184 14.609 -5.418 1 97.81 327 PHE B C 1
ATOM 5741 O O . PHE B 1 327 ? -7.242 15.07 -4.992 1 97.81 327 PHE B O 1
ATOM 5748 N N . ASN B 1 328 ? -5.129 14.312 -4.645 1 98.12 328 ASN B N 1
ATOM 5749 C CA . ASN B 1 328 ? -5.086 14.391 -3.189 1 98.12 328 ASN B CA 1
ATOM 5750 C C . ASN B 1 328 ? -3.691 14.75 -2.688 1 98.12 328 ASN B C 1
ATOM 5752 O O . ASN B 1 328 ? -2.789 15.008 -3.486 1 98.12 328 ASN B O 1
ATOM 5756 N N . ALA B 1 329 ? -3.555 14.859 -1.397 1 97.12 329 ALA B N 1
ATOM 5757 C CA . ALA B 1 329 ? -2.264 15.203 -0.809 1 97.12 329 ALA B CA 1
ATOM 5758 C C . ALA B 1 329 ? -1.493 13.953 -0.4 1 97.12 329 ALA B C 1
ATOM 5760 O O . ALA B 1 329 ? -0.326 13.789 -0.762 1 97.12 329 ALA B O 1
ATOM 5761 N N . HIS B 1 330 ? -2.092 13.047 0.331 1 97.25 330 HIS B N 1
ATOM 5762 C CA . HIS B 1 330 ? -1.39 11.852 0.795 1 97.25 330 HIS B CA 1
ATOM 5763 C C . HIS B 1 330 ? -2.369 10.789 1.281 1 97.25 330 HIS B C 1
ATOM 5765 O O . HIS B 1 330 ? -2.166 10.188 2.338 1 97.25 330 HIS B O 1
ATOM 5771 N N . ALA B 1 331 ? -3.453 10.602 0.609 1 98.62 331 ALA B N 1
ATOM 5772 C CA . ALA B 1 331 ? -4.5 9.648 0.949 1 98.62 331 ALA B CA 1
ATOM 5773 C C . ALA B 1 331 ? -3.918 8.258 1.182 1 98.62 331 ALA B C 1
ATOM 5775 O O . ALA B 1 331 ? -4.375 7.523 2.061 1 98.62 331 ALA B O 1
ATOM 5776 N N . SER B 1 332 ? -2.914 7.883 0.464 1 98.5 332 SER B N 1
ATOM 5777 C CA . SER B 1 332 ? -2.318 6.551 0.515 1 98.5 332 SER B CA 1
ATOM 5778 C C . SER B 1 332 ? -1.819 6.223 1.918 1 98.5 332 SER B C 1
ATOM 5780 O O . SER B 1 332 ? -1.925 5.078 2.367 1 98.5 332 SER B O 1
ATOM 5782 N N . ASN B 1 333 ? -1.27 7.211 2.609 1 98.06 333 ASN B N 1
ATOM 5783 C CA . ASN B 1 333 ? -0.784 6.996 3.967 1 98.06 333 ASN B CA 1
ATOM 5784 C C . ASN B 1 333 ? -1.905 6.551 4.902 1 98.06 333 ASN B C 1
ATOM 5786 O O . ASN B 1 333 ? -1.734 5.609 5.68 1 98.06 333 ASN B O 1
ATOM 5790 N N . LEU B 1 334 ? -3 7.227 4.793 1 98.69 334 LEU B N 1
ATOM 5791 C CA . LEU B 1 334 ? -4.098 6.996 5.727 1 98.69 334 LEU B CA 1
ATOM 5792 C C . LEU B 1 334 ? -4.828 5.699 5.398 1 98.69 334 LEU B C 1
ATOM 5794 O O . LEU B 1 334 ? -5.188 4.938 6.297 1 98.69 334 LEU B O 1
ATOM 5798 N N . VAL B 1 335 ? -5.043 5.469 4.105 1 98.81 335 VAL B N 1
ATOM 5799 C CA . VAL B 1 335 ? -5.68 4.219 3.701 1 98.81 335 VAL B CA 1
ATOM 5800 C C . VAL B 1 335 ? -4.828 3.037 4.156 1 98.81 335 VAL B C 1
ATOM 5802 O O . VAL B 1 335 ? -5.344 2.084 4.746 1 98.81 335 VAL B O 1
ATOM 5805 N N . THR B 1 336 ? -3.543 3.109 3.943 1 98.56 336 THR B N 1
ATOM 5806 C CA . THR B 1 336 ? -2.639 2.031 4.328 1 98.56 336 THR B CA 1
ATOM 5807 C C . THR B 1 336 ? -2.676 1.807 5.836 1 98.56 336 THR B C 1
ATOM 5809 O O . THR B 1 336 ? -2.721 0.665 6.301 1 98.56 336 THR B O 1
ATOM 5812 N N . ALA B 1 337 ? -2.674 2.889 6.59 1 98.69 337 ALA B N 1
ATOM 5813 C CA . ALA B 1 337 ? -2.643 2.787 8.047 1 98.69 337 ALA B CA 1
ATOM 5814 C C . ALA B 1 337 ? -3.896 2.098 8.578 1 98.69 337 ALA B C 1
ATOM 5816 O O . ALA B 1 337 ? -3.814 1.223 9.438 1 98.69 337 ALA B O 1
ATOM 5817 N N . VAL B 1 338 ? -5.059 2.477 8.086 1 98.88 338 VAL B N 1
ATOM 5818 C CA . VAL B 1 338 ? -6.301 1.849 8.531 1 98.88 338 VAL B CA 1
ATOM 5819 C C . VAL B 1 338 ? -6.355 0.407 8.031 1 98.88 338 VAL B C 1
ATOM 5821 O O . VAL B 1 338 ? -6.816 -0.487 8.75 1 98.88 338 VAL B O 1
ATOM 5824 N N . PHE B 1 339 ? -5.906 0.151 6.762 1 98.75 339 PHE B N 1
ATOM 5825 C CA . PHE B 1 339 ? -5.906 -1.194 6.199 1 98.75 339 PHE B CA 1
ATOM 5826 C C . PHE B 1 339 ? -5.078 -2.141 7.062 1 98.75 339 PHE B C 1
ATOM 5828 O O . PHE B 1 339 ? -5.535 -3.232 7.41 1 98.75 339 PHE B O 1
ATOM 5835 N N . LEU B 1 340 ? -3.928 -1.69 7.43 1 98.5 340 LEU B N 1
ATOM 5836 C CA . LEU B 1 340 ? -3.043 -2.521 8.234 1 98.5 340 LEU B CA 1
ATOM 5837 C C . LEU B 1 340 ? -3.621 -2.74 9.625 1 98.5 340 LEU B C 1
ATOM 5839 O O . LEU B 1 340 ? -3.607 -3.861 10.141 1 98.5 340 LEU B O 1
ATOM 5843 N N . ALA B 1 341 ? -4.203 -1.729 10.25 1 98.5 341 ALA B N 1
ATOM 5844 C CA . ALA B 1 341 ? -4.77 -1.841 11.586 1 98.5 341 ALA B CA 1
ATOM 5845 C C . ALA B 1 341 ? -5.957 -2.799 11.602 1 98.5 341 ALA B C 1
ATOM 5847 O O . ALA B 1 341 ? -6.141 -3.553 12.562 1 98.5 341 ALA B O 1
ATOM 5848 N N . CYS B 1 342 ? -6.73 -2.803 10.508 1 98.5 342 CYS B N 1
ATOM 5849 C CA . CYS B 1 342 ? -8.023 -3.482 10.531 1 98.5 342 CYS B CA 1
ATOM 5850 C C . CYS B 1 342 ? -7.965 -4.777 9.727 1 98.5 342 CYS B C 1
ATOM 5852 O O . CYS B 1 342 ? -9 -5.375 9.438 1 98.5 342 CYS B O 1
ATOM 5854 N N . GLY B 1 343 ? -6.785 -5.168 9.328 1 97.12 343 GLY B N 1
ATOM 5855 C CA . GLY B 1 343 ? -6.613 -6.457 8.688 1 97.12 343 GLY B CA 1
ATOM 5856 C C . GLY B 1 343 ? -7.109 -6.48 7.254 1 97.12 343 GLY B C 1
ATOM 5857 O O . GLY B 1 343 ? -7.609 -7.5 6.777 1 97.12 343 GLY B O 1
ATOM 5858 N N . GLN B 1 344 ? -7.164 -5.312 6.598 1 97.94 344 GLN B N 1
ATOM 5859 C CA . GLN B 1 344 ? -7.449 -5.27 5.168 1 97.94 344 GLN B CA 1
ATOM 5860 C C . GLN B 1 344 ? -6.227 -5.676 4.348 1 97.94 344 GLN B C 1
ATOM 5862 O O . GLN B 1 344 ? -5.145 -5.891 4.902 1 97.94 344 GLN B O 1
ATOM 5867 N N . ASP B 1 345 ? -6.375 -5.871 3.064 1 96.19 345 ASP B N 1
ATOM 5868 C CA . ASP B 1 345 ? -5.273 -6.141 2.145 1 96.19 345 ASP B CA 1
ATOM 5869 C C . ASP B 1 345 ? -4.562 -4.852 1.745 1 96.19 345 ASP B C 1
ATOM 5871 O O . ASP B 1 345 ? -5.062 -4.094 0.91 1 96.19 345 ASP B O 1
ATOM 5875 N N . PRO B 1 346 ? -3.367 -4.605 2.307 1 97.38 346 PRO B N 1
ATOM 5876 C CA . PRO B 1 346 ? -2.711 -3.324 2.035 1 97.38 346 PRO B CA 1
ATOM 5877 C C . PRO B 1 346 ? -2.279 -3.18 0.576 1 97.38 346 PRO B C 1
ATOM 5879 O O . PRO B 1 346 ? -2.039 -2.064 0.107 1 97.38 346 PRO B O 1
ATOM 5882 N N . ALA B 1 347 ? -2.152 -4.277 -0.158 1 97.81 347 ALA B N 1
ATOM 5883 C CA . ALA B 1 347 ? -1.805 -4.203 -1.574 1 97.81 347 ALA B CA 1
ATOM 5884 C C . ALA B 1 347 ? -2.896 -3.496 -2.371 1 97.81 347 ALA B C 1
ATOM 5886 O O . ALA B 1 347 ? -2.641 -2.969 -3.455 1 97.81 347 ALA B O 1
ATOM 5887 N N . GLN B 1 348 ? -4.133 -3.436 -1.852 1 97.69 348 GLN B N 1
ATOM 5888 C CA . GLN B 1 348 ? -5.266 -2.795 -2.516 1 97.69 348 GLN B CA 1
ATOM 5889 C C . GLN B 1 348 ? -5.176 -1.275 -2.408 1 97.69 348 GLN B C 1
ATOM 5891 O O . GLN B 1 348 ? -5.902 -0.557 -3.096 1 97.69 348 GLN B O 1
ATOM 5896 N N . ASN B 1 349 ? -4.211 -0.753 -1.635 1 97.69 349 ASN B N 1
ATOM 5897 C CA . ASN B 1 349 ? -4.035 0.689 -1.502 1 97.69 349 ASN B CA 1
ATOM 5898 C C . ASN B 1 349 ? -3.857 1.359 -2.861 1 97.69 349 ASN B C 1
ATOM 5900 O O . ASN B 1 349 ? -4.273 2.504 -3.053 1 97.69 349 ASN B O 1
ATOM 5904 N N . VAL B 1 350 ? -3.311 0.623 -3.814 1 97.44 350 VAL B N 1
ATOM 5905 C CA . VAL B 1 350 ? -3.025 1.158 -5.141 1 97.44 350 VAL B CA 1
ATOM 5906 C C . VAL B 1 350 ? -4.309 1.697 -5.77 1 97.44 350 VAL B C 1
ATOM 5908 O O . VAL B 1 350 ? -4.277 2.686 -6.508 1 97.44 350 VAL B O 1
ATOM 5911 N N . GLU B 1 351 ? -5.449 1.101 -5.426 1 96.94 351 GLU B N 1
ATOM 5912 C CA . GLU B 1 351 ? -6.75 1.531 -5.934 1 96.94 351 GLU B CA 1
ATOM 5913 C C . GLU B 1 351 ? -7.539 2.283 -4.867 1 96.94 351 GLU B C 1
ATOM 5915 O O . GLU B 1 351 ? -8.125 3.33 -5.145 1 96.94 351 GLU B O 1
ATOM 5920 N N . SER B 1 352 ? -7.434 1.772 -3.68 1 98.31 352 SER B N 1
ATOM 5921 C CA . SER B 1 352 ? -8.312 2.242 -2.611 1 98.31 352 SER B CA 1
ATOM 5922 C C . SER B 1 352 ? -7.961 3.67 -2.199 1 98.31 352 SER B C 1
ATOM 5924 O O . SER B 1 352 ? -8.781 4.363 -1.593 1 98.31 352 SER B O 1
ATOM 5926 N N . SER B 1 353 ? -6.773 4.137 -2.521 1 98.38 353 SER B N 1
ATOM 5927 C CA . SER B 1 353 ? -6.387 5.484 -2.121 1 98.38 353 SER B CA 1
ATOM 5928 C C . SER B 1 353 ? -6.664 6.492 -3.23 1 98.38 353 SER B C 1
ATOM 5930 O O . SER B 1 353 ? -6.418 7.688 -3.066 1 98.38 353 SER B O 1
ATOM 5932 N N . GLN B 1 354 ? -7.172 6.008 -4.398 1 97.5 354 GLN B N 1
ATOM 5933 C CA . GLN B 1 354 ? -7.586 6.945 -5.438 1 97.5 354 GLN B CA 1
ATOM 5934 C C . GLN B 1 354 ? -8.719 7.848 -4.949 1 97.5 354 GLN B C 1
ATOM 5936 O O . GLN B 1 354 ? -9.734 7.355 -4.461 1 97.5 354 GLN B O 1
ATOM 5941 N N . CYS B 1 355 ? -8.461 9.148 -5.023 1 97.94 355 CYS B N 1
ATOM 5942 C CA . CYS B 1 355 ? -9.516 10.062 -4.594 1 97.94 355 CYS B CA 1
ATOM 5943 C C . CYS B 1 355 ? -9.273 11.461 -5.141 1 97.94 355 CYS B C 1
ATOM 5945 O O . CYS B 1 355 ? -8.234 11.727 -5.746 1 97.94 355 CYS B O 1
ATOM 5947 N N . ILE B 1 356 ? -10.242 12.258 -5.07 1 98.38 356 ILE B N 1
ATOM 5948 C CA . ILE B 1 356 ? -10.164 13.688 -5.348 1 98.38 356 ILE B CA 1
ATOM 5949 C C . ILE B 1 356 ? -10.609 14.477 -4.117 1 98.38 356 ILE B C 1
ATOM 5951 O O . ILE B 1 356 ? -11.703 14.25 -3.594 1 98.38 356 ILE B O 1
ATOM 5955 N N . THR B 1 357 ? -9.75 15.258 -3.617 1 98.62 357 THR B N 1
ATOM 5956 C CA . THR B 1 357 ? -10.031 16.172 -2.514 1 98.62 357 THR B CA 1
ATOM 5957 C C . THR B 1 357 ? -10.203 17.594 -3.021 1 98.62 357 THR B C 1
ATOM 5959 O O . THR B 1 357 ? -9.344 18.125 -3.723 1 98.62 357 THR B O 1
ATOM 5962 N N . THR B 1 358 ? -11.297 18.25 -2.691 1 98.38 358 THR B N 1
ATOM 5963 C CA . THR B 1 358 ? -11.547 19.641 -3.027 1 98.38 358 THR B CA 1
ATOM 5964 C C . THR B 1 358 ? -11.703 20.484 -1.762 1 98.38 358 THR B C 1
ATOM 5966 O O . THR B 1 358 ? -12.281 20.031 -0.773 1 98.38 358 THR B O 1
ATOM 5969 N N . ILE B 1 359 ? -11.102 21.594 -1.754 1 98.38 359 ILE B N 1
ATOM 5970 C CA . ILE B 1 359 ? -11.18 22.531 -0.641 1 98.38 359 ILE B CA 1
ATOM 5971 C C . ILE B 1 359 ? -11.625 23.906 -1.153 1 98.38 359 ILE B C 1
ATOM 5973 O O . ILE B 1 359 ? -11.023 24.453 -2.086 1 98.38 359 ILE B O 1
ATOM 5977 N N . GLU B 1 360 ? -12.609 24.453 -0.488 1 97.75 360 GLU B N 1
ATOM 5978 C CA . GLU B 1 360 ? -13.156 25.75 -0.875 1 97.75 360 GLU B CA 1
ATOM 5979 C C . GLU B 1 360 ? -13.234 26.688 0.32 1 97.75 360 GLU B C 1
ATOM 5981 O O . GLU B 1 360 ? -13.57 26.266 1.429 1 97.75 360 GLU B O 1
ATOM 5986 N N . ALA B 1 361 ? -12.812 27.906 0.065 1 97.88 361 ALA B N 1
ATOM 5987 C CA . ALA B 1 361 ? -13.086 28.953 1.045 1 97.88 361 ALA B CA 1
ATOM 5988 C C . ALA B 1 361 ? -14.508 29.484 0.89 1 97.88 361 ALA B C 1
ATOM 5990 O O . ALA B 1 361 ? -14.883 29.953 -0.189 1 97.88 361 ALA B O 1
ATOM 5991 N N . VAL B 1 362 ? -15.25 29.422 1.971 1 97 362 VAL B N 1
ATOM 5992 C CA . VAL B 1 362 ? -16.656 29.828 1.942 1 97 362 VAL B CA 1
ATOM 5993 C C . VAL B 1 362 ? -16.828 31.125 2.738 1 97 362 VAL B C 1
ATOM 5995 O O . VAL B 1 362 ? -16.578 31.156 3.947 1 97 362 VAL B O 1
ATOM 5998 N N . PRO B 1 363 ? -17.328 32.219 2.094 1 96.19 363 PRO B N 1
ATOM 5999 C CA . PRO B 1 363 ? -17.469 33.469 2.811 1 96.19 363 PRO B CA 1
ATOM 6000 C C . PRO B 1 363 ? -18.469 33.406 3.961 1 96.19 363 PRO B C 1
ATOM 6002 O O . PRO B 1 363 ? -19.5 32.719 3.844 1 96.19 363 PRO B O 1
ATOM 6005 N N . THR B 1 364 ? -18.109 34.062 4.98 1 95 364 THR B N 1
ATOM 6006 C CA . THR B 1 364 ? -18.984 34.188 6.133 1 95 364 THR B CA 1
ATOM 6007 C C . THR B 1 364 ? -19.562 35.594 6.234 1 95 364 THR B C 1
ATOM 6009 O O . THR B 1 364 ? -19.031 36.531 5.621 1 95 364 THR B O 1
ATOM 6012 N N . PRO B 1 365 ? -20.641 35.781 7.012 1 92 365 PRO B N 1
ATOM 6013 C CA . PRO B 1 365 ? -21.281 37.094 7.121 1 92 365 PRO B CA 1
ATOM 6014 C C . PRO B 1 365 ? -20.328 38.156 7.695 1 92 365 PRO B C 1
ATOM 6016 O O . PRO B 1 365 ? -20.469 39.344 7.375 1 92 365 PRO B O 1
ATOM 6019 N N . ASP B 1 366 ? -19.406 37.844 8.453 1 92.06 366 ASP B N 1
ATOM 6020 C CA . ASP B 1 366 ? -18.516 38.781 9.102 1 92.06 366 ASP B CA 1
ATOM 6021 C C . ASP B 1 366 ? -17.297 39.094 8.234 1 92.06 366 ASP B C 1
ATOM 6023 O O . ASP B 1 366 ? -16.344 39.719 8.688 1 92.06 366 ASP B O 1
ATOM 6027 N N . GLY B 1 367 ? -17.25 38.625 7.008 1 90.69 367 GLY B N 1
ATOM 6028 C CA . GLY B 1 367 ? -16.203 38.938 6.062 1 90.69 367 GLY B CA 1
ATOM 6029 C C . GLY B 1 367 ? -15.047 37.969 6.094 1 90.69 367 GLY B C 1
ATOM 6030 O O . GLY B 1 367 ? -14.055 38.125 5.391 1 90.69 367 GLY B O 1
ATOM 6031 N N . ASP B 1 368 ? -15.203 36.969 6.891 1 94.12 368 ASP B N 1
ATOM 6032 C CA . ASP B 1 368 ? -14.195 35.906 6.953 1 94.12 368 ASP B CA 1
ATOM 6033 C C . ASP B 1 368 ? -14.555 34.75 6.012 1 94.12 368 ASP B C 1
ATOM 6035 O O . ASP B 1 368 ? -15.406 34.906 5.133 1 94.12 368 ASP B O 1
ATOM 6039 N N . HIS B 1 369 ? -13.75 33.625 6.039 1 97.38 369 HIS B N 1
ATOM 6040 C CA . HIS B 1 369 ? -14.039 32.469 5.223 1 97.38 369 HIS B CA 1
ATOM 6041 C C . HIS B 1 369 ? -13.922 31.188 6.039 1 97.38 369 HIS B C 1
ATOM 6043 O O . HIS B 1 369 ? -12.891 30.938 6.664 1 97.38 369 HIS B O 1
ATOM 6049 N N . ASP B 1 370 ? -14.992 30.438 6.07 1 98.25 370 ASP B N 1
ATOM 6050 C CA . ASP B 1 370 ? -14.875 29.047 6.504 1 98.25 370 ASP B CA 1
ATOM 6051 C C . ASP B 1 370 ? -14.234 28.188 5.418 1 98.25 370 ASP B C 1
ATOM 6053 O O . ASP B 1 370 ? -13.992 28.656 4.305 1 98.25 370 ASP B O 1
ATOM 6057 N N . LEU B 1 371 ? -13.867 27.031 5.801 1 98.44 371 LEU B N 1
ATOM 6058 C CA . LEU B 1 371 ? -13.289 26.094 4.848 1 98.44 371 LEU B CA 1
ATOM 6059 C C . LEU B 1 371 ? -14.203 24.891 4.637 1 98.44 371 LEU B C 1
ATOM 6061 O O . LEU B 1 371 ? -14.609 24.234 5.605 1 98.44 371 LEU B O 1
ATOM 6065 N N . ARG B 1 372 ? -14.586 24.688 3.436 1 98.31 372 ARG B N 1
ATOM 6066 C CA . ARG B 1 372 ? -15.289 23.469 3.078 1 98.31 372 ARG B CA 1
ATOM 6067 C C . ARG B 1 372 ? -14.352 22.469 2.391 1 98.31 372 ARG B C 1
ATOM 6069 O O . ARG B 1 372 ? -13.68 22.828 1.418 1 98.31 372 ARG B O 1
ATOM 6076 N N . ILE B 1 373 ? -14.25 21.297 2.938 1 98.81 373 ILE B N 1
ATOM 6077 C CA . ILE B 1 373 ? -13.414 20.25 2.352 1 98.81 373 ILE B CA 1
ATOM 6078 C C . ILE B 1 373 ? -14.266 19.031 2.027 1 98.81 373 ILE B C 1
ATOM 6080 O O . ILE B 1 373 ? -15.18 18.672 2.783 1 98.81 373 ILE B O 1
ATOM 6084 N N . ALA B 1 374 ? -13.984 18.406 0.872 1 98.69 374 ALA B N 1
ATOM 6085 C CA . ALA B 1 374 ? -14.664 17.172 0.457 1 98.69 374 ALA B CA 1
ATOM 6086 C C . ALA B 1 374 ? -13.68 16.188 -0.156 1 98.69 374 ALA B C 1
ATOM 6088 O O . ALA B 1 374 ? -12.695 16.594 -0.783 1 98.69 374 ALA B O 1
ATOM 6089 N N . CYS B 1 375 ? -13.898 14.922 0.07 1 98.62 375 CYS B N 1
ATOM 6090 C CA . CYS B 1 375 ? -13.109 13.82 -0.483 1 98.62 375 CYS B CA 1
ATOM 6091 C C . CYS B 1 375 ? -14.016 12.734 -1.056 1 98.62 375 CYS B C 1
ATOM 6093 O O . CYS B 1 375 ? -14.945 12.281 -0.389 1 98.62 375 CYS B O 1
ATOM 6095 N N . THR B 1 376 ? -13.797 12.375 -2.279 1 98.44 376 THR B N 1
ATOM 6096 C CA . THR B 1 376 ? -14.539 11.297 -2.924 1 98.44 376 THR B CA 1
ATOM 6097 C C . THR B 1 376 ? -13.602 10.156 -3.318 1 98.44 376 THR B C 1
ATOM 6099 O O . THR B 1 376 ? -12.609 10.375 -4.012 1 98.44 376 THR B O 1
ATOM 6102 N N . MET B 1 377 ? -13.914 8.977 -2.873 1 98.62 377 MET B N 1
ATOM 6103 C CA . MET B 1 377 ? -13.148 7.762 -3.141 1 98.62 377 MET B CA 1
ATOM 6104 C C . MET B 1 377 ? -14.008 6.723 -3.85 1 98.62 377 MET B C 1
ATOM 6106 O O . MET B 1 377 ? -14.836 6.059 -3.219 1 98.62 377 MET B O 1
ATOM 6110 N N . PRO B 1 378 ? -13.742 6.406 -5.078 1 97.81 378 PRO B N 1
ATOM 6111 C CA . PRO B 1 378 ? -14.656 5.559 -5.852 1 97.81 378 PRO B CA 1
ATOM 6112 C C . PRO B 1 378 ? -14.375 4.07 -5.664 1 97.81 378 PRO B C 1
ATOM 6114 O O . PRO B 1 378 ? -15.203 3.232 -6.043 1 97.81 378 PRO B O 1
ATOM 6117 N N . SER B 1 379 ? -13.18 3.746 -5.078 1 97.75 379 SER B N 1
ATOM 6118 C CA . SER B 1 379 ? -12.766 2.348 -5.117 1 97.75 379 SER B CA 1
ATOM 6119 C C . SER B 1 379 ? -12.148 1.914 -3.789 1 97.75 379 SER B C 1
ATOM 6121 O O . SER B 1 379 ? -11.047 1.374 -3.756 1 97.75 379 SER B O 1
ATOM 6123 N N . VAL B 1 380 ? -12.867 2.045 -2.701 1 98.44 380 VAL B N 1
ATOM 6124 C CA . VAL B 1 380 ? -12.375 1.552 -1.418 1 98.44 380 VAL B CA 1
ATOM 6125 C C . VAL B 1 380 ? -12.68 0.063 -1.285 1 98.44 380 VAL B C 1
ATOM 6127 O O . VAL B 1 380 ? -13.836 -0.323 -1.076 1 98.44 380 VAL B O 1
ATOM 6130 N N . GLU B 1 381 ? -11.656 -0.77 -1.37 1 97.75 381 GLU B N 1
ATOM 6131 C CA . GLU B 1 381 ? -11.805 -2.221 -1.324 1 97.75 381 GLU B CA 1
ATOM 6132 C C . GLU B 1 381 ? -11.531 -2.762 0.077 1 97.75 381 GLU B C 1
ATOM 6134 O O . GLU B 1 381 ? -10.406 -3.135 0.395 1 97.75 381 GLU B O 1
ATOM 6139 N N . CYS B 1 382 ? -12.578 -2.852 0.88 1 97.94 382 CYS B N 1
ATOM 6140 C CA . CYS B 1 382 ? -12.445 -3.264 2.273 1 97.94 382 CYS B CA 1
ATOM 6141 C C . CYS B 1 382 ? -13.57 -4.219 2.664 1 97.94 382 CYS B C 1
ATOM 6143 O O . CYS B 1 382 ? -14.539 -4.379 1.927 1 97.94 382 CYS B O 1
ATOM 6145 N N . GLY B 1 383 ? -13.359 -4.961 3.699 1 97.62 383 GLY B N 1
ATOM 6146 C CA . GLY B 1 383 ? -14.336 -5.863 4.297 1 97.62 383 GLY B CA 1
ATOM 6147 C C . GLY B 1 383 ? -14.141 -6.043 5.789 1 97.62 383 GLY B C 1
ATOM 6148 O O . GLY B 1 383 ? -13.078 -5.734 6.328 1 97.62 383 GLY B O 1
ATOM 6149 N N . THR B 1 384 ? -15.211 -6.492 6.445 1 98.12 384 THR B N 1
ATOM 6150 C CA . THR B 1 384 ? -15.156 -6.727 7.883 1 98.12 384 THR B CA 1
ATOM 6151 C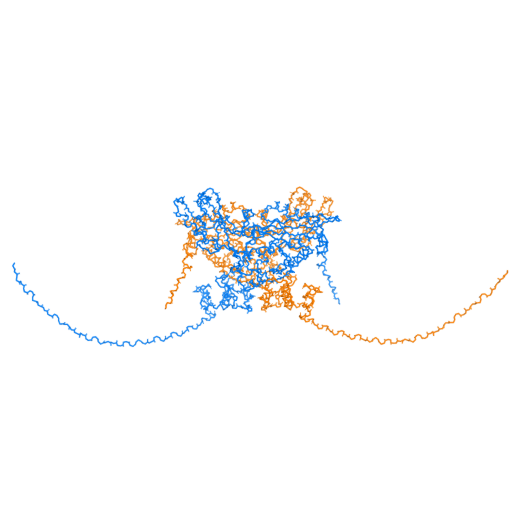 C . THR B 1 384 ? -15.242 -8.219 8.195 1 98.12 384 THR B C 1
ATOM 6153 O O . THR B 1 384 ? -15.242 -8.617 9.359 1 98.12 384 THR B O 1
ATOM 6156 N N . VAL B 1 385 ? -15.344 -8.977 7.113 1 95.12 385 VAL B N 1
ATOM 6157 C CA . VAL B 1 385 ? -15.219 -10.43 7.16 1 95.12 385 VAL B CA 1
ATOM 6158 C C . VAL B 1 385 ? -14.117 -10.891 6.203 1 95.12 385 VAL B C 1
ATOM 6160 O O . VAL B 1 385 ? -13.977 -10.352 5.105 1 95.12 385 VAL B O 1
ATOM 6163 N N . GLY B 1 386 ? -13.305 -11.883 6.652 1 90.12 386 GLY B N 1
ATOM 6164 C CA . GLY B 1 386 ? -12.234 -12.398 5.82 1 90.12 386 GLY B CA 1
ATOM 6165 C C . GLY B 1 386 ? -11.008 -12.805 6.617 1 90.12 386 GLY B C 1
ATOM 6166 O O . GLY B 1 386 ? -10.977 -12.656 7.84 1 90.12 386 GLY B O 1
ATOM 6167 N N . GLY B 1 387 ? -9.992 -13.242 5.883 1 84.75 387 GLY B N 1
ATOM 6168 C CA . GLY B 1 387 ? -8.82 -13.82 6.523 1 84.75 387 GLY B CA 1
ATOM 6169 C C . GLY B 1 387 ? -8.07 -12.836 7.402 1 84.75 387 GLY B C 1
ATOM 6170 O O . GLY B 1 387 ? -7.926 -13.055 8.609 1 84.75 387 GLY B O 1
ATOM 6171 N N . GLY B 1 388 ? -7.66 -11.688 6.895 1 91.25 388 GLY B N 1
ATOM 6172 C CA . GLY B 1 388 ? -6.902 -10.711 7.66 1 91.25 388 GLY B CA 1
ATOM 6173 C C . GLY B 1 388 ? -7.703 -10.07 8.781 1 91.25 388 GLY B C 1
ATOM 6174 O O . GLY B 1 388 ? -7.168 -9.781 9.852 1 91.25 388 GLY B O 1
ATOM 6175 N N . THR B 1 389 ? -8.977 -9.945 8.602 1 95.06 389 THR B N 1
ATOM 6176 C CA . THR B 1 389 ? -9.859 -9.273 9.547 1 95.06 389 THR B CA 1
ATOM 6177 C C . THR B 1 389 ? -10.086 -10.148 10.781 1 95.06 389 THR B C 1
ATOM 6179 O O . THR B 1 389 ? -10.5 -9.648 11.828 1 95.06 389 THR B O 1
ATOM 6182 N N . ALA B 1 390 ? -9.812 -11.453 10.625 1 92.56 390 ALA B N 1
ATOM 6183 C CA . ALA B 1 390 ? -10.094 -12.391 11.711 1 92.56 390 ALA B CA 1
ATOM 6184 C C . ALA B 1 390 ? -8.914 -12.492 12.672 1 92.56 390 ALA B C 1
ATOM 6186 O O . ALA B 1 390 ? -9.047 -13.023 13.773 1 92.56 390 ALA B O 1
ATOM 6187 N N . LEU B 1 391 ? -7.746 -12.039 12.266 1 92.81 391 LEU B N 1
ATOM 6188 C CA . LEU B 1 391 ? -6.613 -12.062 13.188 1 92.81 391 LEU B CA 1
ATOM 6189 C C . LEU B 1 391 ? -6.918 -11.273 14.453 1 92.81 391 LEU B C 1
ATOM 6191 O O . LEU B 1 391 ? -7.547 -10.211 14.391 1 92.81 391 LEU B O 1
ATOM 6195 N N . PRO B 1 392 ? -6.508 -11.734 15.57 1 91.75 392 PRO B N 1
ATOM 6196 C CA . PRO B 1 392 ? -6.992 -11.195 16.844 1 91.75 392 PRO B CA 1
ATOM 6197 C C . PRO B 1 392 ? -6.773 -9.695 16.984 1 91.75 392 PRO B C 1
ATOM 6199 O O . PRO B 1 392 ? -7.703 -8.953 17.312 1 91.75 392 PRO B O 1
ATOM 6202 N N . ALA B 1 393 ? -5.566 -9.195 16.766 1 93.75 393 ALA B N 1
ATOM 6203 C CA . ALA B 1 393 ? -5.273 -7.773 16.922 1 93.75 393 ALA B CA 1
ATOM 6204 C C . ALA B 1 393 ? -6.07 -6.934 15.93 1 93.75 393 ALA B C 1
ATOM 6206 O O . ALA B 1 393 ? -6.594 -5.875 16.281 1 93.75 393 ALA B O 1
ATOM 6207 N N . GLN B 1 394 ? -6.145 -7.398 14.695 1 96.19 394 GLN B N 1
ATOM 6208 C CA . GLN B 1 394 ? -6.891 -6.691 13.664 1 96.19 394 GLN B CA 1
ATOM 6209 C C . GLN B 1 394 ? -8.391 -6.715 13.953 1 96.19 394 GLN B C 1
ATOM 6211 O O . GLN B 1 394 ? -9.086 -5.723 13.734 1 96.19 394 GLN B O 1
ATOM 6216 N N . ALA B 1 395 ? -8.836 -7.84 14.422 1 96.31 395 ALA B N 1
ATOM 6217 C CA . ALA B 1 395 ? -10.242 -7.941 14.828 1 96.31 395 ALA B CA 1
ATOM 6218 C C . ALA B 1 395 ? -10.555 -6.965 15.961 1 96.31 395 ALA B C 1
ATOM 6220 O O . ALA B 1 395 ? -11.648 -6.402 16.016 1 96.31 395 ALA B O 1
ATOM 6221 N N . ALA B 1 396 ? -9.641 -6.816 16.875 1 96.94 396 ALA B N 1
ATOM 6222 C CA . ALA B 1 396 ? -9.812 -5.855 17.953 1 96.94 396 ALA B CA 1
ATOM 6223 C C . ALA B 1 396 ? -10 -4.441 17.406 1 96.94 396 ALA B C 1
ATOM 6225 O O . ALA B 1 396 ? -10.836 -3.684 17.906 1 96.94 396 ALA B O 1
ATOM 6226 N N . CYS B 1 397 ? -9.227 -4.086 16.438 1 98.31 397 CYS B N 1
ATOM 6227 C CA . CYS B 1 397 ? -9.344 -2.766 15.828 1 98.31 397 CYS B CA 1
ATOM 6228 C C . CYS B 1 397 ? -10.711 -2.584 15.172 1 98.31 397 CYS B C 1
ATOM 6230 O O . CYS B 1 397 ? -11.305 -1.512 15.266 1 98.31 397 CYS B O 1
ATOM 6232 N N . LEU B 1 398 ? -11.195 -3.633 14.516 1 98.62 398 LEU B N 1
ATOM 6233 C CA . LEU B 1 398 ? -12.531 -3.572 13.93 1 98.62 398 LEU B CA 1
ATOM 6234 C C . LEU B 1 398 ? -13.594 -3.428 15.016 1 98.62 398 LEU B C 1
ATOM 6236 O O . LEU B 1 398 ? -14.578 -2.707 14.836 1 98.62 398 LEU B O 1
ATOM 6240 N N . ARG B 1 399 ? -13.414 -4.086 16.125 1 98.12 399 ARG B N 1
ATOM 6241 C CA . ARG B 1 399 ? -14.352 -3.979 17.25 1 98.12 399 ARG B CA 1
ATOM 6242 C C . ARG B 1 399 ? -14.344 -2.572 17.828 1 98.12 399 ARG B C 1
ATOM 6244 O O . ARG B 1 399 ? -15.391 -2.068 18.25 1 98.12 399 ARG B O 1
ATOM 6251 N N . MET B 1 400 ? -13.18 -1.943 17.891 1 97.69 400 MET B N 1
ATOM 6252 C CA . MET B 1 400 ? -13.102 -0.559 18.344 1 97.69 400 MET B CA 1
ATOM 6253 C C . MET B 1 400 ? -14.023 0.34 17.531 1 97.69 400 MET B C 1
ATOM 6255 O O . MET B 1 400 ? -14.633 1.264 18.062 1 97.69 400 MET B O 1
ATOM 6259 N N . LEU B 1 401 ? -14.117 0.016 16.25 1 98.19 401 LEU B N 1
ATOM 6260 C CA . LEU B 1 401 ? -14.883 0.837 15.312 1 98.19 401 LEU B CA 1
ATOM 6261 C C . LEU B 1 401 ? -16.344 0.412 15.289 1 98.19 401 LEU B C 1
ATOM 6263 O O . LEU B 1 401 ? -17.188 1.088 14.688 1 98.19 401 LEU B O 1
ATOM 6267 N N . GLY B 1 402 ? -16.656 -0.718 15.891 1 97.25 402 GLY B N 1
ATOM 6268 C CA . GLY B 1 402 ? -18.016 -1.22 15.93 1 97.25 402 GLY B CA 1
ATOM 6269 C C . GLY B 1 402 ? -18.453 -1.858 14.617 1 97.25 402 GLY B C 1
ATOM 6270 O O . GLY B 1 402 ? -19.641 -1.868 14.297 1 97.25 402 GLY B O 1
ATOM 6271 N N . VAL B 1 403 ? -17.484 -2.402 13.844 1 98.12 403 VAL B N 1
ATOM 6272 C CA . VAL B 1 403 ? -17.859 -2.881 12.523 1 98.12 403 VAL B CA 1
ATOM 6273 C C . VAL B 1 403 ? -17.391 -4.32 12.336 1 98.12 403 VAL B C 1
ATOM 6275 O O . VAL B 1 403 ? -17.406 -4.848 11.219 1 98.12 403 VAL B O 1
ATOM 6278 N N . ALA B 1 404 ? -16.953 -5 13.398 1 97.94 404 ALA B N 1
ATOM 6279 C CA . ALA B 1 404 ? -16.406 -6.352 13.289 1 97.94 404 ALA B CA 1
ATOM 6280 C C . ALA B 1 404 ? -17.484 -7.344 12.867 1 97.94 404 ALA B C 1
ATOM 6282 O O . ALA B 1 404 ? -18.594 -7.332 13.406 1 97.94 404 ALA B O 1
ATOM 6283 N N . GLY B 1 405 ? -17.172 -8.156 11.867 1 96.31 405 GLY B N 1
ATOM 6284 C CA . GLY B 1 405 ? -18.047 -9.25 11.477 1 96.31 405 GLY B CA 1
ATOM 6285 C C . GLY B 1 405 ? -19.094 -8.852 10.453 1 96.31 405 GLY B C 1
ATOM 6286 O O . GLY B 1 405 ? -18.953 -7.824 9.789 1 96.31 405 GLY B O 1
ATOM 6287 N N . ALA B 1 406 ? -20.078 -9.734 10.273 1 95.44 406 ALA B N 1
ATOM 6288 C CA . ALA B 1 406 ? -21.156 -9.539 9.312 1 95.44 406 ALA B CA 1
ATOM 6289 C C . ALA B 1 406 ? -22.281 -8.688 9.914 1 95.44 406 ALA B C 1
ATOM 6291 O O . ALA B 1 406 ? -22.562 -8.773 11.109 1 95.44 406 ALA B O 1
ATOM 6292 N N . ALA B 1 407 ? -22.812 -7.914 9.07 1 95.5 407 ALA B N 1
ATOM 6293 C CA . ALA B 1 407 ? -23.953 -7.098 9.484 1 95.5 407 ALA B CA 1
ATOM 6294 C C . ALA B 1 407 ? -25.25 -7.621 8.875 1 95.5 407 ALA B C 1
ATOM 6296 O O . ALA B 1 407 ? -25.219 -8.484 7.992 1 95.5 407 ALA B O 1
ATOM 6297 N N . ASP B 1 408 ? -26.375 -7.105 9.422 1 92.19 408 ASP B N 1
ATOM 6298 C CA . ASP B 1 408 ? -27.719 -7.277 8.875 1 92.19 408 ASP B CA 1
ATOM 6299 C C . ASP B 1 408 ? -28.422 -5.934 8.719 1 92.19 408 ASP B C 1
ATOM 6301 O O . ASP B 1 408 ? -28.734 -5.27 9.711 1 92.19 408 ASP B O 1
ATOM 6305 N N . PRO B 1 409 ? -28.672 -5.691 7.527 1 92.69 409 PRO B N 1
ATOM 6306 C CA . PRO B 1 409 ? -28.453 -6.41 6.27 1 92.69 409 PRO B CA 1
ATOM 6307 C C . PRO B 1 409 ? -26.984 -6.535 5.895 1 92.69 409 PRO B C 1
ATOM 6309 O O . PRO B 1 409 ? -26.172 -5.715 6.324 1 92.69 409 PRO B O 1
ATOM 6312 N N . PRO B 1 410 ? -26.672 -7.488 5.035 1 93.31 410 PRO B N 1
ATOM 6313 C CA . PRO B 1 410 ? -25.281 -7.707 4.652 1 93.31 410 PRO B CA 1
ATOM 6314 C C . PRO B 1 410 ? -24.656 -6.492 3.969 1 93.31 410 PRO B C 1
ATOM 6316 O O . PRO B 1 410 ? -25.297 -5.859 3.125 1 93.31 410 PRO B O 1
ATOM 6319 N N . GLY B 1 411 ? -23.406 -6.199 4.367 1 95.69 411 GLY B N 1
ATOM 6320 C CA . GLY B 1 411 ? -22.641 -5.152 3.703 1 95.69 411 GLY B CA 1
ATOM 6321 C C . GLY B 1 411 ? -22.578 -3.863 4.504 1 95.69 411 GLY B C 1
ATOM 6322 O O . GLY B 1 411 ? -21.75 -2.996 4.23 1 95.69 411 GLY B O 1
ATOM 6323 N N . GLU B 1 412 ? -23.391 -3.73 5.543 1 96.94 412 GLU B N 1
ATOM 6324 C CA . GLU B 1 412 ? -23.484 -2.475 6.281 1 96.94 412 GLU B CA 1
ATOM 6325 C C . GLU B 1 412 ? -22.203 -2.188 7.051 1 96.94 412 GLU B C 1
ATOM 6327 O O . GLU B 1 412 ? -21.766 -1.035 7.148 1 96.94 412 GLU B O 1
ATOM 6332 N N . ASN B 1 413 ? -21.625 -3.205 7.637 1 98.19 413 ASN B N 1
ATOM 6333 C CA . ASN B 1 413 ? -20.375 -3.01 8.367 1 98.19 413 ASN B CA 1
ATOM 6334 C C . ASN B 1 413 ? -19.234 -2.602 7.441 1 98.19 413 ASN B C 1
ATOM 6336 O O . ASN B 1 413 ? -18.453 -1.706 7.766 1 98.19 413 ASN B O 1
ATOM 6340 N N . ALA B 1 414 ? -19.125 -3.27 6.301 1 98.19 414 ALA B N 1
ATOM 6341 C CA . ALA B 1 414 ? -18.078 -2.916 5.332 1 98.19 414 ALA B CA 1
ATOM 6342 C C . ALA B 1 414 ? -18.297 -1.498 4.805 1 98.19 414 ALA B C 1
ATOM 6344 O O . ALA B 1 414 ? -17.328 -0.761 4.594 1 98.19 414 ALA B O 1
ATOM 6345 N N . ALA B 1 415 ? -19.531 -1.124 4.574 1 98 415 ALA B N 1
ATOM 6346 C CA . ALA B 1 415 ? -19.859 0.231 4.133 1 98 415 ALA B CA 1
ATOM 6347 C C . ALA B 1 415 ? -19.438 1.261 5.18 1 98 415 ALA B C 1
ATOM 6349 O O . ALA B 1 415 ? -18.875 2.309 4.84 1 98 415 ALA B O 1
ATOM 6350 N N . GLN B 1 416 ? -19.719 0.954 6.41 1 98.44 416 GLN B N 1
ATOM 6351 C CA . GLN B 1 416 ? -19.344 1.852 7.496 1 98.44 416 GLN B CA 1
ATOM 6352 C C . GLN B 1 416 ? -17.828 1.97 7.598 1 98.44 416 GLN B C 1
ATOM 6354 O O . GLN B 1 416 ? -17.297 3.057 7.848 1 98.44 416 GLN B O 1
ATOM 6359 N N . LEU B 1 417 ? -17.125 0.873 7.445 1 98.75 417 LEU B N 1
ATOM 6360 C CA . LEU B 1 417 ? -15.664 0.92 7.449 1 98.75 417 LEU B CA 1
ATOM 6361 C C . LEU B 1 417 ? -15.141 1.837 6.348 1 98.75 417 LEU B C 1
ATOM 6363 O O . LEU B 1 417 ? -14.211 2.613 6.566 1 98.75 417 LEU B O 1
ATOM 6367 N N . ALA B 1 418 ? -15.742 1.731 5.164 1 98.81 418 ALA B N 1
ATOM 6368 C CA . ALA B 1 418 ? -15.336 2.588 4.047 1 98.81 418 ALA B CA 1
ATOM 6369 C C . ALA B 1 418 ? -15.562 4.059 4.379 1 98.81 418 ALA B C 1
ATOM 6371 O O . ALA B 1 418 ? -14.742 4.914 4.023 1 98.81 418 ALA B O 1
ATOM 6372 N N . ARG B 1 419 ? -16.625 4.363 5.039 1 98.75 419 ARG B N 1
ATOM 6373 C CA . ARG B 1 419 ? -16.922 5.734 5.453 1 98.75 419 ARG B CA 1
ATOM 6374 C C . ARG B 1 419 ? -15.891 6.23 6.461 1 98.75 419 ARG B C 1
ATOM 6376 O O . ARG B 1 419 ? -15.445 7.379 6.387 1 98.75 419 ARG B O 1
ATOM 6383 N N . VAL B 1 420 ? -15.531 5.363 7.387 1 98.81 420 VAL B N 1
ATOM 6384 C CA . VAL B 1 420 ? -14.508 5.695 8.375 1 98.81 420 VAL B CA 1
ATOM 6385 C C . VAL B 1 420 ? -13.188 5.992 7.664 1 98.81 420 VAL B C 1
ATOM 6387 O O . VAL B 1 420 ? -12.5 6.961 8 1 98.81 420 VAL B O 1
ATOM 6390 N N . ILE B 1 421 ? -12.82 5.156 6.699 1 98.88 421 ILE B N 1
ATOM 6391 C CA . ILE B 1 421 ? -11.586 5.324 5.945 1 98.88 421 ILE B CA 1
ATOM 6392 C C . ILE B 1 421 ? -11.594 6.676 5.234 1 98.88 421 ILE B C 1
ATOM 6394 O O . ILE B 1 421 ? -10.641 7.445 5.344 1 98.88 421 ILE B O 1
ATOM 6398 N N . CYS B 1 422 ? -12.656 6.992 4.555 1 98.88 422 CYS B N 1
ATOM 6399 C CA . CYS B 1 422 ? -12.766 8.234 3.799 1 98.88 422 CYS B CA 1
ATOM 6400 C C . CYS B 1 422 ? -12.672 9.445 4.723 1 98.88 422 CYS B C 1
ATOM 6402 O O . CYS B 1 422 ? -11.984 10.422 4.406 1 98.88 422 CYS B O 1
ATOM 6404 N N . ALA B 1 423 ? -13.344 9.352 5.824 1 98.88 423 ALA B N 1
ATOM 6405 C CA . ALA B 1 423 ? -13.312 10.438 6.797 1 98.88 423 ALA B CA 1
ATOM 6406 C C . ALA B 1 423 ? -11.922 10.617 7.383 1 98.88 423 ALA B C 1
ATOM 6408 O O . ALA B 1 423 ? -11.484 11.742 7.629 1 98.88 423 ALA B O 1
ATOM 6409 N N . THR B 1 424 ? -11.258 9.531 7.688 1 98.88 424 THR B N 1
ATOM 6410 C CA . THR B 1 424 ? -9.898 9.594 8.203 1 98.88 424 THR B CA 1
ATOM 6411 C C . THR B 1 424 ? -8.953 10.234 7.188 1 98.88 424 THR B C 1
ATOM 6413 O O . THR B 1 424 ? -8.102 11.047 7.547 1 98.88 424 THR B O 1
ATOM 6416 N N . VAL B 1 425 ? -9.133 9.867 5.91 1 98.88 425 VAL B N 1
ATOM 6417 C CA . VAL B 1 425 ? -8.367 10.484 4.836 1 98.88 425 VAL B CA 1
ATOM 6418 C C . VAL B 1 425 ? -8.617 11.984 4.816 1 98.88 425 VAL B C 1
ATOM 6420 O O . VAL B 1 425 ? -7.684 12.781 4.711 1 98.88 425 VAL B O 1
ATOM 6423 N N . LEU B 1 426 ? -9.859 12.352 4.961 1 98.81 426 LEU B N 1
ATOM 6424 C CA . LEU B 1 426 ? -10.242 13.766 4.949 1 98.81 426 LEU B CA 1
ATOM 6425 C C . LEU B 1 426 ? -9.508 14.531 6.043 1 98.81 426 LEU B C 1
ATOM 6427 O O . LEU B 1 426 ? -9.039 15.648 5.812 1 98.81 426 LEU B O 1
ATOM 6431 N N . CYS B 1 427 ? -9.375 13.977 7.223 1 98.75 427 CYS B N 1
ATOM 6432 C CA . CYS B 1 427 ? -8.656 14.602 8.328 1 98.75 427 CYS B CA 1
ATOM 6433 C C . CYS B 1 427 ? -7.191 14.82 7.98 1 98.75 427 CYS B C 1
ATOM 6435 O O . CYS B 1 427 ? -6.645 15.898 8.219 1 98.75 427 CYS B O 1
ATOM 6437 N N . GLY B 1 428 ? -6.602 13.75 7.473 1 98.5 428 GLY B N 1
ATOM 6438 C CA . GLY B 1 428 ? -5.203 13.859 7.09 1 98.5 428 GLY B CA 1
ATOM 6439 C C . GLY B 1 428 ? -4.965 14.875 5.984 1 98.5 428 GLY B C 1
ATOM 6440 O O . GLY B 1 428 ? -3.998 15.633 6.035 1 98.5 428 GLY B O 1
ATOM 6441 N N . GLU B 1 429 ? -5.824 14.898 4.949 1 98.5 429 GLU B N 1
ATOM 6442 C CA . GLU B 1 429 ? -5.738 15.859 3.854 1 98.5 429 GLU B CA 1
ATOM 6443 C C . GLU B 1 429 ? -5.801 17.297 4.367 1 98.5 429 GLU B C 1
ATOM 6445 O O . GLU B 1 429 ? -4.988 18.141 3.979 1 98.5 429 GLU B O 1
ATOM 6450 N N . LEU B 1 430 ? -6.75 17.531 5.238 1 98.69 430 LEU B N 1
ATOM 6451 C CA . LEU B 1 430 ? -6.934 18.859 5.785 1 98.69 430 LEU B CA 1
ATOM 6452 C C . LEU B 1 430 ? -5.68 19.328 6.516 1 98.69 430 LEU B C 1
ATOM 6454 O O . LEU B 1 430 ? -5.207 20.453 6.297 1 98.69 430 LEU B O 1
ATOM 6458 N N . SER B 1 431 ? -5.199 18.484 7.344 1 98.25 431 SER B N 1
ATOM 6459 C CA . SER B 1 431 ? -4.039 18.828 8.156 1 98.25 431 SER B CA 1
ATOM 6460 C C . SER B 1 431 ? -2.814 19.094 7.289 1 98.25 431 SER B C 1
ATOM 6462 O O . SER B 1 431 ? -2.129 20.109 7.469 1 98.25 431 SER B O 1
ATOM 6464 N N . LEU B 1 432 ? -2.52 18.188 6.367 1 96.81 432 LEU B N 1
ATOM 6465 C CA . LEU B 1 432 ? -1.327 18.344 5.539 1 96.81 432 LEU B CA 1
ATOM 6466 C C . LEU B 1 432 ? -1.441 19.578 4.648 1 96.81 432 LEU B C 1
ATOM 6468 O O . LEU B 1 432 ? -0.479 20.328 4.5 1 96.81 432 LEU B O 1
ATOM 6472 N N . MET B 1 433 ? -2.566 19.797 4.02 1 97.25 433 MET B N 1
ATOM 6473 C CA . MET B 1 433 ? -2.762 20.953 3.148 1 97.25 433 MET B CA 1
ATOM 6474 C C . MET B 1 433 ? -2.605 22.25 3.928 1 97.25 433 MET B C 1
ATOM 6476 O O . MET B 1 433 ? -2.09 23.25 3.4 1 97.25 433 MET B O 1
ATOM 6480 N N . SER B 1 434 ? -3.074 22.266 5.145 1 97.56 434 SER B N 1
ATOM 6481 C CA . SER B 1 434 ? -2.908 23.438 5.988 1 97.56 434 SER B CA 1
ATOM 6482 C C . SER B 1 434 ? -1.436 23.703 6.285 1 97.56 434 SER B C 1
ATOM 6484 O O . SER B 1 434 ? -0.973 24.844 6.203 1 97.56 434 SER B O 1
ATOM 6486 N N . ALA B 1 435 ? -0.758 22.641 6.602 1 95 435 ALA B N 1
ATOM 6487 C CA . ALA B 1 435 ? 0.665 22.766 6.906 1 95 435 ALA B CA 1
ATOM 6488 C C . ALA B 1 435 ? 1.438 23.281 5.691 1 95 435 ALA B C 1
ATOM 6490 O O . ALA B 1 435 ? 2.287 24.172 5.816 1 95 435 ALA B O 1
ATOM 6491 N N . LEU B 1 436 ? 1.145 22.75 4.551 1 92.88 436 LEU B N 1
ATOM 6492 C CA . LEU B 1 436 ? 1.841 23.109 3.322 1 92.88 436 LEU B CA 1
ATOM 6493 C C . LEU B 1 436 ? 1.524 24.547 2.928 1 92.88 436 LEU B C 1
ATOM 6495 O O . LEU B 1 436 ? 2.373 25.25 2.365 1 92.88 436 LEU B O 1
ATOM 6499 N N . SER B 1 437 ? 0.339 24.953 3.219 1 93.38 437 SER B N 1
ATOM 6500 C CA . SER B 1 437 ? -0.088 26.297 2.83 1 93.38 437 SER B CA 1
ATOM 6501 C C . SER B 1 437 ? 0.556 27.359 3.715 1 93.38 437 SER B C 1
ATOM 6503 O O . SER B 1 437 ? 0.671 28.516 3.314 1 93.38 437 SER B O 1
ATOM 6505 N N . SER B 1 438 ? 0.791 27 5 1 86.62 438 SER B N 1
ATOM 6506 C CA . SER B 1 438 ? 1.351 27.953 5.961 1 86.62 438 SER B CA 1
ATOM 6507 C C . SER B 1 438 ? 2.867 28.047 5.824 1 86.62 438 SER B C 1
ATOM 6509 O O . SER B 1 438 ? 3.473 29.031 6.254 1 86.62 438 SER B O 1
ATOM 6511 N N . ASN B 1 439 ? 3.41 26.719 5.691 1 63.22 439 ASN B N 1
ATOM 6512 C CA . ASN B 1 439 ? 4.867 26.625 5.672 1 63.22 439 ASN B CA 1
ATOM 6513 C C . ASN B 1 439 ? 5.465 27.531 4.59 1 63.22 439 ASN B C 1
ATOM 6515 O O . ASN B 1 439 ? 5.543 27.125 3.426 1 63.22 439 ASN B O 1
ATOM 6519 N N . HIS B 1 440 ? 5.203 28.75 4.977 1 53.41 440 HIS B N 1
ATOM 6520 C CA . HIS B 1 440 ? 6.09 29.672 4.281 1 53.41 440 HIS B CA 1
ATOM 6521 C C . HIS B 1 440 ? 7.496 29.094 4.16 1 53.41 440 HIS B C 1
ATOM 6523 O O . HIS B 1 440 ? 7.852 28.156 4.867 1 53.41 440 HIS B O 1
ATOM 6529 N N . LEU B 1 441 ? 8.398 29.375 3.344 1 44.91 441 LEU B N 1
ATOM 6530 C CA . LEU B 1 441 ? 9.781 28.891 3.301 1 44.91 441 LEU B CA 1
ATOM 6531 C C . LEU B 1 441 ? 10.219 28.391 4.672 1 44.91 441 LEU B C 1
ATOM 6533 O O . LEU B 1 441 ? 9.766 28.891 5.699 1 44.91 441 LEU B O 1
ATOM 6537 N N . ILE B 1 442 ? 10.312 26.906 4.934 1 43.38 442 ILE B N 1
ATOM 6538 C CA . ILE B 1 442 ? 10.812 26.234 6.129 1 43.38 442 ILE B CA 1
ATOM 6539 C C . ILE B 1 442 ? 11.406 27.25 7.09 1 43.38 442 ILE B C 1
ATOM 6541 O O . ILE B 1 442 ? 12.539 27.703 6.898 1 43.38 442 ILE B O 1
ATOM 6545 N N . SER B 1 443 ? 10.906 28.219 7.352 1 37.06 443 SER B N 1
ATOM 6546 C CA . SER B 1 443 ? 11.438 29.016 8.453 1 37.06 443 SER B CA 1
ATOM 6547 C C . SER B 1 443 ? 11.727 28.141 9.672 1 37.06 443 SER B C 1
ATOM 6549 O O . SER B 1 443 ? 12.633 28.438 10.453 1 37.06 443 SER B O 1
ATOM 6551 N N . ALA B 1 444 ? 10.867 27.297 10.203 1 34.41 444 ALA B N 1
ATOM 6552 C CA . ALA B 1 444 ? 10.914 26.656 11.516 1 34.41 444 ALA B CA 1
ATOM 6553 C C . ALA B 1 444 ? 11.977 25.562 11.555 1 34.41 444 ALA B C 1
ATOM 6555 O O . ALA B 1 444 ? 12.633 25.375 12.578 1 34.41 444 ALA B O 1
ATOM 6556 N N . HIS B 1 445 ? 11.914 24.562 10.703 1 34.72 445 HIS B N 1
ATOM 6557 C CA . HIS B 1 445 ? 12.719 23.359 10.922 1 34.72 445 HIS B CA 1
ATOM 6558 C C . HIS B 1 445 ? 14.203 23.719 11 1 34.72 445 HIS B C 1
ATOM 6560 O O . HIS B 1 445 ? 15.008 22.906 11.477 1 34.72 445 HIS B O 1
ATOM 6566 N N . LEU B 1 446 ? 14.562 24.828 10.508 1 34.84 446 LEU B N 1
ATOM 6567 C CA . LEU B 1 446 ? 15.953 25.203 10.734 1 34.84 446 LEU B CA 1
ATOM 6568 C C . LEU B 1 446 ? 16.188 25.547 12.203 1 34.84 446 LEU B C 1
ATOM 6570 O O . LEU B 1 446 ? 17.312 25.469 12.688 1 34.84 446 LEU B O 1
ATOM 6574 N N . ALA B 1 447 ? 15.234 25.984 12.922 1 31.91 447 ALA B N 1
ATOM 6575 C CA . ALA B 1 447 ? 15.516 26.266 14.328 1 31.91 447 ALA B CA 1
ATOM 6576 C C . ALA B 1 447 ? 15.68 24.969 15.117 1 31.91 447 ALA B C 1
ATOM 6578 O O . ALA B 1 447 ? 16.484 24.906 16.047 1 31.91 447 ALA B O 1
ATOM 6579 N N . LEU B 1 448 ? 14.867 23.969 14.984 1 32.16 448 LEU B N 1
ATOM 6580 C CA . LEU B 1 448 ? 14.953 22.812 15.875 1 32.16 448 LEU B CA 1
ATOM 6581 C C . LEU B 1 448 ? 16.25 22.031 15.625 1 32.16 448 LEU B C 1
ATOM 6583 O O . LEU B 1 448 ? 16.703 21.297 16.5 1 32.16 448 LEU B O 1
ATOM 6587 N N . ASN B 1 449 ? 16.641 21.969 14.484 1 31.28 449 ASN B N 1
ATOM 6588 C CA . ASN B 1 449 ? 17.906 21.266 14.297 1 31.28 449 ASN B CA 1
ATOM 6589 C C . ASN B 1 449 ? 19.094 22.094 14.789 1 31.28 449 ASN B C 1
ATOM 6591 O O . ASN B 1 449 ? 20.25 21.703 14.586 1 31.28 449 ASN B O 1
ATOM 6595 N N . ARG B 1 450 ? 18.938 23.422 15.227 1 29.45 450 ARG B N 1
ATOM 6596 C CA . ARG B 1 450 ? 20.094 24.109 15.812 1 29.45 450 ARG B CA 1
ATOM 6597 C C . ARG B 1 450 ? 20.297 23.688 17.266 1 29.45 450 ARG B C 1
ATOM 6599 O O . ARG B 1 450 ? 19.719 24.266 18.172 1 29.45 450 ARG B O 1
ATOM 6606 N N . ARG B 1 451 ? 20.25 22.422 17.812 1 31.92 451 ARG B N 1
ATOM 6607 C CA . ARG B 1 451 ? 20.906 22.234 19.094 1 31.92 451 ARG B CA 1
ATOM 6608 C C . ARG B 1 451 ? 22.281 22.891 19.109 1 31.92 451 ARG B C 1
ATOM 6610 O O . ARG B 1 451 ? 23.094 22.672 18.219 1 31.92 451 ARG B O 1
ATOM 6617 N N . PRO B 1 452 ? 22.453 23.938 19.922 1 31.28 452 PRO B N 1
ATOM 6618 C CA . PRO B 1 452 ? 23.734 24.578 20.234 1 31.28 452 PRO B CA 1
ATOM 6619 C C . PRO B 1 452 ? 24.859 23.578 20.484 1 31.28 452 PRO B C 1
ATOM 6621 O O . PRO B 1 452 ? 24.609 22.484 20.984 1 31.28 452 PRO B O 1
ATOM 6624 N N . ALA B 1 453 ? 25.922 23.609 19.766 1 30.83 453 ALA B N 1
ATOM 6625 C CA . ALA B 1 453 ? 27.203 22.984 20.094 1 30.83 453 ALA B CA 1
ATOM 6626 C C . ALA B 1 453 ? 27.625 23.297 21.516 1 30.83 453 ALA B C 1
ATOM 6628 O O . ALA B 1 453 ? 27.703 24.469 21.906 1 30.83 453 ALA B O 1
ATOM 6629 N N . ALA B 1 454 ? 27.391 22.516 22.547 1 30.94 454 ALA B N 1
ATOM 6630 C CA . ALA B 1 454 ? 28.078 22.703 23.828 1 30.94 454 ALA B CA 1
ATOM 6631 C C . ALA B 1 454 ? 29.562 23 23.609 1 30.94 454 ALA B C 1
ATOM 6633 O O . ALA B 1 454 ? 30.203 22.391 22.75 1 30.94 454 ALA B O 1
ATOM 6634 N N . PRO B 1 455 ? 30.031 24.047 24.031 1 28.8 455 PRO B N 1
ATOM 6635 C CA . PRO B 1 455 ? 31.438 24.438 24.047 1 28.8 455 PRO B CA 1
ATOM 6636 C C . PRO B 1 455 ? 32.344 23.297 24.484 1 28.8 455 PRO B C 1
ATOM 6638 O O . PRO B 1 455 ? 31.922 22.375 25.172 1 28.8 455 PRO B O 1
ATOM 6641 N N . ALA B 1 456 ? 33.406 23.156 23.672 1 26.59 456 ALA B N 1
ATOM 6642 C CA . ALA B 1 456 ? 34.594 22.359 24 1 26.59 456 ALA B CA 1
ATOM 6643 C C . ALA B 1 456 ? 35.062 22.672 25.422 1 26.59 456 ALA B C 1
ATOM 6645 O O . ALA B 1 456 ? 35.281 23.844 25.75 1 26.59 456 ALA B O 1
ATOM 6646 N N . ALA B 1 457 ? 34.75 21.906 26.422 1 26.28 457 ALA B N 1
ATOM 6647 C CA . ALA B 1 457 ? 35.594 21.938 27.625 1 26.28 457 ALA B CA 1
ATOM 6648 C C . ALA B 1 457 ? 37.062 21.953 27.25 1 26.28 457 ALA B C 1
ATOM 6650 O O . ALA B 1 457 ? 37.562 21.062 26.547 1 26.28 457 ALA B O 1
ATOM 6651 N N . ASP B 1 458 ? 37.719 23.062 27.25 1 21.22 458 ASP B N 1
ATOM 6652 C CA . ASP B 1 458 ? 39.031 23.125 27.859 1 21.22 458 ASP B CA 1
ATOM 6653 C C . ASP B 1 458 ? 39 22.688 29.312 1 21.22 458 ASP B C 1
ATOM 6655 O O . ASP B 1 458 ? 38.062 23.016 30.047 1 21.22 458 ASP B O 1
#

InterPro domains:
  IPR002202 Hydroxymethylglutaryl-CoA reductase, class I/II [PF00368] (104-450)
  IPR002202 Hydroxymethylglutaryl-CoA reductase, class I/II [PR00071] (111-132)
  IPR002202 Hydroxymethylglutaryl-CoA reductase, class I/II [PR00071] (138-158)
  IPR002202 Hydroxymethylglutaryl-CoA reductase, class I/II [PR00071] (262-287)
  IPR002202 Hydroxymethylglutaryl-CoA reductase, class I/II [PR00071] (313-339)
  IPR002202 Hydroxymethylglutaryl-CoA reductase, class I/II [PR00071] (370-391)
  IPR002202 Hydroxymethylglutaryl-CoA reductase, class I/II [PS50065] (39-450)
  IPR002202 Hydroxymethylglutaryl-CoA reductase, class I/II [PTHR10572] (33-451)
  IPR004554 Hydroxymethylglutaryl-CoA reductase, eukaryotic/archaeal type [cd00643] (40-450)
  IPR009023 Hydroxymethylglutaryl-CoA reductase, class I/II, NAD/NADP-binding domain superfamily [G3DSA:3.30.70.420] (172-281)
  IPR009023 Hydroxymethylglutaryl-CoA reductase, class I/II, NAD/NADP-binding domain superfamily [SSF55035] (172-281)
  IPR009029 Hydroxymethylglutaryl-CoA reductase, class I/II, substrate-binding domain superfamily [SSF56542] (33-440)
  IPR023074 Hydroxymethylglutaryl-CoA reductase, class I/II, catalytic domain superfamily [G3DSA:3.90.770.10] (122-445)
  IPR023076 Hydroxymethylglutaryl-CoA reductase, class I/II, conserved site [PS00066] (222-236)
  IPR023282 Hydroxymethylglutaryl-CoA reductase, N-terminal [G3DSA:1.10.3270.10] (27-121)

Foldseek 3Di:
DDDDCPDDDDPDPPPPPPDPPPPPPPDPPDPDPPPQDDLVRVLVCPQVVVDPLQCQCVSRVNQQLVSLVSLLVNQLVVCVVVVPDHSCVLVVADQDDVPRSVQRSLCPPFPDGSHNHDDDFDKDWAAFACEPNDTFIAIFTDPDPPLRVLLNLLRVQQVQFNTKYKDWPDFWAKAKFKKLFDPPFQPPVCQVVLQVQLCVQDVFKGWDHWDWDDDPRMIIIMTIMHQFQALQPVSNLRSLVRSVVVVCPDPNNPPMDGPGRHDCPSPALAQDQCCLPVNHGIKMKMKGKGDQVSLCPRLVFAQVLLQVLLCVPLNVVCVVVVDRLRSFDCLLNLLLGSCLQQQHDNSRSNQQSRKHKHKDWDADPVGGTIIMIMIIRRYRSHGQDGSRNPRDRNVVSLVSRVLHDADVVTRPSNNSSSSVSRSSSRSSRSNVSSCVSNPDPVPDVVVVVCPDDPDDDD/DCPDDPDPPDPDPPPPPPPPPPPPPPPPPPPPPPPQDDLVRVLVCPQVVVDPLQCQCVSRVNQQLVSLVSLLVNQLVVCVVVVPDHSCVLVVADQDDPCRSVQRSLCPPFPDGSHNHDDDFDKDWAAFACEPNDTFIAIFTDPDPPLRVLLNLLRVQQVQFNTKYKDWPDFWAKAKFKKLFDPPFQPPVCQVVLQVQLCVQDVFKGWDHWDWDDDPRMIIIMTIMHQFQALQPVSNLRSLVRSVVVVCPDPNNPPMDGPGRHDCPSPALAQDQCCLPVNHGIKMKMKGKGDQVSLCPRLVFAQVLLQVLLCVPLNVVCVVVVDRLRSFDCLLNLLLGSCLQQQHDNSRSNQQSRKHKHKDWDADPVGGTIIMIMIIRRYRSHGLDGSRNPRDRNVVSLVSQPLHDADVVTRPSNNSSSSVSRSSSRSSRSNVSSCVSNPDPVPDVVVVVCPDDDDDDD